Protein AF-0000000084493645 (afdb_homodimer)

Nearest PDB structures (foldseek):
  7zn5-assembly1_A  TM=9.615E-01  e=1.134E-59  Shouchella clausii
  4tv7-assembly1_A  TM=9.323E-01  e=7.188E-46  Bacillus subtilis subsp. subtilis str. 168
  1wst-assembly1_A-2  TM=8.363E-01  e=7.641E-30  Thermococcus profundus
  3av7-assembly1_C  TM=8.252E-01  e=3.800E-30  Pyrococcus horikoshii OT3
  2zc0-assembly1_A  TM=8.738E-01  e=5.673E-28  Thermococcus litoralis

InterPro domains:
  IPR000524 Transcription regulator HTH, GntR [PF00392] (16-79)
  IPR000524 Transcription regulator HTH, GntR [PS50949] (14-82)
  IPR000524 Transcription regulator HTH, GntR [SM00345] (20-79)
  IPR000524 Transcription regulator HTH, GntR [cd07377] (15-79)
  IPR004839 Aminotransferase, class I/classII, large domain [PF00155] (117-425)
  IPR015421 Pyridoxal phosphate-dependent transferase, major domain [G3DSA:3.40.640.10] (91-458)
  IPR015424 Pyridoxal phosphate-dependent transferase [SSF53383] (107-463)
  IPR036388 Winged helix-like DNA-binding domain superfamily [G3DSA:1.10.10.10] (4-80)
  IPR036390 Winged helix DNA-binding domain superfamily [SSF46785] (9-85)
  IPR051446 HTH-type transcriptional regulator with aminotransferase domain [PTHR46577] (4-464)

Sequence (932 aa):
MEMLSCHLNRSSDIPLYEQLYLYIKKEIIEGHLQYGAKLPSKRKLADFLKISQNTVEIAYQQLTAEGYVEAYPRKGYFVMMHEDLEYMQTSHPLKENTITTQTYIKYNFLPSTIDTENFPFSVWRKYAKNTINKENHSLLPLGDSQGEMELRQEIAFYLYHARGVRCSPNQIMVGAGIEILLQQLFLLFDKKMVYGVEDPGYHLILQILKGFPNEVYPLEVDEEGAKVDSIYQKNINVVYVTPSHHFPYGTALSVNRRTKLLKWAASEKERFIIEDDYDSEFRYSGKSIPSLQSMDLHEKVIYLGTFSKSLMPSIRISYMVLPNLLLQQFKEKLSFYHSCSVSRIDQHILAQFLKEGDFEKHLNKMRKIYRRKLEKIIDLLKPYQDKLSIIGAHSGLHIVLAVNNGMNEEELVQKAAEKALKVYPLSAYSLGRKPEKAPEIILGFAGIHECELEDAIQLLLECWMFMEMLSCHLNRSSDIPLYEQLYLYIKKEIIEGHLQYGAKLPSKRKLADFLKISQNTVEIAYQQLTAEGYVEAYPRKGYFVMMHEDLEYMQTSHPLKENTITTQTYIKYNFLPSTIDTENFPFSVWRKYAKNTINKENHSLLPLGDSQGEMELRQEIAFYLYHARGVRCSPNQIMVGAGIEILLQQLFLLFDKKMVYGVEDPGYHLILQILKGFPNEVYPLEVDEEGAKVDSIYQKNINVVYVTPSHHFPYGTALSVNRRTKLLKWAASEKERFIIEDDYDSEFRYSGKSIPSLQSMDLHEKVIYLGTFSKSLMPSIRISYMVLPNLLLQQFKEKLSFYHSCSVSRIDQHILAQFLKEGDFEKHLNKMRKIYRRKLEKIIDLLKPYQDKLSIIGAHSGLHIVLAVNNGMNEEELVQKAAEKALKVYPLSAYSLGRKPEKAPEIILGFAGIHECELEDAIQLLLECWMF

Secondary structure (DSSP, 8-state):
---------TTSSS-HHHHHHHHHHHHHHTTSS-TTPBPPPHHHHHHHHT--HHHHHHHHHHHHHTTSEEEETTTEEEE---S----------------------SEE--TT----TT--HHHHHHHHHHHSSGGGGGGSS---TT--HHHHHHHHHHHHHHH-----GGGEEEESSHHHHHHHHHHHS-TT--EEEEESS-THHHHHHTTSS--EEEEEEETTEE-GGGGGGTT--EEEE--SS-TTT-PPPPHHHHHHHHHHHHTSTT-EEEEE-SSTT-B-SSSPPPPSGGG-SSS-EEEEEESTTTT-GGG--EEEEPPHHHHHHHHHHTTTT---SS-HHHHHHHHHHHHTTHHHHHHHHHHHHHHHHHHHHHHHHGGGTTTEEEE-TTBSSEEEEEE-SS--HHHHHHHHHHTTEE-EEGGGG-SS---SSS-EEEEE-TTS-GGGHHHHHHHHHHHTT-/---------TTSSS-HHHHHHHHHHHHHHTTSS-TTPBPPPHHHHHHHHT--HHHHHHHHHHHHHTTSEEEETTTEEEE---S----------------------SEE--TT----TT--HHHHHHHHHHHSSGGGGGGSS---TT--HHHHHHHHHHHHHHH-----GGGEEEESSHHHHHHHHHHHS-TT--EEEEESS-THHHHHHTTSS--EEEEEEETTEE-GGGGGGTT--EEEE--SS-TTT-PPPPHHHHHHHHHHHHTSTT-EEEEE-SSTT-B-SSSPPPPSGGG-SSS-EEEEEESTTTT-GGG--EEEEPPHHHHHHHHHHTTTT---SS-HHHHHHHHHHHHTTHHHHHHHHHHHHHHHHHHHHHHHHGGGTTTEEEE-TTBSSEEEEEE-SS--HHHHHHHHHHTTEE-EEGGGG-SS---SSS-EEEEE-TTS-GGGHHHHHHHHHHHTT-

Foldseek 3Di:
DAADDFDADPPDPDDRLRSVLVSVVCCLQVCVAAFFRFDDALVNHCVVNVHDSVSPVSSLVVCVVVPQWDQDPPPHIGGHDHPPVPVDDPPPPPPDDPPPPPQFFPAEQDQLDFAPVLAPCVLLVVLLVVLPDPVNVVLVDFDALQADLLLLQLVQVCCCVQFVAHADSLQKRKALAVLVVVVLLCVLADLAAEEEEEFLADCSVVVSCVVGPHHYHYFYQDLQGTDCVCVVVDSHAEYEGAQQQTPPQGHHHDPVNLVVQLVVQQVDDRHAYEHEPEFQLQFQDDGGDHGSNSVRPRQRYKYKYDCCHLHNSVQRIIMIGHRPVSSVSCVVPPRVPGTHHGRNSSSSSVSVCSVVCVSVVSSVVRSVVQLVLLVVLCVLCVVVCVFWDWGNSRTGQKIKIFGRPPDAQVLLQVLCVVVSYHWAWSVVSGDDDDDPGGTMIIGGDNHPDSVCSSVNSVSSCVSSVD/DEADDFDADPPDPDDRLRSVLVSVVCCLQVCVAAFFRFDDALVRHCVVNVHDSVSPVVSLVVCVVVPQWDADPPPHIGGHDHHPVPVDDPPDPPPDDPPPPPQFFPAEQDQLDFADVQAPPVLLVVLLVVLPDPVNVVLVDFDALQADLLLLQLVQVCCCVQFVAHADSLQKRKALAVLVVVVLLCVLADLAAEEEEEFLADCSVVVSCVVGPHHYHYFYADLQGTDCVCVVVDSHAEYEGAQQQTPPQGHHHDPVNLVVQLVVQQVDDRHAYEHEPEFQLQFQDDGGDHGSNSVRPRQRYKYKYDCCHLHNSVQRIIMIGHRPVSSVSCVVPPRVPGTHHGRNSSSSSVSVCSVVCVSVVSSVVRSVVQLVLLVVLCVLCVVVCVFWDWGNSRTGQKIKIQGRPPDAQVLLQVLCVVVSYHWAWSVVSGDDDDDPGGTMIIGGCNHPDSVCSSVNSVSSCVSSPD

Organism: NCBI:txid1637975

Solvent-accessible surface area (backbone atoms only — not comparable to full-atom values): 49648 Å² total; per-residue (Å²): 96,85,73,86,91,68,92,71,56,85,85,46,94,54,53,64,30,55,50,50,31,51,49,51,49,48,34,40,73,71,47,77,43,39,56,66,37,42,50,54,50,47,65,60,43,12,63,72,66,70,46,53,47,64,36,40,45,50,20,53,48,40,35,34,64,43,25,43,26,46,78,42,90,99,76,42,37,26,28,51,43,71,74,83,64,76,68,52,79,63,76,71,75,79,75,73,77,71,71,69,74,72,73,72,64,78,46,62,21,49,55,86,42,50,61,46,82,79,58,63,35,69,63,54,30,50,41,45,49,68,56,45,36,72,92,43,31,82,50,34,49,71,70,49,47,41,35,56,66,66,31,30,43,44,47,33,54,47,35,34,75,70,31,46,36,80,64,55,43,86,34,35,36,39,21,26,27,63,69,52,47,48,54,55,51,55,70,72,44,65,82,79,48,21,34,31,32,47,34,56,20,78,54,61,61,55,59,58,40,68,78,40,91,44,54,75,41,78,23,49,58,54,87,49,16,60,47,64,76,60,49,76,77,41,90,53,26,35,37,44,44,29,49,63,52,23,48,70,54,41,30,30,36,23,41,51,53,50,49,50,50,52,52,57,24,65,73,40,90,78,24,34,35,39,38,47,51,61,52,68,82,36,49,71,62,72,68,67,61,61,43,70,53,48,71,48,50,74,60,34,42,32,41,36,40,50,40,33,69,75,65,33,44,16,63,22,49,15,38,36,38,45,25,67,69,58,44,55,48,39,61,72,73,42,50,88,78,41,67,36,28,46,31,46,63,59,43,52,34,50,22,49,38,48,71,73,45,51,48,59,53,49,44,56,54,47,43,53,52,52,44,52,52,50,53,49,51,53,61,70,46,52,88,41,52,90,38,38,43,83,36,23,88,58,39,59,44,39,33,27,35,34,41,56,78,84,56,50,50,68,53,53,42,51,39,28,42,76,71,20,27,45,63,38,53,48,66,82,31,38,91,70,72,76,73,95,54,63,29,39,36,36,41,13,51,36,46,48,52,74,91,46,41,64,59,53,51,50,51,50,38,48,49,68,71,95,97,84,76,86,93,66,91,72,56,87,86,46,94,54,54,64,30,54,49,49,32,52,50,53,48,47,34,40,74,73,48,76,44,40,57,66,37,43,50,56,50,47,66,60,43,12,63,71,66,70,47,53,48,65,35,39,46,50,18,53,49,41,35,34,63,43,26,43,26,45,80,42,89,98,75,43,39,26,28,52,42,71,76,83,63,78,68,54,79,62,76,69,74,79,74,73,77,72,71,70,74,72,74,72,63,78,46,64,22,48,57,83,42,51,60,47,83,78,57,64,36,71,63,54,33,50,40,44,49,67,56,45,34,72,90,43,32,82,50,34,48,72,71,48,48,40,36,55,66,67,32,29,44,43,48,34,53,46,34,34,74,69,31,48,36,82,64,57,43,86,34,36,36,40,20,27,27,61,68,53,46,50,52,55,50,55,69,72,44,66,82,80,48,20,34,32,34,47,36,57,19,78,56,63,61,56,60,59,39,68,78,41,92,44,53,75,42,78,24,48,59,54,87,49,17,59,48,63,76,62,50,75,78,41,89,54,26,34,36,44,43,30,48,62,52,24,47,68,56,41,32,30,36,23,41,51,54,49,50,51,50,52,52,56,22,66,73,39,90,78,25,33,35,38,38,47,51,62,52,67,82,35,50,72,62,71,68,68,61,61,43,70,52,48,70,48,51,75,59,35,41,32,40,34,39,49,38,34,68,75,64,33,42,16,63,22,49,15,36,34,37,45,25,69,70,57,42,54,47,38,61,72,73,42,49,86,79,41,65,34,28,45,30,45,64,60,41,51,34,49,24,49,38,48,71,74,44,51,47,59,54,49,44,56,53,48,41,55,52,51,44,52,51,50,51,50,51,54,60,69,46,52,89,41,51,90,37,36,45,81,36,24,88,58,42,60,43,39,32,28,36,33,39,57,78,83,55,51,50,68,52,52,42,50,40,28,43,76,70,20,28,45,63,38,52,50,68,80,32,38,90,71,73,77,72,95,54,65,29,40,36,36,41,12,50,35,46,47,52,75,91,45,40,64,59,54,52,51,51,48,38,46,50,69,72,96

Radius of gyration: 31.97 Å; Cα contacts (8 Å, |Δi|>4): 1701; chains: 2; bounding box: 64×93×79 Å

Structure (mmCIF, N/CA/C/O backbone):
data_AF-0000000084493645-model_v1
#
loop_
_entity.id
_entity.type
_entity.pdbx_description
1 polymer 'GntR family transcriptional regulator'
#
loop_
_atom_site.group_PDB
_atom_site.id
_atom_site.type_symbol
_atom_site.label_atom_id
_atom_site.label_alt_id
_atom_site.label_comp_id
_atom_site.label_asym_id
_atom_site.label_entity_id
_atom_site.label_seq_id
_atom_site.pdbx_PDB_ins_code
_atom_site.Cartn_x
_atom_site.Cartn_y
_atom_site.Cartn_z
_atom_site.occupancy
_atom_site.B_iso_or_equiv
_atom_site.auth_seq_id
_atom_site.auth_comp_id
_atom_site.auth_asym_id
_atom_site.auth_atom_id
_atom_site.pdbx_PDB_model_num
ATOM 1 N N . MET A 1 1 ? 16.828 -37.875 -36.312 1 41.94 1 MET A N 1
ATOM 2 C CA . MET A 1 1 ? 18.156 -37.438 -35.906 1 41.94 1 MET A CA 1
ATOM 3 C C . MET A 1 1 ? 18.844 -38.469 -35.031 1 41.94 1 MET A C 1
ATOM 5 O O . MET A 1 1 ? 18.25 -38.906 -34.031 1 41.94 1 MET A O 1
ATOM 9 N N . GLU A 1 2 ? 19.828 -39.219 -35.562 1 52.75 2 GLU A N 1
ATOM 10 C CA . GLU A 1 2 ? 20.328 -40.469 -35 1 52.75 2 GLU A CA 1
ATOM 11 C C . GLU A 1 2 ? 20.953 -40.219 -33.625 1 52.75 2 GLU A C 1
ATOM 13 O O . GLU A 1 2 ? 20.766 -41.031 -32.688 1 52.75 2 GLU A O 1
ATOM 18 N N . MET A 1 3 ? 22.062 -39.344 -33.438 1 57.59 3 MET A N 1
ATOM 19 C CA . MET A 1 3 ? 22.703 -39.219 -32.156 1 57.59 3 MET A CA 1
ATOM 20 C C . MET A 1 3 ? 23.031 -37.781 -31.844 1 57.59 3 MET A C 1
ATOM 22 O O . MET A 1 3 ? 23.281 -36.969 -32.75 1 57.59 3 MET A O 1
ATOM 26 N N . LEU A 1 4 ? 22.625 -37.219 -30.719 1 67.25 4 LEU A N 1
ATOM 27 C CA . LEU A 1 4 ? 23 -35.875 -30.234 1 67.25 4 LEU A CA 1
ATOM 28 C C . LEU A 1 4 ? 24.375 -35.938 -29.578 1 67.25 4 LEU A C 1
ATOM 30 O O . LEU A 1 4 ? 24.562 -36.562 -28.547 1 67.25 4 LEU A O 1
ATOM 34 N N . SER A 1 5 ? 25.422 -35.469 -30.328 1 63.5 5 SER A N 1
ATOM 35 C CA . SER A 1 5 ? 26.766 -35.375 -29.734 1 63.5 5 SER A CA 1
ATOM 36 C C . SER A 1 5 ? 26.875 -34.188 -28.797 1 63.5 5 SER A C 1
ATOM 38 O O . SER A 1 5 ? 26.875 -33.031 -29.234 1 63.5 5 SER A O 1
ATOM 40 N N . CYS A 1 6 ? 26.688 -34.344 -27.562 1 69.94 6 CYS A N 1
ATOM 41 C CA . CYS A 1 6 ? 26.766 -33.344 -26.531 1 69.94 6 CYS A CA 1
ATOM 42 C C . CYS A 1 6 ? 27.953 -33.625 -25.594 1 69.94 6 CYS A C 1
ATOM 44 O O . CYS A 1 6 ? 28.125 -34.75 -25.141 1 69.94 6 CYS A O 1
ATOM 46 N N . HIS A 1 7 ? 28.875 -32.656 -25.484 1 68.88 7 HIS A N 1
ATOM 47 C CA . HIS A 1 7 ? 29.953 -32.781 -24.516 1 68.88 7 HIS A CA 1
ATOM 48 C C . HIS A 1 7 ? 29.484 -32.375 -23.125 1 68.88 7 HIS A C 1
ATOM 50 O O . HIS A 1 7 ? 29.203 -31.219 -22.859 1 68.88 7 HIS A O 1
ATOM 56 N N . LEU A 1 8 ? 29.234 -33.375 -22.359 1 77.69 8 LEU A N 1
ATOM 57 C CA . LEU A 1 8 ? 28.828 -33.156 -20.969 1 77.69 8 LEU A CA 1
ATOM 58 C C . LEU A 1 8 ? 30.047 -33.125 -20.062 1 77.69 8 LEU A C 1
ATOM 60 O O . LEU A 1 8 ? 30.953 -33.938 -20.172 1 77.69 8 LEU A O 1
ATOM 64 N N . ASN A 1 9 ? 30.172 -32.031 -19.391 1 73.69 9 ASN A N 1
ATOM 65 C CA . ASN A 1 9 ? 31.281 -31.891 -18.453 1 73.69 9 ASN A CA 1
ATOM 66 C C . ASN A 1 9 ? 30.938 -32.438 -17.078 1 73.69 9 ASN A C 1
ATOM 68 O O . ASN A 1 9 ? 30.219 -31.812 -16.297 1 73.69 9 ASN A O 1
ATOM 72 N N . ARG A 1 10 ? 31.484 -33.562 -16.766 1 76.69 10 ARG A N 1
ATOM 73 C CA . ARG A 1 10 ? 31.188 -34.219 -15.5 1 76.69 10 ARG A CA 1
ATOM 74 C C . ARG A 1 10 ? 31.828 -33.5 -14.328 1 76.69 10 ARG A C 1
ATOM 76 O O . ARG A 1 10 ? 31.469 -33.719 -13.172 1 76.69 10 ARG A O 1
ATOM 83 N N . SER A 1 11 ? 32.781 -32.594 -14.648 1 72.62 11 SER A N 1
ATOM 84 C CA . SER A 1 11 ? 33.469 -31.859 -13.602 1 72.62 11 SER A CA 1
ATOM 85 C C . SER A 1 11 ? 32.812 -30.516 -13.32 1 72.62 11 SER A C 1
ATOM 87 O O . SER A 1 11 ? 33.219 -29.781 -12.414 1 72.62 11 SER A O 1
ATOM 89 N N . SER A 1 12 ? 31.828 -30.344 -14.156 1 73.5 12 SER A N 1
ATOM 90 C CA . SER A 1 12 ? 31.109 -29.078 -13.984 1 73.5 12 SER A CA 1
ATOM 91 C C . SER A 1 12 ? 30.156 -29.141 -12.797 1 73.5 12 SER A C 1
ATOM 93 O O . SER A 1 12 ? 29.703 -30.219 -12.414 1 73.5 12 SER A O 1
ATOM 95 N N . ASP A 1 13 ? 29.984 -28.031 -12.148 1 76.56 13 ASP A N 1
ATOM 96 C CA . ASP A 1 13 ? 29.047 -27.906 -11.047 1 76.56 13 ASP A CA 1
ATOM 97 C C . ASP A 1 13 ? 27.609 -27.969 -11.547 1 76.56 13 ASP A C 1
ATOM 99 O O . ASP A 1 13 ? 26.656 -28.047 -10.758 1 76.56 13 ASP A O 1
ATOM 103 N N . ILE A 1 14 ? 27.438 -28.141 -12.836 1 77.88 14 ILE A N 1
ATOM 104 C CA . ILE A 1 14 ? 26.109 -28.234 -13.43 1 77.88 14 ILE A CA 1
ATOM 105 C C . ILE A 1 14 ? 25.75 -29.703 -13.625 1 77.88 14 ILE A C 1
ATOM 107 O O . ILE A 1 14 ? 26.484 -30.469 -14.258 1 77.88 14 ILE A O 1
ATOM 111 N N . PRO A 1 15 ? 24.672 -30.125 -13.047 1 82.56 15 PRO A N 1
ATOM 112 C CA . PRO A 1 15 ? 24.266 -31.531 -13.203 1 82.56 15 PRO A CA 1
ATOM 113 C C . PRO A 1 15 ? 24.172 -31.953 -14.672 1 82.56 15 PRO A C 1
ATOM 115 O O . PRO A 1 15 ? 23.828 -31.125 -15.531 1 82.56 15 PRO A O 1
ATOM 118 N N . LEU A 1 16 ? 24.422 -33.188 -14.906 1 85.06 16 LEU A N 1
ATOM 119 C CA . LEU A 1 16 ? 24.484 -33.719 -16.266 1 85.06 16 LEU A CA 1
ATOM 120 C C . LEU A 1 16 ? 23.156 -33.531 -16.984 1 85.06 16 LEU A C 1
ATOM 122 O O . LEU A 1 16 ? 23.125 -33.25 -18.188 1 85.06 16 LEU A O 1
ATOM 126 N N . TYR A 1 17 ? 22.062 -33.719 -16.219 1 86.62 17 TYR A N 1
ATOM 127 C CA . TYR A 1 17 ? 20.781 -33.594 -16.891 1 86.62 17 TYR A CA 1
ATOM 128 C C . TYR A 1 17 ? 20.578 -32.156 -17.375 1 86.62 17 TYR A C 1
ATOM 130 O O . TYR A 1 17 ? 20 -31.922 -18.438 1 86.62 17 TYR A O 1
ATOM 138 N N . GLU A 1 18 ? 21.062 -31.234 -16.609 1 85.5 18 GLU A N 1
ATOM 139 C CA . GLU A 1 18 ? 20.938 -29.828 -16.969 1 85.5 18 GLU A CA 1
ATOM 140 C C . GLU A 1 18 ? 21.812 -29.484 -18.172 1 85.5 18 GLU A C 1
ATOM 142 O O . GLU A 1 18 ? 21.406 -28.719 -19.047 1 85.5 18 GLU A O 1
ATOM 147 N N . GLN A 1 19 ? 23 -29.953 -18.141 1 79.81 19 GLN A N 1
ATOM 148 C CA . GLN A 1 19 ? 23.875 -29.766 -19.297 1 79.81 19 GLN A CA 1
ATOM 149 C C . GLN A 1 19 ? 23.234 -30.297 -20.578 1 79.81 19 GLN A C 1
ATOM 151 O O . GLN A 1 19 ? 23.234 -29.625 -21.609 1 79.81 19 GLN A O 1
ATOM 156 N N . LEU A 1 20 ? 22.688 -31.484 -20.453 1 84.94 20 LEU A N 1
ATOM 157 C CA . LEU A 1 20 ? 22.047 -32.125 -21.594 1 84.94 20 LEU A CA 1
ATOM 158 C C . LEU A 1 20 ? 20.828 -31.297 -22.047 1 84.94 20 LEU A C 1
ATOM 160 O O . LEU A 1 20 ? 20.672 -31.031 -23.25 1 84.94 20 LEU A O 1
ATOM 164 N N . TYR A 1 21 ? 20 -30.984 -21.125 1 86.19 21 TYR A N 1
ATOM 165 C CA . TYR A 1 21 ? 18.828 -30.172 -21.391 1 86.19 21 TYR A CA 1
ATOM 166 C C . TYR A 1 21 ? 19.219 -28.875 -22.109 1 86.19 21 TYR A C 1
ATOM 168 O O . TYR A 1 21 ? 18.641 -28.531 -23.141 1 86.19 21 TYR A O 1
ATOM 176 N N . LEU A 1 22 ? 20.188 -28.172 -21.578 1 83.38 22 LEU A N 1
ATOM 177 C CA . LEU A 1 22 ? 20.609 -26.906 -22.141 1 83.38 22 LEU A CA 1
ATOM 178 C C . LEU A 1 22 ? 21.141 -27.094 -23.562 1 83.38 22 LEU A C 1
ATOM 180 O O . LEU A 1 22 ? 20.906 -26.25 -24.438 1 83.38 22 LEU A O 1
ATOM 184 N N . TYR A 1 23 ? 21.859 -28.078 -23.641 1 79.38 23 TYR A N 1
ATOM 185 C CA . TYR A 1 23 ? 22.422 -28.375 -24.969 1 79.38 23 TYR A CA 1
ATOM 186 C C . TYR A 1 23 ? 21.312 -28.609 -25.984 1 79.38 23 TYR A C 1
ATOM 188 O O . TYR A 1 23 ? 21.312 -28 -27.062 1 79.38 23 TYR A O 1
ATOM 196 N N . ILE A 1 24 ? 20.328 -29.438 -25.656 1 83.62 24 ILE A N 1
ATOM 197 C CA . ILE A 1 24 ? 19.25 -29.766 -26.594 1 83.62 24 ILE A CA 1
ATOM 198 C C . ILE A 1 24 ? 18.406 -28.531 -26.859 1 83.62 24 ILE A C 1
ATOM 200 O O . ILE A 1 24 ? 18.047 -28.25 -28.016 1 83.62 24 ILE A O 1
ATOM 204 N N . LYS A 1 25 ? 18.172 -27.875 -25.812 1 84.06 25 LYS A N 1
ATOM 205 C CA . LYS A 1 25 ? 17.438 -26.625 -25.953 1 84.06 25 LYS A CA 1
ATOM 206 C C . LYS A 1 25 ? 18.125 -25.672 -26.922 1 84.06 25 LYS A C 1
ATOM 208 O O . LYS A 1 25 ? 17.484 -25.109 -27.812 1 84.06 25 LYS A O 1
ATOM 213 N N . LYS A 1 26 ? 19.391 -25.484 -26.781 1 76.94 26 LYS A N 1
ATOM 214 C CA . LYS A 1 26 ? 20.188 -24.641 -27.672 1 76.94 26 LYS A CA 1
ATOM 215 C C . LYS A 1 26 ? 20.094 -25.125 -29.109 1 76.94 26 LYS A C 1
ATOM 217 O O . LYS A 1 26 ? 19.922 -24.328 -30.031 1 76.94 26 LYS A O 1
ATOM 222 N N . GLU A 1 27 ? 20.203 -26.422 -29.297 1 75.5 27 GLU A N 1
ATOM 223 C CA . GLU A 1 27 ? 20.141 -27 -30.625 1 75.5 27 GLU A CA 1
ATOM 224 C C . GLU A 1 27 ? 18.781 -26.766 -31.266 1 75.5 27 GLU A C 1
ATOM 226 O O . GLU A 1 27 ? 18.688 -26.547 -32.469 1 75.5 27 GLU A O 1
ATOM 231 N N . ILE A 1 28 ? 17.781 -26.719 -30.422 1 78.81 28 ILE A N 1
ATOM 232 C CA . ILE A 1 28 ? 16.422 -26.484 -30.922 1 78.81 28 ILE A CA 1
ATOM 233 C C . ILE A 1 28 ? 16.25 -25 -31.281 1 78.81 28 ILE A C 1
ATOM 235 O O . ILE A 1 28 ? 15.789 -24.672 -32.375 1 78.81 28 ILE A O 1
ATOM 239 N N . ILE A 1 29 ? 16.781 -24.203 -30.438 1 73.62 29 ILE A N 1
ATOM 240 C CA . ILE A 1 29 ? 16.625 -22.766 -30.594 1 73.62 29 ILE A CA 1
ATOM 241 C C . ILE A 1 29 ? 17.422 -22.281 -31.797 1 73.62 29 ILE A C 1
ATOM 243 O O . ILE A 1 29 ? 16.969 -21.422 -32.562 1 73.62 29 ILE A O 1
ATOM 247 N N . GLU A 1 30 ? 18.594 -22.891 -31.922 1 67.75 30 GLU A N 1
ATOM 248 C CA . GLU A 1 30 ? 19.469 -22.5 -33.031 1 67.75 30 GLU A CA 1
ATOM 249 C C . GLU A 1 30 ? 19.047 -23.141 -34.344 1 67.75 30 GLU A C 1
ATOM 251 O O . GLU A 1 30 ? 19.641 -22.875 -35.375 1 67.75 30 GLU A O 1
ATOM 256 N N . GLY A 1 31 ? 18.031 -23.953 -34.25 1 68.06 31 GLY A N 1
ATOM 257 C CA . GLY A 1 31 ? 17.453 -24.516 -35.438 1 68.06 31 GLY A CA 1
ATOM 258 C C . GLY A 1 31 ? 18.156 -25.781 -35.906 1 68.06 31 GLY A C 1
ATOM 259 O O . GLY A 1 31 ? 17.844 -26.297 -37 1 68.06 31 GLY A O 1
ATOM 260 N N . HIS A 1 32 ? 19.156 -26.266 -35.156 1 72.12 32 HIS A N 1
ATOM 261 C CA . HIS A 1 32 ? 19.859 -27.484 -35.531 1 72.12 32 HIS A CA 1
ATOM 262 C C . HIS A 1 32 ? 18.938 -28.703 -35.406 1 72.12 32 HIS A C 1
ATOM 264 O O . HIS A 1 32 ? 19.031 -29.641 -36.188 1 72.12 32 HIS A O 1
ATOM 270 N N . LEU A 1 33 ? 18.094 -28.609 -34.406 1 78.94 33 LEU A N 1
ATOM 271 C CA . LEU A 1 33 ? 17.016 -29.578 -34.281 1 78.94 33 LEU A CA 1
ATOM 272 C C . LEU A 1 33 ? 15.688 -28.969 -34.719 1 78.94 33 LEU A C 1
ATOM 274 O O . LEU A 1 33 ? 15.141 -28.094 -34.031 1 78.94 33 LEU A O 1
ATOM 278 N N . GLN A 1 34 ? 15.227 -29.328 -35.812 1 72.25 34 GLN A N 1
ATOM 279 C CA . GLN A 1 34 ? 14.086 -28.703 -36.469 1 72.25 34 GLN A CA 1
ATOM 280 C C . GLN A 1 34 ? 12.773 -29.266 -35.938 1 72.25 34 GLN A C 1
ATOM 282 O O . GLN A 1 34 ? 12.742 -30.359 -35.375 1 72.25 34 GLN A O 1
ATOM 287 N N . TYR A 1 35 ? 11.75 -28.5 -36.188 1 79.06 35 TYR A N 1
ATOM 288 C CA . TYR A 1 35 ? 10.406 -28.922 -35.844 1 79.06 35 TYR A CA 1
ATOM 289 C C . TYR A 1 35 ? 10.109 -30.312 -36.375 1 79.06 35 TYR A C 1
ATOM 291 O O . TYR A 1 35 ? 10.391 -30.609 -37.531 1 79.06 35 TYR A O 1
ATOM 299 N N . GLY A 1 36 ? 9.578 -31.094 -35.531 1 77.06 36 GLY A N 1
ATOM 300 C CA . GLY A 1 36 ? 9.18 -32.438 -35.938 1 77.06 36 GLY A CA 1
ATOM 301 C C . GLY A 1 36 ? 10.297 -33.438 -35.844 1 77.06 36 GLY A C 1
ATOM 302 O O . GLY A 1 36 ? 10.062 -34.656 -35.969 1 77.06 36 GLY A O 1
ATOM 303 N N . ALA A 1 37 ? 11.523 -33 -35.594 1 79.62 37 ALA A N 1
ATOM 304 C CA . ALA A 1 37 ? 12.656 -33.906 -35.469 1 79.62 37 ALA A CA 1
ATOM 305 C C . ALA A 1 37 ? 12.492 -34.812 -34.281 1 79.62 37 ALA A C 1
ATOM 307 O O . ALA A 1 37 ? 12.055 -34.375 -33.219 1 79.62 37 ALA A O 1
ATOM 308 N N . LYS A 1 38 ? 12.711 -36.062 -34.469 1 85.88 38 LYS A N 1
ATOM 309 C CA . LYS A 1 38 ? 12.656 -37.031 -33.375 1 85.88 38 LYS A CA 1
ATOM 310 C C . LYS A 1 38 ? 13.961 -37.031 -32.594 1 85.88 38 LYS A C 1
ATOM 312 O O . LYS A 1 38 ? 15.047 -37.125 -33.156 1 85.88 38 LYS A O 1
ATOM 317 N N . LEU A 1 39 ? 13.867 -36.875 -31.328 1 87.88 39 LEU A N 1
ATOM 318 C CA . LEU A 1 39 ? 15.047 -37 -30.484 1 87.88 39 LEU A CA 1
ATOM 319 C C . LEU A 1 39 ? 15.414 -38.469 -30.266 1 87.88 39 LEU A C 1
ATOM 321 O O . LEU A 1 39 ? 14.555 -39.344 -30.375 1 87.88 39 LEU A O 1
ATOM 325 N N . PRO A 1 40 ? 16.672 -38.719 -29.938 1 85 40 PRO A N 1
ATOM 326 C CA . PRO A 1 40 ? 17.062 -40.094 -29.641 1 85 40 PRO A CA 1
ATOM 327 C C . PRO A 1 40 ? 16.281 -40.688 -28.453 1 85 40 PRO A C 1
ATOM 329 O O . PRO A 1 40 ? 15.828 -39.938 -27.578 1 85 40 PRO A O 1
ATOM 332 N N . SER A 1 41 ? 16.016 -41.938 -28.531 1 86.19 41 SER A N 1
ATOM 333 C CA . SER A 1 41 ? 15.383 -42.594 -27.391 1 86.19 41 SER A CA 1
ATOM 334 C C . SER A 1 41 ? 16.219 -42.438 -26.125 1 86.19 41 SER A C 1
ATOM 336 O O . SER A 1 41 ? 17.438 -42.25 -26.203 1 86.19 41 SER A O 1
ATOM 338 N N . LYS A 1 42 ? 15.602 -42.438 -24.984 1 89.12 42 LYS A N 1
ATOM 339 C CA . LYS A 1 42 ? 16.281 -42.281 -23.703 1 89.12 42 LYS A CA 1
ATOM 340 C C . LYS A 1 42 ? 17.422 -43.281 -23.547 1 89.12 42 LYS A C 1
ATOM 342 O O . LYS A 1 42 ? 18.531 -42.875 -23.156 1 89.12 42 LYS A O 1
ATOM 347 N N . ARG A 1 43 ? 17.094 -44.562 -23.875 1 84.19 43 ARG A N 1
ATOM 348 C CA . ARG A 1 43 ? 18.094 -45.594 -23.719 1 84.19 43 ARG A CA 1
ATOM 349 C C . ARG A 1 43 ? 19.281 -45.375 -24.656 1 84.19 43 ARG A C 1
ATOM 351 O O . ARG A 1 43 ? 20.438 -45.438 -24.234 1 84.19 43 ARG A O 1
ATOM 358 N N . LYS A 1 44 ? 18.969 -45.094 -25.906 1 81.88 44 LYS A N 1
ATOM 359 C CA . LYS A 1 44 ? 20.016 -44.875 -26.922 1 81.88 44 LYS A CA 1
ATOM 360 C C . LYS A 1 44 ? 20.906 -43.688 -26.562 1 81.88 44 LYS A C 1
ATOM 362 O O . LYS A 1 44 ? 22.125 -43.75 -26.688 1 81.88 44 LYS A O 1
ATOM 367 N N . LEU A 1 45 ? 20.281 -42.594 -26.125 1 88.31 45 LEU A N 1
ATOM 368 C CA . LEU A 1 45 ? 21.047 -41.406 -25.797 1 88.31 45 LEU A CA 1
ATOM 369 C C . LEU A 1 45 ? 21.875 -41.625 -24.547 1 88.31 45 LEU A C 1
ATOM 371 O O . LEU A 1 45 ? 23.016 -41.156 -24.469 1 88.31 45 LEU A O 1
ATOM 375 N N . ALA A 1 46 ? 21.344 -42.156 -23.531 1 89.69 46 ALA A N 1
ATOM 376 C CA . ALA A 1 46 ? 22.062 -42.469 -22.312 1 89.69 46 ALA A CA 1
ATOM 377 C C . ALA A 1 46 ? 23.312 -43.312 -22.609 1 89.69 46 ALA A C 1
ATOM 379 O O . ALA A 1 46 ? 24.391 -43 -22.094 1 89.69 46 ALA A O 1
ATOM 380 N N . ASP A 1 47 ? 23.094 -44.344 -23.453 1 81.12 47 ASP A N 1
ATOM 381 C CA . ASP A 1 47 ? 24.219 -45.219 -23.828 1 81.12 47 ASP A CA 1
ATOM 382 C C . ASP A 1 47 ? 25.266 -44.438 -24.609 1 81.12 47 ASP A C 1
ATOM 384 O O . ASP A 1 47 ? 26.469 -44.594 -24.375 1 81.12 47 ASP A O 1
ATOM 388 N N . PHE A 1 48 ? 24.781 -43.625 -25.453 1 79.62 48 PHE A N 1
ATOM 389 C CA . PHE A 1 48 ? 25.672 -42.875 -26.312 1 79.62 48 PHE A CA 1
ATOM 390 C C . PHE A 1 48 ? 26.469 -41.844 -25.5 1 79.62 48 PHE A C 1
ATOM 392 O O . PHE A 1 48 ? 27.672 -41.688 -25.719 1 79.62 48 PHE A O 1
ATOM 399 N N . LEU A 1 49 ? 25.844 -41.188 -24.562 1 84 49 LEU A N 1
ATOM 400 C CA . LEU A 1 49 ? 26.484 -40.125 -23.781 1 84 49 LEU A CA 1
ATOM 401 C C . LEU A 1 49 ? 27.094 -40.688 -22.5 1 84 49 LEU A C 1
ATOM 403 O O . LEU A 1 49 ? 27.734 -39.969 -21.75 1 84 49 LEU A O 1
ATOM 407 N N . LYS A 1 50 ? 26.859 -41.906 -22.281 1 80.06 50 LYS A N 1
ATOM 408 C CA . LYS A 1 50 ? 27.344 -42.625 -21.094 1 80.06 50 LYS A CA 1
ATOM 409 C C . LYS A 1 50 ? 26.844 -41.938 -19.812 1 80.06 50 LYS A C 1
ATOM 411 O O . LYS A 1 50 ? 27.641 -41.656 -18.922 1 80.06 50 LYS A O 1
ATOM 416 N N . ILE A 1 51 ? 25.562 -41.656 -19.797 1 86.69 51 ILE A N 1
ATOM 417 C CA . ILE A 1 51 ? 24.891 -41.125 -18.609 1 86.69 51 ILE A CA 1
ATOM 418 C C . ILE A 1 51 ? 23.688 -42 -18.281 1 86.69 51 ILE A C 1
ATOM 420 O O . ILE A 1 51 ? 23.344 -42.938 -19.031 1 86.69 51 ILE A O 1
ATOM 424 N N . SER A 1 52 ? 23.234 -41.812 -17.125 1 87.81 52 SER A N 1
ATOM 425 C CA . SER A 1 52 ? 22.094 -42.625 -16.703 1 87.81 52 SER A CA 1
ATOM 426 C C . SER A 1 52 ? 20.844 -42.312 -17.516 1 87.81 52 SER A C 1
ATOM 428 O O . SER A 1 52 ? 20.688 -41.188 -18.016 1 87.81 52 SER A O 1
ATOM 430 N N . GLN A 1 53 ? 20.031 -43.312 -17.719 1 88.25 53 GLN A N 1
ATOM 431 C CA . GLN A 1 53 ? 18.75 -43.125 -18.375 1 88.25 53 GLN A CA 1
ATOM 432 C C . GLN A 1 53 ? 17.906 -42.094 -17.641 1 88.25 53 GLN A C 1
ATOM 434 O O . GLN A 1 53 ? 17.156 -41.344 -18.25 1 88.25 53 GLN A O 1
ATOM 439 N N . ASN A 1 54 ? 18.172 -42.188 -16.391 1 89.06 54 ASN A N 1
ATOM 440 C CA . ASN A 1 54 ? 17.438 -41.219 -15.562 1 89.06 54 ASN A CA 1
ATOM 441 C C . ASN A 1 54 ? 17.844 -39.781 -15.883 1 89.06 54 ASN A C 1
ATOM 443 O O . ASN A 1 54 ? 16.984 -38.906 -15.906 1 89.06 54 ASN A O 1
ATOM 447 N N . THR A 1 55 ? 19.031 -39.562 -16.141 1 88.44 55 THR A N 1
ATOM 448 C CA . THR A 1 55 ? 19.531 -38.25 -16.5 1 88.44 55 THR A CA 1
ATOM 449 C C . THR A 1 55 ? 18.906 -37.781 -17.797 1 88.44 55 THR A C 1
ATOM 451 O O . THR A 1 55 ? 18.469 -36.625 -17.891 1 88.44 55 THR A O 1
ATOM 454 N N . VAL A 1 56 ? 18.797 -38.625 -18.719 1 88.12 56 VAL A N 1
ATOM 455 C CA . VAL A 1 56 ? 18.188 -38.281 -20 1 88.12 56 VAL A CA 1
ATOM 456 C C . VAL A 1 56 ? 16.688 -38.031 -19.812 1 88.12 56 VAL A C 1
ATOM 458 O O . VAL A 1 56 ? 16.141 -37.094 -20.375 1 88.12 56 VAL A O 1
ATOM 461 N N . GLU A 1 57 ? 16.156 -38.875 -19 1 87.75 57 GLU A N 1
ATOM 462 C CA . GLU A 1 57 ? 14.727 -38.75 -18.766 1 87.75 57 GLU A CA 1
ATOM 463 C C . GLU A 1 57 ? 14.398 -37.406 -18.141 1 87.75 57 GLU A C 1
ATOM 465 O O . GLU A 1 57 ? 13.445 -36.75 -18.562 1 87.75 57 GLU A O 1
ATOM 470 N N . ILE A 1 58 ? 15.148 -37 -17.25 1 86.06 58 ILE A N 1
ATOM 471 C CA . ILE A 1 58 ? 14.938 -35.719 -16.578 1 86.06 58 ILE A CA 1
ATOM 472 C C . ILE A 1 58 ? 15.125 -34.594 -17.578 1 86.06 58 ILE A C 1
ATOM 474 O O . ILE A 1 58 ? 14.352 -33.625 -17.578 1 86.06 58 ILE A O 1
ATOM 478 N N . ALA A 1 59 ? 16.047 -34.625 -18.359 1 86.06 59 ALA A N 1
ATOM 479 C CA . ALA A 1 59 ? 16.312 -33.625 -19.375 1 86.06 59 ALA A CA 1
ATOM 480 C C . ALA A 1 59 ? 15.141 -33.531 -20.359 1 86.06 59 ALA A C 1
ATOM 482 O O . ALA A 1 59 ? 14.68 -32.438 -20.688 1 86.06 59 ALA A O 1
ATOM 483 N N . TYR A 1 60 ? 14.641 -34.719 -20.828 1 86.75 60 TYR A N 1
ATOM 484 C CA . TYR A 1 60 ? 13.539 -34.75 -21.781 1 86.75 60 TYR A CA 1
ATOM 485 C C . TYR A 1 60 ? 12.25 -34.25 -21.141 1 86.75 60 TYR A C 1
ATOM 487 O O . TYR A 1 60 ? 11.461 -33.562 -21.781 1 86.75 60 TYR A O 1
ATOM 495 N N . GLN A 1 61 ? 12.164 -34.562 -19.906 1 83.81 61 GLN A N 1
ATOM 496 C CA . GLN A 1 61 ? 10.992 -34.094 -19.172 1 83.81 61 GLN A CA 1
ATOM 497 C C . GLN A 1 61 ? 10.992 -32.562 -19.078 1 83.81 61 GLN A C 1
ATOM 499 O O . GLN A 1 61 ? 9.953 -31.922 -19.219 1 83.81 61 GLN A O 1
ATOM 504 N N . GLN A 1 62 ? 12.117 -32 -18.844 1 82.31 62 GLN A N 1
ATOM 505 C CA . GLN A 1 62 ? 12.258 -30.562 -18.781 1 82.31 62 GLN A CA 1
ATOM 506 C C . GLN A 1 62 ? 11.93 -29.922 -20.109 1 82.31 62 GLN A C 1
ATOM 508 O O . GLN A 1 62 ? 11.227 -28.906 -20.172 1 82.31 62 GLN A O 1
ATOM 513 N N . LEU A 1 63 ? 12.391 -30.453 -21.172 1 83.12 63 LEU A N 1
ATOM 514 C CA . LEU A 1 63 ? 12.125 -29.953 -22.516 1 83.12 63 LEU A CA 1
ATOM 515 C C . LEU A 1 63 ? 10.641 -30.031 -22.844 1 83.12 63 LEU A C 1
ATOM 517 O O . LEU A 1 63 ? 10.094 -29.125 -23.484 1 83.12 63 LEU A O 1
ATOM 521 N N . THR A 1 64 ? 10.055 -31.078 -22.312 1 80.12 64 THR A N 1
ATOM 522 C CA . THR A 1 64 ? 8.625 -31.25 -22.516 1 80.12 64 THR A CA 1
ATOM 523 C C . THR A 1 64 ? 7.828 -30.219 -21.719 1 80.12 64 THR A C 1
ATOM 525 O O . THR A 1 64 ? 6.879 -29.625 -22.234 1 80.12 64 THR A O 1
ATOM 528 N N . ALA A 1 65 ? 8.344 -30.078 -20.594 1 75.69 65 ALA A N 1
ATOM 529 C CA . ALA A 1 65 ? 7.668 -29.141 -19.703 1 75.69 65 ALA A CA 1
ATOM 530 C C . ALA A 1 65 ? 7.703 -27.719 -20.266 1 75.69 65 ALA A C 1
ATOM 532 O O . ALA A 1 65 ? 6.746 -26.953 -20.109 1 75.69 65 ALA A O 1
ATOM 533 N N . GLU A 1 66 ? 8.773 -27.422 -21 1 74.38 66 GLU A N 1
ATOM 534 C CA . GLU A 1 66 ? 8.938 -26.078 -21.562 1 74.38 66 GLU A CA 1
ATOM 535 C C . GLU A 1 66 ? 8.328 -25.984 -22.953 1 74.38 66 GLU A C 1
ATOM 537 O O . GLU A 1 66 ? 8.297 -24.906 -23.562 1 74.38 66 GLU A O 1
ATOM 542 N N . GLY A 1 67 ? 7.895 -27.094 -23.469 1 72.19 67 GLY A N 1
ATOM 543 C CA . GLY A 1 67 ? 7.199 -27.109 -24.734 1 72.19 67 GLY A CA 1
ATOM 544 C C . GLY A 1 67 ? 8.133 -27.219 -25.938 1 72.19 67 GLY A C 1
ATOM 545 O O . GLY A 1 67 ? 7.727 -27 -27.078 1 72.19 67 GLY A O 1
ATOM 546 N N . TYR A 1 68 ? 9.398 -27.5 -25.688 1 78.38 68 TYR A N 1
ATOM 547 C CA . TYR A 1 68 ? 10.336 -27.656 -26.797 1 78.38 68 TYR A CA 1
ATOM 548 C C . TYR A 1 68 ? 10.133 -28.969 -27.516 1 78.38 68 TYR A C 1
ATOM 550 O O . TYR A 1 68 ? 10.391 -29.078 -28.719 1 78.38 68 TYR A O 1
ATOM 558 N N . VAL A 1 69 ? 9.703 -30 -26.672 1 84.5 69 VAL A N 1
ATOM 559 C CA . VAL A 1 69 ? 9.531 -31.344 -27.203 1 84.5 69 VAL A CA 1
ATOM 560 C C . VAL A 1 69 ? 8.211 -31.938 -26.703 1 84.5 69 VAL A C 1
ATOM 562 O O . VAL A 1 69 ? 7.66 -31.469 -25.703 1 84.5 69 VAL A O 1
ATOM 565 N N . GLU A 1 70 ? 7.629 -32.688 -27.453 1 85 70 GLU A N 1
ATOM 566 C CA . GLU A 1 70 ? 6.449 -33.438 -27.047 1 85 70 GLU A CA 1
ATOM 567 C C . GLU A 1 70 ? 6.719 -34.938 -27.047 1 85 70 GLU A C 1
ATOM 569 O O . GLU A 1 70 ? 7.379 -35.438 -27.938 1 85 70 GLU A O 1
ATOM 574 N N . ALA A 1 71 ? 6.289 -35.594 -25.969 1 82.75 71 ALA A N 1
ATOM 575 C CA . ALA A 1 71 ? 6.461 -37.031 -25.859 1 82.75 71 ALA A CA 1
ATOM 576 C C . ALA A 1 71 ? 5.254 -37.75 -26.422 1 82.75 71 ALA A C 1
ATOM 578 O O . ALA A 1 71 ? 4.109 -37.438 -26.125 1 82.75 71 ALA A O 1
ATOM 579 N N . TYR A 1 72 ? 5.414 -38.594 -27.375 1 76.88 72 TYR A N 1
ATOM 580 C CA . TYR A 1 72 ? 4.379 -39.5 -27.891 1 76.88 72 TYR A CA 1
ATOM 581 C C . TYR A 1 72 ? 4.621 -40.938 -27.453 1 76.88 72 TYR A C 1
ATOM 583 O O . TYR A 1 72 ? 5.723 -41.469 -27.625 1 76.88 72 TYR A O 1
ATOM 591 N N . PRO A 1 73 ? 3.613 -41.5 -26.781 1 76.19 73 PRO A N 1
ATOM 592 C CA . PRO A 1 73 ? 3.779 -42.875 -26.312 1 76.19 73 PRO A CA 1
ATOM 593 C C . PRO A 1 73 ? 4.219 -43.844 -27.438 1 76.19 73 PRO A C 1
ATOM 595 O O . PRO A 1 73 ? 3.611 -43.844 -28.5 1 76.19 73 PRO A O 1
ATOM 598 N N . ARG A 1 74 ? 5.195 -44.656 -27.141 1 77.44 74 ARG A N 1
ATOM 599 C CA . ARG A 1 74 ? 5.742 -45.688 -27.984 1 77.44 74 ARG A CA 1
ATOM 600 C C . ARG A 1 74 ? 6.336 -45.125 -29.281 1 77.44 74 ARG A C 1
ATOM 602 O O . ARG A 1 74 ? 6.66 -45.875 -30.203 1 77.44 74 ARG A O 1
ATOM 609 N N . LYS A 1 75 ? 6.379 -43.844 -29.5 1 78.38 75 LYS A N 1
ATOM 610 C CA . LYS A 1 75 ? 6.977 -43.219 -30.688 1 78.38 75 LYS A CA 1
ATOM 611 C C . LYS A 1 75 ? 8.227 -42.438 -30.328 1 78.38 75 LYS A C 1
ATOM 613 O O . LYS A 1 75 ? 9.234 -42.5 -31.031 1 78.38 75 LYS A O 1
ATOM 618 N N . GLY A 1 76 ? 8.156 -41.781 -29.203 1 84.69 76 GLY A N 1
ATOM 619 C CA . GLY A 1 76 ? 9.344 -41.094 -28.766 1 84.69 76 GLY A CA 1
ATOM 620 C C . GLY A 1 76 ? 9.102 -39.594 -28.562 1 84.69 76 GLY A C 1
ATOM 621 O O . GLY A 1 76 ? 7.973 -39.188 -28.297 1 84.69 76 GLY A O 1
ATOM 622 N N . TYR A 1 77 ? 10.227 -38.75 -28.5 1 89.12 77 TYR A N 1
ATOM 623 C CA . TYR A 1 77 ? 10.203 -37.312 -28.25 1 89.12 77 TYR A CA 1
ATOM 624 C C . TYR A 1 77 ? 10.453 -36.531 -29.531 1 89.12 77 TYR A C 1
ATOM 626 O O . TYR A 1 77 ? 11.367 -36.844 -30.297 1 89.12 77 TYR A O 1
ATOM 634 N N . PHE A 1 78 ? 9.617 -35.5 -29.828 1 86.5 78 PHE A N 1
ATOM 635 C CA . PHE A 1 78 ? 9.719 -34.75 -31.062 1 86.5 78 PHE A CA 1
ATOM 636 C C . PHE A 1 78 ? 9.852 -33.25 -30.766 1 86.5 78 PHE A C 1
ATOM 638 O O . PHE A 1 78 ? 9.195 -32.719 -29.859 1 86.5 78 PHE A O 1
ATOM 645 N N . VAL A 1 79 ? 10.641 -32.531 -31.516 1 83.12 79 VAL A N 1
ATOM 646 C CA . VAL A 1 79 ? 10.852 -31.109 -31.375 1 83.12 79 VAL A CA 1
ATOM 647 C C . VAL A 1 79 ? 9.609 -30.359 -31.844 1 83.12 79 VAL A C 1
ATOM 649 O O . VAL A 1 79 ? 9.055 -30.656 -32.906 1 83.12 79 VAL A O 1
ATOM 652 N N . MET A 1 80 ? 9.18 -29.375 -31.094 1 75.38 80 MET A N 1
ATOM 653 C CA . MET A 1 80 ? 7.934 -28.656 -31.391 1 75.38 80 MET A CA 1
ATOM 654 C C . MET A 1 80 ? 8.211 -27.203 -31.734 1 75.38 80 MET A C 1
ATOM 656 O O . MET A 1 80 ? 7.316 -26.484 -32.188 1 75.38 80 MET A O 1
ATOM 660 N N . MET A 1 81 ? 9.367 -26.672 -31.656 1 69.5 81 MET A N 1
ATOM 661 C CA . MET A 1 81 ? 9.664 -25.266 -31.922 1 69.5 81 MET A CA 1
ATOM 662 C C . MET A 1 81 ? 9.773 -25 -33.406 1 69.5 81 MET A C 1
ATOM 664 O O . MET A 1 81 ? 10.469 -25.719 -34.125 1 69.5 81 MET A O 1
ATOM 668 N N . HIS A 1 82 ? 8.938 -23.906 -33.938 1 57.62 82 HIS A N 1
ATOM 669 C CA . HIS A 1 82 ? 9.047 -23.516 -35.312 1 57.62 82 HIS A CA 1
ATOM 670 C C . HIS A 1 82 ? 10.195 -22.531 -35.531 1 57.62 82 HIS A C 1
ATOM 672 O O . HIS A 1 82 ? 10.57 -21.797 -34.594 1 57.62 82 HIS A O 1
ATOM 678 N N . GLU A 1 83 ? 11 -22.5 -36.625 1 47.47 83 GLU A N 1
ATOM 679 C CA . GLU A 1 83 ? 12.211 -21.781 -37.031 1 47.47 83 GLU A CA 1
ATOM 680 C C . GLU A 1 83 ? 12.016 -20.266 -36.969 1 47.47 83 GLU A C 1
ATOM 682 O O . GLU A 1 83 ? 12.977 -19.516 -37.125 1 47.47 83 GLU A O 1
ATOM 687 N N . ASP A 1 84 ? 10.969 -19.578 -37.062 1 42.38 84 ASP A N 1
ATOM 688 C CA . ASP A 1 84 ? 11.055 -18.156 -37.375 1 42.38 84 ASP A CA 1
ATOM 689 C C . ASP A 1 84 ? 11.719 -17.391 -36.219 1 42.38 84 ASP A C 1
ATOM 691 O O . ASP A 1 84 ? 11.164 -16.406 -35.719 1 42.38 84 ASP A O 1
ATOM 695 N N . LEU A 1 85 ? 12.562 -17.906 -35.594 1 40 85 LEU A N 1
ATOM 696 C CA . LEU A 1 85 ? 13.078 -17.203 -34.438 1 40 85 LEU A CA 1
ATOM 697 C C . LEU A 1 85 ? 14.102 -16.141 -34.844 1 40 85 LEU A C 1
ATOM 699 O O . LEU A 1 85 ? 15.297 -16.328 -34.625 1 40 85 LEU A O 1
ATOM 703 N N . GLU A 1 86 ? 14.117 -15.539 -36.031 1 33.84 86 GLU A N 1
ATOM 704 C CA . GLU A 1 86 ? 15.008 -14.414 -36.25 1 33.84 86 GLU A CA 1
ATOM 705 C C . GLU A 1 86 ? 14.883 -13.367 -35.156 1 33.84 86 GLU A C 1
ATOM 707 O O . GLU A 1 86 ? 15.445 -12.273 -35.25 1 33.84 86 GLU A O 1
ATOM 712 N N . TYR A 1 87 ? 14.039 -13.477 -34.406 1 33.66 87 TYR A N 1
ATOM 713 C CA . TYR A 1 87 ? 13.773 -12.328 -33.562 1 33.66 87 TYR A CA 1
ATOM 714 C C . TYR A 1 87 ? 14.898 -12.117 -32.531 1 33.66 87 TYR A C 1
ATOM 716 O O . TYR A 1 87 ? 14.75 -11.375 -31.578 1 33.66 87 TYR A O 1
ATOM 724 N N . MET A 1 88 ? 15.984 -12.844 -32.562 1 32.12 88 MET A N 1
ATOM 725 C CA . MET A 1 88 ? 16.766 -12.945 -31.344 1 32.12 88 MET A CA 1
ATOM 726 C C . MET A 1 88 ? 17.484 -11.641 -31.047 1 32.12 88 MET A C 1
ATOM 728 O O . MET A 1 88 ? 17.438 -11.141 -29.922 1 32.12 88 MET A O 1
ATOM 732 N N . GLN A 1 89 ? 18.719 -11.352 -31.641 1 31.5 89 GLN A N 1
ATOM 733 C CA . GLN A 1 89 ? 19.891 -10.898 -30.922 1 31.5 89 GLN A CA 1
ATOM 734 C C . GLN A 1 89 ? 19.891 -9.383 -30.75 1 31.5 89 GLN A C 1
ATOM 736 O O . GLN A 1 89 ? 20.859 -8.703 -31.094 1 31.5 89 GLN A O 1
ATOM 741 N N . THR A 1 90 ? 18.953 -8.648 -30.859 1 30.34 90 THR A N 1
ATOM 742 C CA . THR A 1 90 ? 19.484 -7.305 -30.703 1 30.34 90 THR A CA 1
ATOM 743 C C . THR A 1 90 ? 19.719 -6.984 -29.219 1 30.34 90 THR A C 1
ATOM 745 O O . THR A 1 90 ? 18.766 -6.918 -28.438 1 30.34 90 THR A O 1
ATOM 748 N N . SER A 1 91 ? 20.859 -7.426 -28.703 1 32.91 91 SER A N 1
ATOM 749 C CA . SER A 1 91 ? 21.328 -7.105 -27.344 1 32.91 91 SER A CA 1
ATOM 750 C C . SER A 1 91 ? 21.391 -5.598 -27.125 1 32.91 91 SER A C 1
ATOM 752 O O . SER A 1 91 ? 22.172 -4.906 -27.797 1 32.91 91 SER A O 1
ATOM 754 N N . HIS A 1 92 ? 20.438 -4.887 -27.016 1 34.09 92 HIS A N 1
ATOM 755 C CA . HIS A 1 92 ? 20.734 -3.512 -26.625 1 34.09 92 HIS A CA 1
ATOM 756 C C . HIS A 1 92 ? 21.391 -3.455 -25.25 1 34.09 92 HIS A C 1
ATOM 758 O O . HIS A 1 92 ? 20.922 -4.086 -24.297 1 34.09 92 HIS A O 1
ATOM 764 N N . PRO A 1 93 ? 22.625 -3.076 -25.234 1 32.22 93 PRO A N 1
ATOM 765 C CA . PRO A 1 93 ? 23.359 -2.908 -23.984 1 32.22 93 PRO A CA 1
ATOM 766 C C . PRO A 1 93 ? 22.562 -2.166 -22.922 1 32.22 93 PRO A C 1
ATOM 768 O O . PRO A 1 93 ? 21.703 -1.334 -23.25 1 32.22 93 PRO A O 1
ATOM 771 N N . LEU A 1 94 ? 22.422 -2.729 -21.844 1 34.62 94 LEU A N 1
ATOM 772 C CA . LEU A 1 94 ? 21.938 -2.107 -20.609 1 34.62 94 LEU A CA 1
ATOM 773 C C . LEU A 1 94 ? 22.609 -0.753 -20.391 1 34.62 94 LEU A C 1
ATOM 775 O O . LEU A 1 94 ? 23.828 -0.671 -20.266 1 34.62 94 LEU A O 1
ATOM 779 N N . LYS A 1 95 ? 22.156 0.285 -20.984 1 36.88 95 LYS A N 1
ATOM 780 C CA . LYS A 1 95 ? 22.719 1.589 -20.641 1 36.88 95 LYS A CA 1
ATOM 781 C C . LYS A 1 95 ? 22.875 1.741 -19.141 1 36.88 95 LYS A C 1
ATOM 783 O O . LYS A 1 95 ? 21.984 1.341 -18.375 1 36.88 95 LYS A O 1
ATOM 788 N N . GLU A 1 96 ? 24.078 1.999 -18.812 1 34.62 96 GLU A N 1
ATOM 789 C CA . GLU A 1 96 ? 24.625 2.387 -17.516 1 34.62 96 GLU A CA 1
ATOM 790 C C . GLU A 1 96 ? 23.688 3.357 -16.797 1 34.62 96 GLU A C 1
ATOM 792 O O . GLU A 1 96 ? 22.938 4.09 -17.438 1 34.62 96 GLU A O 1
ATOM 797 N N . ASN A 1 97 ? 23.516 3.094 -15.477 1 37.84 97 ASN A N 1
ATOM 798 C CA . ASN A 1 97 ? 22.984 3.881 -14.367 1 37.84 97 ASN A CA 1
ATOM 799 C C . ASN A 1 97 ? 23.406 5.348 -14.477 1 37.84 97 ASN A C 1
ATOM 801 O O . ASN A 1 97 ? 24.578 5.672 -14.375 1 37.84 97 ASN A O 1
ATOM 805 N N . THR A 1 98 ? 22.906 5.969 -15.398 1 35.5 98 THR A N 1
ATOM 806 C CA . THR A 1 98 ? 23.203 7.371 -15.125 1 35.5 98 THR A CA 1
ATOM 807 C C . THR A 1 98 ? 23.062 7.676 -13.641 1 35.5 98 THR A C 1
ATOM 809 O O . THR A 1 98 ? 21.969 7.535 -13.07 1 35.5 98 THR A O 1
ATOM 812 N N . ILE A 1 99 ? 24.094 7.516 -12.914 1 37.56 99 ILE A N 1
ATOM 813 C CA . ILE A 1 99 ? 24.172 8.07 -11.57 1 37.56 99 ILE A CA 1
ATOM 814 C C . ILE A 1 99 ? 23.547 9.461 -11.539 1 37.56 99 ILE A C 1
ATOM 816 O O . ILE A 1 99 ? 24.047 10.383 -12.188 1 37.56 99 ILE A O 1
ATOM 820 N N . THR A 1 100 ? 22.359 9.539 -11.562 1 42.75 100 THR A N 1
ATOM 821 C CA . THR A 1 100 ? 21.859 10.883 -11.281 1 42.75 100 THR A CA 1
ATOM 822 C C . THR A 1 100 ? 22.641 11.523 -10.133 1 42.75 100 THR A C 1
ATOM 824 O O . THR A 1 100 ? 22.75 10.945 -9.047 1 42.75 100 THR A O 1
ATOM 827 N N . THR A 1 101 ? 23.594 12.242 -10.438 1 45.09 101 THR A N 1
ATOM 828 C CA . THR A 1 101 ? 24.359 13.07 -9.508 1 45.09 101 THR A CA 1
ATOM 829 C C . THR A 1 101 ? 23.438 13.664 -8.438 1 45.09 101 THR A C 1
ATOM 831 O O . THR A 1 101 ? 22.562 14.477 -8.75 1 45.09 101 THR A O 1
ATOM 834 N N . GLN A 1 102 ? 23.141 12.898 -7.535 1 55.09 102 GLN A N 1
ATOM 835 C CA . GLN A 1 102 ? 22.422 13.477 -6.402 1 55.09 102 GLN A CA 1
ATOM 836 C C . GLN A 1 102 ? 23.109 14.758 -5.922 1 55.09 102 GLN A C 1
ATOM 838 O O . GLN A 1 102 ? 24.281 14.734 -5.535 1 55.09 102 GLN A O 1
ATOM 843 N N . THR A 1 103 ? 22.703 15.906 -6.43 1 64.69 103 THR A N 1
ATOM 844 C CA . THR A 1 103 ? 23.172 17.188 -5.914 1 64.69 103 THR A CA 1
ATOM 845 C C . THR A 1 103 ? 23.188 17.172 -4.391 1 64.69 103 THR A C 1
ATOM 847 O O . THR A 1 103 ? 22.25 16.703 -3.754 1 64.69 103 THR A O 1
ATOM 850 N N . TYR A 1 104 ? 24.297 17.375 -3.9 1 81.19 104 TYR A N 1
ATOM 851 C CA . TYR A 1 104 ? 24.516 17.453 -2.461 1 81.19 104 TYR A CA 1
ATOM 852 C C . TYR A 1 104 ? 23.578 18.484 -1.827 1 81.19 104 TYR A C 1
ATOM 854 O O . TYR A 1 104 ? 23.484 19.625 -2.303 1 81.19 104 TYR A O 1
ATOM 862 N N . ILE A 1 105 ? 22.797 18.078 -0.871 1 90.12 105 ILE A N 1
ATOM 863 C CA . ILE A 1 105 ? 21.906 18.969 -0.11 1 90.12 105 ILE A CA 1
ATOM 864 C C . ILE A 1 105 ? 22.344 18.984 1.353 1 90.12 105 ILE A C 1
ATOM 866 O O . ILE A 1 105 ? 22.312 17.969 2.039 1 90.12 105 ILE A O 1
ATOM 870 N N . LYS A 1 106 ? 22.844 20.156 1.751 1 93.31 106 LYS A N 1
ATOM 871 C CA . LYS A 1 106 ? 23.281 20.312 3.139 1 93.31 106 LYS A CA 1
ATOM 872 C C . LYS A 1 106 ? 22.078 20.328 4.082 1 93.31 106 LYS A C 1
ATOM 874 O O . LYS A 1 106 ? 22.047 19.578 5.062 1 93.31 106 LYS A O 1
ATOM 879 N N . TYR A 1 107 ? 21.094 21.203 3.787 1 95.88 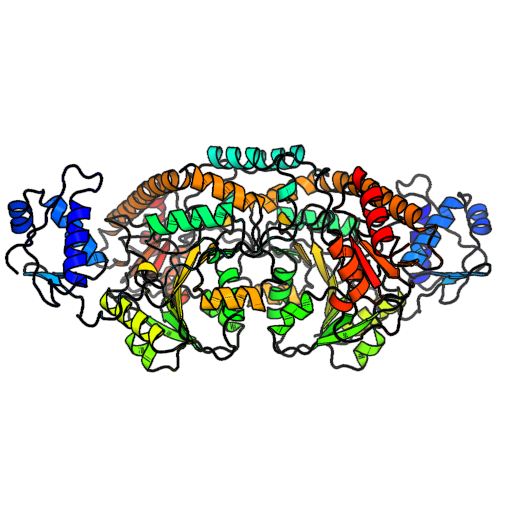107 TYR A N 1
ATOM 880 C CA . TYR A 1 107 ? 19.844 21.266 4.543 1 95.88 107 TYR A CA 1
ATOM 881 C C . TYR A 1 107 ? 18.641 21.203 3.613 1 95.88 107 TYR A C 1
ATOM 883 O O . TYR A 1 107 ? 18.578 21.953 2.631 1 95.88 107 TYR A O 1
ATOM 891 N N . ASN A 1 108 ? 17.766 20.266 3.9 1 94.5 108 ASN A N 1
ATOM 892 C CA . ASN A 1 108 ? 16.516 20.125 3.172 1 94.5 108 ASN A CA 1
ATOM 893 C C . ASN A 1 108 ? 15.328 20.594 4.004 1 94.5 108 ASN A C 1
ATOM 895 O O . ASN A 1 108 ? 14.953 19.953 4.984 1 94.5 108 ASN A O 1
ATOM 899 N N . PHE A 1 109 ? 14.719 21.688 3.553 1 96.56 109 PHE A N 1
ATOM 900 C CA . PHE A 1 109 ? 13.602 22.266 4.297 1 96.56 109 PHE A CA 1
ATOM 901 C C . PHE A 1 109 ? 12.281 21.703 3.801 1 96.56 109 PHE A C 1
ATOM 903 O O . PHE A 1 109 ? 11.312 22.438 3.617 1 96.56 109 PHE A O 1
ATOM 910 N N . LEU A 1 110 ? 12.227 20.391 3.561 1 91.56 110 LEU A N 1
ATOM 911 C CA . LEU A 1 110 ? 11.016 19.719 3.096 1 91.56 110 LEU A CA 1
ATOM 912 C C . LEU A 1 110 ? 9.969 19.656 4.203 1 91.56 110 LEU A C 1
ATOM 914 O O . LEU A 1 110 ? 10.242 19.141 5.293 1 91.56 110 LEU A O 1
ATOM 918 N N . PRO A 1 111 ? 8.773 20.125 3.912 1 90.94 111 PRO A N 1
ATOM 919 C CA . PRO A 1 111 ? 7.75 20.203 4.957 1 90.94 111 PRO A CA 1
ATOM 920 C C . PRO A 1 111 ? 7.281 18.828 5.43 1 90.94 111 PRO A C 1
ATOM 922 O O . PRO A 1 111 ? 6.73 18.703 6.527 1 90.94 111 PRO A O 1
ATOM 925 N N . SER A 1 112 ? 7.52 17.781 4.703 1 86.56 112 SER A N 1
ATOM 926 C CA . SER A 1 112 ? 6.992 16.469 5.035 1 86.56 112 SER A CA 1
ATOM 927 C C . SER A 1 112 ? 7.984 15.664 5.871 1 86.56 112 SER A C 1
ATOM 929 O O . SER A 1 112 ? 7.684 14.555 6.305 1 86.56 112 SER A O 1
ATOM 931 N N . THR A 1 113 ? 9.078 16.25 6.242 1 91.19 113 THR A N 1
ATOM 932 C CA . THR A 1 113 ? 10.086 15.516 6.988 1 91.19 113 THR A CA 1
ATOM 933 C C . THR A 1 113 ? 9.812 15.578 8.484 1 91.19 113 THR A C 1
ATOM 935 O O . THR A 1 113 ? 9.086 16.453 8.953 1 91.19 113 THR A O 1
ATOM 938 N N . ILE A 1 114 ? 10.414 14.633 9.18 1 95.12 114 ILE A N 1
ATOM 939 C CA . ILE A 1 114 ? 10.234 14.539 10.625 1 95.12 114 ILE A CA 1
ATOM 940 C C . ILE A 1 114 ? 11.602 14.445 11.305 1 95.12 114 ILE A C 1
ATOM 942 O O . ILE A 1 114 ? 12.625 14.266 10.641 1 95.12 114 ILE A O 1
ATOM 946 N N . ASP A 1 115 ? 11.531 14.633 12.578 1 95.38 115 ASP A N 1
ATOM 947 C CA . ASP A 1 115 ? 12.695 14.328 13.406 1 95.38 115 ASP A CA 1
ATOM 948 C C . ASP A 1 115 ? 12.93 12.82 13.484 1 95.38 115 ASP A C 1
ATOM 950 O O . ASP A 1 115 ? 12.023 12.062 13.828 1 95.38 115 ASP A O 1
ATOM 954 N N . THR A 1 116 ? 14.109 12.375 13.18 1 94.62 116 THR A N 1
ATOM 955 C CA . THR A 1 116 ? 14.367 10.938 13.172 1 94.62 116 THR A CA 1
ATOM 956 C C . THR A 1 116 ? 15.195 10.539 14.391 1 94.62 116 THR A C 1
ATOM 958 O O . THR A 1 116 ? 15.305 9.352 14.719 1 94.62 116 THR A O 1
ATOM 961 N N . GLU A 1 117 ? 15.719 11.445 15.062 1 93.81 117 GLU A N 1
ATOM 962 C CA . GLU A 1 117 ? 16.656 11.188 16.156 1 93.81 117 GLU A CA 1
ATOM 963 C C . GLU A 1 117 ? 15.922 10.734 17.406 1 93.81 117 GLU A C 1
ATOM 965 O O . GLU A 1 117 ? 16.453 9.945 18.203 1 93.81 117 GLU A O 1
ATOM 970 N N . ASN A 1 118 ? 14.75 11.219 17.547 1 94.94 118 ASN A N 1
ATOM 971 C CA . ASN A 1 118 ? 14.086 11.031 18.828 1 94.94 118 ASN A CA 1
ATOM 972 C C . ASN A 1 118 ? 13.016 9.938 18.75 1 94.94 118 ASN A C 1
ATOM 974 O O . ASN A 1 118 ? 12.234 9.773 19.688 1 94.94 118 ASN A O 1
ATOM 978 N N . PHE A 1 119 ? 13.016 9.203 17.719 1 97 119 PHE A N 1
ATOM 979 C CA . PHE A 1 119 ? 12.094 8.078 17.578 1 97 119 PHE A CA 1
ATOM 980 C C . PHE A 1 119 ? 12.375 7.02 18.641 1 97 119 PHE A C 1
ATOM 982 O O . PHE A 1 119 ? 13.531 6.723 18.938 1 97 119 PHE A O 1
ATOM 989 N N . PRO A 1 120 ? 11.359 6.418 19.219 1 97.31 120 PRO A N 1
ATOM 990 C CA . PRO A 1 120 ? 11.531 5.418 20.281 1 97.31 120 PRO A CA 1
ATOM 991 C C . PRO A 1 120 ? 11.844 4.031 19.734 1 97.31 120 PRO A C 1
ATOM 993 O O . PRO A 1 120 ? 11.078 3.09 19.938 1 97.31 120 PRO A O 1
ATOM 996 N N . PHE A 1 121 ? 13.016 3.812 19.281 1 97.88 121 PHE A N 1
ATOM 997 C CA . PHE A 1 121 ? 13.43 2.578 18.625 1 97.88 121 PHE A CA 1
ATOM 998 C C . PHE A 1 121 ? 13.359 1.402 19.594 1 97.88 121 PHE A C 1
ATOM 1000 O O . PHE A 1 121 ? 12.945 0.305 19.219 1 97.88 121 PHE A O 1
ATOM 1007 N N . SER A 1 122 ? 13.75 1.617 20.812 1 97.5 122 SER A N 1
ATOM 1008 C CA . SER A 1 122 ? 13.781 0.523 21.781 1 97.5 122 SER A CA 1
ATOM 1009 C C . SER A 1 122 ? 12.375 -0.035 22.031 1 97.5 122 SER A C 1
ATOM 1011 O O . SER A 1 122 ? 12.188 -1.253 22.047 1 97.5 122 SER A O 1
ATOM 1013 N N . VAL A 1 123 ? 11.422 0.843 22.172 1 97.81 123 VAL A N 1
ATOM 1014 C CA . VAL A 1 123 ? 10.047 0.44 22.422 1 97.81 123 VAL A CA 1
ATOM 1015 C C . VAL A 1 123 ? 9.477 -0.238 21.172 1 97.81 123 VAL A C 1
ATOM 1017 O O . VAL A 1 123 ? 8.852 -1.301 21.266 1 97.81 123 VAL A O 1
ATOM 1020 N N . TRP A 1 124 ? 9.711 0.322 20.016 1 98.25 124 TRP A N 1
ATOM 1021 C CA . TRP A 1 124 ? 9.219 -0.222 18.766 1 98.25 124 TRP A CA 1
ATOM 1022 C C . TRP A 1 124 ? 9.805 -1.606 18.5 1 98.25 124 TRP A C 1
ATOM 1024 O O . TRP A 1 124 ? 9.086 -2.52 18.078 1 98.25 124 TRP A O 1
ATOM 1034 N N . ARG A 1 125 ? 11.102 -1.736 18.734 1 98.12 125 ARG A N 1
ATOM 1035 C CA . ARG A 1 125 ? 11.805 -3.004 18.578 1 98.12 125 ARG A CA 1
ATOM 1036 C C . ARG A 1 125 ? 11.234 -4.074 19.5 1 98.12 125 ARG A C 1
ATOM 1038 O O . ARG A 1 125 ? 11.086 -5.23 19.094 1 98.12 125 ARG A O 1
ATOM 1045 N N . LYS A 1 126 ? 10.938 -3.721 20.688 1 97.75 126 LYS A N 1
ATOM 1046 C CA . LYS A 1 126 ? 10.328 -4.641 21.656 1 97.75 126 LYS A CA 1
ATOM 1047 C C . LYS A 1 126 ? 9 -5.18 21.125 1 97.75 126 LYS A C 1
ATOM 1049 O O . LYS A 1 126 ? 8.758 -6.387 21.156 1 97.75 126 LYS A O 1
ATOM 1054 N N . TYR A 1 127 ? 8.156 -4.316 20.625 1 97.88 127 TYR A N 1
ATOM 1055 C CA . TYR A 1 127 ? 6.855 -4.742 20.125 1 97.88 127 TYR A CA 1
ATOM 1056 C C . TYR A 1 127 ? 7.004 -5.582 18.859 1 97.88 127 TYR A C 1
ATOM 1058 O O . TYR A 1 127 ? 6.238 -6.523 18.641 1 97.88 127 TYR A O 1
ATOM 1066 N N . ALA A 1 128 ? 7.984 -5.258 18.016 1 98.25 128 ALA A N 1
ATOM 1067 C CA . ALA A 1 128 ? 8.258 -6.066 16.828 1 98.25 128 ALA A CA 1
ATOM 1068 C C . ALA A 1 128 ? 8.672 -7.484 17.219 1 98.25 128 ALA A C 1
ATOM 1070 O O . ALA A 1 128 ? 8.141 -8.461 16.688 1 98.25 128 ALA A O 1
ATOM 1071 N N . LYS A 1 129 ? 9.578 -7.535 18.172 1 97.25 129 LYS A N 1
ATOM 1072 C CA . LYS A 1 129 ? 10.055 -8.828 18.641 1 97.25 129 LYS A CA 1
ATOM 1073 C C . LYS A 1 129 ? 8.906 -9.664 19.203 1 97.25 129 LYS A C 1
ATOM 1075 O O . LYS A 1 129 ? 8.812 -10.859 18.938 1 97.25 129 LYS A O 1
ATOM 1080 N N . ASN A 1 130 ? 8.047 -9 19.938 1 96.56 130 ASN A N 1
ATOM 1081 C CA . ASN A 1 130 ? 6.926 -9.695 20.562 1 96.56 130 ASN A CA 1
ATOM 1082 C C . ASN A 1 130 ? 5.91 -10.172 19.531 1 96.56 130 ASN A C 1
ATOM 1084 O O . ASN A 1 130 ? 5.266 -11.203 19.719 1 96.56 130 ASN A O 1
ATOM 1088 N N . THR A 1 131 ? 5.754 -9.422 18.5 1 97.81 131 THR A N 1
ATOM 1089 C CA . THR A 1 131 ? 4.762 -9.727 17.469 1 97.81 131 THR A CA 1
ATOM 1090 C C . THR A 1 131 ? 5.266 -10.82 16.531 1 97.81 131 THR A C 1
ATOM 1092 O O . THR A 1 131 ? 4.508 -11.719 16.156 1 97.81 131 THR A O 1
ATOM 1095 N N . ILE A 1 132 ? 6.566 -10.773 16.203 1 98.19 132 ILE A N 1
ATOM 1096 C CA . ILE A 1 132 ? 7.156 -11.734 15.273 1 98.19 132 ILE A CA 1
ATOM 1097 C C . ILE A 1 132 ? 7.559 -13 16.016 1 98.19 132 ILE A C 1
ATOM 1099 O O . ILE A 1 132 ? 8.734 -13.195 16.328 1 98.19 132 ILE A O 1
ATOM 1103 N N . ASN A 1 133 ? 6.59 -13.789 16.203 1 96.19 133 ASN A N 1
ATOM 1104 C CA . ASN A 1 133 ? 6.785 -15.031 16.953 1 96.19 133 ASN A CA 1
ATOM 1105 C C . ASN A 1 133 ? 5.891 -16.141 16.422 1 96.19 133 ASN A C 1
ATOM 1107 O O . ASN A 1 133 ? 4.848 -15.875 15.82 1 96.19 133 ASN A O 1
ATOM 1111 N N . LYS A 1 134 ? 6.293 -17.375 16.703 1 95.5 134 LYS A N 1
ATOM 1112 C CA . LYS A 1 134 ? 5.602 -18.547 16.188 1 95.5 134 LYS A CA 1
ATOM 1113 C C . LYS A 1 134 ? 4.156 -18.594 16.672 1 95.5 134 LYS A C 1
ATOM 1115 O O . LYS A 1 134 ? 3.268 -19.047 15.953 1 95.5 134 LYS A O 1
ATOM 1120 N N . GLU A 1 135 ? 3.885 -18.141 17.797 1 94.44 135 GLU A N 1
ATOM 1121 C CA . GLU A 1 135 ? 2.539 -18.125 18.375 1 94.44 135 GLU A CA 1
ATOM 1122 C C . GLU A 1 135 ? 1.599 -17.266 17.531 1 94.44 135 GLU A C 1
ATOM 1124 O O . GLU A 1 135 ? 0.382 -17.453 17.562 1 94.44 135 GLU A O 1
ATOM 1129 N N . ASN A 1 136 ? 2.184 -16.375 16.781 1 95.62 136 ASN A N 1
ATOM 1130 C CA . ASN A 1 136 ? 1.397 -15.453 15.977 1 95.62 136 ASN A CA 1
ATOM 1131 C C . ASN A 1 136 ? 1.422 -15.828 14.5 1 95.62 136 ASN A C 1
ATOM 1133 O O . ASN A 1 136 ? 1.333 -14.961 13.625 1 95.62 136 ASN A O 1
ATOM 1137 N N . HIS A 1 137 ? 1.574 -17.109 14.18 1 94.69 137 HIS A N 1
ATOM 1138 C CA . HIS A 1 137 ? 1.654 -17.578 12.797 1 94.69 137 HIS A CA 1
ATOM 1139 C C . HIS A 1 137 ? 0.369 -17.266 12.039 1 94.69 137 HIS A C 1
ATOM 1141 O O . HIS A 1 137 ? 0.374 -17.172 10.805 1 94.69 137 HIS A O 1
ATOM 1147 N N . SER A 1 138 ? -0.737 -16.984 12.75 1 93.81 138 SER A N 1
ATOM 1148 C CA . SER A 1 138 ? -2.01 -16.625 12.133 1 93.81 138 SER A CA 1
ATOM 1149 C C . SER A 1 138 ? -1.943 -15.242 11.5 1 93.81 138 SER A C 1
ATOM 1151 O O . SER A 1 138 ? -2.85 -14.852 10.758 1 93.81 138 SER A O 1
ATOM 1153 N N . LEU A 1 139 ? -0.843 -14.508 11.688 1 96.25 139 LEU A N 1
ATOM 1154 C CA . LEU A 1 139 ? -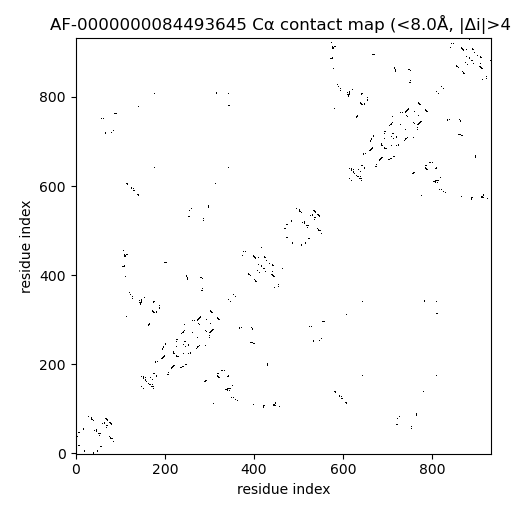0.663 -13.18 11.109 1 96.25 139 LEU A CA 1
ATOM 1155 C C . LEU A 1 139 ? -0.04 -13.273 9.719 1 96.25 139 LEU A C 1
ATOM 1157 O O . LEU A 1 139 ? 0.051 -12.266 9.008 1 96.25 139 LEU A O 1
ATOM 1161 N N . LEU A 1 140 ? 0.312 -14.422 9.305 1 97 140 LEU A N 1
ATOM 1162 C CA . LEU A 1 140 ? 1.054 -14.57 8.055 1 97 140 LEU A CA 1
ATOM 1163 C C . LEU A 1 140 ? 0.119 -14.5 6.852 1 97 140 LEU A C 1
ATOM 1165 O O . LEU A 1 140 ? 0.488 -13.961 5.809 1 97 140 LEU A O 1
ATOM 1169 N N . PRO A 1 141 ? -1.139 -14.992 6.926 1 95.12 141 PRO A N 1
ATOM 1170 C CA . PRO A 1 141 ? -2.074 -14.852 5.809 1 95.12 141 PRO A CA 1
ATOM 1171 C C . PRO A 1 141 ? -2.623 -13.438 5.668 1 95.12 141 PRO A C 1
ATOM 1173 O O . PRO A 1 141 ? -2.342 -12.578 6.508 1 95.12 141 PRO A O 1
ATOM 1176 N N . LEU A 1 142 ? -3.373 -13.211 4.613 1 92.56 142 LEU A N 1
ATOM 1177 C CA . LEU A 1 142 ? -4.035 -11.93 4.43 1 92.56 142 LEU A CA 1
ATOM 1178 C C . LEU A 1 142 ? -5.023 -11.656 5.562 1 92.56 142 LEU A C 1
ATOM 1180 O O . LEU A 1 142 ? -5.609 -12.594 6.117 1 92.56 142 LEU A O 1
ATOM 1184 N N . GLY A 1 143 ? -5.145 -10.422 5.906 1 91.88 143 GLY A N 1
ATOM 1185 C CA . GLY A 1 143 ? -6.059 -10.008 6.957 1 91.88 143 GLY A CA 1
ATOM 1186 C C . GLY A 1 143 ? -7.316 -9.344 6.426 1 91.88 143 GLY A C 1
ATOM 1187 O O . GLY A 1 143 ? -7.695 -9.555 5.273 1 91.88 143 GLY A O 1
ATOM 1188 N N . ASP A 1 144 ? -7.953 -8.672 7.32 1 92.56 144 ASP A N 1
ATOM 1189 C CA . ASP A 1 144 ? -9.172 -7.945 6.984 1 92.56 144 ASP A CA 1
ATOM 1190 C C . ASP A 1 144 ? -8.898 -6.879 5.926 1 92.56 144 ASP A C 1
ATOM 1192 O O . ASP A 1 144 ? -7.879 -6.191 5.977 1 92.56 144 ASP A O 1
ATOM 1196 N N . SER A 1 145 ? -9.805 -6.75 4.961 1 92.12 145 SER A N 1
ATOM 1197 C CA . SER A 1 145 ? -9.641 -5.809 3.855 1 92.12 145 SER A CA 1
ATOM 1198 C C . SER A 1 145 ? -9.578 -4.371 4.359 1 92.12 145 SER A C 1
ATOM 1200 O O . SER A 1 145 ? -9.016 -3.5 3.697 1 92.12 145 SER A O 1
ATOM 1202 N N . GLN A 1 146 ? -10.117 -4.094 5.551 1 95.38 146 GLN A N 1
ATOM 1203 C CA . GLN A 1 146 ? -10.125 -2.742 6.102 1 95.38 146 GLN A CA 1
ATOM 1204 C C . GLN A 1 146 ? -8.93 -2.516 7.023 1 95.38 146 GLN A C 1
ATOM 1206 O O . GLN A 1 146 ? -8.734 -1.409 7.531 1 95.38 146 GLN A O 1
ATOM 1211 N N . GLY A 1 147 ? -8.133 -3.547 7.258 1 96.75 147 GLY A N 1
ATOM 1212 C CA . GLY A 1 147 ? -7.062 -3.484 8.234 1 96.75 147 GLY A CA 1
ATOM 1213 C C . GLY A 1 147 ? -7.371 -4.25 9.508 1 96.75 147 GLY A C 1
ATOM 1214 O O . GLY A 1 147 ? -8.508 -4.672 9.727 1 96.75 147 GLY A O 1
ATOM 1215 N N . GLU A 1 148 ? -6.438 -4.449 10.352 1 97.62 148 GLU A N 1
ATOM 1216 C CA . GLU A 1 148 ? -6.562 -5.227 11.578 1 97.62 148 GLU A CA 1
ATOM 1217 C C . GLU A 1 148 ? -7.555 -4.582 12.539 1 97.62 148 GLU A C 1
ATOM 1219 O O . GLU A 1 148 ? -7.48 -3.377 12.797 1 97.62 148 GLU A O 1
ATOM 1224 N N . MET A 1 149 ? -8.438 -5.41 13.086 1 96.06 149 MET A N 1
ATOM 1225 C CA . MET A 1 149 ? -9.453 -4.922 14.016 1 96.06 149 MET A CA 1
ATOM 1226 C C . MET A 1 149 ? -8.812 -4.258 15.227 1 96.06 149 MET A C 1
ATOM 1228 O O . MET A 1 149 ? -9.266 -3.203 15.672 1 96.06 149 MET A O 1
ATOM 1232 N N . GLU A 1 150 ? -7.742 -4.844 15.703 1 95.44 150 GLU A N 1
ATOM 1233 C CA . GLU A 1 150 ? -7.051 -4.301 16.859 1 95.44 150 GLU A CA 1
ATOM 1234 C C . GLU A 1 150 ? -6.555 -2.883 16.594 1 95.44 150 GLU A C 1
ATOM 1236 O O . GLU A 1 150 ? -6.664 -2.01 17.469 1 95.44 150 GLU A O 1
ATOM 1241 N N . LEU A 1 151 ? -6.043 -2.658 15.43 1 98.62 151 LEU A N 1
ATOM 1242 C CA . LEU A 1 151 ? -5.555 -1.325 15.094 1 98.62 151 LEU A CA 1
ATOM 1243 C C . LEU A 1 151 ? -6.715 -0.348 14.922 1 98.62 151 LEU A C 1
ATOM 1245 O O . LEU A 1 151 ? -6.652 0.784 15.406 1 98.62 151 LEU A O 1
ATOM 1249 N N . ARG A 1 152 ? -7.754 -0.762 14.219 1 98.12 152 ARG A N 1
ATOM 1250 C CA . ARG A 1 152 ? -8.906 0.103 13.984 1 98.12 152 ARG A CA 1
ATOM 1251 C C . ARG A 1 152 ? -9.555 0.518 15.305 1 98.12 152 ARG A C 1
ATOM 1253 O O . ARG A 1 152 ? -10 1.657 15.453 1 98.12 152 ARG A O 1
ATOM 1260 N N . GLN A 1 153 ? -9.539 -0.398 16.266 1 95.81 153 GLN A N 1
ATOM 1261 C CA . GLN A 1 153 ? -10.07 -0.083 17.594 1 95.81 153 GLN A CA 1
ATOM 1262 C C . GLN A 1 153 ? -9.227 0.986 18.281 1 95.81 153 GLN A C 1
ATOM 1264 O O . GLN A 1 153 ? -9.766 1.938 18.844 1 95.81 153 GLN A O 1
ATOM 1269 N N . GLU A 1 154 ? -7.938 0.825 18.203 1 94.94 154 GLU A N 1
ATOM 1270 C CA . GLU A 1 154 ? -7.043 1.796 18.828 1 94.94 154 GLU A CA 1
ATOM 1271 C C . GLU A 1 154 ? -7.129 3.15 18.141 1 94.94 154 GLU A C 1
ATOM 1273 O O . GLU A 1 154 ? -7.059 4.195 18.781 1 94.94 154 GLU A O 1
ATOM 1278 N N . ILE A 1 155 ? -7.344 3.127 16.812 1 97.31 155 ILE A N 1
ATOM 1279 C CA . ILE A 1 155 ? -7.484 4.371 16.062 1 97.31 155 ILE A CA 1
ATOM 1280 C C . ILE A 1 155 ? -8.781 5.074 16.469 1 97.31 155 ILE A C 1
ATOM 1282 O O . ILE A 1 155 ? -8.789 6.281 16.719 1 97.31 155 ILE A O 1
ATOM 1286 N N . ALA A 1 156 ? -9.828 4.297 16.547 1 94.25 156 ALA A N 1
ATOM 1287 C CA . ALA A 1 156 ? -11.109 4.875 16.938 1 94.25 156 ALA A CA 1
ATOM 1288 C C . ALA A 1 156 ? -11.016 5.516 18.328 1 94.25 156 ALA A C 1
ATOM 1290 O O . ALA A 1 156 ? -11.5 6.633 18.531 1 94.25 156 ALA A O 1
ATOM 1291 N N . PHE A 1 157 ? -10.367 4.82 19.188 1 89.81 157 PHE A N 1
ATOM 1292 C CA . PHE A 1 157 ? -10.18 5.309 20.547 1 89.81 157 PHE A CA 1
ATOM 1293 C C . PHE A 1 157 ? -9.359 6.594 20.562 1 89.81 157 PHE A C 1
ATOM 1295 O O . PHE A 1 157 ? -9.75 7.582 21.188 1 89.81 157 PHE A O 1
ATOM 1302 N N . TYR A 1 158 ? -8.359 6.617 19.906 1 89.19 158 TYR A N 1
ATOM 1303 C CA . TYR A 1 158 ? -7.473 7.773 19.828 1 89.19 158 TYR A CA 1
ATOM 1304 C C . TYR A 1 158 ? -8.195 8.977 19.234 1 89.19 158 TYR A C 1
ATOM 1306 O O . TYR A 1 158 ? -8.109 10.086 19.766 1 89.19 158 TYR A O 1
ATOM 1314 N N . LEU A 1 159 ? -8.898 8.727 18.125 1 91.69 159 LEU A N 1
ATOM 1315 C CA . LEU A 1 159 ? -9.562 9.805 17.391 1 91.69 159 LEU A CA 1
ATOM 1316 C C . LEU A 1 159 ? -10.641 10.461 18.25 1 91.69 159 LEU A C 1
ATOM 1318 O O . LEU A 1 159 ? -10.82 11.68 18.203 1 91.69 159 LEU A O 1
ATOM 1322 N N . TYR A 1 160 ? -11.289 9.656 18.984 1 86 160 TYR A N 1
ATOM 1323 C CA . TYR A 1 160 ? -12.328 10.188 19.844 1 86 160 TYR A CA 1
ATOM 1324 C C . TYR A 1 160 ? -11.742 11.133 20.891 1 86 160 TYR A C 1
ATOM 1326 O O . TYR A 1 160 ? -12.242 12.25 21.078 1 86 160 TYR A O 1
ATOM 1334 N N . HIS A 1 161 ? -10.656 10.773 21.438 1 80.31 161 HIS A N 1
ATOM 1335 C CA . HIS A 1 161 ? -10.094 11.531 22.547 1 80.31 161 HIS A CA 1
ATOM 1336 C C . HIS A 1 161 ? -9.258 12.711 22.047 1 80.31 161 HIS A C 1
ATOM 1338 O O . HIS A 1 161 ? -9.281 13.789 22.641 1 80.31 161 HIS A O 1
ATOM 1344 N N . ALA A 1 162 ? -8.633 12.5 20.984 1 83.25 162 ALA A N 1
ATOM 1345 C CA . ALA A 1 162 ? -7.676 13.508 20.516 1 83.25 162 ALA A CA 1
ATOM 1346 C C . ALA A 1 162 ? -8.344 14.531 19.609 1 83.25 162 ALA A C 1
ATOM 1348 O O . ALA A 1 162 ? -7.949 15.695 19.578 1 83.25 162 ALA A O 1
ATOM 1349 N N . ARG A 1 163 ? -9.367 14.031 18.859 1 87.31 163 ARG A N 1
ATOM 1350 C CA . ARG A 1 163 ? -9.867 14.883 17.781 1 87.31 163 ARG A CA 1
ATOM 1351 C C . ARG A 1 163 ? -11.383 15.062 17.906 1 87.31 163 ARG A C 1
ATOM 1353 O O . ARG A 1 163 ? -11.969 15.867 17.172 1 87.31 163 ARG A O 1
ATOM 1360 N N . GLY A 1 164 ? -12.031 14.32 18.734 1 84.25 164 GLY A N 1
ATOM 1361 C CA . GLY A 1 164 ? -13.477 14.375 18.875 1 84.25 164 GLY A CA 1
ATOM 1362 C C . GLY A 1 164 ? -14.211 13.641 17.766 1 84.25 164 GLY A C 1
ATOM 1363 O O . GLY A 1 164 ? -15.43 13.758 17.641 1 84.25 164 GLY A O 1
ATOM 1364 N N . VAL A 1 165 ? -13.477 12.891 17.031 1 89.44 165 VAL A N 1
ATOM 1365 C CA . VAL A 1 165 ? -14.07 12.117 15.938 1 89.44 165 VAL A CA 1
ATOM 1366 C C . VAL A 1 165 ? -14.914 10.977 16.5 1 89.44 165 VAL A C 1
ATOM 1368 O O . VAL A 1 165 ? -14.469 10.242 17.391 1 89.44 165 VAL A O 1
ATOM 1371 N N . ARG A 1 166 ? -16.094 10.898 16.062 1 86.5 166 ARG A N 1
ATOM 1372 C CA . ARG A 1 166 ? -16.984 9.812 16.453 1 86.5 166 ARG A CA 1
ATOM 1373 C C . ARG A 1 166 ? -17.125 8.781 15.344 1 86.5 166 ARG A C 1
ATOM 1375 O O . ARG A 1 166 ? -17.688 9.062 14.281 1 86.5 166 ARG A O 1
ATOM 1382 N N . CYS A 1 167 ? -16.609 7.586 15.641 1 91.81 167 CYS A N 1
ATOM 1383 C CA . CYS A 1 167 ? -16.688 6.508 14.656 1 91.81 167 CYS A CA 1
ATOM 1384 C C . CYS A 1 167 ? -16.531 5.148 15.328 1 91.81 167 CYS A C 1
ATOM 1386 O O . CYS A 1 167 ? -15.984 5.055 16.438 1 91.81 167 CYS A O 1
ATOM 1388 N N . SER A 1 168 ? -17.141 4.164 14.734 1 92.62 168 SER A N 1
ATOM 1389 C CA . SER A 1 168 ? -16.859 2.783 15.109 1 92.62 168 SER A CA 1
ATOM 1390 C C . SER A 1 168 ? -15.648 2.246 14.359 1 92.62 168 SER A C 1
ATOM 1392 O O . SER A 1 168 ? -15.297 2.748 13.289 1 92.62 168 SER A O 1
ATOM 1394 N N . PRO A 1 169 ? -14.961 1.231 14.953 1 94.94 169 PRO A N 1
ATOM 1395 C CA . PRO A 1 169 ? -13.852 0.601 14.242 1 94.94 169 PRO A CA 1
ATOM 1396 C C . PRO A 1 169 ? -14.25 0.107 12.852 1 94.94 169 PRO A C 1
ATOM 1398 O O . PRO A 1 169 ? -13.422 0.082 11.938 1 94.94 169 PRO A O 1
ATOM 1401 N N . ASN A 1 170 ? -15.508 -0.218 12.617 1 93.56 170 ASN A N 1
ATOM 1402 C CA . ASN A 1 170 ? -15.984 -0.736 11.336 1 93.56 170 ASN A CA 1
ATOM 1403 C C . ASN A 1 170 ? -15.961 0.335 10.25 1 93.56 170 ASN A C 1
ATOM 1405 O O . ASN A 1 170 ? -15.977 0.019 9.062 1 93.56 170 ASN A O 1
ATOM 1409 N N . GLN A 1 171 ? -15.906 1.581 10.633 1 96.88 171 GLN A N 1
ATOM 1410 C CA . GLN A 1 171 ? -15.914 2.686 9.68 1 96.88 171 GLN A CA 1
ATOM 1411 C C . GLN A 1 171 ? -14.5 3.045 9.242 1 96.88 171 GLN A C 1
ATOM 1413 O O . GLN A 1 171 ? -14.312 3.865 8.336 1 96.88 171 GLN A O 1
ATOM 1418 N N . ILE A 1 172 ? -13.555 2.402 9.852 1 97.81 172 ILE A N 1
ATOM 1419 C CA . ILE A 1 172 ? -12.164 2.793 9.633 1 97.81 172 ILE A CA 1
ATOM 1420 C C . ILE A 1 172 ? -11.539 1.897 8.562 1 97.81 172 ILE A C 1
ATOM 1422 O O . ILE A 1 172 ? -11.695 0.675 8.602 1 97.81 172 ILE A O 1
ATOM 1426 N N . MET A 1 173 ? -10.898 2.52 7.594 1 97.06 173 MET A N 1
ATOM 1427 C CA . MET A 1 173 ? -10.086 1.855 6.574 1 97.06 173 MET A CA 1
ATOM 1428 C C . MET A 1 173 ? -8.609 2.209 6.738 1 97.06 173 MET A C 1
ATOM 1430 O O . MET A 1 173 ? -8.258 3.387 6.809 1 97.06 173 MET A O 1
ATOM 1434 N N . VAL A 1 174 ? -7.793 1.209 6.836 1 97.94 174 VAL A N 1
ATOM 1435 C CA . VAL A 1 174 ? -6.348 1.402 6.934 1 97.94 174 VAL A CA 1
ATOM 1436 C C . VAL A 1 174 ? -5.707 1.202 5.562 1 97.94 174 VAL A C 1
ATOM 1438 O O . VAL A 1 174 ? -6.098 0.303 4.812 1 97.94 174 VAL A O 1
ATOM 1441 N N . GLY A 1 175 ? -4.758 2.039 5.188 1 96.88 175 GLY A N 1
ATOM 1442 C CA . GLY A 1 175 ? -4.082 1.928 3.904 1 96.88 175 GLY A CA 1
ATOM 1443 C C . GLY A 1 175 ? -2.654 2.443 3.939 1 96.88 175 GLY A C 1
ATOM 1444 O O . GLY A 1 175 ? -2.283 3.199 4.84 1 96.88 175 GLY A O 1
ATOM 1445 N N . ALA A 1 176 ? -1.906 2.049 2.934 1 96.12 176 ALA A N 1
ATOM 1446 C CA . ALA A 1 176 ? -0.493 2.406 2.844 1 96.12 176 ALA A CA 1
ATOM 1447 C C . ALA A 1 176 ? -0.319 3.814 2.281 1 96.12 176 ALA A C 1
ATOM 1449 O O . ALA A 1 176 ? 0.261 3.994 1.208 1 96.12 176 ALA A O 1
ATOM 1450 N N . GLY A 1 177 ? -0.733 4.777 3.062 1 93.69 177 GLY A N 1
ATOM 1451 C CA . GLY A 1 177 ? -0.653 6.172 2.662 1 93.69 177 GLY A CA 1
ATOM 1452 C C . GLY A 1 177 ? -1.991 6.75 2.24 1 93.69 177 GLY A C 1
ATOM 1453 O O . GLY A 1 177 ? -2.902 6.008 1.864 1 93.69 177 GLY A O 1
ATOM 1454 N N . ILE A 1 178 ? -2.123 8.031 2.244 1 92.31 178 ILE A N 1
ATOM 1455 C CA . ILE A 1 178 ? -3.365 8.719 1.921 1 92.31 178 ILE A CA 1
ATOM 1456 C C . ILE A 1 178 ? -3.676 8.555 0.435 1 92.31 178 ILE A C 1
ATOM 1458 O O . ILE A 1 178 ? -4.844 8.531 0.037 1 92.31 178 ILE A O 1
ATOM 1462 N N . GLU A 1 179 ? -2.598 8.453 -0.374 1 89.06 179 GLU A N 1
ATOM 1463 C CA . GLU A 1 179 ? -2.779 8.273 -1.812 1 89.06 179 GLU A CA 1
ATOM 1464 C C . GLU A 1 179 ? -3.643 7.055 -2.113 1 89.06 179 GLU A C 1
ATOM 1466 O O . GLU A 1 179 ? -4.543 7.117 -2.951 1 89.06 179 GLU A O 1
ATOM 1471 N N . ILE A 1 180 ? -3.35 6.023 -1.429 1 90.25 180 ILE A N 1
ATOM 1472 C CA . ILE A 1 180 ? -4.059 4.77 -1.651 1 90.25 180 ILE A CA 1
ATOM 1473 C C . ILE A 1 180 ? -5.496 4.895 -1.158 1 90.25 180 ILE A C 1
ATOM 1475 O O . ILE A 1 180 ? -6.43 4.441 -1.827 1 90.25 180 ILE A O 1
ATOM 1479 N N . LEU A 1 181 ? -5.684 5.461 -0.073 1 93.62 181 LEU A N 1
ATOM 1480 C CA . LEU A 1 181 ? -7.02 5.637 0.489 1 93.62 181 LEU A CA 1
ATOM 1481 C C . LEU A 1 181 ? -7.875 6.52 -0.411 1 93.62 181 LEU A C 1
ATOM 1483 O O . LEU A 1 181 ? -9.047 6.223 -0.641 1 93.62 181 LEU A O 1
ATOM 1487 N N . LEU A 1 182 ? -7.285 7.574 -0.928 1 91.75 182 LEU A N 1
ATOM 1488 C CA . LEU A 1 182 ? -8.008 8.469 -1.825 1 91.75 182 LEU A CA 1
ATOM 1489 C C . LEU A 1 182 ? -8.398 7.754 -3.113 1 91.75 182 LEU A C 1
ATOM 1491 O O . LEU A 1 182 ? -9.5 7.938 -3.623 1 91.75 182 LEU A O 1
ATOM 1495 N N . GLN A 1 183 ? -7.516 7.008 -3.619 1 86 183 GLN A N 1
ATOM 1496 C CA . GLN A 1 183 ? -7.832 6.246 -4.824 1 86 183 GLN A CA 1
ATOM 1497 C C . GLN A 1 183 ? -9.023 5.324 -4.598 1 86 183 GLN A C 1
ATOM 1499 O O . GLN A 1 183 ? -9.891 5.191 -5.465 1 86 183 GLN A O 1
ATOM 1504 N N . GLN A 1 184 ? -9.023 4.637 -3.494 1 87.75 184 GLN A N 1
ATOM 1505 C CA . GLN A 1 184 ? -10.156 3.777 -3.154 1 87.75 184 GLN A CA 1
ATOM 1506 C C . GLN A 1 184 ? -11.445 4.582 -3.035 1 87.75 184 GLN A C 1
ATOM 1508 O O . GLN A 1 184 ? -12.508 4.133 -3.471 1 87.75 184 GLN A O 1
ATOM 1513 N N . LEU A 1 185 ? -11.289 5.699 -2.414 1 91.31 185 LEU A N 1
ATOM 1514 C CA . LEU A 1 185 ? -12.445 6.57 -2.238 1 91.31 185 LEU A CA 1
ATOM 1515 C C . LEU A 1 185 ? -13.008 7.008 -3.588 1 91.31 185 LEU A C 1
ATOM 1517 O O . LEU A 1 185 ? -14.227 7.039 -3.779 1 91.31 185 LEU A O 1
ATOM 1521 N N . PHE A 1 186 ? -12.133 7.32 -4.516 1 87.31 186 PHE A N 1
ATOM 1522 C CA . PHE A 1 186 ? -12.555 7.785 -5.828 1 87.31 186 PHE A CA 1
ATOM 1523 C C . PHE A 1 186 ? -13.273 6.676 -6.59 1 87.31 186 PHE A C 1
ATOM 1525 O O . PHE A 1 186 ? -14.18 6.945 -7.387 1 87.31 186 PHE A O 1
ATOM 1532 N N . LEU A 1 187 ? -12.906 5.48 -6.344 1 82.19 187 LEU A N 1
ATOM 1533 C CA . LEU A 1 187 ? -13.578 4.348 -6.965 1 82.19 187 LEU A CA 1
ATOM 1534 C C . LEU A 1 187 ? -14.992 4.191 -6.414 1 82.19 187 LEU A C 1
ATOM 1536 O O . LEU A 1 187 ? -15.867 3.621 -7.078 1 82.19 187 LEU A O 1
ATOM 1540 N N . LEU A 1 188 ? -15.211 4.629 -5.207 1 87.12 188 LEU A N 1
ATOM 1541 C CA . LEU A 1 188 ? -16.531 4.539 -4.586 1 87.12 188 LEU A CA 1
ATOM 1542 C C . LEU A 1 188 ? -17.469 5.605 -5.145 1 87.12 188 LEU A C 1
ATOM 1544 O O . LEU A 1 188 ? -18.672 5.398 -5.215 1 87.12 188 LEU A O 1
ATOM 1548 N N . PHE A 1 189 ? -16.844 6.754 -5.508 1 89.75 189 PHE A N 1
ATOM 1549 C CA . PHE A 1 189 ? -17.641 7.867 -6.012 1 89.75 189 PHE A CA 1
ATOM 1550 C C . PHE A 1 189 ? -18.078 7.617 -7.449 1 89.75 189 PHE A C 1
ATOM 1552 O O . PHE A 1 189 ? -17.438 6.844 -8.172 1 89.75 189 PHE A O 1
ATOM 1559 N N . ASP A 1 190 ? -19.109 8.25 -7.793 1 84.06 190 ASP A N 1
ATOM 1560 C CA . ASP A 1 190 ? -19.531 8.234 -9.188 1 84.06 190 ASP A CA 1
ATOM 1561 C C . ASP A 1 190 ? -18.484 8.898 -10.086 1 84.06 190 ASP A C 1
ATOM 1563 O O . ASP A 1 190 ? -17.797 9.828 -9.664 1 84.06 190 ASP A O 1
ATOM 1567 N N . LYS A 1 191 ? -18.422 8.539 -11.32 1 81.19 191 LYS A N 1
ATOM 1568 C CA . LYS A 1 191 ? -17.406 9 -12.273 1 81.19 191 LYS A CA 1
ATOM 1569 C C . LYS A 1 191 ? -17.656 10.453 -12.672 1 81.19 191 LYS A C 1
ATOM 1571 O O . LYS A 1 191 ? -16.75 11.109 -13.211 1 81.19 191 LYS A O 1
ATOM 1576 N N . LYS A 1 192 ? -18.703 11.016 -12.367 1 85.69 192 LYS A N 1
ATOM 1577 C CA . LYS A 1 192 ? -19.031 12.359 -12.82 1 85.69 192 LYS A CA 1
ATOM 1578 C C . LYS A 1 192 ? -18.891 13.375 -11.688 1 85.69 192 LYS A C 1
ATOM 1580 O O . LYS A 1 192 ? -19.234 14.547 -11.852 1 85.69 192 LYS A O 1
ATOM 1585 N N . MET A 1 193 ? -18.375 12.898 -10.625 1 91.06 193 MET A N 1
ATOM 1586 C CA . MET A 1 193 ? -18.266 13.805 -9.484 1 91.06 193 MET A CA 1
ATOM 1587 C C . MET A 1 193 ? -17.297 14.945 -9.789 1 91.06 193 MET A C 1
ATOM 1589 O O . MET A 1 193 ? -16.297 14.75 -10.469 1 91.06 193 MET A O 1
ATOM 1593 N N . VAL A 1 194 ? -17.656 16.141 -9.305 1 93.19 194 VAL A N 1
ATOM 1594 C CA . VAL A 1 194 ? -16.844 17.328 -9.438 1 93.19 194 VAL A CA 1
ATOM 1595 C C . VAL A 1 194 ? -16.203 17.672 -8.086 1 93.19 194 VAL A C 1
ATOM 1597 O O . VAL A 1 194 ? -16.859 17.594 -7.047 1 93.19 194 VAL A O 1
ATOM 1600 N N . TYR A 1 195 ? -14.914 18.109 -8.156 1 93.19 195 TYR A N 1
ATOM 1601 C CA . TYR A 1 195 ? -14.164 18.25 -6.914 1 93.19 195 TYR A CA 1
ATOM 1602 C C . TYR A 1 195 ? -13.758 19.703 -6.691 1 93.19 195 TYR A C 1
ATOM 1604 O O . TYR A 1 195 ? -13.516 20.438 -7.652 1 93.19 195 TYR A O 1
ATOM 1612 N N . GLY A 1 196 ? -13.789 20.172 -5.465 1 93.06 196 GLY A N 1
ATOM 1613 C CA . GLY A 1 196 ? -13.172 21.406 -5.004 1 93.06 196 GLY A CA 1
ATOM 1614 C C . GLY A 1 196 ? -12.016 21.172 -4.055 1 93.06 196 GLY A C 1
ATOM 1615 O O . GLY A 1 196 ? -12.117 20.375 -3.121 1 93.06 196 GLY A O 1
ATOM 1616 N N . VAL A 1 197 ? -10.898 21.875 -4.355 1 92.81 197 VAL A N 1
ATOM 1617 C CA . VAL A 1 197 ? -9.719 21.688 -3.518 1 92.81 197 VAL A CA 1
ATOM 1618 C C . VAL A 1 197 ? -9.148 23.047 -3.119 1 92.81 197 VAL A C 1
ATOM 1620 O O . VAL A 1 197 ? -9.219 24 -3.893 1 92.81 197 VAL A O 1
ATOM 1623 N N . GLU A 1 198 ? -8.594 23.109 -1.922 1 93.5 198 GLU A N 1
ATOM 1624 C CA . GLU A 1 198 ? -7.938 24.328 -1.465 1 93.5 198 GLU A CA 1
ATOM 1625 C C . GLU A 1 198 ? -6.773 24.703 -2.379 1 93.5 198 GLU A C 1
ATOM 1627 O O . GLU A 1 198 ? -6.043 23.828 -2.852 1 93.5 198 GLU A O 1
ATOM 1632 N N . ASP A 1 199 ? -6.602 26.078 -2.506 1 91.12 199 ASP A N 1
ATOM 1633 C CA . ASP A 1 199 ? -5.504 26.609 -3.312 1 91.12 199 ASP A CA 1
ATOM 1634 C C . ASP A 1 199 ? -4.98 27.922 -2.742 1 91.12 199 ASP A C 1
ATOM 1636 O O . ASP A 1 199 ? -5.691 28.922 -2.73 1 91.12 199 ASP A O 1
ATOM 1640 N N . PRO A 1 200 ? -3.66 28 -2.311 1 91.06 200 PRO A N 1
ATOM 1641 C CA . PRO A 1 200 ? -2.711 26.875 -2.318 1 91.06 200 PRO A CA 1
ATOM 1642 C C . PRO A 1 200 ? -3.139 25.734 -1.401 1 91.06 200 PRO A C 1
ATOM 1644 O O . PRO A 1 200 ? -4.004 25.922 -0.541 1 91.06 200 PRO A O 1
ATOM 1647 N N . GLY A 1 201 ? -2.568 24.578 -1.724 1 89.88 201 GLY A N 1
ATOM 1648 C CA . GLY A 1 201 ? -2.883 23.406 -0.928 1 89.88 201 GLY A CA 1
ATOM 1649 C C . GLY A 1 201 ? -2.029 22.188 -1.28 1 89.88 201 GLY A C 1
ATOM 1650 O O . GLY A 1 201 ? -1.098 22.297 -2.08 1 89.88 201 GLY A O 1
ATOM 1651 N N . TYR A 1 202 ? -2.287 21.109 -0.55 1 79.44 202 TYR A N 1
ATOM 1652 C CA . TYR A 1 202 ? -1.606 19.859 -0.817 1 79.44 202 TYR A CA 1
ATOM 1653 C C . TYR A 1 202 ? -2.166 19.188 -2.068 1 79.44 202 TYR A C 1
ATOM 1655 O O . TYR A 1 202 ? -3.277 18.656 -2.051 1 79.44 202 TYR A O 1
ATOM 1663 N N . HIS A 1 203 ? -1.433 19.297 -3.094 1 71.75 203 HIS A N 1
ATOM 1664 C CA . HIS A 1 203 ? -2.07 18.969 -4.363 1 71.75 203 HIS A CA 1
ATOM 1665 C C . HIS A 1 203 ? -1.803 17.516 -4.754 1 71.75 203 HIS A C 1
ATOM 1667 O O . HIS A 1 203 ? -1.673 17.203 -5.938 1 71.75 203 HIS A O 1
ATOM 1673 N N . LEU A 1 204 ? -1.615 16.656 -3.752 1 75.88 204 LEU A N 1
ATOM 1674 C CA . LEU A 1 204 ? -1.604 15.227 -4.047 1 75.88 204 LEU A CA 1
ATOM 1675 C C . LEU A 1 204 ? -2.908 14.797 -4.707 1 75.88 204 LEU A C 1
ATOM 1677 O O . LEU A 1 204 ? -2.898 14.039 -5.68 1 75.88 204 LEU A O 1
ATOM 1681 N N . ILE A 1 205 ? -3.975 15.328 -4.219 1 76.5 205 ILE A N 1
ATOM 1682 C CA . ILE A 1 205 ? -5.297 14.977 -4.727 1 76.5 205 ILE A CA 1
ATOM 1683 C C . ILE A 1 205 ? -5.41 15.383 -6.191 1 76.5 205 ILE A C 1
ATOM 1685 O O . ILE A 1 205 ? -6.016 14.664 -6.996 1 76.5 205 ILE A O 1
ATOM 1689 N N . LEU A 1 206 ? -4.879 16.531 -6.473 1 76.44 206 LEU A N 1
ATOM 1690 C CA . LEU A 1 206 ? -4.945 16.984 -7.855 1 76.44 206 LEU A CA 1
ATOM 1691 C C . LEU A 1 206 ? -4.152 16.047 -8.773 1 76.44 206 LEU A C 1
ATOM 1693 O O . LEU A 1 206 ? -4.586 15.75 -9.883 1 76.44 206 LEU A O 1
ATOM 1697 N N . GLN A 1 207 ? -3.08 15.703 -8.25 1 75.94 207 GLN A N 1
ATOM 1698 C CA . GLN A 1 207 ? -2.254 14.805 -9.047 1 75.94 207 GLN A CA 1
ATOM 1699 C C . GLN A 1 207 ? -2.963 13.469 -9.281 1 75.94 207 GLN A C 1
ATOM 1701 O O . GLN A 1 207 ? -2.891 12.906 -10.375 1 75.94 207 GLN A O 1
ATOM 1706 N N . ILE A 1 208 ? -3.635 12.977 -8.312 1 77.25 208 ILE A N 1
ATOM 1707 C CA . ILE A 1 208 ? -4.363 11.719 -8.422 1 77.25 208 ILE A CA 1
ATOM 1708 C C . ILE A 1 208 ? -5.523 11.875 -9.398 1 77.25 208 ILE A C 1
ATOM 1710 O O . ILE A 1 208 ? -5.75 11.016 -10.25 1 77.25 208 ILE A O 1
ATOM 1714 N N . LEU A 1 209 ? -6.172 13.016 -9.352 1 75.94 209 LEU A N 1
ATOM 1715 C CA . LEU A 1 209 ? -7.379 13.234 -10.141 1 75.94 209 LEU A CA 1
ATOM 1716 C C . LEU A 1 209 ? -7.031 13.5 -11.609 1 75.94 209 LEU A C 1
ATOM 1718 O O . LEU A 1 209 ? -7.898 13.414 -12.477 1 75.94 209 LEU A O 1
ATOM 1722 N N . LYS A 1 210 ? -5.75 13.898 -11.828 1 72.94 210 LYS A N 1
ATOM 1723 C CA . LYS A 1 210 ? -5.324 14.047 -13.211 1 72.94 210 LYS A CA 1
ATOM 1724 C C . LYS A 1 210 ? -5.52 12.75 -14 1 72.94 210 LYS A C 1
ATOM 1726 O O . LYS A 1 210 ? -5.703 12.781 -15.219 1 72.94 210 LYS A O 1
ATOM 1731 N N . GLY A 1 211 ? -5.469 11.68 -13.281 1 68.19 211 GLY A N 1
ATOM 1732 C CA . GLY A 1 211 ? -5.668 10.383 -13.906 1 68.19 211 GLY A CA 1
ATOM 1733 C C . GLY A 1 211 ? -7.129 10.031 -14.094 1 68.19 211 GLY A C 1
ATOM 1734 O O . GLY A 1 211 ? -7.453 9.008 -14.703 1 68.19 211 GLY A O 1
ATOM 1735 N N . PHE A 1 212 ? -7.949 10.906 -13.625 1 72.25 212 PHE A N 1
ATOM 1736 C CA . PHE A 1 212 ? -9.391 10.688 -13.703 1 72.25 212 PHE A CA 1
ATOM 1737 C C . PHE A 1 212 ? -10.055 11.75 -14.562 1 72.25 212 PHE A C 1
ATOM 1739 O O . PHE A 1 212 ? -9.492 12.828 -14.773 1 72.25 212 PHE A O 1
ATOM 1746 N N . PRO A 1 213 ? -11.125 11.484 -15.125 1 73.94 213 PRO A N 1
ATOM 1747 C CA . PRO A 1 213 ? -11.797 12.445 -16 1 73.94 213 PRO A CA 1
ATOM 1748 C C . PRO A 1 213 ? -12.516 13.547 -15.227 1 73.94 213 PRO A C 1
ATOM 1750 O O . PRO A 1 213 ? -13.125 14.438 -15.836 1 73.94 213 PRO A O 1
ATOM 1753 N N . ASN A 1 214 ? -12.344 13.625 -14 1 83.44 214 ASN A N 1
ATOM 1754 C CA . ASN A 1 214 ? -13.117 14.523 -13.148 1 83.44 214 ASN A CA 1
ATOM 1755 C C . ASN A 1 214 ? -12.602 15.953 -13.219 1 83.44 214 ASN A C 1
ATOM 1757 O O . ASN A 1 214 ? -11.406 16.172 -13.414 1 83.44 214 ASN A O 1
ATOM 1761 N N . GLU A 1 215 ? -13.578 16.875 -13.07 1 88 215 GLU A N 1
ATOM 1762 C CA . GLU A 1 215 ? -13.227 18.281 -12.969 1 88 215 GLU A CA 1
ATOM 1763 C C . GLU A 1 215 ? -12.852 18.656 -11.547 1 88 215 GLU A C 1
ATOM 1765 O O . GLU A 1 215 ? -13.453 18.172 -10.586 1 88 215 GLU A O 1
ATOM 1770 N N . VAL A 1 216 ? -11.852 19.516 -11.492 1 89.75 216 VAL A N 1
ATOM 1771 C CA . VAL A 1 216 ? -11.383 19.969 -10.195 1 89.75 216 VAL A CA 1
ATOM 1772 C C . VAL A 1 216 ? -11.32 21.5 -10.172 1 89.75 216 VAL A C 1
ATOM 1774 O O . VAL A 1 216 ? -10.727 22.109 -11.062 1 89.75 216 VAL A O 1
ATOM 1777 N N . TYR A 1 217 ? -11.938 22.125 -9.164 1 90.5 217 TYR A N 1
ATOM 1778 C CA . TYR A 1 217 ? -11.93 23.578 -9.023 1 90.5 217 TYR A CA 1
ATOM 1779 C C . TYR A 1 217 ? -11.148 24 -7.789 1 90.5 217 TYR A C 1
ATOM 1781 O O . TYR A 1 217 ? -11.258 23.391 -6.727 1 90.5 217 TYR A O 1
ATOM 1789 N N . PRO A 1 218 ? -10.352 25.062 -7.906 1 90.94 218 PRO A N 1
ATOM 1790 C CA . PRO A 1 218 ? -9.633 25.578 -6.742 1 90.94 218 PRO A CA 1
ATOM 1791 C C . PRO A 1 218 ? -10.531 26.422 -5.824 1 90.94 218 PRO A C 1
ATOM 1793 O O . PRO A 1 218 ? -11.398 27.141 -6.301 1 90.94 218 PRO A O 1
ATOM 1796 N N . LEU A 1 219 ? -10.336 26.219 -4.578 1 92.5 219 LEU A N 1
ATOM 1797 C CA . LEU A 1 219 ? -10.938 27.062 -3.557 1 92.5 219 LEU A CA 1
ATOM 1798 C C . LEU A 1 219 ? -9.898 28 -2.947 1 92.5 219 LEU A C 1
ATOM 1800 O O . LEU A 1 219 ? -8.93 27.547 -2.334 1 92.5 219 LEU A O 1
ATOM 1804 N N . GLU A 1 220 ? -10.141 29.25 -3.047 1 92.19 220 GLU A N 1
ATOM 1805 C CA . GLU A 1 220 ? -9.203 30.203 -2.479 1 92.19 220 GLU A CA 1
ATOM 1806 C C . GLU A 1 220 ? -9.172 30.109 -0.955 1 92.19 220 GLU A C 1
ATOM 1808 O O . GLU A 1 220 ? -10.164 29.719 -0.332 1 92.19 220 GLU A O 1
ATOM 1813 N N . VAL A 1 221 ? -8 30.5 -0.438 1 92.81 221 VAL A N 1
ATOM 1814 C CA . VAL A 1 221 ? -7.82 30.438 1.009 1 92.81 221 VAL A CA 1
ATOM 1815 C C . VAL A 1 221 ? -7.402 31.797 1.544 1 92.81 221 VAL A C 1
ATOM 1817 O O . VAL A 1 221 ? -6.598 32.5 0.923 1 92.81 221 VAL A O 1
ATOM 1820 N N . ASP A 1 222 ? -8.047 32.188 2.67 1 90.81 222 ASP A N 1
ATOM 1821 C CA . ASP A 1 222 ? -7.668 33.438 3.336 1 90.81 222 ASP A CA 1
ATOM 1822 C C . ASP A 1 222 ? -7.457 33.219 4.832 1 90.81 222 ASP A C 1
ATOM 1824 O O . ASP A 1 222 ? -7.148 32.094 5.262 1 90.81 222 ASP A O 1
ATOM 1828 N N . GLU A 1 223 ? -7.492 34.219 5.617 1 87.81 223 GLU A N 1
ATOM 1829 C CA . GLU A 1 223 ? -7.172 34.156 7.039 1 87.81 223 GLU A CA 1
ATOM 1830 C C . GLU A 1 223 ? -8.211 33.344 7.809 1 87.81 223 GLU A C 1
ATOM 1832 O O . GLU A 1 223 ? -7.984 32.969 8.961 1 87.81 223 GLU A O 1
ATOM 1837 N N . GLU A 1 224 ? -9.266 33.062 7.082 1 87.94 224 GLU A N 1
ATOM 1838 C CA . GLU A 1 224 ? -10.305 32.25 7.723 1 87.94 224 GLU A CA 1
ATOM 1839 C C . GLU A 1 224 ? -10.391 30.859 7.098 1 87.94 224 GLU A C 1
ATOM 1841 O O . GLU A 1 224 ? -11.367 30.141 7.305 1 87.94 224 GLU A O 1
ATOM 1846 N N . GLY A 1 225 ? -9.469 30.531 6.32 1 91.5 225 GLY A N 1
ATOM 1847 C CA . GLY A 1 225 ? -9.469 29.234 5.672 1 91.5 225 GLY A CA 1
ATOM 1848 C C . GLY A 1 225 ? -10.078 29.266 4.281 1 91.5 225 GLY A C 1
ATOM 1849 O O . GLY A 1 225 ? -10.094 30.312 3.623 1 91.5 225 GLY A O 1
ATOM 1850 N N . ALA A 1 226 ? -10.5 28.172 3.811 1 93.69 226 ALA A N 1
ATOM 1851 C CA . ALA A 1 226 ? -11.055 28.031 2.465 1 93.69 226 ALA A CA 1
ATOM 1852 C C . ALA A 1 226 ? -12.305 28.891 2.287 1 93.69 226 ALA A C 1
ATOM 1854 O O . ALA A 1 226 ? -13.164 28.922 3.166 1 93.69 226 ALA A O 1
ATOM 1855 N N . LYS A 1 227 ? -12.312 29.578 1.162 1 92.44 227 LYS A N 1
ATOM 1856 C CA . LYS A 1 227 ? -13.508 30.344 0.822 1 92.44 227 LYS A CA 1
ATOM 1857 C C . LYS A 1 227 ? -14.617 29.438 0.301 1 92.44 227 LYS A C 1
ATOM 1859 O O . LYS A 1 227 ? -14.664 29.125 -0.892 1 92.44 227 LYS A O 1
ATOM 1864 N N . VAL A 1 228 ? -15.594 29.172 1.077 1 89.88 228 VAL A N 1
ATOM 1865 C CA . VAL A 1 228 ? -16.578 28.141 0.82 1 89.88 228 VAL A CA 1
ATOM 1866 C C . VAL A 1 228 ? -17.719 28.703 -0.023 1 89.88 228 VAL A C 1
ATOM 1868 O O . VAL A 1 228 ? -18.484 27.938 -0.636 1 89.88 228 VAL A O 1
ATOM 1871 N N . ASP A 1 229 ? -17.844 30 -0.117 1 87.56 229 ASP A N 1
ATOM 1872 C CA . ASP A 1 229 ? -18.938 30.594 -0.875 1 87.56 229 ASP A CA 1
ATOM 1873 C C . ASP A 1 229 ? -18.844 30.234 -2.355 1 87.56 229 ASP A C 1
ATOM 1875 O O . ASP A 1 229 ? -19.875 30.125 -3.039 1 87.56 229 ASP A O 1
ATOM 1879 N N . SER A 1 230 ? -17.672 30 -2.797 1 85 230 SER A N 1
ATOM 1880 C CA . SER A 1 230 ? -17.453 29.719 -4.211 1 85 230 SER A CA 1
ATOM 1881 C C . SER A 1 230 ? -17.922 28.312 -4.566 1 85 230 SER A C 1
ATOM 1883 O O . SER A 1 230 ? -18.094 27.984 -5.746 1 85 230 SER A O 1
ATOM 1885 N N . ILE A 1 231 ? -18.219 27.516 -3.611 1 87.62 231 ILE A N 1
ATOM 1886 C CA . ILE A 1 231 ? -18.578 26.125 -3.844 1 87.62 231 ILE A CA 1
ATOM 1887 C C . ILE A 1 231 ? -19.984 26.062 -4.461 1 87.62 231 ILE A C 1
ATOM 1889 O O . ILE A 1 231 ? -20.297 25.109 -5.184 1 87.62 231 ILE A O 1
ATOM 1893 N N . TYR A 1 232 ? -20.75 27.062 -4.195 1 84.25 232 TYR A N 1
ATOM 1894 C CA . TYR A 1 232 ? -22.125 27.078 -4.664 1 84.25 232 TYR A CA 1
ATOM 1895 C C . TYR A 1 232 ? -22.203 27.438 -6.141 1 84.25 232 TYR A C 1
ATOM 1897 O O . TYR A 1 232 ? -23.219 27.188 -6.801 1 84.25 232 TYR A O 1
ATOM 1905 N N . GLN A 1 233 ? -21.156 27.969 -6.551 1 80.94 233 GLN A N 1
ATOM 1906 C CA . GLN A 1 233 ? -21.172 28.484 -7.918 1 80.94 233 GLN A CA 1
ATOM 1907 C C . GLN A 1 233 ? -20.781 27.391 -8.914 1 80.94 233 GLN A C 1
ATOM 1909 O O . GLN A 1 233 ? -21.031 27.531 -10.117 1 80.94 233 GLN A O 1
ATOM 1914 N N . LYS A 1 234 ? -20.25 26.375 -8.352 1 80.69 234 LYS A N 1
ATOM 1915 C CA . LYS A 1 234 ? -19.719 25.312 -9.211 1 80.69 234 LYS A CA 1
ATOM 1916 C C . LYS A 1 234 ? -20.359 23.969 -8.867 1 80.69 234 LYS A C 1
ATOM 1918 O O . LYS A 1 234 ? -20.906 23.797 -7.777 1 80.69 234 LYS A O 1
ATOM 1923 N N . ASN A 1 235 ? -21.016 23.312 -9.75 1 89 235 ASN A N 1
ATOM 1924 C CA . ASN A 1 235 ? -21.656 22.016 -9.547 1 89 235 ASN A CA 1
ATOM 1925 C C . ASN A 1 235 ? -20.719 21.031 -8.844 1 89 235 ASN A C 1
ATOM 1927 O O . ASN A 1 235 ? -20.547 19.906 -9.289 1 89 235 ASN A O 1
ATOM 1931 N N . ILE A 1 236 ? -20.047 21.5 -7.684 1 94.5 236 ILE A N 1
ATOM 1932 C CA . ILE A 1 236 ? -19.094 20.688 -6.934 1 94.5 236 ILE A CA 1
ATOM 1933 C C . ILE A 1 236 ? -19.844 19.672 -6.082 1 94.5 236 ILE A C 1
ATOM 1935 O O . ILE A 1 236 ? -20.875 19.984 -5.473 1 94.5 236 ILE A O 1
ATOM 1939 N N . ASN A 1 237 ? -19.297 18.438 -6.031 1 95.75 237 ASN A N 1
ATOM 1940 C CA . ASN A 1 237 ? -19.891 17.359 -5.246 1 95.75 237 ASN A CA 1
ATOM 1941 C C . ASN A 1 237 ? -19.047 17 -4.031 1 95.75 237 ASN A C 1
ATOM 1943 O O . ASN A 1 237 ? -19.578 16.594 -2.996 1 95.75 237 ASN A O 1
ATOM 1947 N N . VAL A 1 238 ? -17.75 17.094 -4.211 1 95.88 238 VAL A N 1
ATOM 1948 C CA . VAL A 1 238 ? -16.828 16.703 -3.15 1 95.88 238 VAL A CA 1
ATOM 1949 C C . VAL A 1 238 ? -15.805 17.812 -2.916 1 95.88 238 VAL A C 1
ATOM 1951 O O . VAL A 1 238 ? -15.219 18.328 -3.865 1 95.88 238 VAL A O 1
ATOM 1954 N N . VAL A 1 239 ? -15.602 18.188 -1.658 1 95.88 239 VAL A N 1
ATOM 1955 C CA . VAL A 1 239 ? -14.617 19.219 -1.31 1 95.88 239 VAL A CA 1
ATOM 1956 C C . VAL A 1 239 ? -13.523 18.594 -0.438 1 95.88 239 VAL A C 1
ATOM 1958 O O . VAL A 1 239 ? -13.812 17.828 0.48 1 95.88 239 VAL A O 1
ATOM 1961 N N . TYR A 1 240 ? -12.305 18.891 -0.797 1 95.69 240 TYR A N 1
ATOM 1962 C CA . TYR A 1 240 ? -11.141 18.484 -0.027 1 95.69 240 TYR A CA 1
ATOM 1963 C C . TYR A 1 240 ? -10.562 19.656 0.756 1 95.69 240 TYR A C 1
ATOM 1965 O O . TYR A 1 240 ? -10.094 20.625 0.168 1 95.69 240 TYR A O 1
ATOM 1973 N N . VAL A 1 241 ? -10.531 19.531 2.135 1 95.88 241 VAL A N 1
ATOM 1974 C CA . VAL A 1 241 ? -10.094 20.656 2.945 1 95.88 241 VAL A CA 1
ATOM 1975 C C . VAL A 1 241 ? -9.219 20.172 4.094 1 95.88 241 VAL A C 1
ATOM 1977 O O . VAL A 1 241 ? -9.289 19 4.477 1 95.88 241 VAL A O 1
ATOM 1980 N N . THR A 1 242 ? -8.43 21.047 4.598 1 95 242 THR A N 1
ATOM 1981 C CA . THR A 1 242 ? -7.629 20.875 5.801 1 95 242 THR A CA 1
ATOM 1982 C C . THR A 1 242 ? -8.062 21.844 6.887 1 95 242 THR A C 1
ATOM 1984 O O . THR A 1 242 ? -7.336 22.797 7.211 1 95 242 THR A O 1
ATOM 1987 N N . PRO A 1 243 ? -9.148 21.594 7.527 1 94.5 243 PRO A N 1
ATOM 1988 C CA . PRO A 1 243 ? -9.828 22.609 8.336 1 94.5 243 PRO A CA 1
ATOM 1989 C C . PRO A 1 243 ? -9.086 22.922 9.625 1 94.5 243 PRO A C 1
ATOM 1991 O O . PRO A 1 243 ? -9.195 24.047 10.141 1 94.5 243 PRO A O 1
ATOM 1994 N N . SER A 1 244 ? -8.391 22 10.164 1 90.69 244 SER A N 1
ATOM 1995 C CA . SER A 1 244 ? -7.734 22.234 11.445 1 90.69 244 SER A CA 1
ATOM 1996 C C . SER A 1 244 ? -6.418 22.984 11.273 1 90.69 244 SER A C 1
ATOM 1998 O O . SER A 1 244 ? -6.066 23.828 12.086 1 90.69 244 SER A O 1
ATOM 2000 N N . HIS A 1 245 ? -5.73 22.672 10.297 1 91.81 245 HIS A N 1
ATOM 2001 C CA . HIS A 1 245 ? -4.43 23.234 9.969 1 91.81 245 HIS A CA 1
ATOM 2002 C C . HIS A 1 245 ? -4.195 23.25 8.461 1 91.81 245 HIS A C 1
ATOM 2004 O O . HIS A 1 245 ? -3.602 22.312 7.914 1 91.81 245 HIS A O 1
ATOM 2010 N N . HIS A 1 246 ? -4.527 24.359 7.859 1 93.69 246 HIS A N 1
ATOM 2011 C CA . HIS A 1 246 ? -4.426 24.469 6.41 1 93.69 246 HIS A CA 1
ATOM 2012 C C . HIS A 1 246 ? -2.986 24.281 5.941 1 93.69 246 HIS A C 1
ATOM 2014 O O . HIS A 1 246 ? -2.057 24.812 6.566 1 93.69 246 HIS A O 1
ATOM 2020 N N . PHE A 1 247 ? -2.752 23.547 5.023 1 92.25 247 PHE A N 1
ATOM 2021 C CA . PHE A 1 247 ? -1.469 23.5 4.328 1 92.25 247 PHE A CA 1
ATOM 2022 C C . PHE A 1 247 ? -1.479 24.438 3.123 1 92.25 247 PHE A C 1
ATOM 2024 O O . PHE A 1 247 ? -2.334 24.312 2.242 1 92.25 247 PHE A O 1
ATOM 2031 N N . PRO A 1 248 ? -0.633 25.438 3.084 1 92.38 248 PRO A N 1
ATOM 2032 C CA . PRO A 1 248 ? 0.537 25.531 3.963 1 92.38 248 PRO A CA 1
ATOM 2033 C C . PRO A 1 248 ? 0.44 26.672 4.969 1 92.38 248 PRO A C 1
ATOM 2035 O O . PRO A 1 248 ? 1.345 26.859 5.785 1 92.38 248 PRO A O 1
ATOM 2038 N N . TYR A 1 249 ? -0.653 27.391 5 1 92.94 249 TYR A N 1
ATOM 2039 C CA . TYR A 1 249 ? -0.675 28.656 5.727 1 92.94 249 TYR A CA 1
ATOM 2040 C C . TYR A 1 249 ? -0.922 28.422 7.211 1 92.94 249 TYR A C 1
ATOM 2042 O O . TYR A 1 249 ? -0.706 29.328 8.031 1 92.94 249 TYR A O 1
ATOM 2050 N N . GLY A 1 250 ? -1.391 27.312 7.543 1 90.69 250 GLY A N 1
ATOM 2051 C CA . GLY A 1 250 ? -1.596 27 8.945 1 90.69 250 GLY A CA 1
ATOM 2052 C C . GLY A 1 250 ? -2.898 27.547 9.5 1 90.69 250 GLY A C 1
ATOM 2053 O O . GLY A 1 250 ? -3.215 27.359 10.672 1 90.69 250 GLY A O 1
ATOM 2054 N N . THR A 1 251 ? -3.709 28.109 8.68 1 88.31 251 THR A N 1
ATOM 2055 C CA . THR A 1 251 ? -4.953 28.734 9.109 1 88.31 251 THR A CA 1
ATOM 2056 C C . THR A 1 251 ? -6.02 27.688 9.398 1 88.31 251 THR A C 1
ATOM 2058 O O . THR A 1 251 ? -6.148 26.703 8.664 1 88.31 251 THR A O 1
ATOM 2061 N N . ALA A 1 252 ? -6.766 27.922 10.5 1 88.12 252 ALA A N 1
ATOM 2062 C CA . ALA A 1 252 ? -7.922 27.078 10.805 1 88.12 252 ALA A CA 1
ATOM 2063 C C . ALA A 1 252 ? -9.172 27.594 10.086 1 88.12 252 ALA A C 1
ATOM 2065 O O . ALA A 1 252 ? -9.375 28.797 9.969 1 88.12 252 ALA A O 1
ATOM 2066 N N . LEU A 1 253 ? -9.938 26.656 9.625 1 91.25 253 LEU A N 1
ATOM 2067 C CA . LEU A 1 253 ? -11.242 27.031 9.086 1 91.25 253 LEU A CA 1
ATOM 2068 C C . LEU A 1 253 ? -12.156 27.562 10.18 1 91.25 253 LEU A C 1
ATOM 2070 O O . LEU A 1 253 ? -12.328 26.922 11.219 1 91.25 253 LEU A O 1
ATOM 2074 N N . SER A 1 254 ? -12.719 28.734 9.953 1 85.62 254 SER A N 1
ATOM 2075 C CA . SER A 1 254 ? -13.539 29.375 10.984 1 85.62 254 SER A CA 1
ATOM 2076 C C . SER A 1 254 ? -14.82 28.578 11.234 1 85.62 254 SER A C 1
ATOM 2078 O O . SER A 1 254 ? -15.25 27.797 10.375 1 85.62 254 SER A O 1
ATOM 2080 N N . VAL A 1 255 ? -15.398 28.781 12.391 1 81.5 255 VAL A N 1
ATOM 2081 C CA . VAL A 1 255 ? -16.594 28.062 12.789 1 81.5 255 VAL A CA 1
ATOM 2082 C C . VAL A 1 255 ? -17.734 28.344 11.805 1 81.5 255 VAL A C 1
ATOM 2084 O O . VAL A 1 255 ? -18.5 27.453 11.453 1 81.5 255 VAL A O 1
ATOM 2087 N N . ASN A 1 256 ? -17.812 29.531 11.367 1 82.31 256 ASN A N 1
ATOM 2088 C CA . ASN A 1 256 ? -18.828 29.906 10.398 1 82.31 256 ASN A CA 1
ATOM 2089 C C . ASN A 1 256 ? -18.656 29.156 9.078 1 82.31 256 ASN A C 1
ATOM 2091 O O . ASN A 1 256 ? -19.625 28.641 8.516 1 82.31 256 ASN A O 1
ATOM 2095 N N . ARG A 1 257 ? -17.484 29.109 8.664 1 90.69 257 ARG A N 1
ATOM 2096 C CA . ARG A 1 257 ? -17.219 28.422 7.398 1 90.69 257 ARG A CA 1
ATOM 2097 C C . ARG A 1 257 ? -17.344 26.922 7.547 1 90.69 257 ARG A C 1
ATOM 2099 O O . ARG A 1 257 ? -17.75 26.219 6.613 1 90.69 257 ARG A O 1
ATOM 2106 N N . ARG A 1 258 ? -17.016 26.406 8.695 1 91.62 258 ARG A N 1
ATOM 2107 C CA . ARG A 1 258 ? -17.266 24.984 8.992 1 91.62 258 ARG A CA 1
ATOM 2108 C C . ARG A 1 258 ? -18.75 24.656 8.875 1 91.62 258 ARG A C 1
ATOM 2110 O O . ARG A 1 258 ? -19.125 23.688 8.219 1 91.62 258 ARG A O 1
ATOM 2117 N N . THR A 1 259 ? -19.516 25.5 9.453 1 87.56 259 THR A N 1
ATOM 2118 C CA . THR A 1 259 ? -20.953 25.297 9.445 1 87.56 259 THR A CA 1
ATOM 2119 C C . THR A 1 259 ? -21.5 25.406 8.031 1 87.56 259 THR A C 1
ATOM 2121 O O . THR A 1 259 ? -22.328 24.594 7.621 1 87.56 259 THR A O 1
ATOM 2124 N N . LYS A 1 260 ? -21.047 26.359 7.344 1 92.06 260 LYS A N 1
ATOM 2125 C CA . LYS A 1 260 ? -21.484 26.547 5.961 1 92.06 260 LYS A CA 1
ATOM 2126 C C . LYS A 1 260 ? -21.141 25.344 5.105 1 92.06 260 LYS A C 1
ATOM 2128 O O . LYS A 1 260 ? -21.969 24.891 4.297 1 92.06 260 LYS A O 1
ATOM 2133 N N . LEU A 1 261 ? -20 24.859 5.285 1 95.06 261 LEU A N 1
ATOM 2134 C CA . LEU A 1 261 ? -19.531 23.703 4.527 1 95.06 261 LEU A CA 1
ATOM 2135 C C . LEU A 1 261 ? -20.375 22.469 4.855 1 95.06 261 LEU A C 1
ATOM 2137 O O . LEU A 1 261 ? -20.75 21.703 3.959 1 95.06 261 LEU A O 1
ATOM 2141 N N . LEU A 1 262 ? -20.641 22.25 6.086 1 94.12 262 LEU A N 1
ATOM 2142 C CA . LEU A 1 262 ? -21.438 21.109 6.512 1 94.12 262 LEU A CA 1
ATOM 2143 C C . LEU A 1 262 ? -22.875 21.219 5.98 1 94.12 262 LEU A C 1
ATOM 2145 O O . LEU A 1 262 ? -23.453 20.234 5.547 1 94.12 262 LEU A O 1
ATOM 2149 N N . LYS A 1 263 ? -23.391 22.406 6.02 1 93.56 263 LYS A N 1
ATOM 2150 C CA . LYS A 1 263 ? -24.719 22.641 5.469 1 93.56 263 LYS A CA 1
ATOM 2151 C C . LYS A 1 263 ? -24.75 22.344 3.971 1 93.56 263 LYS A C 1
ATOM 2153 O O . LYS A 1 263 ? -25.703 21.734 3.469 1 93.56 263 LYS A O 1
ATOM 2158 N N . TRP A 1 264 ? -23.75 22.812 3.332 1 95.25 264 TRP A N 1
ATOM 2159 C CA . TRP A 1 264 ? -23.625 22.531 1.905 1 95.25 264 TRP A CA 1
ATOM 2160 C C . TRP A 1 264 ? -23.625 21.031 1.635 1 95.25 264 TRP A C 1
ATOM 2162 O O . TRP A 1 264 ? -24.375 20.562 0.78 1 95.25 264 TRP A O 1
ATOM 2172 N N . ALA A 1 265 ? -22.875 20.328 2.332 1 96.44 265 ALA A N 1
ATOM 2173 C CA . ALA A 1 265 ? -22.766 18.875 2.123 1 96.44 265 ALA A CA 1
ATOM 2174 C C . ALA A 1 265 ? -24.078 18.172 2.408 1 96.44 265 ALA A C 1
ATOM 2176 O O . ALA A 1 265 ? -24.469 17.234 1.697 1 96.44 265 ALA A O 1
ATOM 2177 N N . ALA A 1 266 ? -24.797 18.656 3.387 1 94.62 266 ALA A N 1
ATOM 2178 C CA . ALA A 1 266 ? -26.031 18.031 3.828 1 94.62 266 ALA A CA 1
ATOM 2179 C C . ALA A 1 266 ? -27.156 18.297 2.838 1 94.62 266 ALA A C 1
ATOM 2181 O O . ALA A 1 266 ? -28.172 17.578 2.83 1 94.62 266 ALA A O 1
ATOM 2182 N N . SER A 1 267 ? -27 19.266 2.029 1 94 267 SER A N 1
ATOM 2183 C CA . SER A 1 267 ? -28.078 19.703 1.166 1 94 267 SER A CA 1
ATOM 2184 C C . SER A 1 267 ? -28.328 18.734 0.026 1 94 267 SER A C 1
ATOM 2186 O O . SER A 1 267 ? -29.406 18.719 -0.575 1 94 267 SER A O 1
ATOM 2188 N N . GLU A 1 268 ? -27.328 17.938 -0.262 1 93.44 268 GLU A N 1
ATOM 2189 C CA . GLU A 1 268 ? -27.469 16.938 -1.316 1 93.44 268 GLU A CA 1
ATOM 2190 C C . GLU A 1 268 ? -26.891 15.602 -0.893 1 93.44 268 GLU A C 1
ATOM 2192 O O . GLU A 1 268 ? -25.875 15.555 -0.193 1 93.44 268 GLU A O 1
ATOM 2197 N N . LYS A 1 269 ? -27.453 14.609 -1.442 1 90.69 269 LYS A N 1
ATOM 2198 C CA . LYS A 1 269 ? -27.078 13.25 -1.066 1 90.69 269 LYS A CA 1
ATOM 2199 C C . LYS A 1 269 ? -25.672 12.914 -1.545 1 90.69 269 LYS A C 1
ATOM 2201 O O . LYS A 1 269 ? -24.922 12.219 -0.852 1 90.69 269 LYS A O 1
ATOM 2206 N N . GLU A 1 270 ? -25.25 13.43 -2.639 1 92 270 GLU A N 1
ATOM 2207 C CA . GLU A 1 270 ? -24 13.016 -3.27 1 92 270 GLU A CA 1
ATOM 2208 C C . GLU A 1 270 ? -22.859 13.961 -2.904 1 92 270 GLU A C 1
ATOM 2210 O O . GLU A 1 270 ? -21.797 13.93 -3.525 1 92 270 GLU A O 1
ATOM 2215 N N . ARG A 1 271 ? -23.125 14.812 -1.956 1 96 271 ARG A N 1
ATOM 2216 C CA . ARG A 1 271 ? -22.062 15.742 -1.553 1 96 271 ARG A CA 1
ATOM 2217 C C . ARG A 1 271 ? -21.328 15.234 -0.315 1 96 271 ARG A C 1
ATOM 2219 O O . ARG A 1 271 ? -21.953 14.703 0.605 1 96 271 ARG A O 1
ATOM 2226 N N . PHE A 1 272 ? -20.031 15.336 -0.396 1 97.75 272 PHE A N 1
ATOM 2227 C CA . PHE A 1 272 ? -19.188 14.922 0.719 1 97.75 272 PHE A CA 1
ATOM 2228 C C . PHE A 1 272 ? -18.062 15.914 0.945 1 97.75 272 PHE A C 1
ATOM 2230 O O . PHE A 1 272 ? -17.734 16.703 0.055 1 97.75 272 PHE A O 1
ATOM 2237 N N . ILE A 1 273 ? -17.578 15.914 2.154 1 97.94 273 ILE A N 1
ATOM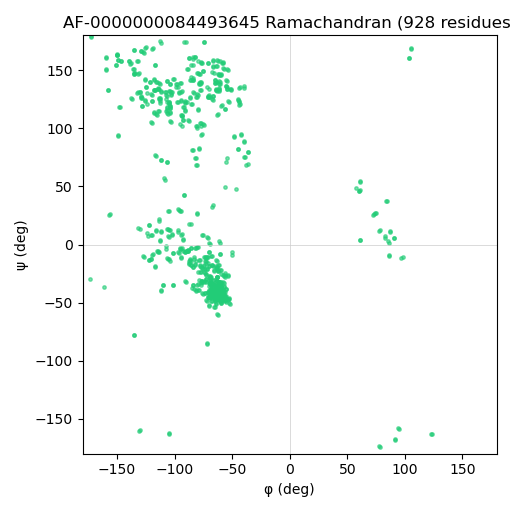 2238 C CA . ILE A 1 273 ? -16.375 16.656 2.516 1 97.94 273 ILE A CA 1
ATOM 2239 C C . ILE A 1 273 ? -15.266 15.688 2.893 1 97.94 273 ILE A C 1
ATOM 2241 O O . ILE A 1 273 ? -15.469 14.781 3.707 1 97.94 273 ILE A O 1
ATOM 2245 N N . ILE A 1 274 ? -14.156 15.812 2.264 1 97.44 274 ILE A N 1
ATOM 2246 C CA . ILE A 1 274 ? -12.961 15.109 2.697 1 97.44 274 ILE A CA 1
ATOM 2247 C C . ILE A 1 274 ? -12.133 16.016 3.619 1 97.44 274 ILE A C 1
ATOM 2249 O O . ILE A 1 274 ? -11.633 17.047 3.189 1 97.44 274 ILE A O 1
ATOM 2253 N N . GLU A 1 275 ? -12.062 15.68 4.887 1 97.88 275 GLU A N 1
ATOM 2254 C CA . GLU A 1 275 ? -11.25 16.375 5.883 1 97.88 275 GLU A CA 1
ATOM 2255 C C . GLU A 1 275 ? -9.883 15.711 6.027 1 97.88 275 GLU A C 1
ATOM 2257 O O . GLU A 1 275 ? -9.773 14.594 6.539 1 97.88 275 GLU A O 1
ATOM 2262 N N . ASP A 1 276 ? -8.875 16.391 5.59 1 96.38 276 ASP A N 1
ATOM 2263 C CA . ASP A 1 276 ? -7.5 15.922 5.75 1 96.38 276 ASP A CA 1
ATOM 2264 C C . ASP A 1 276 ? -6.875 16.484 7.023 1 96.38 276 ASP A C 1
ATOM 2266 O O . ASP A 1 276 ? -6.516 17.656 7.074 1 96.38 276 ASP A O 1
ATOM 2270 N N . ASP A 1 277 ? -6.723 15.633 8.008 1 95 277 ASP A N 1
ATOM 2271 C CA . ASP A 1 277 ? -6.172 16 9.305 1 95 277 ASP A CA 1
ATOM 2272 C C . ASP A 1 277 ? -4.758 15.461 9.477 1 95 277 ASP A C 1
ATOM 2274 O O . ASP A 1 277 ? -4.496 14.656 10.375 1 95 277 ASP A O 1
ATOM 2278 N N . TYR A 1 278 ? -3.795 16.031 8.758 1 92.12 278 TYR A N 1
ATOM 2279 C CA . TYR A 1 278 ? -2.51 15.391 8.492 1 92.12 278 TYR A CA 1
ATOM 2280 C C . TYR A 1 278 ? -1.526 15.656 9.625 1 92.12 278 TYR A C 1
ATOM 2282 O O . TYR A 1 278 ? -0.522 14.953 9.758 1 92.12 278 TYR A O 1
ATOM 2290 N N . ASP A 1 279 ? -1.717 16.672 10.531 1 90.56 279 ASP A N 1
ATOM 2291 C CA . ASP A 1 279 ? -0.718 16.922 11.562 1 90.56 279 ASP A CA 1
ATOM 2292 C C . ASP A 1 279 ? -1.34 17.641 12.758 1 90.56 279 ASP A C 1
ATOM 2294 O O . ASP A 1 279 ? -0.659 18.391 13.461 1 90.56 279 ASP A O 1
ATOM 2298 N N . SER A 1 280 ? -2.559 17.531 13.023 1 87.12 280 SER A N 1
ATOM 2299 C CA . SER A 1 280 ? -3.264 18.266 14.07 1 87.12 280 SER A CA 1
ATOM 2300 C C . SER A 1 280 ? -2.678 17.953 15.445 1 87.12 280 SER A C 1
ATOM 2302 O O . SER A 1 280 ? -2.947 18.672 16.406 1 87.12 280 SER A O 1
ATOM 2304 N N . GLU A 1 281 ? -1.841 17.047 15.547 1 87.75 281 GLU A N 1
ATOM 2305 C CA . GLU A 1 281 ? -1.192 16.672 16.797 1 87.75 281 GLU A CA 1
ATOM 2306 C C . GLU A 1 281 ? -0.184 17.734 17.234 1 87.75 281 GLU A C 1
ATOM 2308 O O . GLU A 1 281 ? 0.188 17.812 18.406 1 87.75 281 GLU A O 1
ATOM 2313 N N . PHE A 1 282 ? 0.243 18.5 16.344 1 90.62 282 PHE A N 1
ATOM 2314 C CA . PHE A 1 282 ? 1.355 19.406 16.625 1 90.62 282 PHE A CA 1
ATOM 2315 C C . PHE A 1 282 ? 0.881 20.844 16.703 1 90.62 282 PHE A C 1
ATOM 2317 O O . PHE A 1 282 ? 1.398 21.719 15.984 1 90.62 282 PHE A O 1
ATOM 2324 N N . ARG A 1 283 ? -0.001 21.062 17.5 1 84.44 283 ARG A N 1
ATOM 2325 C CA . ARG A 1 283 ? -0.367 22.406 17.922 1 84.44 283 ARG A CA 1
ATOM 2326 C C . ARG A 1 283 ? 0.371 22.797 19.203 1 84.44 283 ARG A C 1
ATOM 2328 O O . ARG A 1 283 ? 0.371 22.031 20.172 1 84.44 283 ARG A O 1
ATOM 2335 N N . TYR A 1 284 ? 0.961 23.953 19.25 1 80.69 284 TYR A N 1
ATOM 2336 C CA . TYR A 1 284 ? 1.923 24.25 20.297 1 80.69 284 TYR A CA 1
ATOM 2337 C C . TYR A 1 284 ? 1.312 25.156 21.359 1 80.69 284 TYR A C 1
ATOM 2339 O O . TYR A 1 284 ? 1.911 25.391 22.422 1 80.69 284 TYR A O 1
ATOM 2347 N N . SER A 1 285 ? 0.23 25.703 21.031 1 72.12 285 SER A N 1
ATOM 2348 C CA . SER A 1 285 ? -0.451 26.531 22.016 1 72.12 285 SER A CA 1
ATOM 2349 C C . SER A 1 285 ? -1.933 26.172 22.109 1 72.12 285 SER A C 1
ATOM 2351 O O . SER A 1 285 ? -2.59 25.969 21.078 1 72.12 285 SER A O 1
ATOM 2353 N N . GLY A 1 286 ? -2.328 26 23.281 1 66.12 286 GLY A N 1
ATOM 2354 C CA . GLY A 1 286 ? -3.74 25.719 23.484 1 66.12 286 GLY A CA 1
ATOM 2355 C C . GLY A 1 286 ? -4.109 24.281 23.156 1 66.12 286 GLY A C 1
ATOM 2356 O O . GLY A 1 286 ? -3.234 23.438 22.984 1 66.12 286 GLY A O 1
ATOM 2357 N N . LYS A 1 287 ? -5.41 24.031 23.203 1 68.38 287 LYS A N 1
ATOM 2358 C CA . LYS A 1 287 ? -5.926 22.703 22.875 1 68.38 287 LYS A CA 1
ATOM 2359 C C . LYS A 1 287 ? -6.062 22.531 21.375 1 68.38 287 LYS A C 1
ATOM 2361 O O . LYS A 1 287 ? -6.098 23.5 20.625 1 68.38 287 LYS A O 1
ATOM 2366 N N . SER A 1 288 ? -6.141 21.281 21.062 1 71.5 288 SER A N 1
ATOM 2367 C CA . SER A 1 288 ? -6.34 20.969 19.656 1 71.5 288 SER A CA 1
ATOM 2368 C C . SER A 1 288 ? -7.688 21.469 19.156 1 71.5 288 SER A C 1
ATOM 2370 O O . SER A 1 288 ? -8.656 21.516 19.906 1 71.5 288 SER A O 1
ATOM 2372 N N . ILE A 1 289 ? -7.711 22.031 17.938 1 75.69 289 ILE A N 1
ATOM 2373 C CA . ILE A 1 289 ? -8.953 22.375 17.25 1 75.69 289 ILE A CA 1
ATOM 2374 C C . ILE A 1 289 ? -9.719 21.109 16.891 1 75.69 289 ILE A C 1
ATOM 2376 O O . ILE A 1 289 ? -9.148 20.188 16.312 1 75.69 289 ILE A O 1
ATOM 2380 N N . PRO A 1 290 ? -10.953 21.016 17.328 1 77.56 290 PRO A N 1
ATOM 2381 C CA . PRO A 1 290 ? -11.703 19.812 16.984 1 77.56 290 PRO A CA 1
ATOM 2382 C C . PRO A 1 290 ? -11.836 19.594 15.484 1 77.56 290 PRO A C 1
ATOM 2384 O O . PRO A 1 290 ? -11.773 20.547 14.711 1 77.56 290 PRO A O 1
ATOM 2387 N N . SER A 1 291 ? -12.047 18.375 15.156 1 91.19 291 SER A N 1
ATOM 2388 C CA . SER A 1 291 ? -12.211 18.031 13.75 1 91.19 291 SER A CA 1
ATOM 2389 C C . SER A 1 291 ? -13.531 18.547 13.203 1 91.19 291 SER A C 1
ATOM 2391 O O . SER A 1 291 ? -14.461 18.812 13.961 1 91.19 291 SER A O 1
ATOM 2393 N N . LEU A 1 292 ? -13.578 18.734 11.898 1 94.06 292 LEU A N 1
ATOM 2394 C CA . LEU A 1 292 ? -14.844 19.016 11.219 1 94.06 292 LEU A CA 1
ATOM 2395 C C . LEU A 1 292 ? -15.82 17.859 11.383 1 94.06 292 LEU A C 1
ATOM 2397 O O . LEU A 1 292 ? -17.016 18.078 11.57 1 94.06 292 LEU A O 1
ATOM 2401 N N . GLN A 1 293 ? -15.336 16.672 11.305 1 94.44 293 GLN A N 1
ATOM 2402 C CA . GLN A 1 293 ? -16.141 15.461 11.43 1 94.44 293 GLN A CA 1
ATOM 2403 C C . GLN A 1 293 ? -16.891 15.438 12.758 1 94.44 293 GLN A C 1
ATOM 2405 O O . GLN A 1 293 ? -18.016 14.953 12.828 1 94.44 293 GLN A O 1
ATOM 2410 N N . SER A 1 294 ? -16.281 15.938 13.805 1 87.81 294 SER A N 1
ATOM 2411 C CA . SER A 1 294 ? -16.922 15.938 15.117 1 87.81 294 SER A CA 1
ATOM 2412 C C . SER A 1 294 ? -18.172 16.797 15.125 1 87.81 294 SER A C 1
ATOM 2414 O O . SER A 1 294 ? -19.031 16.641 15.992 1 87.81 294 SER A O 1
ATOM 2416 N N . MET A 1 295 ? -18.281 17.703 14.164 1 87.56 295 MET A N 1
ATOM 2417 C CA . MET A 1 295 ? -19.422 18.609 14.055 1 87.56 295 MET A CA 1
ATOM 2418 C C . MET A 1 295 ? -20.453 18.078 13.07 1 87.56 295 MET A C 1
ATOM 2420 O O . MET A 1 295 ? -21.531 18.656 12.914 1 87.56 295 MET A O 1
ATOM 2424 N N . ASP A 1 296 ? -20.078 17.016 12.414 1 91.81 296 ASP A N 1
ATOM 2425 C CA . ASP A 1 296 ? -20.891 16.484 11.328 1 91.81 296 ASP A CA 1
ATOM 2426 C C . ASP A 1 296 ? -22.062 15.664 11.875 1 91.81 296 ASP A C 1
ATOM 2428 O O . ASP A 1 296 ? -21.875 14.578 12.422 1 91.81 296 ASP A O 1
ATOM 2432 N N . LEU A 1 297 ? -23.219 16.109 11.633 1 85.88 297 LEU A N 1
ATOM 2433 C CA . LEU A 1 297 ? -24.406 15.422 12.148 1 85.88 297 LEU A CA 1
ATOM 2434 C C . LEU A 1 297 ? -25.062 14.586 11.055 1 85.88 297 LEU A C 1
ATOM 2436 O O . LEU A 1 297 ? -25.969 13.797 11.328 1 85.88 297 LEU A O 1
ATOM 2440 N N . HIS A 1 298 ? -24.641 14.68 9.852 1 91.94 298 HIS A N 1
ATOM 2441 C CA . HIS A 1 298 ? -25.359 14.07 8.734 1 91.94 298 HIS A CA 1
ATOM 2442 C C . HIS A 1 298 ? -24.484 13.047 8.016 1 91.94 298 HIS A C 1
ATOM 2444 O O . HIS A 1 298 ? -24.828 12.586 6.93 1 91.94 298 HIS A O 1
ATOM 2450 N N . GLU A 1 299 ? -23.328 12.734 8.562 1 93.94 299 GLU A N 1
ATOM 2451 C CA . GLU A 1 299 ? -22.422 11.734 8.008 1 93.94 299 GLU A CA 1
ATOM 2452 C C . GLU A 1 299 ? -21.969 12.117 6.602 1 93.94 299 GLU A C 1
ATOM 2454 O O . GLU A 1 299 ? -22.094 11.328 5.664 1 93.94 299 GLU A O 1
ATOM 2459 N N . LYS A 1 300 ? -21.453 13.32 6.551 1 97.44 300 LYS A N 1
ATOM 2460 C CA . LYS A 1 300 ? -21.031 13.852 5.254 1 97.44 300 LYS A CA 1
ATOM 2461 C C . LYS A 1 300 ? -19.516 14.039 5.191 1 97.44 300 LYS A C 1
ATOM 2463 O O . LYS A 1 300 ? -18.969 14.273 4.117 1 97.44 300 LYS A O 1
ATOM 2468 N N . VAL A 1 301 ? -18.859 13.82 6.328 1 98.31 301 VAL A N 1
ATOM 2469 C CA . VAL A 1 301 ? -17.422 14.102 6.383 1 98.31 301 VAL A CA 1
ATOM 2470 C C . VAL A 1 301 ? -16.641 12.789 6.344 1 98.31 301 VAL A C 1
ATOM 2472 O O . VAL A 1 301 ? -16.891 11.883 7.145 1 98.31 301 VAL A O 1
ATOM 2475 N N . ILE A 1 302 ? -15.797 12.664 5.395 1 98.44 302 ILE A N 1
ATOM 2476 C CA . ILE A 1 302 ? -14.781 11.617 5.344 1 98.44 302 ILE A CA 1
ATOM 2477 C C . ILE A 1 302 ? -13.492 12.117 6 1 98.44 302 ILE A C 1
ATOM 2479 O O . ILE A 1 302 ? -12.859 13.047 5.508 1 98.44 302 ILE A O 1
ATOM 2483 N N . TYR A 1 303 ? -13.133 11.484 7.082 1 98.19 303 TYR A N 1
ATOM 2484 C CA . TYR A 1 303 ? -11.984 11.922 7.863 1 98.19 303 TYR A CA 1
ATOM 2485 C C . TYR A 1 303 ? -10.727 11.164 7.453 1 98.19 303 TYR A C 1
ATOM 2487 O O . TYR A 1 303 ? -10.711 9.93 7.461 1 98.19 303 TYR A O 1
ATOM 2495 N N . LEU A 1 304 ? -9.695 11.898 7.059 1 97.69 304 LEU A N 1
ATOM 2496 C CA . LEU A 1 304 ? -8.406 11.312 6.723 1 97.69 304 LEU A CA 1
ATOM 2497 C C . LEU A 1 304 ? -7.371 11.625 7.801 1 97.69 304 LEU A C 1
ATOM 2499 O O . LEU A 1 304 ? -7.266 12.773 8.25 1 97.69 304 LEU A O 1
ATOM 2503 N N . GLY A 1 305 ? -6.676 10.602 8.219 1 97 305 GLY A N 1
ATOM 2504 C CA . GLY A 1 305 ? -5.555 10.734 9.133 1 97 305 GLY A CA 1
ATOM 2505 C C . GLY A 1 305 ? -4.348 9.906 8.727 1 97 305 GLY A C 1
ATOM 2506 O O . GLY A 1 305 ? -4.434 9.086 7.812 1 97 305 GLY A O 1
ATOM 2507 N N . THR A 1 306 ? -3.195 10.18 9.375 1 96.38 306 THR A N 1
ATOM 2508 C CA . THR A 1 306 ? -1.96 9.492 9.023 1 96.38 306 THR A CA 1
ATOM 2509 C C . THR A 1 306 ? -1.037 9.375 10.227 1 96.38 306 THR A C 1
ATOM 2511 O O . THR A 1 306 ? -1.108 10.195 11.148 1 96.38 306 THR A O 1
ATOM 2514 N N . PHE A 1 307 ? -0.196 8.391 10.211 1 97.38 307 PHE A N 1
ATOM 2515 C CA . PHE A 1 307 ? 0.843 8.258 11.227 1 97.38 307 PHE A CA 1
ATOM 2516 C C . PHE A 1 307 ? 2.195 8.703 10.68 1 97.38 307 PHE A C 1
ATOM 2518 O O . PHE A 1 307 ? 3.225 8.516 11.328 1 97.38 307 PHE A O 1
ATOM 2525 N N . SER A 1 308 ? 2.18 9.297 9.492 1 94.44 308 SER A N 1
ATOM 2526 C CA . SER A 1 308 ? 3.416 9.719 8.844 1 94.44 308 SER A CA 1
ATOM 2527 C C . SER A 1 308 ? 4.094 10.836 9.625 1 94.44 308 SER A C 1
ATOM 2529 O O . SER A 1 308 ? 5.234 10.688 10.07 1 94.44 308 SER A O 1
ATOM 2531 N N . LYS A 1 309 ? 3.391 11.922 9.914 1 93.69 309 LYS A N 1
ATOM 2532 C CA . LYS A 1 309 ? 3.967 13.078 10.586 1 93.69 309 LYS A CA 1
ATOM 2533 C C . LYS A 1 309 ? 4.129 12.828 12.086 1 93.69 309 LYS A C 1
ATOM 2535 O O . LYS A 1 309 ? 5.09 13.289 12.695 1 93.69 309 LYS A O 1
ATOM 2540 N N . SER A 1 310 ? 3.252 12.102 12.602 1 94.94 310 SER A N 1
ATOM 2541 C CA . SER A 1 310 ? 3.219 11.914 14.047 1 94.94 310 SER A CA 1
ATOM 2542 C C . SER A 1 310 ? 4.168 10.805 14.484 1 94.94 310 SER A C 1
ATOM 2544 O O . SER A 1 310 ? 4.559 10.742 15.656 1 94.94 310 SER A O 1
ATOM 2546 N N . LEU A 1 311 ? 4.539 9.945 13.539 1 96.31 311 LEU A N 1
ATOM 2547 C CA . LEU A 1 311 ? 5.387 8.812 13.914 1 96.31 311 LEU A CA 1
ATOM 2548 C C . LEU A 1 311 ? 6.523 8.641 12.906 1 96.31 311 LEU A C 1
ATOM 2550 O O . LEU A 1 311 ? 7.641 9.109 13.141 1 96.31 311 LEU A O 1
ATOM 2554 N N . MET A 1 312 ? 6.25 8.094 11.82 1 96.88 312 MET A N 1
ATOM 2555 C CA . MET A 1 312 ? 7.266 7.957 10.781 1 96.88 312 MET A CA 1
ATOM 2556 C C . MET A 1 312 ? 6.621 7.773 9.414 1 96.88 312 MET A C 1
ATOM 2558 O O . MET A 1 312 ? 5.738 6.93 9.242 1 96.88 312 MET A O 1
ATOM 2562 N N . PRO A 1 313 ? 7.078 8.516 8.398 1 96.19 313 PRO A N 1
ATOM 2563 C CA . PRO A 1 313 ? 6.527 8.398 7.043 1 96.19 313 PRO A CA 1
ATOM 2564 C C . PRO A 1 313 ? 6.75 7.02 6.43 1 96.19 313 PRO A C 1
ATOM 2566 O O . PRO A 1 313 ? 5.906 6.527 5.68 1 96.19 313 PRO A O 1
ATOM 2569 N N . SER A 1 314 ? 7.777 6.32 6.809 1 97.12 314 SER A N 1
ATOM 2570 C CA . SER A 1 314 ? 8.227 5.102 6.145 1 97.12 314 SER A CA 1
ATOM 2571 C C . SER A 1 314 ? 7.355 3.91 6.535 1 97.12 314 SER A C 1
ATOM 2573 O O . SER A 1 314 ? 7.418 2.855 5.902 1 97.12 314 SER A O 1
ATOM 2575 N N . ILE A 1 315 ? 6.531 4.012 7.555 1 97.44 315 ILE A N 1
ATOM 2576 C CA . ILE A 1 315 ? 5.691 2.896 7.973 1 97.44 315 ILE A CA 1
ATOM 2577 C C . ILE A 1 315 ? 4.5 2.762 7.027 1 97.44 315 ILE A C 1
ATOM 2579 O O . ILE A 1 315 ? 3.854 1.714 6.977 1 97.44 315 ILE A O 1
ATOM 2583 N N . ARG A 1 316 ? 4.141 3.816 6.371 1 97.12 316 ARG A N 1
ATOM 2584 C CA . ARG A 1 316 ? 3.1 3.865 5.348 1 97.12 316 ARG A CA 1
ATOM 2585 C C . ARG A 1 316 ? 1.751 3.439 5.918 1 97.12 316 ARG A C 1
ATOM 2587 O O . ARG A 1 316 ? 1.055 2.611 5.324 1 97.12 316 ARG A O 1
ATOM 2594 N N . ILE A 1 317 ? 1.393 3.947 7.055 1 98.44 317 ILE A N 1
ATOM 2595 C CA . ILE A 1 317 ? 0.081 3.646 7.617 1 98.44 317 ILE A CA 1
ATOM 2596 C C . ILE A 1 317 ? -0.729 4.934 7.75 1 98.44 317 ILE A C 1
ATOM 2598 O O . ILE A 1 317 ? -0.343 5.844 8.492 1 98.44 317 ILE A O 1
ATOM 2602 N N . SER A 1 318 ? -1.752 5.02 7.016 1 97.88 318 SER A N 1
ATOM 2603 C CA . SER A 1 318 ? -2.787 6.047 7.09 1 97.88 318 SER A CA 1
ATOM 2604 C C . SER A 1 318 ? -4.172 5.426 7.238 1 97.88 318 SER A C 1
ATOM 2606 O O . SER A 1 318 ? -4.316 4.199 7.207 1 97.88 318 SER A O 1
ATOM 2608 N N . TYR A 1 319 ? -5.145 6.242 7.527 1 98.38 319 TYR A N 1
ATOM 2609 C CA . TYR A 1 319 ? -6.492 5.711 7.711 1 98.38 319 TYR A CA 1
ATOM 2610 C C . TYR A 1 319 ? -7.543 6.734 7.289 1 98.38 319 TYR A C 1
ATOM 2612 O O . TYR A 1 319 ? -7.25 7.926 7.176 1 98.38 319 TYR A O 1
ATOM 2620 N N . MET A 1 320 ? -8.703 6.234 7.004 1 98.12 320 MET A N 1
ATOM 2621 C CA . MET A 1 320 ? -9.859 7.102 6.781 1 98.12 320 MET A CA 1
ATOM 2622 C C . MET A 1 320 ? -11.086 6.574 7.52 1 98.12 320 MET A C 1
ATOM 2624 O O . MET A 1 320 ? -11.172 5.379 7.805 1 98.12 320 MET A O 1
ATOM 2628 N N . VAL A 1 321 ? -11.883 7.457 7.941 1 97.94 321 VAL A N 1
ATOM 2629 C CA . VAL A 1 321 ? -13.18 7.148 8.539 1 97.94 321 VAL A CA 1
ATOM 2630 C C . VAL A 1 321 ? -14.289 7.434 7.535 1 97.94 321 VAL A C 1
ATOM 2632 O O . VAL A 1 321 ? -14.484 8.578 7.117 1 97.94 321 VAL A O 1
ATOM 2635 N N . LEU A 1 322 ? -14.992 6.414 7.184 1 97.44 322 LEU A N 1
ATOM 2636 C CA . LEU A 1 322 ? -16.047 6.547 6.176 1 97.44 322 LEU A CA 1
ATOM 2637 C C . LEU A 1 322 ? -17.391 6.766 6.836 1 97.44 322 LEU A C 1
ATOM 2639 O O . LEU A 1 322 ? -17.703 6.145 7.852 1 97.44 322 LEU A O 1
ATOM 2643 N N . PRO A 1 323 ? -18.188 7.684 6.23 1 96 323 PRO A N 1
ATOM 2644 C CA . PRO A 1 323 ? -19.609 7.66 6.57 1 96 323 PRO A CA 1
ATOM 2645 C C . PRO A 1 323 ? -20.266 6.312 6.273 1 96 323 PRO A C 1
ATOM 2647 O O . PRO A 1 323 ? -19.797 5.57 5.414 1 96 323 PRO A O 1
ATOM 2650 N N . ASN A 1 324 ? -21.344 6.035 6.934 1 91.75 324 ASN A N 1
ATOM 2651 C CA . ASN A 1 324 ? -21.984 4.727 6.84 1 91.75 324 ASN A CA 1
ATOM 2652 C C . ASN A 1 324 ? -22.422 4.418 5.41 1 91.75 324 ASN A C 1
ATOM 2654 O O . ASN A 1 324 ? -22.328 3.275 4.961 1 91.75 324 ASN A O 1
ATOM 2658 N N . LEU A 1 325 ? -22.875 5.402 4.758 1 92.56 325 LEU A N 1
ATOM 2659 C CA . LEU A 1 325 ? -23.312 5.199 3.381 1 92.56 325 LEU A CA 1
ATOM 2660 C C . LEU A 1 325 ? -22.156 4.707 2.512 1 92.56 325 LEU A C 1
ATOM 2662 O O . LEU A 1 325 ? -22.312 3.764 1.736 1 92.56 325 LEU A O 1
ATOM 2666 N N . LEU A 1 326 ? -21.062 5.359 2.596 1 94.38 326 LEU A N 1
ATOM 2667 C CA . LEU A 1 326 ? -19.891 4.984 1.805 1 94.38 326 LEU A CA 1
ATOM 2668 C C . LEU A 1 326 ? -19.328 3.645 2.27 1 94.38 326 LEU A C 1
ATOM 2670 O O . LEU A 1 326 ? -18.797 2.875 1.465 1 94.38 326 LEU A O 1
ATOM 2674 N N . LEU A 1 327 ? -19.438 3.381 3.58 1 93.75 327 LEU A N 1
ATOM 2675 C CA . LEU A 1 327 ? -19.016 2.094 4.121 1 93.75 327 LEU A CA 1
ATOM 2676 C C . LEU A 1 327 ? -19.797 0.951 3.469 1 93.75 327 LEU A C 1
ATOM 2678 O O . LEU A 1 327 ? -19.203 -0.066 3.096 1 93.75 327 LEU A O 1
ATOM 2682 N N . GLN A 1 328 ? -21.047 1.098 3.367 1 91.56 328 GLN A N 1
ATOM 2683 C CA . GLN A 1 328 ? -21.891 0.092 2.725 1 91.56 328 GLN A CA 1
ATOM 2684 C C . GLN A 1 328 ? -21.484 -0.112 1.268 1 91.56 328 GLN A C 1
ATOM 2686 O O . GLN A 1 328 ? -21.406 -1.247 0.794 1 91.56 328 GLN A O 1
ATOM 2691 N N . GLN A 1 329 ? -21.188 0.965 0.619 1 89.56 329 GLN A N 1
ATOM 2692 C CA . GLN A 1 329 ? -20.766 0.879 -0.772 1 89.56 329 GLN A CA 1
ATOM 2693 C C . GLN A 1 329 ? -19.406 0.17 -0.886 1 89.56 329 GLN A C 1
ATOM 2695 O O . GLN A 1 329 ? -19.188 -0.606 -1.817 1 89.56 329 GLN A O 1
ATOM 2700 N N . PHE A 1 330 ? -18.562 0.433 -0.002 1 90.56 330 PHE A N 1
ATOM 2701 C CA . PHE A 1 330 ? -17.266 -0.232 0.034 1 90.56 330 PHE A CA 1
ATOM 2702 C C . PHE A 1 330 ? -17.438 -1.74 0.174 1 90.56 330 PHE A C 1
ATOM 2704 O O . PHE A 1 330 ? -16.812 -2.512 -0.556 1 90.56 330 PHE A O 1
ATOM 2711 N N . LYS A 1 331 ? -18.188 -2.135 1.093 1 85.56 331 LYS A N 1
ATOM 2712 C CA . LYS A 1 331 ? -18.422 -3.555 1.342 1 85.56 331 LYS A CA 1
ATOM 2713 C C . LYS A 1 331 ? -19.031 -4.238 0.118 1 85.56 331 LYS A C 1
ATOM 2715 O O . LYS A 1 331 ? -18.688 -5.379 -0.197 1 85.56 331 LYS A O 1
ATOM 2720 N N . GLU A 1 332 ? -19.781 -3.5 -0.575 1 83.31 332 GLU A N 1
ATOM 2721 C CA . GLU A 1 332 ? -20.484 -4.066 -1.722 1 83.31 332 GLU A CA 1
ATOM 2722 C C . GLU A 1 332 ? -19.609 -4.074 -2.965 1 83.31 332 GLU A C 1
ATOM 2724 O O . GLU A 1 332 ? -19.625 -5.039 -3.736 1 83.31 332 GLU A O 1
ATOM 2729 N N . LYS A 1 333 ? -18.828 -3.039 -3.115 1 78.56 333 LYS A N 1
ATOM 2730 C CA . LYS A 1 333 ? -18.156 -2.836 -4.398 1 78.56 333 LYS A CA 1
ATOM 2731 C C . LYS A 1 333 ? -16.703 -3.27 -4.332 1 78.56 333 LYS A C 1
ATOM 2733 O O . LYS A 1 333 ? -16.125 -3.695 -5.336 1 78.56 333 LYS A O 1
ATOM 2738 N N . LEU A 1 334 ? -16.094 -3.076 -3.229 1 76.75 334 LEU A N 1
ATOM 2739 C CA . LEU A 1 334 ? -14.641 -3.172 -3.217 1 76.75 334 LEU A CA 1
ATOM 2740 C C . LEU A 1 334 ? -14.172 -4.309 -2.312 1 76.75 334 LEU A C 1
ATOM 2742 O O . LEU A 1 334 ? -13.055 -4.809 -2.459 1 76.75 334 LEU A O 1
ATOM 2746 N N . SER A 1 335 ? -14.875 -4.781 -1.47 1 66.88 335 SER A N 1
ATOM 2747 C CA . SER A 1 335 ? -14.414 -5.688 -0.424 1 66.88 335 SER A CA 1
ATOM 2748 C C . SER A 1 335 ? -13.938 -7.016 -1.013 1 66.88 335 SER A C 1
ATOM 2750 O O . SER A 1 335 ? -13.055 -7.668 -0.452 1 66.88 335 SER A O 1
ATOM 2752 N N . PHE A 1 336 ? -14.352 -7.363 -2.152 1 62.72 336 PHE A N 1
ATOM 2753 C CA . PHE A 1 336 ? -14.062 -8.695 -2.662 1 62.72 336 PHE A CA 1
ATOM 2754 C C . PHE A 1 336 ? -12.711 -8.727 -3.363 1 62.72 336 PHE A C 1
ATOM 2756 O O . PHE A 1 336 ? -12.102 -9.789 -3.516 1 62.72 336 PHE A O 1
ATOM 2763 N N . TYR A 1 337 ? -12.266 -7.516 -3.582 1 63.28 337 TYR A N 1
ATOM 2764 C CA . TYR A 1 337 ? -11.047 -7.641 -4.371 1 63.28 337 TYR A CA 1
ATOM 2765 C C . TYR A 1 337 ? -9.93 -6.789 -3.785 1 63.28 337 TYR A C 1
ATOM 2767 O O . TYR A 1 337 ? -8.82 -6.754 -4.324 1 63.28 337 TYR A O 1
ATOM 2775 N N . HIS A 1 338 ? -10.227 -6.426 -2.631 1 71.5 338 HIS A N 1
ATOM 2776 C CA . HIS A 1 338 ? -9.242 -5.516 -2.064 1 71.5 338 HIS A CA 1
ATOM 2777 C C . HIS A 1 338 ? -8.625 -6.09 -0.794 1 71.5 338 HIS A C 1
ATOM 2779 O O . HIS A 1 338 ? -9.344 -6.574 0.084 1 71.5 338 HIS A O 1
ATOM 2785 N N . SER A 1 339 ? -7.355 -6.18 -0.853 1 84.94 339 SER A N 1
ATOM 2786 C CA . SER A 1 339 ? -6.613 -6.48 0.365 1 84.94 339 SER A CA 1
ATOM 2787 C C . SER A 1 339 ? -5.992 -5.223 0.96 1 84.94 339 SER A C 1
ATOM 2789 O O . SER A 1 339 ? -5.629 -4.297 0.231 1 84.94 339 SER A O 1
ATOM 2791 N N . CYS A 1 340 ? -6.027 -5.234 2.275 1 93.62 340 CYS A N 1
ATOM 2792 C CA . CYS A 1 340 ? -5.344 -4.121 2.926 1 93.62 340 CYS A CA 1
ATOM 2793 C C . CYS A 1 340 ? -3.895 -4.027 2.469 1 93.62 340 CYS A C 1
ATOM 2795 O O . CYS A 1 340 ? -3.199 -5.043 2.379 1 93.62 340 CYS A O 1
ATOM 2797 N N . SER A 1 341 ? -3.473 -2.857 2.209 1 95.88 341 SER A N 1
ATOM 2798 C CA . SER A 1 341 ? -2.16 -2.641 1.61 1 95.88 341 SER A CA 1
ATOM 2799 C C . SER A 1 341 ? -1.07 -2.574 2.676 1 95.88 341 SER A C 1
ATOM 2801 O O . SER A 1 341 ? 0.115 -2.475 2.354 1 95.88 341 SER A O 1
ATOM 2803 N N . VAL A 1 342 ? -1.419 -2.65 3.924 1 97.94 342 VAL A N 1
ATOM 2804 C CA . VAL A 1 342 ? -0.459 -2.498 5.012 1 97.94 342 VAL A CA 1
ATOM 2805 C C . VAL A 1 342 ? -0.135 -3.865 5.609 1 97.94 342 VAL A C 1
ATOM 2807 O O . VAL A 1 342 ? -1.026 -4.699 5.789 1 97.94 342 VAL A O 1
ATOM 2810 N N . SER A 1 343 ? 1.152 -4.059 5.887 1 97.88 343 SER A N 1
ATOM 2811 C CA . SER A 1 343 ? 1.579 -5.293 6.539 1 97.88 343 SER A CA 1
ATOM 2812 C C . SER A 1 343 ? 0.81 -5.531 7.836 1 97.88 343 SER A C 1
ATOM 2814 O O . SER A 1 343 ? 0.589 -4.598 8.609 1 97.88 343 SER A O 1
ATOM 2816 N N . ARG A 1 344 ? 0.323 -6.797 8.039 1 97.94 344 ARG A N 1
ATOM 2817 C CA . ARG A 1 344 ? -0.41 -7.109 9.258 1 97.94 344 ARG A CA 1
ATOM 2818 C C . ARG A 1 344 ? 0.48 -6.945 10.492 1 97.94 344 ARG A C 1
ATOM 2820 O O . ARG A 1 344 ? 0.039 -6.434 11.516 1 97.94 344 ARG A O 1
ATOM 2827 N N . ILE A 1 345 ? 1.702 -7.359 10.383 1 98.5 345 ILE A N 1
ATOM 2828 C CA . ILE A 1 345 ? 2.635 -7.285 11.5 1 98.5 345 ILE A CA 1
ATOM 2829 C C . ILE A 1 345 ? 2.834 -5.824 11.906 1 98.5 345 ILE A C 1
ATOM 2831 O O . ILE A 1 345 ? 2.771 -5.492 13.094 1 98.5 345 ILE A O 1
ATOM 2835 N N . ASP A 1 346 ? 3.037 -4.926 10.961 1 98.56 346 ASP A N 1
ATOM 2836 C CA . ASP A 1 346 ? 3.199 -3.506 11.266 1 98.56 346 ASP A CA 1
ATOM 2837 C C . ASP A 1 346 ? 1.957 -2.945 11.953 1 98.56 346 ASP A C 1
ATOM 2839 O O . ASP A 1 346 ? 2.062 -2.107 12.852 1 98.56 346 ASP A O 1
ATOM 2843 N N . GLN A 1 347 ? 0.819 -3.367 11.5 1 98.69 347 GLN A N 1
ATOM 2844 C CA . GLN A 1 347 ? -0.425 -2.904 12.109 1 98.69 347 GLN A CA 1
ATOM 2845 C C . GLN A 1 347 ? -0.511 -3.322 13.578 1 98.69 347 GLN A C 1
ATOM 2847 O O . GLN A 1 347 ? -0.93 -2.535 14.43 1 98.69 347 GLN A O 1
ATOM 2852 N N . HIS A 1 348 ? -0.124 -4.57 13.836 1 98.5 348 HIS A N 1
ATOM 2853 C CA . HIS A 1 348 ? -0.183 -5.062 15.211 1 98.5 348 HIS A CA 1
ATOM 2854 C C . HIS A 1 348 ? 0.848 -4.359 16.094 1 98.5 348 HIS A C 1
ATOM 2856 O O . HIS A 1 348 ? 0.583 -4.082 17.266 1 98.5 348 HIS A O 1
ATOM 2862 N N . ILE A 1 349 ? 2.033 -4.082 15.578 1 98.56 349 ILE A N 1
ATOM 2863 C CA . ILE A 1 349 ? 3.045 -3.33 16.312 1 98.56 349 ILE A CA 1
ATOM 2864 C C . ILE A 1 349 ? 2.5 -1.95 16.672 1 98.56 349 ILE A C 1
ATOM 2866 O O . ILE A 1 349 ? 2.584 -1.526 17.828 1 98.56 349 ILE A O 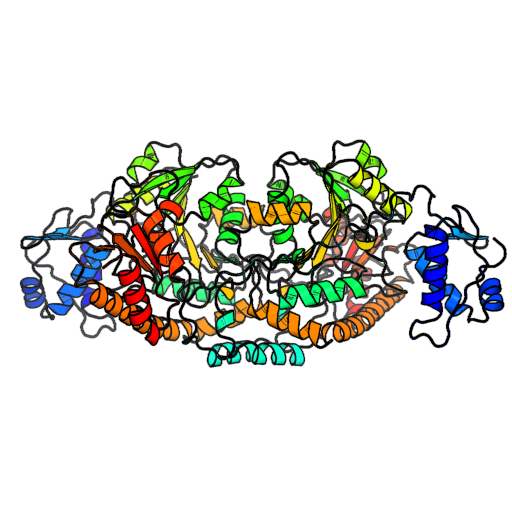1
ATOM 2870 N N . LEU A 1 350 ? 1.904 -1.286 15.695 1 98.75 350 LEU A N 1
ATOM 2871 C CA . LEU A 1 350 ? 1.35 0.044 15.922 1 98.75 350 LEU A CA 1
ATOM 2872 C C . LEU A 1 350 ? 0.197 -0.011 16.922 1 98.75 350 LEU A C 1
ATOM 2874 O O . LEU A 1 350 ? 0.075 0.862 17.781 1 98.75 350 LEU A O 1
ATOM 2878 N N . ALA A 1 351 ? -0.649 -1.037 16.766 1 98.25 351 ALA A N 1
ATOM 2879 C CA . ALA A 1 351 ? -1.767 -1.191 17.688 1 98.25 351 ALA A CA 1
ATOM 2880 C C . ALA A 1 351 ? -1.273 -1.299 19.141 1 98.25 351 ALA A C 1
ATOM 2882 O O . ALA A 1 351 ? -1.825 -0.663 20.031 1 98.25 351 ALA A O 1
ATOM 2883 N N . GLN A 1 352 ? -0.259 -2.086 19.312 1 97.31 352 GLN A N 1
ATOM 2884 C CA . GLN A 1 352 ? 0.312 -2.232 20.656 1 97.31 352 GLN A CA 1
ATOM 2885 C C . GLN A 1 352 ? 0.938 -0.924 21.125 1 97.31 352 GLN A C 1
ATOM 2887 O O . GLN A 1 352 ? 0.795 -0.552 22.297 1 97.31 352 GLN A O 1
ATOM 2892 N N . PHE A 1 353 ? 1.605 -0.245 20.266 1 98.12 353 PHE A N 1
ATOM 2893 C CA . PHE A 1 353 ? 2.23 1.04 20.547 1 98.12 353 PHE A CA 1
ATOM 2894 C C . PHE A 1 353 ? 1.191 2.057 21.016 1 98.12 353 PHE A C 1
ATOM 2896 O O . PHE A 1 353 ? 1.452 2.852 21.922 1 98.12 353 PHE A O 1
ATOM 2903 N N . LEU A 1 354 ? 0.049 2.002 20.391 1 95.56 354 LEU A N 1
ATOM 2904 C CA . LEU A 1 354 ? -1.067 2.859 20.766 1 95.56 354 LEU A CA 1
ATOM 2905 C C . LEU A 1 354 ? -1.672 2.41 22.094 1 95.56 354 LEU A C 1
ATOM 2907 O O . LEU A 1 354 ? -1.857 3.221 23 1 95.56 354 LEU A O 1
ATOM 2911 N N . LYS A 1 355 ? -1.923 1.165 22.203 1 94 355 LYS A N 1
ATOM 2912 C CA . LYS A 1 355 ? -2.619 0.569 23.344 1 94 355 LYS A CA 1
ATOM 2913 C C . LYS A 1 355 ? -1.864 0.822 24.641 1 94 355 LYS A C 1
ATOM 2915 O O . LYS A 1 355 ? -2.477 1.09 25.688 1 94 355 LYS A O 1
ATOM 2920 N N . GLU A 1 356 ? -0.569 0.799 24.578 1 93.81 356 GLU A N 1
ATOM 2921 C CA . GLU A 1 356 ? 0.264 0.913 25.766 1 93.81 356 GLU A CA 1
ATOM 2922 C C . GLU A 1 356 ? 0.562 2.373 26.094 1 93.81 356 GLU A C 1
ATOM 2924 O O . GLU A 1 356 ? 1.269 2.666 27.062 1 93.81 356 GLU A O 1
ATOM 2929 N N . GLY A 1 357 ? 0.165 3.312 25.266 1 92 357 GLY A N 1
ATOM 2930 C CA . GLY A 1 357 ? 0.312 4.73 25.547 1 92 357 GLY A CA 1
ATOM 2931 C C . GLY A 1 357 ? 1.624 5.309 25.047 1 92 357 GLY A C 1
ATOM 2932 O O . GLY A 1 357 ? 1.933 6.473 25.312 1 92 357 GLY A O 1
ATOM 2933 N N . ASP A 1 358 ? 2.381 4.543 24.359 1 94.75 358 ASP A N 1
ATOM 2934 C CA . ASP A 1 358 ? 3.693 4.98 23.891 1 94.75 358 ASP A CA 1
ATOM 2935 C C . ASP A 1 358 ? 3.562 6.055 22.812 1 94.75 358 ASP A C 1
ATOM 2937 O O . ASP A 1 358 ? 4.422 6.93 22.703 1 94.75 358 ASP A O 1
ATOM 2941 N N . PHE A 1 359 ? 2.49 5.992 22.109 1 95.56 359 PHE A N 1
ATOM 2942 C CA . PHE A 1 359 ? 2.252 6.988 21.078 1 95.56 359 PHE A CA 1
ATOM 2943 C C . PHE A 1 359 ? 2.068 8.375 21.688 1 95.56 359 PHE A C 1
ATOM 2945 O O . PHE A 1 359 ? 2.691 9.344 21.25 1 95.56 359 PHE A O 1
ATOM 2952 N N . GLU A 1 360 ? 1.263 8.414 22.641 1 91.38 360 GLU A N 1
ATOM 2953 C CA . GLU A 1 360 ? 1.018 9.68 23.328 1 91.38 360 GLU A CA 1
ATOM 2954 C C . GLU A 1 360 ? 2.293 10.219 23.969 1 91.38 360 GLU A C 1
ATOM 2956 O O . GLU A 1 360 ? 2.562 11.422 23.906 1 91.38 360 GLU A O 1
ATOM 2961 N N . LYS A 1 361 ? 3.008 9.344 24.547 1 92.62 361 LYS A N 1
ATOM 2962 C CA . LYS A 1 361 ? 4.285 9.742 25.141 1 92.62 361 LYS A CA 1
ATOM 2963 C C . LYS A 1 361 ? 5.223 10.32 24.078 1 92.62 361 LYS A C 1
ATOM 2965 O O . LYS A 1 361 ? 5.863 11.344 24.312 1 92.62 361 LYS A O 1
ATOM 2970 N N . HIS A 1 362 ? 5.238 9.68 22.984 1 95.12 362 HIS A N 1
ATOM 2971 C CA . HIS A 1 362 ? 6.078 10.148 21.891 1 95.12 362 HIS A CA 1
ATOM 2972 C C . HIS A 1 362 ? 5.605 11.5 21.375 1 95.12 362 HIS A C 1
ATOM 2974 O O . HIS A 1 362 ? 6.418 12.398 21.156 1 95.12 362 HIS A O 1
ATOM 2980 N N . LEU A 1 363 ? 4.32 11.656 21.188 1 93.12 363 LEU A N 1
ATOM 2981 C CA . LEU A 1 363 ? 3.758 12.914 20.703 1 93.12 363 LEU A CA 1
ATOM 2982 C C . LEU A 1 363 ? 4.109 14.07 21.641 1 93.12 363 LEU A C 1
ATOM 2984 O O . LEU A 1 363 ? 4.48 15.148 21.172 1 93.12 363 LEU A O 1
ATOM 2988 N N . ASN A 1 364 ? 3.979 13.805 22.891 1 90.62 364 ASN A N 1
ATOM 2989 C CA . ASN A 1 364 ? 4.281 14.836 23.875 1 90.62 364 ASN A CA 1
ATOM 2990 C C . ASN A 1 364 ? 5.746 15.266 23.812 1 90.62 364 ASN A C 1
ATOM 2992 O O . ASN A 1 364 ? 6.055 16.453 23.875 1 90.62 364 ASN A O 1
ATOM 2996 N N . LYS A 1 365 ? 6.555 14.312 23.672 1 94.19 365 LYS A N 1
ATOM 2997 C CA . LYS A 1 365 ? 7.98 14.602 23.547 1 94.19 365 LYS A CA 1
ATOM 2998 C C . LYS A 1 365 ? 8.258 15.406 22.281 1 94.19 365 LYS A C 1
ATOM 3000 O O . LYS A 1 365 ? 8.977 16.406 22.328 1 94.19 365 LYS A O 1
ATOM 3005 N N . MET A 1 366 ? 7.684 15.016 21.203 1 94.75 366 MET A N 1
ATOM 3006 C CA . MET A 1 366 ? 7.938 15.664 19.922 1 94.75 366 MET A CA 1
ATOM 3007 C C . MET A 1 366 ? 7.336 17.062 19.875 1 94.75 366 MET A C 1
ATOM 3009 O O . MET A 1 366 ? 7.898 17.969 19.266 1 94.75 366 MET A O 1
ATOM 3013 N N . ARG A 1 367 ? 6.211 17.266 20.531 1 92.94 367 ARG A N 1
ATOM 3014 C CA . ARG A 1 367 ? 5.617 18.594 20.625 1 92.94 367 ARG A CA 1
ATOM 3015 C C . ARG A 1 367 ? 6.586 19.578 21.266 1 92.94 367 ARG A C 1
ATOM 3017 O O . ARG A 1 367 ? 6.715 20.719 20.812 1 92.94 367 ARG A O 1
ATOM 3024 N N . LYS A 1 368 ? 7.23 19.141 22.266 1 92.88 368 LYS A N 1
ATOM 3025 C CA . LYS A 1 368 ? 8.188 20 22.953 1 92.88 368 LYS A CA 1
ATOM 3026 C C . LYS A 1 368 ? 9.383 20.328 22.047 1 92.88 368 LYS A C 1
ATOM 3028 O O . LYS A 1 368 ? 9.805 21.484 21.969 1 92.88 368 LYS A O 1
ATOM 3033 N N . ILE A 1 369 ? 9.82 19.359 21.375 1 94.88 369 ILE A N 1
ATOM 3034 C CA . ILE A 1 369 ? 10.992 19.531 20.531 1 94.88 369 ILE A CA 1
ATOM 3035 C C . ILE A 1 369 ? 10.648 20.453 19.359 1 94.88 369 ILE A C 1
ATOM 3037 O O . ILE A 1 369 ? 11.383 21.391 19.062 1 94.88 369 ILE A O 1
ATOM 3041 N N . TYR A 1 370 ? 9.562 20.203 18.688 1 95.56 370 TYR A N 1
ATOM 3042 C CA . TYR A 1 370 ? 9.172 21 17.531 1 95.56 370 TYR A CA 1
ATOM 3043 C C . TYR A 1 370 ? 8.82 22.422 17.938 1 95.56 370 TYR A C 1
ATOM 3045 O O . TYR A 1 370 ? 9.094 23.375 17.188 1 95.56 370 TYR A O 1
ATOM 3053 N N . ARG A 1 371 ? 8.25 22.547 19.109 1 93.56 371 ARG A N 1
ATOM 3054 C CA . ARG A 1 371 ? 7.977 23.891 19.625 1 93.56 371 ARG A CA 1
ATOM 3055 C C . ARG A 1 371 ? 9.266 24.688 19.812 1 93.56 371 ARG A C 1
ATOM 3057 O O . ARG A 1 371 ? 9.352 25.844 19.422 1 93.56 371 ARG A O 1
ATOM 3064 N N . ARG A 1 372 ? 10.211 24.094 20.406 1 94.44 372 ARG A N 1
ATOM 3065 C CA . ARG A 1 372 ? 11.492 24.75 20.625 1 94.44 372 ARG A CA 1
ATOM 3066 C C . ARG A 1 372 ? 12.141 25.125 19.297 1 94.44 372 ARG A C 1
ATOM 3068 O O . ARG A 1 372 ? 12.719 26.219 19.172 1 94.44 372 ARG A O 1
ATOM 3075 N N . LYS A 1 373 ? 12.062 24.25 18.359 1 96.06 373 LYS A N 1
ATOM 3076 C CA . LYS A 1 373 ? 12.609 24.547 17.047 1 96.06 373 LYS A CA 1
ATOM 3077 C C . LYS A 1 373 ? 11.922 25.766 16.422 1 96.06 373 LYS A C 1
ATOM 3079 O O . LYS A 1 373 ? 12.586 26.641 15.875 1 96.06 373 LYS A O 1
ATOM 3084 N N . LEU A 1 374 ? 10.664 25.75 16.516 1 95.44 374 LEU A N 1
ATOM 3085 C CA . LEU A 1 374 ? 9.891 26.844 15.945 1 95.44 374 LEU A CA 1
ATOM 3086 C C . LEU A 1 374 ? 10.227 28.172 16.625 1 95.44 374 LEU A C 1
ATOM 3088 O O . LEU A 1 374 ? 10.445 29.188 15.969 1 95.44 374 LEU A O 1
ATOM 3092 N N . GLU A 1 375 ? 10.289 28.156 17.938 1 94.44 375 GLU A N 1
ATOM 3093 C CA . GLU A 1 375 ? 10.625 29.344 18.703 1 94.44 375 GLU A CA 1
ATOM 3094 C C . GLU A 1 375 ? 12 29.875 18.328 1 94.44 375 GLU A C 1
ATOM 3096 O O . GLU A 1 375 ? 12.195 31.094 18.203 1 94.44 375 GLU A O 1
ATOM 3101 N N . LYS A 1 376 ? 12.844 28.984 18.172 1 96 376 LYS A N 1
ATOM 3102 C CA . LYS A 1 376 ? 14.195 29.375 17.766 1 96 376 LYS A CA 1
ATOM 3103 C C . LYS A 1 376 ? 14.188 30.047 16.406 1 96 376 LYS A C 1
ATOM 3105 O O . LYS A 1 376 ? 14.875 31.047 16.203 1 96 376 LYS A O 1
ATOM 3110 N N . ILE A 1 377 ? 13.477 29.531 15.508 1 96.5 377 ILE A N 1
ATOM 3111 C CA . ILE A 1 377 ? 13.391 30.094 14.164 1 96.5 377 ILE A CA 1
ATOM 3112 C C . ILE A 1 377 ? 12.789 31.5 14.227 1 96.5 377 ILE A C 1
ATOM 3114 O O . ILE A 1 377 ? 13.297 32.438 13.609 1 96.5 377 ILE A O 1
ATOM 3118 N N . ILE A 1 378 ? 11.727 31.641 14.961 1 95.19 378 ILE A N 1
ATOM 3119 C CA . ILE A 1 378 ? 11.047 32.938 15.102 1 95.19 378 ILE A CA 1
ATOM 3120 C C . ILE A 1 378 ? 12.016 33.969 15.672 1 95.19 378 ILE A C 1
ATOM 3122 O O . ILE A 1 378 ? 12.086 35.094 15.18 1 95.19 378 ILE A O 1
ATOM 3126 N N . ASP A 1 379 ? 12.75 33.531 16.609 1 96.06 379 ASP A N 1
ATOM 3127 C CA . ASP A 1 379 ? 13.719 34.438 17.25 1 96.06 379 ASP A CA 1
ATOM 3128 C C . ASP A 1 379 ? 14.812 34.844 16.266 1 96.06 379 ASP A C 1
ATOM 3130 O O . ASP A 1 379 ? 15.227 36 16.234 1 96.06 379 ASP A O 1
ATOM 3134 N N . LEU A 1 380 ? 15.227 33.938 15.477 1 95.94 380 LEU A N 1
ATOM 3135 C CA . LEU A 1 380 ? 16.297 34.156 14.523 1 95.94 380 LEU A CA 1
ATOM 3136 C C . LEU A 1 380 ? 15.828 35.094 13.406 1 95.94 380 LEU A C 1
ATOM 3138 O O . LEU A 1 380 ? 16.625 35.844 12.844 1 95.94 380 LEU A O 1
ATOM 3142 N N . LEU A 1 381 ? 14.57 35.125 13.117 1 96.44 381 LEU A N 1
ATOM 3143 C CA . LEU A 1 381 ? 14.039 35.906 12 1 96.44 381 LEU A CA 1
ATOM 3144 C C . LEU A 1 381 ? 13.562 37.281 12.461 1 96.44 381 LEU A C 1
ATOM 3146 O O . LEU A 1 381 ? 13.328 38.156 11.641 1 96.44 381 LEU A O 1
ATOM 3150 N N . LYS A 1 382 ? 13.484 37.5 13.703 1 95.81 382 LYS A N 1
ATOM 3151 C CA . LYS A 1 382 ? 12.906 38.688 14.305 1 95.81 382 LYS A CA 1
ATOM 3152 C C . LYS A 1 382 ? 13.617 39.938 13.812 1 95.81 382 LYS A C 1
ATOM 3154 O O . LYS A 1 382 ? 12.977 40.938 13.492 1 95.81 382 LYS A O 1
ATOM 3159 N N . PRO A 1 383 ? 14.93 39.938 13.703 1 96.25 383 PRO A N 1
ATOM 3160 C CA . PRO A 1 383 ? 15.633 41.125 13.258 1 96.25 383 PRO A CA 1
ATOM 3161 C C . PRO A 1 383 ? 15.273 41.531 11.828 1 96.25 383 PRO A C 1
ATOM 3163 O O . PRO A 1 383 ? 15.531 42.656 11.414 1 96.25 383 PRO A O 1
ATOM 3166 N N . TYR A 1 384 ? 14.672 40.688 11.141 1 96 384 TYR A N 1
ATOM 3167 C CA . TYR A 1 384 ? 14.422 40.938 9.727 1 96 384 TYR A CA 1
ATOM 3168 C C . TYR A 1 384 ? 12.93 41.094 9.461 1 96 384 TYR A C 1
ATOM 3170 O O . TYR A 1 384 ? 12.477 40.938 8.328 1 96 384 TYR A O 1
ATOM 3178 N N . GLN A 1 385 ? 12.172 41.406 10.375 1 93.88 385 GLN A N 1
ATOM 3179 C CA . GLN A 1 385 ? 10.719 41.406 10.32 1 93.88 385 GLN A CA 1
ATOM 3180 C C . GLN A 1 385 ? 10.219 42.469 9.344 1 93.88 385 GLN A C 1
ATOM 3182 O O . GLN A 1 385 ? 9.07 42.438 8.906 1 93.88 385 GLN A O 1
ATOM 3187 N N . ASP A 1 386 ? 11.062 43.438 9 1 93.88 386 ASP A N 1
ATOM 3188 C CA . ASP A 1 386 ? 10.688 44.469 8.062 1 93.88 386 ASP A CA 1
ATOM 3189 C C . ASP A 1 386 ? 10.633 43.938 6.629 1 93.88 386 ASP A C 1
ATOM 3191 O O . ASP A 1 386 ? 9.914 44.5 5.785 1 93.88 386 ASP A O 1
ATOM 3195 N N . LYS A 1 387 ? 11.344 42.906 6.383 1 95 387 LYS A N 1
ATOM 3196 C CA . LYS A 1 387 ? 11.453 42.375 5.027 1 95 387 LYS A CA 1
ATOM 3197 C C . LYS A 1 387 ? 10.984 40.906 4.965 1 95 387 LYS A C 1
ATOM 3199 O O . LYS A 1 387 ? 10.836 40.344 3.877 1 95 387 LYS A O 1
ATOM 3204 N N . LEU A 1 388 ? 10.859 40.344 6.133 1 94.38 388 LEU A N 1
ATOM 3205 C CA . LEU A 1 388 ? 10.461 38.938 6.219 1 94.38 388 LEU A CA 1
ATOM 3206 C C . LEU A 1 388 ? 9.242 38.781 7.121 1 94.38 388 LEU A C 1
ATOM 3208 O O . LEU A 1 388 ? 9.242 39.219 8.266 1 94.38 388 LEU A O 1
ATOM 3212 N N . SER A 1 389 ? 8.234 38.188 6.555 1 94.12 389 SER A N 1
ATOM 3213 C CA . SER A 1 389 ? 7.055 37.906 7.359 1 94.12 389 SER A CA 1
ATOM 3214 C C . SER A 1 389 ? 6.824 36.406 7.48 1 94.12 389 SER A C 1
ATOM 3216 O O . SER A 1 389 ? 6.996 35.656 6.508 1 94.12 389 SER A O 1
ATOM 3218 N N . ILE A 1 390 ? 6.445 36 8.641 1 94.56 390 ILE A N 1
ATOM 3219 C CA . ILE A 1 390 ? 6.207 34.594 8.922 1 94.56 390 ILE A CA 1
ATOM 3220 C C . ILE A 1 390 ? 4.707 34.312 8.945 1 94.56 390 ILE A C 1
ATOM 3222 O O . ILE A 1 390 ? 3.951 35 9.625 1 94.56 390 ILE A O 1
ATOM 3226 N N . ILE A 1 391 ? 4.348 33.344 8.219 1 90.69 391 ILE A N 1
ATOM 3227 C CA . ILE A 1 391 ? 2.969 32.844 8.195 1 90.69 391 ILE A CA 1
ATOM 3228 C C . ILE A 1 391 ? 2.902 31.438 8.758 1 90.69 391 ILE A C 1
ATOM 3230 O O . ILE A 1 391 ? 3.727 30.594 8.414 1 90.69 391 ILE A O 1
ATOM 3234 N N . GLY A 1 392 ? 1.912 31.141 9.672 1 80.62 392 GLY A N 1
ATOM 3235 C CA . GLY A 1 392 ? 1.675 29.797 10.156 1 80.62 392 GLY A CA 1
ATOM 3236 C C . GLY A 1 392 ? 2.574 29.422 11.32 1 80.62 392 GLY A C 1
ATOM 3237 O O . GLY A 1 392 ? 3.025 28.266 11.406 1 80.62 392 GLY A O 1
ATOM 3238 N N . ALA A 1 393 ? 2.883 30.281 12.219 1 76.56 393 ALA A N 1
ATOM 3239 C CA . ALA A 1 393 ? 3.891 30.047 13.242 1 76.56 393 ALA A CA 1
ATOM 3240 C C . ALA A 1 393 ? 3.248 29.562 14.547 1 76.56 393 ALA A C 1
ATOM 3242 O O . ALA A 1 393 ? 3.801 29.766 15.633 1 76.56 393 ALA A O 1
ATOM 3243 N N . HIS A 1 394 ? 2.143 28.891 14.367 1 79 394 HIS A N 1
ATOM 3244 C CA . HIS A 1 394 ? 1.511 28.484 15.617 1 79 394 HIS A CA 1
ATOM 3245 C C . HIS A 1 394 ? 1.375 26.969 15.688 1 79 394 HIS A C 1
ATOM 3247 O O . HIS A 1 394 ? 1.09 26.422 16.75 1 79 394 HIS A O 1
ATOM 3253 N N . SER A 1 395 ? 1.591 26.344 14.594 1 82.44 395 SER A N 1
ATOM 3254 C CA . SER A 1 395 ? 1.4 24.891 14.562 1 82.44 395 SER A CA 1
ATOM 3255 C C . SER A 1 395 ? 2.148 24.266 13.391 1 82.44 395 SER A C 1
ATOM 3257 O O . SER A 1 395 ? 2.656 24.969 12.523 1 82.44 395 SER A O 1
ATOM 3259 N N . GLY A 1 396 ? 2.338 22.969 13.562 1 90.06 396 GLY A N 1
ATOM 3260 C CA . GLY A 1 396 ? 2.82 22.188 12.43 1 90.06 396 GLY A CA 1
ATOM 3261 C C . GLY A 1 396 ? 4.332 22.078 12.383 1 90.06 396 GLY A C 1
ATOM 3262 O O . GLY A 1 396 ? 5.012 22.344 13.375 1 90.06 396 GLY A O 1
ATOM 3263 N N . LEU A 1 397 ? 4.785 21.609 11.258 1 94.62 397 LEU A N 1
ATOM 3264 C CA . LEU A 1 397 ? 6.191 21.266 11.086 1 94.62 397 LEU A CA 1
ATOM 3265 C C . LEU A 1 397 ? 6.844 22.141 10.031 1 94.62 397 LEU A C 1
ATOM 3267 O O . LEU A 1 397 ? 7.93 21.828 9.539 1 94.62 397 LEU A O 1
ATOM 3271 N N . HIS A 1 398 ? 6.137 23.203 9.656 1 95.62 398 HIS A N 1
ATOM 3272 C CA . HIS A 1 398 ? 6.652 24.125 8.648 1 95.62 398 HIS A CA 1
ATOM 3273 C C . HIS A 1 398 ? 6.137 25.531 8.883 1 95.62 398 HIS A C 1
ATOM 3275 O O . HIS A 1 398 ? 5.207 25.75 9.664 1 95.62 398 HIS A O 1
ATOM 3281 N N . ILE A 1 399 ? 6.801 26.484 8.258 1 95.62 399 ILE A N 1
ATOM 3282 C CA . ILE A 1 399 ? 6.336 27.875 8.195 1 95.62 399 ILE A CA 1
ATOM 3283 C C . ILE A 1 399 ? 6.41 28.375 6.762 1 95.62 399 ILE A C 1
ATOM 3285 O O . ILE A 1 399 ? 7.09 27.781 5.922 1 95.62 399 ILE A O 1
ATOM 3289 N N . VAL A 1 400 ? 5.625 29.375 6.523 1 95.81 400 VAL A N 1
ATOM 3290 C CA . VAL A 1 400 ? 5.703 30.078 5.242 1 95.81 400 VAL A CA 1
ATOM 3291 C C . VAL A 1 400 ? 6.359 31.438 5.441 1 95.81 400 VAL A C 1
ATOM 3293 O O . VAL A 1 400 ? 5.965 32.188 6.324 1 95.81 400 VAL A O 1
ATOM 3296 N N . LEU A 1 401 ? 7.391 31.703 4.625 1 96.25 401 LEU A N 1
ATOM 3297 C CA . LEU A 1 401 ? 8.086 33 4.672 1 96.25 401 LEU A CA 1
ATOM 3298 C C . LEU A 1 401 ? 7.727 33.844 3.467 1 96.25 401 LEU A C 1
ATOM 3300 O O . LEU A 1 401 ? 7.938 33.438 2.322 1 96.25 401 LEU A O 1
ATOM 3304 N N . ALA A 1 402 ? 7.145 34.938 3.734 1 95.81 402 ALA A N 1
ATOM 3305 C CA . ALA A 1 402 ? 7.031 35.969 2.711 1 95.81 402 ALA A CA 1
ATOM 3306 C C . ALA A 1 402 ? 8.281 36.844 2.68 1 95.81 402 ALA A C 1
ATOM 3308 O O . ALA A 1 402 ? 8.602 37.5 3.67 1 95.81 402 ALA A O 1
ATOM 3309 N N . VAL A 1 403 ? 8.945 36.906 1.574 1 96.25 403 VAL A N 1
ATOM 3310 C CA . VAL A 1 403 ? 10.266 37.531 1.495 1 96.25 403 VAL A CA 1
ATOM 3311 C C . VAL A 1 403 ? 10.188 38.781 0.624 1 96.25 403 VAL A C 1
ATOM 3313 O O . VAL A 1 403 ? 9.93 38.688 -0.579 1 96.25 403 VAL A O 1
ATOM 3316 N N . ASN A 1 404 ? 10.414 39.906 1.263 1 94.56 404 ASN A N 1
ATOM 3317 C CA . ASN A 1 404 ? 10.398 41.188 0.555 1 94.56 404 ASN A CA 1
ATOM 3318 C C . ASN A 1 404 ? 11.797 41.812 0.481 1 94.56 404 ASN A C 1
ATOM 3320 O O . ASN A 1 404 ? 12.047 42.844 1.076 1 94.56 404 ASN A O 1
ATOM 3324 N N . ASN A 1 405 ? 12.648 41.281 -0.316 1 94.19 405 ASN A N 1
ATOM 3325 C CA . ASN A 1 405 ? 14.016 41.75 -0.446 1 94.19 405 ASN A CA 1
ATOM 3326 C C . ASN A 1 405 ? 14.352 42.125 -1.892 1 94.19 405 ASN A C 1
ATOM 3328 O O . ASN A 1 405 ? 15.523 42.281 -2.238 1 94.19 405 ASN A O 1
ATOM 3332 N N . GLY A 1 406 ? 13.32 42.094 -2.709 1 93.56 406 GLY A N 1
ATOM 3333 C CA . GLY A 1 406 ? 13.523 42.469 -4.102 1 93.56 406 GLY A CA 1
ATOM 3334 C C . GLY A 1 406 ? 13.688 41.25 -5.016 1 93.56 406 GLY A C 1
ATOM 3335 O O . GLY A 1 406 ? 13.586 41.375 -6.238 1 93.56 406 GLY A O 1
ATOM 3336 N N . MET A 1 407 ? 13.852 40.094 -4.469 1 95.19 407 MET A N 1
ATOM 3337 C CA . MET A 1 407 ? 13.992 38.875 -5.266 1 95.19 407 MET A CA 1
ATOM 3338 C C . MET A 1 407 ? 12.633 38.25 -5.539 1 95.19 407 MET A C 1
ATOM 3340 O O . MET A 1 407 ? 11.695 38.438 -4.758 1 95.19 407 MET A O 1
ATOM 3344 N N . ASN A 1 408 ? 12.531 37.562 -6.648 1 94.12 408 ASN A N 1
ATOM 3345 C CA . ASN A 1 408 ? 11.344 36.75 -6.898 1 94.12 408 ASN A CA 1
ATOM 3346 C C . ASN A 1 408 ? 11.5 35.344 -6.379 1 94.12 408 ASN A C 1
ATOM 3348 O O . ASN A 1 408 ? 12.555 34.969 -5.848 1 94.12 408 ASN A O 1
ATOM 3352 N N . GLU A 1 409 ? 10.469 34.562 -6.445 1 95.06 409 GLU A N 1
ATOM 3353 C CA . GLU A 1 409 ? 10.438 33.219 -5.867 1 95.06 409 GLU A CA 1
ATOM 3354 C C . GLU A 1 409 ? 11.523 32.312 -6.473 1 95.06 409 GLU A C 1
ATOM 3356 O O . GLU A 1 409 ? 12.219 31.609 -5.754 1 95.06 409 GLU A O 1
ATOM 3361 N N . GLU A 1 410 ? 11.68 32.375 -7.785 1 94.56 410 GLU A N 1
ATOM 3362 C CA . GLU A 1 410 ? 12.664 31.562 -8.492 1 94.56 410 GLU A CA 1
ATOM 3363 C C . GLU A 1 410 ? 14.086 31.906 -8.047 1 94.56 410 GLU A C 1
ATOM 3365 O O . GLU A 1 410 ? 14.922 31.031 -7.871 1 94.56 410 GLU A O 1
ATOM 3370 N N . GLU A 1 411 ? 14.289 33.125 -7.93 1 95.94 411 GLU A N 1
ATOM 3371 C CA . GLU A 1 411 ? 15.602 33.594 -7.488 1 95.94 411 GLU A CA 1
ATOM 3372 C C . GLU A 1 411 ? 15.914 33.094 -6.078 1 95.94 411 GLU A C 1
ATOM 3374 O O . GLU A 1 411 ? 17.047 32.688 -5.805 1 95.94 411 GLU A O 1
ATOM 3379 N N . LEU A 1 412 ? 14.945 33.219 -5.254 1 97.44 412 LEU A N 1
ATOM 3380 C CA . LEU A 1 412 ? 15.133 32.75 -3.881 1 97.44 412 LEU A CA 1
ATOM 3381 C C . LEU A 1 412 ? 15.516 31.281 -3.842 1 97.44 412 LEU A C 1
ATOM 3383 O O . LEU A 1 412 ? 16.422 30.891 -3.107 1 97.44 412 LEU A O 1
ATOM 3387 N N . VAL A 1 413 ? 14.828 30.453 -4.617 1 96.94 413 VAL A N 1
ATOM 3388 C CA . VAL A 1 413 ? 15.07 29.016 -4.664 1 96.94 413 VAL A CA 1
ATOM 3389 C C . VAL A 1 413 ? 16.453 28.75 -5.234 1 96.94 413 VAL A C 1
ATOM 3391 O O . VAL A 1 413 ? 17.203 27.922 -4.703 1 96.94 413 VAL A O 1
ATOM 3394 N N . GLN A 1 414 ? 16.797 29.438 -6.254 1 96.62 414 GLN A N 1
ATOM 3395 C CA . GLN A 1 414 ? 18.094 29.25 -6.91 1 96.62 414 GLN A CA 1
ATOM 3396 C C . GLN A 1 414 ? 19.234 29.641 -5.992 1 96.62 414 GLN A C 1
ATOM 3398 O O . GLN A 1 414 ? 20.25 28.938 -5.914 1 96.62 414 GLN A O 1
ATOM 3403 N N . LYS A 1 415 ? 19.109 30.75 -5.355 1 97.38 415 LYS A N 1
ATOM 3404 C CA . LYS A 1 415 ? 20.141 31.219 -4.449 1 97.38 415 LYS A CA 1
ATOM 3405 C C . LYS A 1 415 ? 20.359 30.25 -3.297 1 97.38 415 LYS A C 1
ATOM 3407 O O . LYS A 1 415 ? 21.5 30.031 -2.873 1 97.38 415 LYS A O 1
ATOM 3412 N N . ALA A 1 416 ? 19.297 29.766 -2.77 1 97.5 416 ALA A N 1
ATOM 3413 C CA . ALA A 1 416 ? 19.406 28.75 -1.728 1 97.5 416 ALA A CA 1
ATOM 3414 C C . ALA A 1 416 ? 20.141 27.516 -2.252 1 97.5 416 ALA A C 1
ATOM 3416 O O . ALA A 1 416 ? 21.016 26.984 -1.584 1 97.5 416 ALA A O 1
ATOM 3417 N N . ALA A 1 417 ? 19.781 27.094 -3.439 1 95.94 417 ALA A N 1
ATOM 3418 C CA . ALA A 1 417 ? 20.359 25.906 -4.051 1 95.94 417 ALA A CA 1
ATOM 3419 C C . ALA A 1 417 ? 21.875 26.062 -4.242 1 95.94 417 ALA A C 1
ATOM 3421 O O . ALA A 1 417 ? 22.625 25.078 -4.129 1 95.94 417 ALA A O 1
ATOM 3422 N N . GLU A 1 418 ? 22.266 27.172 -4.562 1 95.25 418 GLU A N 1
ATOM 3423 C CA . GLU A 1 418 ? 23.688 27.469 -4.762 1 95.25 418 GLU A CA 1
ATOM 3424 C C . GLU A 1 418 ? 24.5 27.172 -3.498 1 95.25 418 GLU A C 1
ATOM 3426 O O . GLU A 1 418 ? 25.703 26.938 -3.566 1 95.25 418 GLU A O 1
ATOM 3431 N N . LYS A 1 419 ? 23.844 27.234 -2.391 1 95.38 419 LYS A N 1
ATOM 3432 C CA . LYS A 1 419 ? 24.516 26.953 -1.123 1 95.38 419 LYS A CA 1
ATOM 3433 C C . LYS A 1 419 ? 24.094 25.594 -0.576 1 95.38 419 LYS A C 1
ATOM 3435 O O . LYS A 1 419 ? 24.156 25.359 0.632 1 95.38 419 LYS A O 1
ATOM 3440 N N . ALA A 1 420 ? 23.484 24.797 -1.339 1 95.19 420 ALA A N 1
ATOM 3441 C CA . ALA A 1 420 ? 23.094 23.422 -1.031 1 95.19 420 ALA A CA 1
ATOM 3442 C C . ALA A 1 420 ? 21.906 23.391 -0.064 1 95.19 420 ALA A C 1
ATOM 3444 O O . ALA A 1 420 ? 21.812 22.484 0.776 1 95.19 420 ALA A O 1
ATOM 3445 N N . LEU A 1 421 ? 21.156 24.453 -0.156 1 96.69 421 LEU A N 1
ATOM 3446 C CA . LEU A 1 421 ? 19.891 24.484 0.59 1 96.69 421 LEU A CA 1
ATOM 3447 C C . LEU A 1 421 ? 18.703 24.219 -0.333 1 96.69 421 LEU A C 1
ATOM 3449 O O . LEU A 1 421 ? 18.641 24.781 -1.427 1 96.69 421 LEU A O 1
ATOM 3453 N N . LYS A 1 422 ? 17.844 23.328 0.087 1 95.94 422 LYS A N 1
ATOM 3454 C CA . LYS A 1 422 ? 16.625 23.078 -0.684 1 95.94 422 LYS A CA 1
ATOM 3455 C C . LYS A 1 422 ? 15.406 23.656 0.02 1 95.94 422 LYS A C 1
ATOM 3457 O O . LYS A 1 422 ? 15.117 23.312 1.164 1 95.94 422 LYS A O 1
ATOM 3462 N N . VAL A 1 423 ? 14.797 24.656 -0.647 1 96.5 423 VAL A N 1
ATOM 3463 C CA . VAL A 1 423 ? 13.578 25.281 -0.15 1 96.5 423 VAL A CA 1
ATOM 3464 C C . VAL A 1 423 ? 12.445 25.094 -1.161 1 96.5 423 VAL A C 1
ATOM 3466 O O . VAL A 1 423 ? 12.68 24.641 -2.285 1 96.5 423 VAL A O 1
ATOM 3469 N N . TYR A 1 424 ? 11.25 25.391 -0.754 1 93.5 424 TYR A N 1
ATOM 3470 C CA . TYR A 1 424 ? 10.102 25.047 -1.582 1 93.5 424 TYR A CA 1
ATOM 3471 C C . TYR A 1 424 ? 9.203 26.266 -1.81 1 93.5 424 TYR A C 1
ATOM 3473 O O . TYR A 1 424 ? 8.664 26.828 -0.857 1 93.5 424 TYR A O 1
ATOM 3481 N N . PRO A 1 425 ? 9.086 26.578 -3.076 1 93.5 425 PRO A N 1
ATOM 3482 C CA . PRO A 1 425 ? 8.25 27.75 -3.383 1 93.5 425 PRO A CA 1
ATOM 3483 C C . PRO A 1 425 ? 6.758 27.453 -3.244 1 93.5 425 PRO A C 1
ATOM 3485 O O . PRO A 1 425 ? 6.316 26.344 -3.514 1 93.5 425 PRO A O 1
ATOM 3488 N N . LEU A 1 426 ? 6.012 28.375 -2.896 1 91.5 426 LEU A N 1
ATOM 3489 C CA . LEU A 1 426 ? 4.566 28.234 -2.758 1 91.5 426 LEU A CA 1
ATOM 3490 C C . LEU A 1 426 ? 3.93 27.859 -4.09 1 91.5 426 LEU A C 1
ATOM 3492 O O . LEU A 1 426 ? 2.93 27.141 -4.121 1 91.5 426 LEU A O 1
ATOM 3496 N N . SER A 1 427 ? 4.492 28.328 -5.184 1 88.88 427 SER A N 1
ATOM 3497 C CA . SER A 1 427 ? 3.947 28.094 -6.516 1 88.88 427 SER A CA 1
ATOM 3498 C C . SER A 1 427 ? 3.879 26.609 -6.832 1 88.88 427 SER A C 1
ATOM 3500 O O . SER A 1 427 ? 3.057 26.172 -7.641 1 88.88 427 SER A O 1
ATOM 3502 N N . ALA A 1 428 ? 4.684 25.859 -6.121 1 84.88 428 ALA A N 1
ATOM 3503 C CA . ALA A 1 428 ? 4.676 24.422 -6.32 1 84.88 428 ALA A CA 1
ATOM 3504 C C . ALA A 1 428 ? 3.406 23.797 -5.746 1 84.88 428 ALA A C 1
ATOM 3506 O O . ALA A 1 428 ? 3.07 22.641 -6.066 1 84.88 428 ALA A O 1
ATOM 3507 N N . TYR A 1 429 ? 2.689 24.531 -5.035 1 87.44 429 TYR A N 1
ATOM 3508 C CA . TYR A 1 429 ? 1.492 24.031 -4.375 1 87.44 429 TYR A CA 1
ATOM 3509 C C . TYR A 1 429 ? 0.26 24.812 -4.797 1 87.44 429 TYR A C 1
ATOM 3511 O O . TYR A 1 429 ? -0.753 24.812 -4.094 1 87.44 429 TYR A O 1
ATOM 3519 N N . SER A 1 430 ? 0.43 25.516 -5.891 1 86.94 430 SER A N 1
ATOM 3520 C CA . SER A 1 430 ? -0.672 26.328 -6.398 1 86.94 430 SER A CA 1
ATOM 3521 C C . SER A 1 430 ? -1.049 25.922 -7.82 1 86.94 430 SER A C 1
ATOM 3523 O O . SER A 1 430 ? -0.183 25.547 -8.617 1 86.94 430 SER A O 1
ATOM 3525 N N . LEU A 1 431 ? -2.275 25.844 -8.281 1 78.81 431 LEU A N 1
ATOM 3526 C CA . LEU A 1 431 ? -2.768 25.453 -9.602 1 78.81 431 LEU A CA 1
ATOM 3527 C C . LEU A 1 431 ? -2.67 26.625 -10.578 1 78.81 431 LEU A C 1
ATOM 3529 O O . LEU A 1 431 ? -2.609 26.422 -11.789 1 78.81 431 LEU A O 1
ATOM 3533 N N . GLY A 1 432 ? -2.5 27.703 -10.312 1 65.75 432 GLY A N 1
ATOM 3534 C CA . GLY A 1 432 ? -2.447 28.688 -11.383 1 65.75 432 GLY A CA 1
ATOM 3535 C C . GLY A 1 432 ? -2.057 30.078 -10.898 1 65.75 432 GLY A C 1
ATOM 3536 O O . GLY A 1 432 ? -1.664 30.922 -11.695 1 65.75 432 GLY A O 1
ATOM 3537 N N . ARG A 1 433 ? -2.307 30.484 -9.805 1 59.88 433 ARG A N 1
ATOM 3538 C CA . ARG A 1 433 ? -2.256 31.938 -9.586 1 59.88 433 ARG A CA 1
ATOM 3539 C C . ARG A 1 433 ? -0.886 32.375 -9.07 1 59.88 433 ARG A C 1
ATOM 3541 O O . ARG A 1 433 ? -0.363 31.781 -8.117 1 59.88 433 ARG A O 1
ATOM 3548 N N . LYS A 1 434 ? -0.079 32.938 -10.031 1 61.09 434 LYS A N 1
ATOM 3549 C CA . LYS A 1 434 ? 1.144 33.594 -9.602 1 61.09 434 LYS A CA 1
ATOM 3550 C C . LYS A 1 434 ? 0.84 34.688 -8.578 1 61.09 434 LYS A C 1
ATOM 3552 O O . LYS A 1 434 ? -0.051 35.531 -8.797 1 61.09 434 LYS A O 1
ATOM 3557 N N . PRO A 1 435 ? 1.384 34.469 -7.355 1 57.78 435 PRO A N 1
ATOM 3558 C CA . PRO A 1 435 ? 1.06 35.469 -6.336 1 57.78 435 PRO A CA 1
ATOM 3559 C C . PRO A 1 435 ? 1.522 36.875 -6.715 1 57.78 435 PRO A C 1
ATOM 3561 O O . PRO A 1 435 ? 2.611 37.031 -7.27 1 57.78 435 PRO A O 1
ATOM 3564 N N . GLU A 1 436 ? 0.539 37.906 -6.848 1 59.22 436 GLU A N 1
ATOM 3565 C CA . GLU A 1 436 ? 0.864 39.344 -7.004 1 59.22 436 GLU A CA 1
ATOM 3566 C C . GLU A 1 436 ? 1.641 39.844 -5.797 1 59.22 436 GLU A C 1
ATOM 3568 O O . GLU A 1 436 ? 2.143 40.969 -5.816 1 59.22 436 GLU A O 1
ATOM 3573 N N . LYS A 1 437 ? 1.904 39 -4.898 1 75.94 437 LYS A N 1
ATOM 3574 C CA . LYS A 1 437 ? 2.465 39.438 -3.617 1 75.94 437 LYS A CA 1
ATOM 3575 C C . LYS A 1 437 ? 3.902 38.938 -3.459 1 75.94 437 LYS A C 1
ATOM 3577 O O . LYS A 1 437 ? 4.504 38.438 -4.414 1 75.94 437 LYS A O 1
ATOM 3582 N N . ALA A 1 438 ? 4.504 39.344 -2.424 1 87.12 438 ALA A N 1
ATOM 3583 C CA . ALA A 1 438 ? 5.84 38.875 -2.064 1 87.12 438 ALA A CA 1
ATOM 3584 C C . ALA A 1 438 ? 5.965 37.375 -2.232 1 87.12 438 ALA A C 1
ATOM 3586 O O . ALA A 1 438 ? 5.02 36.625 -1.948 1 87.12 438 ALA A O 1
ATOM 3587 N N . PRO A 1 439 ? 7.09 37.031 -2.852 1 94.69 439 PRO A N 1
ATOM 3588 C CA . PRO A 1 439 ? 7.301 35.594 -2.973 1 94.69 439 PRO A CA 1
ATOM 3589 C C . PRO A 1 439 ? 7.242 34.844 -1.628 1 94.69 439 PRO A C 1
ATOM 3591 O O . PRO A 1 439 ? 7.703 35.406 -0.617 1 94.69 439 PRO A O 1
ATOM 3594 N N . GLU A 1 440 ? 6.676 33.719 -1.635 1 95.19 440 GLU A N 1
ATOM 3595 C CA . GLU A 1 440 ? 6.527 32.938 -0.422 1 95.19 440 GLU A CA 1
ATOM 3596 C C . GLU A 1 440 ? 7.277 31.594 -0.537 1 95.19 440 GLU A C 1
ATOM 3598 O O . GLU A 1 440 ? 7.223 30.938 -1.575 1 95.19 440 GLU A O 1
ATOM 3603 N N . ILE A 1 441 ? 8.023 31.281 0.508 1 96.44 441 ILE A N 1
ATOM 3604 C CA . ILE A 1 441 ? 8.797 30.047 0.581 1 96.44 441 ILE A CA 1
ATOM 3605 C C . ILE A 1 441 ? 8.336 29.219 1.773 1 96.44 441 ILE A C 1
ATOM 3607 O O . ILE A 1 441 ? 8.172 29.734 2.879 1 96.44 441 ILE A O 1
ATOM 3611 N N . ILE A 1 442 ? 8.031 27.938 1.503 1 95.12 442 ILE A N 1
ATOM 3612 C CA . ILE A 1 442 ? 7.664 27 2.57 1 95.12 442 ILE A CA 1
ATOM 3613 C C . ILE A 1 442 ? 8.93 26.375 3.164 1 95.12 442 ILE A C 1
ATOM 3615 O O . ILE A 1 442 ? 9.75 25.812 2.438 1 95.12 442 ILE A O 1
ATOM 3619 N N . LEU A 1 443 ? 9.062 26.484 4.461 1 96.44 443 LEU A N 1
ATOM 3620 C CA . LEU A 1 443 ? 10.234 25.969 5.156 1 96.44 443 LEU A CA 1
ATOM 3621 C C . LEU A 1 443 ? 9.836 24.922 6.184 1 96.44 443 LEU A C 1
ATOM 3623 O O . LEU A 1 443 ? 9.367 25.25 7.273 1 96.44 443 LEU A O 1
ATOM 3627 N N . GLY A 1 444 ? 10.109 23.641 5.824 1 96.06 444 GLY A N 1
ATOM 3628 C CA . GLY A 1 444 ? 10.016 22.594 6.84 1 96.06 444 GLY A CA 1
ATOM 3629 C C . GLY A 1 444 ? 11.211 22.562 7.773 1 96.06 444 GLY A C 1
ATOM 3630 O O . GLY A 1 444 ? 12.352 22.688 7.332 1 96.06 444 GLY A O 1
ATOM 3631 N N . PHE A 1 445 ? 10.969 22.484 9.055 1 96.25 445 PHE A N 1
ATOM 3632 C CA . PHE A 1 445 ? 12.086 22.562 9.984 1 96.25 445 PHE A CA 1
ATOM 3633 C C . PHE A 1 445 ? 12.203 21.281 10.805 1 96.25 445 PHE A C 1
ATOM 3635 O O . PHE A 1 445 ? 13.195 21.062 11.5 1 96.25 445 PHE A O 1
ATOM 3642 N N . ALA A 1 446 ? 11.227 20.406 10.688 1 95.12 446 ALA A N 1
ATOM 3643 C CA . ALA A 1 446 ? 11.164 19.219 11.539 1 95.12 446 ALA A CA 1
ATOM 3644 C C . ALA A 1 446 ? 12.344 18.297 11.281 1 95.12 446 ALA A C 1
ATOM 3646 O O . ALA A 1 446 ? 12.859 17.672 12.211 1 95.12 446 ALA A O 1
ATOM 3647 N N . GLY A 1 447 ? 12.773 18.219 10.07 1 94.5 447 GLY A N 1
ATOM 3648 C CA . GLY A 1 447 ? 13.82 17.281 9.695 1 94.5 447 GLY A CA 1
ATOM 3649 C C . GLY A 1 447 ? 15.219 17.797 9.969 1 94.5 447 GLY A C 1
ATOM 3650 O O . GLY A 1 447 ? 16.188 17.047 9.891 1 94.5 447 GLY A O 1
ATOM 3651 N N . ILE A 1 448 ? 15.367 19.094 10.273 1 95.88 448 ILE A N 1
ATOM 3652 C CA . ILE A 1 448 ? 16.656 19.672 10.594 1 95.88 448 ILE A CA 1
ATOM 3653 C C . ILE A 1 448 ? 16.984 19.438 12.07 1 95.88 448 ILE A C 1
ATOM 3655 O O . ILE A 1 448 ? 16.172 19.719 12.945 1 95.88 448 ILE A O 1
ATOM 3659 N N . HIS A 1 449 ? 18.125 18.969 12.289 1 93.5 449 HIS A N 1
ATOM 3660 C CA . HIS A 1 449 ? 18.547 18.719 13.664 1 93.5 449 HIS A CA 1
ATOM 3661 C C . HIS A 1 449 ? 18.547 20.016 14.469 1 93.5 449 HIS A C 1
ATOM 3663 O O . HIS A 1 449 ? 18.953 21.062 13.969 1 93.5 449 HIS A O 1
ATOM 3669 N N . GLU A 1 450 ? 18.094 19.859 15.656 1 92.31 450 GLU A N 1
ATOM 3670 C CA . GLU A 1 450 ? 17.953 21.047 16.516 1 92.31 450 GLU A CA 1
ATOM 3671 C C . GLU A 1 450 ? 19.266 21.797 16.641 1 92.31 450 GLU A C 1
ATOM 3673 O O . GLU A 1 450 ? 19.281 23.031 16.609 1 92.31 450 GLU A O 1
ATOM 3678 N N . CYS A 1 451 ? 20.344 21.094 16.719 1 94.19 451 CYS A N 1
ATOM 3679 C CA . CYS A 1 451 ? 21.656 21.703 16.906 1 94.19 451 CYS A CA 1
ATOM 3680 C C . CYS A 1 451 ? 22.125 22.391 15.633 1 94.19 451 CYS A C 1
ATOM 3682 O O . CYS A 1 451 ? 23.016 23.25 15.68 1 94.19 451 CYS A O 1
ATOM 3684 N N . GLU A 1 452 ? 21.516 22.094 14.539 1 96.5 452 GLU A N 1
ATOM 3685 C CA . GLU A 1 452 ? 21.938 22.656 13.25 1 96.5 452 GLU A CA 1
ATOM 3686 C C . GLU A 1 452 ? 20.953 23.703 12.758 1 96.5 452 GLU A C 1
ATOM 3688 O O . GLU A 1 452 ? 21.188 24.359 11.734 1 96.5 452 GLU A O 1
ATOM 3693 N N . LEU A 1 453 ? 19.938 23.906 13.484 1 96.75 453 LEU A N 1
ATOM 3694 C CA . LEU A 1 453 ? 18.844 24.75 13.016 1 96.75 453 LEU A CA 1
ATOM 3695 C C . LEU A 1 453 ? 19.312 26.188 12.844 1 96.75 453 LEU A C 1
ATOM 3697 O O . LEU A 1 453 ? 18.969 26.844 11.852 1 96.75 453 LEU A O 1
ATOM 3701 N N . GLU A 1 454 ? 20.047 26.656 13.797 1 97.5 454 GLU A N 1
ATOM 3702 C CA . GLU A 1 454 ? 20.531 28.031 13.727 1 97.5 454 GLU A CA 1
ATOM 3703 C C . GLU A 1 454 ? 21.422 28.234 12.5 1 97.5 454 GLU A C 1
ATOM 3705 O O . GLU A 1 454 ? 21.266 29.203 11.766 1 97.5 454 GLU A O 1
ATOM 3710 N N . ASP A 1 455 ? 22.328 27.281 12.289 1 97.62 455 ASP A N 1
ATOM 3711 C CA . ASP A 1 455 ? 23.219 27.344 11.133 1 97.62 455 ASP A CA 1
ATOM 3712 C C . ASP A 1 455 ? 22.438 27.281 9.828 1 97.62 455 ASP A C 1
ATOM 3714 O O . ASP A 1 455 ? 22.75 28.016 8.883 1 97.62 455 ASP A O 1
ATOM 3718 N N . ALA A 1 456 ? 21.484 26.484 9.805 1 97.88 456 ALA A N 1
ATOM 3719 C CA . ALA A 1 456 ? 20.672 26.312 8.602 1 97.88 456 ALA A CA 1
ATOM 3720 C C . ALA A 1 456 ? 19.922 27.609 8.266 1 97.88 456 ALA A C 1
ATOM 3722 O O . ALA A 1 456 ? 19.922 28.047 7.109 1 97.88 456 ALA A O 1
ATOM 3723 N N . ILE A 1 457 ? 19.375 28.25 9.242 1 97.75 457 ILE A N 1
ATOM 3724 C CA . ILE A 1 457 ? 18.578 29.453 9.031 1 97.75 457 ILE A CA 1
ATOM 3725 C C . ILE A 1 457 ? 19.516 30.609 8.68 1 97.75 457 ILE A C 1
ATOM 3727 O O . ILE A 1 457 ? 19.203 31.406 7.785 1 97.75 457 ILE A O 1
ATOM 3731 N N . GLN A 1 458 ? 20.609 30.703 9.344 1 97.31 458 GLN A N 1
ATOM 3732 C CA . GLN A 1 458 ? 21.578 31.781 9.055 1 97.31 458 GLN A CA 1
ATOM 3733 C C . GLN A 1 458 ? 22.094 31.672 7.629 1 97.31 458 GLN A C 1
ATOM 3735 O O . GLN A 1 458 ? 22.234 32.688 6.941 1 97.31 458 GLN A O 1
ATOM 3740 N N . LEU A 1 459 ? 22.359 30.484 7.285 1 97.44 459 LEU A N 1
ATOM 3741 C CA . LEU A 1 459 ? 22.844 30.266 5.922 1 97.44 459 LEU A CA 1
ATOM 3742 C C . LEU A 1 459 ? 21.781 30.672 4.902 1 97.44 459 LEU A C 1
ATOM 3744 O O . LEU A 1 459 ? 22.109 31.25 3.865 1 97.44 459 LEU A O 1
ATOM 3748 N N . LEU A 1 460 ? 20.578 30.391 5.176 1 97.56 460 LEU A N 1
ATOM 3749 C CA . LEU A 1 460 ? 19.469 30.766 4.301 1 97.56 460 LEU A CA 1
ATOM 3750 C C . LEU A 1 460 ? 19.359 32.281 4.191 1 97.56 460 LEU A C 1
ATOM 3752 O O . LEU A 1 460 ? 19.188 32.812 3.096 1 97.56 460 LEU A O 1
ATOM 3756 N N . LEU A 1 461 ? 19.469 32.938 5.316 1 97.06 461 LEU A N 1
ATOM 3757 C CA . LEU A 1 461 ? 19.391 34.406 5.352 1 97.06 461 LEU A CA 1
ATOM 3758 C C . LEU A 1 461 ? 20.547 35.031 4.555 1 97.06 461 LEU A C 1
ATOM 3760 O O . LEU A 1 461 ? 20.328 35.969 3.801 1 97.06 461 LEU A O 1
ATOM 3764 N N . GLU A 1 462 ? 21.656 34.438 4.688 1 96.38 462 GLU A N 1
ATOM 3765 C CA . GLU A 1 462 ? 22.828 34.906 3.945 1 96.38 462 GLU A CA 1
ATOM 3766 C C . GLU A 1 462 ? 22.625 34.75 2.439 1 96.38 462 GLU A C 1
ATOM 3768 O O . GLU A 1 462 ? 22.969 35.656 1.667 1 96.38 462 GLU A O 1
ATOM 3773 N N . CYS A 1 463 ? 22.078 33.656 2.07 1 95.75 463 CYS A N 1
ATOM 3774 C CA . CYS A 1 463 ? 21.812 33.375 0.661 1 95.75 463 CYS A CA 1
ATOM 3775 C C . CYS A 1 463 ? 20.859 34.438 0.082 1 95.75 463 CYS A C 1
ATOM 3777 O O . CYS A 1 463 ? 20.938 34.75 -1.103 1 95.75 463 CYS A O 1
ATOM 3779 N N . TRP A 1 464 ? 20 34.875 0.895 1 96.44 464 TRP A N 1
ATOM 3780 C CA . TRP A 1 464 ? 18.984 35.812 0.445 1 96.44 464 TRP A CA 1
ATOM 3781 C C . TRP A 1 464 ? 19.438 37.25 0.692 1 96.44 464 TRP A C 1
ATOM 3783 O O . TRP A 1 464 ? 18.625 38.188 0.63 1 96.44 464 TRP A O 1
ATOM 3793 N N . MET A 1 465 ? 20.672 37.406 1.071 1 93.25 465 MET A N 1
ATOM 3794 C CA . MET A 1 465 ? 21.344 38.719 1.173 1 93.25 465 MET A CA 1
ATOM 3795 C C . MET A 1 465 ? 20.828 39.5 2.369 1 93.25 465 MET A C 1
ATOM 3797 O O . MET A 1 465 ? 20.656 40.719 2.277 1 93.25 465 MET A O 1
ATOM 3801 N N . PHE A 1 466 ? 20.375 38.781 3.285 1 92.19 466 PHE A N 1
ATOM 3802 C CA . PHE A 1 466 ? 20.078 39.438 4.555 1 92.19 466 PHE A CA 1
ATOM 3803 C C . PHE A 1 466 ? 21.328 39.531 5.43 1 92.19 466 PHE A C 1
ATOM 3805 O O . PHE A 1 466 ? 22.219 38.688 5.336 1 92.19 466 PHE A O 1
ATOM 3812 N N . MET B 1 1 ? -22.812 41.469 27.188 1 42.03 1 MET B N 1
ATOM 3813 C CA . MET B 1 1 ? -23.156 40.438 28.156 1 42.03 1 MET B CA 1
ATOM 3814 C C . MET B 1 1 ? -22.25 40.531 29.375 1 42.03 1 MET B C 1
ATOM 3816 O O . MET B 1 1 ? -21.016 40.594 29.25 1 42.03 1 MET B O 1
ATOM 3820 N N . GLU B 1 2 ? -22.766 41.031 30.516 1 52.66 2 GLU B N 1
ATOM 3821 C CA . GLU B 1 2 ? -22 41.5 31.656 1 52.66 2 GLU B CA 1
ATOM 3822 C C . GLU B 1 2 ? -21.156 40.375 32.281 1 52.66 2 GLU B C 1
ATOM 3824 O O . GLU B 1 2 ? -20 40.594 32.625 1 52.66 2 GLU B O 1
ATOM 3829 N N . MET B 1 3 ? -21.781 39.219 32.812 1 57.56 3 MET B N 1
ATOM 3830 C CA . MET B 1 3 ? -20.969 38.219 33.5 1 57.56 3 MET B CA 1
ATOM 3831 C C . MET B 1 3 ? -21.375 36.812 33.094 1 57.56 3 MET B C 1
ATOM 3833 O O . MET B 1 3 ? -22.531 36.562 32.75 1 57.56 3 MET B O 1
ATOM 3837 N N . LEU B 1 4 ? -20.484 35.969 32.625 1 68.25 4 LEU B N 1
ATOM 3838 C CA . LEU B 1 4 ? -20.703 34.562 32.375 1 68.25 4 LEU B CA 1
ATOM 3839 C C . LEU B 1 4 ? -20.688 33.75 33.656 1 68.25 4 LEU B C 1
ATOM 3841 O O . LEU B 1 4 ? -19.641 33.625 34.312 1 68.25 4 LEU B O 1
ATOM 3845 N N . SER B 1 5 ? -21.875 33.375 34.156 1 63.69 5 SER B N 1
ATOM 3846 C CA . SER B 1 5 ? -21.938 32.531 35.344 1 63.69 5 SER B CA 1
ATOM 3847 C C . SER B 1 5 ? -21.625 31.078 35 1 63.69 5 SER B C 1
ATOM 3849 O O . SER B 1 5 ? -22.422 30.406 34.344 1 63.69 5 SER B O 1
ATOM 3851 N N . CYS B 1 6 ? -20.438 30.656 35.125 1 70.38 6 CYS B N 1
ATOM 3852 C CA . CYS B 1 6 ? -19.969 29.297 34.844 1 70.38 6 CYS B CA 1
ATOM 3853 C C . CYS B 1 6 ? -19.531 28.609 36.156 1 70.38 6 CYS B C 1
ATOM 3855 O O . CYS B 1 6 ? -18.781 29.188 36.938 1 70.38 6 CYS B O 1
ATOM 3857 N N . HIS B 1 7 ? -20.141 27.453 36.438 1 69.5 7 HIS B N 1
ATOM 3858 C CA . HIS B 1 7 ? -19.688 26.656 37.562 1 69.5 7 HIS B CA 1
ATOM 3859 C C . HIS B 1 7 ? -18.469 25.828 37.219 1 69.5 7 HIS B C 1
ATOM 3861 O O . HIS B 1 7 ? -18.562 24.891 36.406 1 69.5 7 HIS B O 1
ATOM 3867 N N . LEU B 1 8 ? -17.359 26.312 37.625 1 78.56 8 LEU B N 1
ATOM 3868 C CA . LEU B 1 8 ? -16.109 25.578 37.406 1 78.56 8 LEU B CA 1
ATOM 3869 C C . LEU B 1 8 ? -15.82 24.625 38.562 1 78.56 8 LEU B C 1
ATOM 3871 O O . LEU B 1 8 ? -15.961 25 39.719 1 78.56 8 LEU B O 1
ATOM 3875 N N . ASN B 1 9 ? -15.695 23.406 38.219 1 74.44 9 ASN B N 1
ATOM 3876 C CA . ASN B 1 9 ? -15.375 22.406 39.25 1 74.44 9 ASN B CA 1
ATOM 3877 C C . ASN B 1 9 ? -13.867 22.266 39.438 1 74.44 9 ASN B C 1
ATOM 3879 O O . ASN B 1 9 ? -13.18 21.641 38.625 1 74.44 9 ASN B O 1
ATOM 3883 N N . ARG B 1 10 ? -13.398 22.766 40.5 1 77.12 10 ARG B N 1
ATOM 3884 C CA . ARG B 1 10 ? -11.969 22.766 40.812 1 77.12 10 ARG B CA 1
ATOM 3885 C C . ARG B 1 10 ? -11.492 21.359 41.156 1 77.12 10 ARG B C 1
ATOM 3887 O O . ARG B 1 10 ? -10.289 21.078 41.125 1 77.12 10 ARG B O 1
ATOM 3894 N N . SER B 1 11 ? -12.445 20.469 41.438 1 73.31 11 SER B N 1
ATOM 3895 C CA . SER B 1 11 ? -12.102 19.109 41.844 1 73.31 11 SER B CA 1
ATOM 3896 C C . SER B 1 11 ? -12.117 18.156 40.656 1 73.31 11 SER B C 1
ATOM 3898 O O . SER B 1 11 ? -11.773 16.984 40.781 1 73.31 11 SER B O 1
ATOM 3900 N N . SER B 1 12 ? -12.508 18.812 39.594 1 74.38 12 SER B N 1
ATOM 3901 C CA . SER B 1 12 ? -12.57 18 38.375 1 74.38 12 SER B CA 1
ATOM 3902 C C . SER B 1 12 ? -11.188 17.797 37.781 1 74.38 12 SER B C 1
ATOM 3904 O O . SER B 1 12 ? -10.281 18.594 38 1 74.38 12 SER B O 1
ATOM 3906 N N . ASP B 1 13 ? -10.984 16.656 37.188 1 77.12 13 ASP B N 1
ATOM 3907 C CA . ASP B 1 13 ? -9.742 16.344 36.5 1 77.12 13 ASP B CA 1
ATOM 3908 C C . ASP B 1 13 ? -9.594 17.188 35.219 1 77.12 13 ASP B C 1
ATOM 3910 O O . ASP B 1 13 ? -8.531 17.188 34.594 1 77.12 13 ASP B O 1
ATOM 3914 N N . ILE B 1 14 ? -10.555 18.016 34.969 1 78.38 14 ILE B N 1
ATOM 3915 C CA . ILE B 1 14 ? -10.508 18.891 33.781 1 78.38 14 ILE B CA 1
ATOM 3916 C C . ILE B 1 14 ? -9.992 20.266 34.188 1 78.38 14 ILE B C 1
ATOM 3918 O O . ILE B 1 14 ? -10.531 20.906 35.094 1 78.38 14 ILE B O 1
ATOM 3922 N N . PRO B 1 15 ? -8.953 20.703 33.594 1 83.12 15 PRO B N 1
ATOM 3923 C CA . PRO B 1 15 ? -8.414 22.016 33.938 1 83.12 15 PRO B CA 1
ATOM 3924 C C . PRO B 1 15 ? -9.461 23.125 33.812 1 83.12 15 PRO B C 1
ATOM 3926 O O . PRO B 1 15 ? -10.359 23.047 33 1 83.12 15 PRO B O 1
ATOM 3929 N N . LEU B 1 16 ? -9.297 24.109 34.594 1 85.38 16 LEU B N 1
ATOM 3930 C CA . LEU B 1 16 ? -10.266 25.203 34.719 1 85.38 16 LEU B CA 1
ATOM 3931 C C . LEU B 1 16 ? -10.438 25.922 33.406 1 85.38 16 LEU B C 1
ATOM 3933 O O . LEU B 1 16 ? -11.555 26.312 33.031 1 85.38 16 LEU B O 1
ATOM 3937 N N . TYR B 1 17 ? -9.312 26.078 32.688 1 86.56 17 TYR B N 1
ATOM 3938 C CA . TYR B 1 17 ? -9.445 26.781 31.422 1 86.56 17 TYR B CA 1
ATOM 3939 C C . TYR B 1 17 ? -10.305 25.984 30.438 1 86.56 17 TYR B C 1
ATOM 3941 O O . TYR B 1 17 ? -11.078 26.562 29.672 1 86.56 17 TYR B O 1
ATOM 3949 N N . GLU B 1 18 ? -10.188 24.703 30.516 1 85.88 18 GLU B N 1
ATOM 3950 C CA . GLU B 1 18 ? -10.969 23.828 29.641 1 85.88 18 GLU B CA 1
ATOM 3951 C C . GLU B 1 18 ? -12.453 23.859 30.016 1 85.88 18 GLU B C 1
ATOM 3953 O O . GLU B 1 18 ? -13.312 23.859 29.141 1 85.88 18 GLU B O 1
ATOM 3958 N N . GLN B 1 19 ? -12.703 23.781 31.281 1 80 19 GLN B N 1
ATOM 3959 C CA . GLN B 1 19 ? -14.078 23.891 31.734 1 80 19 GLN B CA 1
ATOM 3960 C C . GLN B 1 19 ? -14.711 25.203 31.25 1 80 19 GLN B C 1
ATOM 3962 O O . GLN B 1 19 ? -15.836 25.203 30.75 1 80 19 GLN B O 1
ATOM 3967 N N . LEU B 1 20 ? -13.961 26.25 31.406 1 85.25 20 LEU B N 1
ATOM 3968 C CA . LEU B 1 20 ? -14.453 27.562 31 1 85.25 20 LEU B CA 1
ATOM 3969 C C . LEU B 1 20 ? -14.68 27.609 29.484 1 85.25 20 LEU B C 1
ATOM 3971 O O . LEU B 1 20 ? -15.734 28.062 29.031 1 85.25 20 LEU B O 1
ATOM 3975 N N . TYR B 1 21 ? -13.695 27.203 28.781 1 86.31 21 TYR B N 1
ATOM 3976 C CA . TYR B 1 21 ? -13.781 27.125 27.312 1 86.31 21 TYR B CA 1
ATOM 3977 C C . TYR B 1 21 ? -15.016 26.344 26.875 1 86.31 21 TYR B C 1
ATOM 3979 O O . TYR B 1 21 ? -15.789 26.812 26.047 1 86.31 21 TYR B O 1
ATOM 3987 N N . LEU B 1 22 ? -15.188 25.172 27.422 1 83.88 22 LEU B N 1
ATOM 3988 C CA . LEU B 1 22 ? -16.297 24.312 27.047 1 83.88 22 LEU B CA 1
ATOM 3989 C C . LEU B 1 22 ? -17.641 24.984 27.359 1 83.88 22 LEU B C 1
ATOM 3991 O O . LEU B 1 22 ? -18.594 24.859 26.594 1 83.88 22 LEU B O 1
ATOM 3995 N N . TYR B 1 23 ? -17.625 25.531 28.469 1 79.94 23 TYR B N 1
ATOM 3996 C CA . TYR B 1 23 ? -18.844 26.234 28.875 1 79.94 23 TYR B CA 1
ATOM 3997 C C . TYR B 1 23 ? -19.188 27.344 27.891 1 79.94 23 TYR B C 1
ATOM 3999 O O . TYR B 1 23 ? -20.328 27.422 27.422 1 79.94 23 TYR B O 1
ATOM 4007 N N . ILE B 1 24 ? -18.25 28.203 27.531 1 84.06 24 ILE B N 1
ATOM 4008 C CA . ILE B 1 24 ? -18.484 29.312 26.641 1 84.06 24 ILE B CA 1
ATOM 4009 C C . ILE B 1 24 ? -18.859 28.797 25.25 1 84.06 24 ILE B C 1
ATOM 4011 O O . ILE B 1 24 ? -19.797 29.312 24.625 1 84.06 24 ILE B O 1
ATOM 4015 N N . LYS B 1 25 ? -18.125 27.844 24.906 1 84.56 25 LYS B N 1
ATOM 4016 C CA . LYS B 1 25 ? -18.422 27.203 23.625 1 84.56 25 LYS B CA 1
ATOM 4017 C C . LYS B 1 25 ? -19.875 26.719 23.562 1 84.56 25 LYS B C 1
ATOM 4019 O O . LYS B 1 25 ? -20.578 26.969 22.594 1 84.56 25 LYS B O 1
ATOM 4024 N N . LYS B 1 26 ? -20.297 26.016 24.562 1 77.56 26 LYS B N 1
ATOM 4025 C CA . LYS B 1 26 ? -21.672 25.531 24.656 1 77.56 26 LYS B CA 1
ATOM 4026 C C . LYS B 1 26 ? -22.672 26.672 24.594 1 77.56 26 LYS B C 1
ATOM 4028 O O . LYS B 1 26 ? -23.688 26.578 23.906 1 77.56 26 LYS B O 1
ATOM 4033 N N . GLU B 1 27 ? -22.391 27.734 25.328 1 76.06 27 GLU B N 1
ATOM 4034 C CA . GLU B 1 27 ? -23.266 28.891 25.344 1 76.06 27 GLU B CA 1
ATOM 4035 C C . GLU B 1 27 ? -23.391 29.531 23.969 1 76.06 27 GLU B C 1
ATOM 4037 O O . GLU B 1 27 ? -24.453 30.016 23.578 1 76.06 27 GLU B O 1
ATOM 4042 N N . ILE B 1 28 ? -22.312 29.438 23.234 1 79.06 28 ILE B N 1
ATOM 4043 C CA . ILE B 1 28 ? -22.297 30 21.875 1 79.06 28 ILE B CA 1
ATOM 4044 C C . ILE B 1 28 ? -23.078 29.109 20.938 1 79.06 28 ILE B C 1
ATOM 4046 O O . ILE B 1 28 ? -23.953 29.578 20.203 1 79.06 28 ILE B O 1
ATOM 4050 N N . ILE B 1 29 ? -22.859 27.859 21.109 1 74.38 29 ILE B N 1
ATOM 4051 C CA . ILE B 1 29 ? -23.469 26.875 20.219 1 74.38 29 ILE B CA 1
ATOM 4052 C C . ILE B 1 29 ? -24.984 26.828 20.469 1 74.38 29 ILE B C 1
ATOM 4054 O O . ILE B 1 29 ? -25.766 26.703 19.516 1 74.38 29 ILE B O 1
ATOM 4058 N N . GLU B 1 30 ? -25.312 26.938 21.75 1 68.56 30 GLU B N 1
ATOM 4059 C CA . GLU B 1 30 ? -26.719 26.859 22.109 1 68.56 30 GLU B CA 1
ATOM 4060 C C . GLU B 1 30 ? -27.422 28.188 21.875 1 68.56 30 GLU B C 1
ATOM 4062 O O . GLU B 1 30 ? -28.641 28.297 22.062 1 68.56 30 GLU B O 1
ATOM 4067 N N . GLY B 1 31 ? -26.641 29.156 21.438 1 68.38 31 GLY B N 1
ATOM 4068 C CA . GLY B 1 31 ? -27.25 30.422 21.047 1 68.38 31 GLY B CA 1
ATOM 4069 C C . GLY B 1 31 ? -27.438 31.375 22.203 1 68.38 31 GLY B C 1
ATOM 4070 O O . GLY B 1 31 ? -28.047 32.438 22.031 1 68.38 31 GLY B O 1
ATOM 4071 N N . HIS B 1 32 ? -27.016 31 23.422 1 72.75 32 HIS B N 1
ATOM 4072 C CA . HIS B 1 32 ? -27.156 31.891 24.562 1 72.75 32 HIS B CA 1
ATOM 4073 C C . HIS B 1 32 ? -26.234 33.094 24.422 1 72.75 32 HIS B C 1
ATOM 4075 O O . HIS B 1 32 ? -26.578 34.188 24.859 1 72.75 32 HIS B O 1
ATOM 4081 N N . LEU B 1 33 ? -25.094 32.812 23.828 1 79.56 33 LEU B N 1
ATOM 4082 C CA . LEU B 1 33 ? -24.203 33.906 23.422 1 79.56 33 LEU B CA 1
ATOM 4083 C C . LEU B 1 33 ? -24.297 34.156 21.922 1 79.56 33 LEU B C 1
ATOM 4085 O O . LEU B 1 33 ? -23.844 33.312 21.125 1 79.56 33 LEU B O 1
ATOM 4089 N N . GLN B 1 34 ? -24.906 35.156 21.531 1 72.69 34 GLN B N 1
ATOM 4090 C CA . GLN B 1 34 ? -25.25 35.438 20.141 1 72.69 34 GLN B CA 1
ATOM 4091 C C . GLN B 1 34 ? -24.094 36.094 19.391 1 72.69 34 GLN B C 1
ATOM 4093 O O . GLN B 1 34 ? -23.188 36.656 20.016 1 72.69 34 GLN B O 1
ATOM 4098 N N . TYR B 1 35 ? -24.219 35.969 18.094 1 79.38 35 TYR B N 1
ATOM 4099 C CA . TYR B 1 35 ? -23.234 36.625 17.234 1 79.38 35 TYR B CA 1
ATOM 4100 C C . TYR B 1 35 ? -23.062 38.094 17.594 1 79.38 35 TYR B C 1
ATOM 4102 O O . TYR B 1 35 ? -24.047 38.812 17.797 1 79.38 35 TYR B O 1
ATOM 4110 N N . GLY B 1 36 ? -21.859 38.469 17.672 1 77.5 36 GLY B N 1
ATOM 4111 C CA . GLY B 1 36 ? -21.547 39.875 17.953 1 77.5 36 GLY B CA 1
ATOM 4112 C C . GLY B 1 36 ? -21.516 40.188 19.422 1 77.5 36 GLY B C 1
ATOM 4113 O O . GLY B 1 36 ? -21.094 41.281 19.812 1 77.5 36 GLY B O 1
ATOM 4114 N N . ALA B 1 37 ? -21.953 39.281 20.281 1 79.81 37 ALA B N 1
ATOM 4115 C CA . ALA B 1 37 ? -21.938 39.5 21.719 1 79.81 37 ALA B CA 1
ATOM 4116 C C . ALA B 1 37 ? -20.516 39.656 22.234 1 79.81 37 ALA B C 1
ATOM 4118 O O . ALA B 1 37 ? -19.609 38.938 21.812 1 79.81 37 ALA B O 1
ATOM 4119 N N . LYS B 1 38 ? -20.312 40.656 23.016 1 86.19 38 LYS B N 1
ATOM 4120 C CA . LYS B 1 38 ? -19 40.875 23.625 1 86.19 38 LYS B CA 1
ATOM 4121 C C . LYS B 1 38 ? -18.828 39.969 24.859 1 86.19 38 LYS B C 1
ATOM 4123 O O . LYS B 1 38 ? -19.688 39.938 25.75 1 86.19 38 LYS B O 1
ATOM 4128 N N . LEU B 1 39 ? -17.781 39.281 24.938 1 88.31 39 LEU B N 1
ATOM 4129 C CA . LEU B 1 39 ? -17.469 38.5 26.125 1 88.31 39 LEU B CA 1
ATOM 4130 C C . LEU B 1 39 ? -16.875 39.406 27.219 1 88.31 39 LEU B C 1
ATOM 4132 O O . LEU B 1 39 ? -16.312 40.438 26.906 1 88.31 39 LEU B O 1
ATOM 4136 N N . PRO B 1 40 ? -16.984 38.938 28.453 1 85.19 40 PRO B N 1
ATOM 4137 C CA . PRO B 1 40 ? -16.359 39.719 29.531 1 85.19 40 PRO B CA 1
ATOM 4138 C C . PRO B 1 40 ? -14.852 39.875 29.344 1 85.19 40 PRO B C 1
ATOM 4140 O O . PRO B 1 40 ? -14.219 39 28.734 1 85.19 40 PRO B O 1
ATOM 4143 N N . SER B 1 41 ? -14.352 40.969 29.75 1 86.44 41 SER B N 1
ATOM 4144 C CA . SER B 1 41 ? -12.898 41.125 29.734 1 86.44 41 SER B CA 1
ATOM 4145 C C . SER B 1 41 ? -12.203 40.062 30.562 1 86.44 41 SER B C 1
ATOM 4147 O O . SER B 1 41 ? -12.805 39.531 31.5 1 86.44 41 SER B O 1
ATOM 4149 N N . LYS B 1 42 ? -11.008 39.719 30.234 1 89.44 42 LYS B N 1
ATOM 4150 C CA . LYS B 1 42 ? -10.25 38.688 30.922 1 89.44 42 LYS B CA 1
ATOM 4151 C C . LYS B 1 42 ? -10.188 38.969 32.438 1 89.44 42 LYS B C 1
ATOM 4153 O O . LYS B 1 42 ? -10.422 38.062 33.219 1 89.44 42 LYS B O 1
ATOM 4158 N N . ARG B 1 43 ? -9.852 40.25 32.75 1 84.69 43 ARG B N 1
ATOM 4159 C CA . ARG B 1 43 ? -9.719 40.625 34.156 1 84.69 43 ARG B CA 1
ATOM 4160 C C . ARG B 1 43 ? -11.047 40.5 34.875 1 84.69 43 ARG B C 1
ATOM 4162 O O . ARG B 1 43 ? -11.102 39.906 35.969 1 84.69 43 ARG B O 1
ATOM 4169 N N . LYS B 1 44 ? -12.094 41 34.281 1 82.5 44 LYS B N 1
ATOM 4170 C CA . LYS B 1 44 ? -13.422 40.969 34.906 1 82.5 44 LYS B CA 1
ATOM 4171 C C . LYS B 1 44 ? -13.898 39.531 35.094 1 82.5 44 LYS B C 1
ATOM 4173 O O . LYS B 1 44 ? -14.453 39.219 36.156 1 82.5 44 LYS B O 1
ATOM 4178 N N . LEU B 1 45 ? -13.703 38.719 34.094 1 88.69 45 LEU B N 1
ATOM 4179 C CA . LEU B 1 45 ? -14.164 37.344 34.188 1 88.69 45 LEU B CA 1
ATOM 4180 C C . LEU B 1 45 ? -13.336 36.531 35.219 1 88.69 45 LEU B C 1
ATOM 4182 O O . LEU B 1 45 ? -13.883 35.719 35.969 1 88.69 45 LEU B O 1
ATOM 4186 N N . ALA B 1 46 ? -12.078 36.656 35.188 1 90 46 ALA B N 1
ATOM 4187 C CA . ALA B 1 46 ? -11.203 36 36.156 1 90 46 ALA B CA 1
ATOM 4188 C C . ALA B 1 46 ? -11.625 36.344 37.594 1 90 46 ALA B C 1
ATOM 4190 O O . ALA B 1 46 ? -11.703 35.469 38.438 1 90 46 ALA B O 1
ATOM 4191 N N . ASP B 1 47 ? -11.867 37.656 37.812 1 81.69 47 ASP B N 1
ATOM 4192 C CA . ASP B 1 47 ? -12.297 38.125 39.125 1 81.69 47 ASP B CA 1
ATOM 4193 C C . ASP B 1 47 ? -13.641 37.531 39.5 1 81.69 47 ASP B C 1
ATOM 4195 O O . ASP B 1 47 ? -13.844 37.094 40.656 1 81.69 47 ASP B O 1
ATOM 4199 N N . PHE B 1 48 ? -14.453 37.5 38.531 1 80.19 48 PHE B N 1
ATOM 4200 C CA . PHE B 1 48 ? -15.812 37.031 38.781 1 80.19 48 PHE B CA 1
ATOM 4201 C C . PHE B 1 48 ? -15.797 35.531 39.062 1 80.19 48 PHE B C 1
ATOM 4203 O O . PHE B 1 48 ? -16.531 35.062 39.969 1 80.19 48 PHE B O 1
ATOM 4210 N N . LEU B 1 49 ? -15.031 34.75 38.344 1 84.88 49 LEU B N 1
ATOM 4211 C CA . LEU B 1 49 ? -15.008 33.312 38.5 1 84.88 49 LEU B CA 1
ATOM 4212 C C . LEU B 1 49 ? -13.953 32.875 39.5 1 84.88 49 LEU B C 1
ATOM 4214 O O . LEU B 1 49 ? -13.828 31.672 39.812 1 84.88 49 LEU B O 1
ATOM 4218 N N . LYS B 1 50 ? -13.211 33.781 39.938 1 80.69 50 LYS B N 1
ATOM 4219 C CA . LYS B 1 50 ? -12.141 33.531 40.906 1 80.69 50 LYS B CA 1
ATOM 4220 C C . LYS B 1 50 ? -11.117 32.562 40.344 1 80.69 50 LYS B C 1
ATOM 4222 O O . LYS B 1 50 ? -10.766 31.578 41.031 1 80.69 50 LYS B O 1
ATOM 4227 N N . ILE B 1 51 ? -10.711 32.812 39.125 1 87.31 51 ILE B N 1
ATOM 4228 C CA . ILE B 1 51 ? -9.648 32.031 38.469 1 87.31 51 ILE B CA 1
ATOM 4229 C C . ILE B 1 51 ? -8.578 33 37.938 1 87.31 51 ILE B C 1
ATOM 4231 O O . ILE B 1 51 ? -8.742 34.219 38 1 87.31 51 ILE B O 1
ATOM 4235 N N . SER B 1 52 ? -7.512 32.406 37.625 1 88.06 52 SER B N 1
ATOM 4236 C CA . SER B 1 52 ? -6.414 33.25 37.156 1 88.06 52 SER B CA 1
ATOM 4237 C C . SER B 1 52 ? -6.742 33.875 35.812 1 88.06 52 SER B C 1
ATOM 4239 O O . SER B 1 52 ? -7.516 33.312 35.031 1 88.06 52 SER B O 1
ATOM 4241 N N . GLN B 1 53 ? -6.215 35.062 35.594 1 88.25 53 GLN B N 1
ATOM 4242 C CA . GLN B 1 53 ? -6.359 35.719 34.312 1 88.25 53 GLN B CA 1
ATOM 4243 C C . GLN B 1 53 ? -5.785 34.844 33.188 1 88.25 53 GLN B C 1
ATOM 4245 O O . GLN B 1 53 ? -6.301 34.844 32.062 1 88.25 53 GLN B O 1
ATOM 4250 N N . ASN B 1 54 ? -4.809 34.188 33.656 1 89.25 54 ASN B N 1
ATOM 4251 C CA . ASN B 1 54 ? -4.188 33.281 32.688 1 89.25 54 ASN B CA 1
ATOM 4252 C C . ASN B 1 54 ? -5.145 32.188 32.219 1 89.25 54 ASN B C 1
ATOM 4254 O O . ASN B 1 54 ? -5.176 31.812 31.062 1 89.25 54 ASN B O 1
ATOM 4258 N N . THR B 1 55 ? -5.891 31.688 33.094 1 88.5 55 THR B N 1
ATOM 4259 C CA . THR B 1 55 ? -6.887 30.672 32.812 1 88.5 55 THR B CA 1
ATOM 4260 C C . THR B 1 55 ? -7.926 31.188 31.812 1 88.5 55 THR B C 1
ATOM 4262 O O . THR B 1 55 ? -8.266 30.5 30.844 1 88.5 55 THR B O 1
ATOM 4265 N N . VAL B 1 56 ? -8.344 32.344 32 1 88.38 56 VAL B N 1
ATOM 4266 C CA . VAL B 1 56 ? -9.32 32.969 31.109 1 88.38 56 VAL B CA 1
ATOM 4267 C C . VAL B 1 56 ? -8.688 33.219 29.75 1 88.38 56 VAL B C 1
ATOM 4269 O O . VAL B 1 56 ? -9.312 32.969 28.719 1 88.38 56 VAL B O 1
ATOM 4272 N N . GLU B 1 57 ? -7.492 33.688 29.844 1 87.94 57 GLU B N 1
ATOM 4273 C CA . GLU B 1 57 ? -6.785 33.969 28.609 1 87.94 57 GLU B CA 1
ATOM 4274 C C . GLU B 1 57 ? -6.648 32.719 27.734 1 87.94 57 GLU B C 1
ATOM 4276 O O . GLU B 1 57 ? -6.883 32.781 26.531 1 87.94 57 GLU B O 1
ATOM 4281 N N . ILE B 1 58 ? -6.324 31.688 28.328 1 86.31 58 ILE B N 1
ATOM 4282 C CA . ILE B 1 58 ? -6.152 30.438 27.594 1 86.31 58 ILE B CA 1
ATOM 4283 C C . ILE B 1 58 ? -7.492 29.984 27.031 1 86.31 58 ILE B C 1
ATOM 4285 O O . ILE B 1 58 ? -7.562 29.531 25.875 1 86.31 58 ILE B O 1
ATOM 4289 N N . ALA B 1 59 ? -8.484 30.078 27.688 1 86.12 59 ALA B N 1
ATOM 4290 C CA . ALA B 1 59 ? -9.828 29.719 27.234 1 86.12 59 ALA B CA 1
ATOM 4291 C C . ALA B 1 59 ? -10.242 30.578 26.047 1 86.12 59 ALA B C 1
ATOM 4293 O O . ALA B 1 59 ? -10.742 30.047 25.047 1 86.12 59 ALA B O 1
ATOM 4294 N N . TYR B 1 60 ? -10.008 31.906 26.156 1 86.94 60 TYR B N 1
ATOM 4295 C CA . TYR B 1 60 ? -10.375 32.844 25.094 1 86.94 60 TYR B CA 1
ATOM 4296 C C . TYR B 1 60 ? -9.531 32.594 23.844 1 86.94 60 TYR B C 1
ATOM 4298 O O . TYR B 1 60 ? -10.031 32.656 22.719 1 86.94 60 TYR B O 1
ATOM 4306 N N . GLN B 1 61 ? -8.32 32.25 24.125 1 84.12 61 GLN B N 1
ATOM 4307 C CA . GLN B 1 61 ? -7.441 31.922 23 1 84.12 61 GLN B CA 1
ATOM 4308 C C . GLN B 1 61 ? -7.922 30.688 22.25 1 84.12 61 GLN B C 1
ATOM 4310 O O . GLN B 1 61 ? -7.887 30.641 21.016 1 84.12 61 GLN B O 1
ATOM 4315 N N . GLN B 1 62 ? -8.359 29.719 22.953 1 82.5 62 GLN B N 1
ATOM 4316 C CA . GLN B 1 62 ? -8.898 28.516 22.359 1 82.5 62 GLN B CA 1
ATOM 4317 C C . GLN B 1 62 ? -10.148 28.812 21.531 1 82.5 62 GLN B C 1
ATOM 4319 O O . GLN B 1 62 ? -10.305 28.312 20.422 1 82.5 62 GLN B O 1
ATOM 4324 N N . LEU B 1 63 ? -11.016 29.594 22.031 1 83.5 63 LEU B N 1
ATOM 4325 C CA . LEU B 1 63 ? -12.242 29.984 21.328 1 83.5 63 LEU B CA 1
ATOM 4326 C C . LEU B 1 63 ? -11.922 30.766 20.062 1 83.5 63 LEU B C 1
ATOM 4328 O O . LEU B 1 63 ? -12.594 30.594 19.031 1 83.5 63 LEU B O 1
ATOM 4332 N N . THR B 1 64 ? -10.867 31.531 20.188 1 80.25 64 THR B N 1
ATOM 4333 C CA . THR B 1 64 ? -10.43 32.312 19.031 1 80.25 64 THR B CA 1
ATOM 4334 C C . THR B 1 64 ? -9.828 31.391 17.969 1 80.25 64 THR B C 1
ATOM 4336 O O . THR B 1 64 ? -10.117 31.547 16.766 1 80.25 64 THR B O 1
ATOM 4339 N N . ALA B 1 65 ? -9.125 30.516 18.5 1 76.06 65 ALA B N 1
ATOM 4340 C CA . ALA B 1 65 ? -8.461 29.578 17.594 1 76.06 65 ALA B CA 1
ATOM 4341 C C . ALA B 1 65 ? -9.477 28.75 16.828 1 76.06 65 ALA B C 1
ATOM 4343 O O . ALA B 1 65 ? -9.266 28.422 15.648 1 76.06 65 ALA B O 1
ATOM 4344 N N . GLU B 1 66 ? -10.625 28.484 17.438 1 74.94 66 GLU B N 1
ATOM 4345 C CA . GLU B 1 66 ? -11.656 27.672 16.812 1 74.94 66 GLU B CA 1
ATOM 4346 C C . GLU B 1 66 ? -12.641 28.531 16.031 1 74.94 66 GLU B C 1
ATOM 4348 O O . GLU B 1 66 ? -13.531 28.016 15.359 1 74.94 66 GLU B O 1
ATOM 4353 N N . GLY B 1 67 ? -12.5 29.812 16.141 1 72.75 67 GLY B N 1
ATOM 4354 C CA . GLY B 1 67 ? -13.312 30.734 15.359 1 72.75 67 GLY B CA 1
ATOM 4355 C C . GLY B 1 67 ? -14.633 31.078 16.016 1 72.75 67 GLY B C 1
ATOM 4356 O O . GLY B 1 67 ? -15.523 31.641 15.383 1 72.75 67 GLY B O 1
ATOM 4357 N N . TYR B 1 68 ? -14.797 30.719 17.281 1 78.81 68 TYR B N 1
ATOM 4358 C CA . TYR B 1 68 ? -16.047 31.047 17.969 1 78.81 68 TYR B CA 1
ATOM 4359 C C . TYR B 1 68 ? -16.078 32.531 18.344 1 78.81 68 TYR B C 1
ATOM 4361 O O . TYR B 1 68 ? -17.156 33.125 18.422 1 78.81 68 TYR B O 1
ATOM 4369 N N . VAL B 1 69 ? -14.805 33.062 18.641 1 85 69 VAL B N 1
ATOM 4370 C CA . VAL B 1 69 ? -14.688 34.438 19.094 1 85 69 VAL B CA 1
ATOM 4371 C C . VAL B 1 69 ? -13.547 35.125 18.359 1 85 69 VAL B C 1
ATOM 4373 O O . VAL B 1 69 ? -12.664 34.469 17.797 1 85 69 VAL B O 1
ATOM 4376 N N . GLU B 1 70 ? -13.68 36.312 18.125 1 85.44 70 GLU B N 1
ATOM 4377 C CA . GLU B 1 70 ? -12.594 37.125 17.578 1 85.44 70 GLU B CA 1
ATOM 4378 C C . GLU B 1 70 ? -12.133 38.188 18.562 1 85.44 70 GLU B C 1
ATOM 4380 O O . GLU B 1 70 ? -12.961 38.781 19.25 1 85.44 70 GLU B O 1
ATOM 4385 N N . ALA B 1 71 ? -10.828 38.281 18.688 1 83.12 71 ALA B N 1
ATOM 4386 C CA . ALA B 1 71 ? -10.266 39.312 19.594 1 83.12 71 ALA B CA 1
ATOM 4387 C C . ALA B 1 71 ? -10.008 40.594 18.844 1 83.12 71 ALA B C 1
ATOM 4389 O O . ALA B 1 71 ? -9.438 40.594 17.75 1 83.12 71 ALA B O 1
ATOM 4390 N N . TYR B 1 72 ? -10.555 41.688 19.266 1 77 72 TYR B N 1
ATOM 4391 C CA . TYR B 1 72 ? -10.258 43.031 18.75 1 77 72 TYR B CA 1
ATOM 4392 C C . TYR B 1 72 ? -9.445 43.812 19.766 1 77 72 TYR B C 1
ATOM 4394 O O . TYR B 1 72 ? -9.812 43.906 20.938 1 77 72 TYR B O 1
ATOM 4402 N N . PRO B 1 73 ? -8.289 44.312 19.312 1 76.06 73 PRO B N 1
ATOM 4403 C CA . PRO B 1 73 ? -7.438 45.062 20.234 1 76.06 73 PRO B CA 1
ATOM 4404 C C . PRO B 1 73 ? -8.188 46.219 20.906 1 76.06 73 PRO B C 1
ATOM 4406 O O . PRO B 1 73 ? -8.859 47 20.234 1 76.06 73 PRO B O 1
ATOM 4409 N N . ARG B 1 74 ? -8 46.344 22.172 1 77.44 74 ARG B N 1
ATOM 4410 C CA . ARG B 1 74 ? -8.523 47.406 23.047 1 77.44 74 ARG B CA 1
ATOM 4411 C C . ARG B 1 74 ? -10.047 47.406 23.047 1 77.44 74 ARG B C 1
ATOM 4413 O O . ARG B 1 74 ? -10.68 48.344 23.547 1 77.44 74 ARG B O 1
ATOM 4420 N N . LYS B 1 75 ? -10.766 46.5 22.406 1 79.31 75 LYS B N 1
ATOM 4421 C CA . LYS B 1 75 ? -12.219 46.406 22.406 1 79.31 75 LYS B CA 1
ATOM 4422 C C . LYS B 1 75 ? -12.688 45.156 23.141 1 79.31 75 LYS B C 1
ATOM 4424 O O . LYS B 1 75 ? -13.648 45.188 23.906 1 79.31 75 LYS B O 1
ATOM 4429 N N . GLY B 1 76 ? -11.945 44.094 22.906 1 85.06 76 GLY B N 1
ATOM 4430 C CA . GLY B 1 76 ? -12.305 42.875 23.625 1 85.06 76 GLY B CA 1
ATOM 4431 C C . GLY B 1 76 ? -12.586 41.719 22.703 1 85.06 76 GLY B C 1
ATOM 4432 O O . GLY B 1 76 ? -12.078 41.656 21.578 1 85.06 76 GLY B O 1
ATOM 4433 N N . TYR B 1 77 ? -13.289 40.594 23.234 1 89.44 77 TYR B N 1
ATOM 4434 C CA . TYR B 1 77 ? -13.617 39.344 22.516 1 89.44 77 TYR B CA 1
ATOM 4435 C C . TYR B 1 77 ? -15.094 39.312 22.125 1 89.44 77 TYR B C 1
ATOM 4437 O O . TYR B 1 77 ? -15.961 39.625 22.953 1 89.44 77 TYR B O 1
ATOM 4445 N N . PHE B 1 78 ? -15.398 38.969 20.859 1 87 78 PHE B N 1
ATOM 4446 C CA . PHE B 1 78 ? -16.766 38.969 20.359 1 87 78 PHE B CA 1
ATOM 4447 C C . PHE B 1 78 ? -17.125 37.625 19.766 1 87 78 PHE B C 1
ATOM 4449 O O . PHE B 1 78 ? -16.297 37 19.094 1 87 78 PHE B O 1
ATOM 4456 N N . VAL B 1 79 ? -18.328 37.156 19.969 1 83.5 79 VAL B N 1
ATOM 4457 C CA . VAL B 1 79 ? -18.828 35.906 19.438 1 83.5 79 VAL B CA 1
ATOM 4458 C C . VAL B 1 79 ? -19.016 36 17.922 1 83.5 79 VAL B C 1
ATOM 4460 O O . VAL B 1 79 ? -19.594 37 17.438 1 83.5 79 VAL B O 1
ATOM 4463 N N . MET B 1 80 ? -18.578 35.031 17.188 1 75.75 80 MET B N 1
ATOM 4464 C CA . MET B 1 80 ? -18.609 35.062 15.727 1 75.75 80 MET B CA 1
ATOM 4465 C C . MET B 1 80 ? -19.547 34 15.164 1 75.75 80 MET B C 1
ATOM 4467 O O . MET B 1 80 ? -19.859 34.031 13.969 1 75.75 80 MET B O 1
ATOM 4471 N N . MET B 1 81 ? -20.109 33.125 15.883 1 70.56 81 MET B N 1
ATOM 4472 C CA . MET B 1 81 ? -20.969 32.062 15.375 1 70.56 81 MET B CA 1
ATOM 4473 C C . MET B 1 81 ? -22.359 32.594 15.086 1 70.56 81 MET B C 1
ATOM 4475 O O . MET B 1 81 ? -22.969 33.25 15.922 1 70.56 81 MET B O 1
ATOM 4479 N N . HIS B 1 82 ? -22.859 32.281 13.742 1 58.53 82 HIS B N 1
ATOM 4480 C CA . HIS B 1 82 ? -24.234 32.656 13.398 1 58.53 82 HIS B CA 1
ATOM 4481 C C . HIS B 1 82 ? -25.219 31.562 13.828 1 58.53 82 HIS B C 1
ATOM 4483 O O . HIS B 1 82 ? -24.844 30.391 13.938 1 58.53 82 HIS B O 1
ATOM 4489 N N . GLU B 1 83 ? -26.469 31.812 14.312 1 48.34 83 GLU B N 1
ATOM 4490 C CA . GLU B 1 83 ? -27.547 31.031 14.906 1 48.34 83 GLU B CA 1
ATOM 4491 C C . GLU B 1 83 ? -27.969 29.891 13.984 1 48.34 83 GLU B C 1
ATOM 4493 O O . GLU B 1 83 ? -28.734 29 14.383 1 48.34 83 GLU B O 1
ATOM 4498 N N . ASP B 1 84 ? -27.859 29.781 12.734 1 43.06 84 ASP B N 1
ATOM 4499 C CA . ASP B 1 84 ? -28.672 28.797 12.023 1 43.06 84 ASP B CA 1
ATOM 4500 C C . ASP B 1 84 ? -28.25 27.375 12.391 1 43.06 84 ASP B C 1
ATOM 4502 O O . ASP B 1 84 ? -28.031 26.531 11.508 1 43.06 84 ASP B O 1
ATOM 4506 N N . LEU B 1 85 ? -27.844 27.156 13.461 1 41.03 85 LEU B N 1
ATOM 4507 C CA . LEU B 1 85 ? -27.328 25.812 13.734 1 41.03 85 LEU B CA 1
ATOM 4508 C C . LEU B 1 85 ? -28.453 24.844 14.008 1 41.03 85 LEU B C 1
ATOM 4510 O O . LEU B 1 85 ? -28.688 24.453 15.156 1 41.03 85 LEU B O 1
ATOM 4514 N N . GLU B 1 86 ? -29.688 24.969 13.523 1 34.34 86 GLU B N 1
ATOM 4515 C CA . GLU B 1 86 ? -30.641 23.875 13.688 1 34.34 86 GLU B CA 1
ATOM 4516 C C . GLU B 1 86 ? -30.047 22.547 13.234 1 34.34 86 GLU B C 1
ATOM 4518 O O . GLU B 1 86 ? -30.75 21.547 13.133 1 34.34 86 GLU B O 1
ATOM 4523 N N . TYR B 1 87 ? -29.031 22.547 12.742 1 34.47 87 TYR B N 1
ATOM 4524 C CA . TYR B 1 87 ? -28.625 21.312 12.078 1 34.47 87 TYR B CA 1
ATOM 4525 C C . TYR B 1 87 ? -28.312 20.234 13.102 1 34.47 87 TYR B C 1
ATOM 4527 O O . TYR B 1 87 ? -27.719 19.203 12.758 1 34.47 87 TYR B O 1
ATOM 4535 N N . MET B 1 88 ? -28.516 20.391 14.375 1 32.97 88 MET B N 1
ATOM 4536 C CA . MET B 1 88 ? -27.766 19.562 15.312 1 32.97 88 MET B CA 1
ATOM 4537 C C . MET B 1 88 ? -28.266 18.125 15.273 1 32.97 88 MET B C 1
ATOM 4539 O O . MET B 1 88 ? -27.469 17.188 15.172 1 32.97 88 MET B O 1
ATOM 4543 N N . GLN B 1 89 ? -29.359 17.734 16.062 1 32.19 89 GLN B N 1
ATOM 4544 C CA . GLN B 1 89 ? -29.359 16.578 16.953 1 32.19 89 GLN B CA 1
ATOM 4545 C C . GLN B 1 89 ? -29.766 15.312 16.203 1 32.19 89 GLN B C 1
ATOM 4547 O O . GLN B 1 89 ? -30.719 14.633 16.578 1 32.19 89 GLN B O 1
ATOM 4552 N N . THR B 1 90 ? -29.766 15.148 15.023 1 30.89 90 THR B N 1
ATOM 4553 C CA . THR B 1 90 ? -30.328 13.82 14.812 1 30.89 90 THR B CA 1
ATOM 4554 C C . THR B 1 90 ? -29.281 12.742 15.078 1 30.89 90 THR B C 1
ATOM 4556 O O . THR B 1 90 ? -28.266 12.664 14.375 1 30.89 90 THR B O 1
ATOM 4559 N N . SER B 1 91 ? -29.094 12.391 16.359 1 33.62 91 SER B N 1
ATOM 4560 C CA . SER B 1 91 ? -28.25 11.289 16.781 1 33.62 91 SER B CA 1
ATOM 4561 C C . SER B 1 91 ? -28.641 9.984 16.109 1 33.62 91 SER B C 1
ATOM 4563 O O . SER B 1 91 ? -29.766 9.5 16.297 1 33.62 91 SER B O 1
ATOM 4565 N N . HIS B 1 92 ? -28.422 9.703 14.984 1 34.94 92 HIS B N 1
ATOM 4566 C CA . HIS B 1 92 ? -28.703 8.328 14.594 1 34.94 92 HIS B CA 1
ATOM 4567 C C . HIS B 1 92 ? -27.828 7.344 15.352 1 34.94 92 HIS B C 1
ATOM 4569 O O . HIS B 1 92 ? -26.609 7.543 15.461 1 34.94 92 HIS B O 1
ATOM 4575 N N . PRO B 1 93 ? -28.438 6.594 16.188 1 33.06 93 PRO B N 1
ATOM 4576 C CA . PRO B 1 93 ? -27.734 5.547 16.938 1 33.06 93 PRO B CA 1
ATOM 4577 C C . PRO B 1 93 ? -26.797 4.727 16.062 1 33.06 93 PRO B C 1
ATOM 4579 O O . PRO B 1 93 ? -27.047 4.559 14.867 1 33.06 93 PRO B O 1
ATOM 4582 N N . LEU B 1 94 ? -25.609 4.656 16.422 1 35.56 94 LEU B N 1
ATOM 4583 C CA . LEU B 1 94 ? -24.625 3.719 15.906 1 35.56 94 LEU B CA 1
ATOM 4584 C C . LEU B 1 94 ? -25.203 2.309 15.812 1 35.56 94 LEU B C 1
ATOM 4586 O O . LEU B 1 94 ? -25.609 1.735 16.828 1 35.56 94 LEU B O 1
ATOM 4590 N N . LYS B 1 95 ? -25.922 1.979 14.805 1 37.25 95 LYS B N 1
ATOM 4591 C CA . LYS B 1 95 ? -26.344 0.588 14.672 1 37.25 95 LYS B CA 1
ATOM 4592 C C . LYS B 1 95 ? -25.188 -0.366 14.969 1 37.25 95 LYS B C 1
ATOM 4594 O O . LYS B 1 95 ? -24.047 -0.113 14.57 1 37.25 95 LYS B O 1
ATOM 4599 N N . GLU B 1 96 ? -25.484 -1.189 15.914 1 35.38 96 GLU B N 1
ATOM 4600 C CA . GLU B 1 96 ? -24.75 -2.361 16.375 1 35.38 96 GLU B CA 1
ATOM 4601 C C . GLU B 1 96 ? -24.156 -3.137 15.211 1 35.38 96 GLU B C 1
ATOM 4603 O O . GLU B 1 96 ? -24.672 -3.092 14.094 1 35.38 96 GLU B O 1
ATOM 4608 N N . ASN B 1 97 ? -22.859 -3.52 15.383 1 38.81 97 ASN B N 1
ATOM 4609 C CA . ASN B 1 97 ? -22.016 -4.496 14.711 1 38.81 97 ASN B CA 1
ATOM 4610 C C . ASN B 1 97 ? -22.797 -5.742 14.312 1 38.81 97 ASN B C 1
ATOM 4612 O O . ASN B 1 97 ? -23.281 -6.484 15.172 1 38.81 97 ASN B O 1
ATOM 4616 N N . THR B 1 98 ? -23.625 -5.605 13.414 1 36.16 98 THR B N 1
ATOM 4617 C CA . THR B 1 98 ? -24.031 -6.941 13.008 1 36.16 98 THR B CA 1
ATOM 4618 C C . THR B 1 98 ? -22.828 -7.891 12.984 1 36.16 98 THR B C 1
ATOM 4620 O O . THR B 1 98 ? -21.875 -7.688 12.219 1 36.16 98 THR B O 1
ATOM 4623 N N . ILE B 1 99 ? -22.547 -8.492 14.062 1 38.22 99 ILE B N 1
ATOM 4624 C CA . ILE B 1 99 ? -21.656 -9.641 14.086 1 38.22 99 ILE B CA 1
ATOM 4625 C C . ILE B 1 99 ? -21.906 -10.516 12.867 1 38.22 99 ILE B C 1
ATOM 4627 O O . ILE B 1 99 ? -23 -11.094 12.727 1 38.22 99 ILE B O 1
ATOM 4631 N N . THR B 1 100 ? -21.484 -10.148 11.797 1 43.06 100 THR B N 1
ATOM 4632 C CA . THR B 1 100 ? -21.562 -11.164 10.75 1 43.06 100 THR B CA 1
ATOM 4633 C C . THR B 1 100 ? -21.141 -12.523 11.281 1 43.06 100 THR B C 1
ATOM 4635 O O . THR B 1 100 ? -20.047 -12.664 11.828 1 43.06 100 THR B O 1
ATOM 4638 N N . THR B 1 101 ? -22.031 -13.281 11.68 1 45.38 101 THR B N 1
ATOM 4639 C CA . THR B 1 101 ? -21.828 -14.68 12.055 1 45.38 101 THR B CA 1
ATOM 4640 C C . THR B 1 101 ? -20.797 -15.344 11.148 1 45.38 101 THR B C 1
ATOM 4642 O O . THR B 1 101 ? -21.031 -15.484 9.945 1 45.38 101 THR B O 1
ATOM 4645 N N . GLN B 1 102 ? -19.641 -15.086 11.43 1 55.5 102 GLN B N 1
ATOM 4646 C CA . GLN B 1 102 ? -18.625 -15.852 10.711 1 55.5 102 GLN B CA 1
ATOM 4647 C C . GLN B 1 102 ? -18.938 -17.344 10.727 1 55.5 102 GLN B C 1
ATOM 4649 O O . GLN B 1 102 ? -19.047 -17.953 11.789 1 55.5 102 GLN B O 1
ATOM 4654 N N . THR B 1 103 ? -19.625 -17.828 9.703 1 65.19 103 THR B N 1
ATOM 4655 C CA . THR B 1 103 ? -19.828 -19.266 9.539 1 65.19 103 THR B CA 1
ATOM 4656 C C . THR B 1 103 ? -18.531 -20.031 9.812 1 65.19 103 THR B C 1
ATOM 4658 O O . THR B 1 103 ? -17.469 -19.625 9.359 1 65.19 103 THR B O 1
ATOM 4661 N N . TYR B 1 104 ? -18.609 -20.844 10.734 1 81.44 104 TYR B N 1
ATOM 4662 C CA . TYR B 1 104 ? -17.516 -21.719 11.117 1 81.44 104 TYR B CA 1
ATOM 4663 C C . TYR B 1 104 ? -17 -22.5 9.914 1 81.44 104 TYR B C 1
ATOM 4665 O O . TYR B 1 104 ? -17.781 -23.109 9.188 1 81.44 104 TYR B O 1
ATOM 4673 N N . ILE B 1 105 ? -15.727 -22.375 9.602 1 90.31 105 ILE B N 1
ATOM 4674 C CA . ILE B 1 105 ? -15.07 -23.109 8.531 1 90.31 105 ILE B CA 1
ATOM 4675 C C . ILE B 1 105 ? -14.008 -24.031 9.125 1 90.31 105 ILE B C 1
ATOM 4677 O O . ILE B 1 105 ? -13.039 -23.562 9.727 1 90.31 105 ILE B O 1
ATOM 4681 N N . LYS B 1 106 ? -14.289 -25.328 9.023 1 93.44 106 LYS B N 1
ATOM 4682 C CA . LYS B 1 106 ? -13.336 -26.312 9.531 1 93.44 106 LYS B CA 1
ATOM 4683 C C . LYS B 1 106 ? -12.078 -26.359 8.664 1 93.44 106 LYS B C 1
ATOM 4685 O O . LYS B 1 106 ? -10.961 -26.266 9.18 1 93.44 106 LYS B O 1
ATOM 4690 N N . TYR B 1 107 ? -12.273 -26.531 7.344 1 95.94 107 TYR B N 1
ATOM 4691 C CA . TYR B 1 107 ? -11.172 -26.5 6.383 1 95.94 107 TYR B CA 1
ATOM 4692 C C . TYR B 1 107 ? -11.477 -25.547 5.234 1 95.94 107 TYR B C 1
ATOM 4694 O O . TYR B 1 107 ? -12.562 -25.609 4.645 1 95.94 107 TYR B O 1
ATOM 4702 N N . ASN B 1 108 ? -10.555 -24.625 5.027 1 94.5 108 ASN B N 1
ATOM 4703 C CA . ASN B 1 108 ? -10.641 -23.688 3.922 1 94.5 108 ASN B CA 1
ATOM 4704 C C . ASN B 1 108 ? -9.656 -24.031 2.807 1 94.5 108 ASN B C 1
ATOM 4706 O O . ASN B 1 108 ? -8.445 -23.891 2.971 1 94.5 108 ASN B O 1
ATOM 4710 N N . PHE B 1 109 ? -10.219 -24.438 1.665 1 96.56 109 PHE B N 1
ATOM 4711 C CA . PHE B 1 109 ? -9.375 -24.844 0.549 1 96.56 109 PHE B CA 1
ATOM 4712 C C . PHE B 1 109 ? -9.078 -23.672 -0.372 1 96.56 109 PHE B C 1
ATOM 4714 O O . PHE B 1 109 ? -9.141 -23.797 -1.596 1 96.56 109 PHE B O 1
ATOM 4721 N N . LEU B 1 110 ? -8.773 -22.5 0.207 1 91.69 110 LEU B N 1
ATOM 4722 C CA . LEU B 1 110 ? -8.461 -21.297 -0.557 1 91.69 110 LEU B CA 1
ATOM 4723 C C . LEU B 1 110 ? -7.102 -21.422 -1.235 1 91.69 110 LEU B C 1
ATOM 4725 O O . LEU B 1 110 ? -6.09 -21.672 -0.572 1 91.69 110 LEU B O 1
ATOM 4729 N N . PRO B 1 111 ? -7.066 -21.203 -2.533 1 90.88 111 PRO B N 1
ATOM 4730 C CA . PRO B 1 111 ? -5.82 -21.422 -3.271 1 90.88 111 PRO B CA 1
ATOM 4731 C C . PRO B 1 111 ? -4.734 -20.422 -2.898 1 90.88 111 PRO B C 1
ATOM 4733 O O . PRO B 1 111 ? -3.547 -20.672 -3.117 1 90.88 111 PRO B O 1
ATOM 4736 N N . SER B 1 112 ? -5.059 -19.328 -2.289 1 86.56 112 SER B N 1
ATOM 4737 C CA . SER B 1 112 ? -4.086 -18.266 -2.016 1 86.56 112 SER B CA 1
ATOM 4738 C C . SER B 1 112 ? -3.463 -18.438 -0.635 1 86.56 112 SER B C 1
ATOM 4740 O O . SER B 1 112 ? -2.568 -17.672 -0.256 1 86.56 112 SER B O 1
ATOM 4742 N N . THR B 1 113 ? -3.787 -19.484 0.057 1 91.25 113 THR B N 1
ATOM 4743 C CA . THR B 1 113 ? -3.268 -19.656 1.409 1 91.25 113 THR B CA 1
ATOM 4744 C C . THR B 1 113 ? -1.918 -20.359 1.385 1 91.25 113 THR B C 1
ATOM 4746 O O . THR B 1 113 ? -1.576 -21.016 0.401 1 91.25 113 THR B O 1
ATOM 4749 N N . ILE B 1 114 ? -1.21 -20.188 2.473 1 95.12 114 ILE B N 1
ATOM 4750 C CA . ILE B 1 114 ? 0.116 -20.781 2.602 1 95.12 114 ILE B CA 1
ATOM 4751 C C . ILE B 1 114 ? 0.209 -21.562 3.918 1 95.12 114 ILE B C 1
ATOM 4753 O O . ILE B 1 114 ? -0.675 -21.453 4.77 1 95.12 114 ILE B O 1
ATOM 4757 N N . ASP B 1 115 ? 1.244 -22.328 3.98 1 95.44 115 ASP B N 1
ATOM 4758 C CA . ASP B 1 115 ? 1.618 -22.922 5.254 1 95.44 115 ASP B CA 1
ATOM 4759 C C . ASP B 1 115 ? 2.145 -21.875 6.23 1 95.44 115 ASP B C 1
ATOM 4761 O O . ASP B 1 115 ? 3.047 -21.109 5.895 1 95.44 115 ASP B O 1
ATOM 4765 N N . THR B 1 116 ? 1.598 -21.828 7.402 1 94.69 116 THR B N 1
ATOM 4766 C CA . THR B 1 116 ? 2.023 -20.797 8.352 1 94.69 116 THR B CA 1
ATOM 4767 C C . THR B 1 116 ? 2.883 -21.406 9.453 1 94.69 116 THR B C 1
ATOM 4769 O O . THR B 1 116 ? 3.547 -20.688 10.203 1 94.69 116 THR B O 1
ATOM 4772 N N . GLU B 1 117 ? 2.934 -22.641 9.539 1 93.75 117 GLU B N 1
ATOM 4773 C CA . GLU B 1 117 ? 3.59 -23.344 10.641 1 93.75 117 GLU B CA 1
ATOM 4774 C C . GLU B 1 117 ? 5.105 -23.359 10.453 1 93.75 117 GLU B C 1
ATOM 4776 O O . GLU B 1 117 ? 5.855 -23.344 11.43 1 93.75 117 GLU B O 1
ATOM 4781 N N . ASN B 1 118 ? 5.488 -23.359 9.242 1 95 118 ASN B N 1
ATOM 4782 C CA . ASN B 1 118 ? 6.902 -23.625 8.984 1 95 118 ASN B CA 1
ATOM 4783 C C . ASN B 1 118 ? 7.648 -22.344 8.617 1 95 118 ASN B C 1
ATOM 4785 O O . ASN B 1 118 ? 8.805 -22.391 8.188 1 95 118 ASN B O 1
ATOM 4789 N N . PHE B 1 119 ? 7.047 -21.234 8.812 1 96.94 119 PHE B N 1
ATOM 4790 C CA . PHE B 1 119 ? 7.707 -19.953 8.586 1 96.94 119 PHE B CA 1
ATOM 4791 C C . PHE B 1 119 ? 8.883 -19.781 9.531 1 96.94 119 PHE B C 1
ATOM 4793 O O . PHE B 1 119 ? 8.797 -20.109 10.711 1 96.94 119 PHE B O 1
ATOM 4800 N N . PRO B 1 120 ? 9.992 -19.234 9.062 1 97.31 120 PRO B N 1
ATOM 4801 C CA . PRO B 1 120 ? 11.18 -19.047 9.891 1 97.31 120 PRO B CA 1
ATOM 4802 C C . PRO B 1 120 ? 11.109 -17.812 10.773 1 97.31 120 PRO B C 1
ATOM 4804 O O . PRO B 1 120 ? 11.93 -16.891 10.625 1 97.31 120 PRO B O 1
ATOM 4807 N N . PHE B 1 121 ? 10.359 -17.844 11.805 1 97.88 121 PHE B N 1
ATOM 4808 C CA . PHE B 1 121 ? 10.094 -16.703 12.664 1 97.88 121 PHE B CA 1
ATOM 4809 C C . PHE B 1 121 ? 11.375 -16.234 13.359 1 97.88 121 PHE B C 1
ATOM 4811 O O . PHE B 1 121 ? 11.617 -15.039 13.5 1 97.88 121 PHE B O 1
ATOM 4818 N N . SER B 1 122 ? 12.18 -17.172 13.789 1 97.5 122 SER B N 1
ATOM 4819 C CA . SER B 1 122 ? 13.391 -16.812 14.523 1 97.5 122 SER B CA 1
ATOM 4820 C C . SER B 1 122 ? 14.336 -15.977 13.656 1 97.5 122 SER B C 1
ATOM 4822 O O . SER B 1 122 ? 14.875 -14.969 14.117 1 97.5 122 SER B O 1
ATOM 4824 N N . VAL B 1 123 ? 14.508 -16.391 12.43 1 97.81 123 VAL B N 1
ATOM 4825 C CA . VAL B 1 123 ? 15.391 -15.688 11.508 1 97.81 123 VAL B CA 1
ATOM 4826 C C . VAL B 1 123 ? 14.805 -14.32 11.164 1 97.81 123 VAL B C 1
ATOM 4828 O O . VAL B 1 123 ? 15.516 -13.312 11.195 1 97.81 123 VAL B O 1
ATOM 4831 N N . TRP B 1 124 ? 13.531 -14.266 10.891 1 98.25 124 TRP B N 1
ATOM 4832 C CA . TRP B 1 124 ? 12.852 -13.023 10.539 1 98.25 124 TRP B CA 1
ATOM 4833 C C . TRP B 1 124 ? 12.914 -12.031 11.695 1 98.25 124 TRP B C 1
ATOM 4835 O O . TRP B 1 124 ? 13.164 -10.844 11.484 1 98.25 124 TRP B O 1
ATOM 4845 N N . ARG B 1 125 ? 12.672 -12.531 12.906 1 98.06 125 ARG B N 1
ATOM 4846 C CA . ARG B 1 125 ? 12.727 -11.727 14.125 1 98.06 125 ARG B CA 1
ATOM 4847 C C . ARG B 1 125 ? 14.125 -11.141 14.328 1 98.06 125 ARG B C 1
ATOM 4849 O O . ARG B 1 125 ? 14.266 -9.984 14.727 1 98.06 125 ARG B O 1
ATOM 4856 N N . LYS B 1 126 ? 15.117 -11.898 14.078 1 97.75 126 LYS B N 1
ATOM 4857 C CA . LYS B 1 126 ? 16.5 -11.445 14.188 1 97.75 126 LYS B CA 1
ATOM 4858 C C . LYS B 1 126 ? 16.766 -10.273 13.25 1 97.75 126 LYS B C 1
ATOM 4860 O O . LYS B 1 126 ? 17.328 -9.258 13.664 1 97.75 126 LYS B O 1
ATOM 4865 N N . TYR B 1 127 ? 16.344 -10.375 12.023 1 97.88 127 TYR B N 1
ATOM 4866 C CA . TYR B 1 127 ? 16.578 -9.312 11.055 1 97.88 127 TYR B CA 1
ATOM 4867 C C . TYR B 1 127 ? 15.766 -8.07 11.398 1 97.88 127 TYR B C 1
ATOM 4869 O O . TYR B 1 127 ? 16.219 -6.945 11.195 1 97.88 127 TYR B O 1
ATOM 4877 N N . ALA B 1 128 ? 14.547 -8.266 11.922 1 98.25 128 ALA B N 1
ATOM 4878 C CA . ALA B 1 128 ? 13.742 -7.137 12.375 1 98.25 128 ALA B CA 1
ATOM 4879 C C . ALA B 1 128 ? 14.438 -6.375 13.5 1 98.25 128 ALA B C 1
ATOM 4881 O O . ALA B 1 128 ? 14.539 -5.148 13.461 1 98.25 128 ALA B O 1
ATOM 4882 N N . LYS B 1 129 ? 14.906 -7.145 14.445 1 97.31 129 LYS B N 1
ATOM 4883 C CA . LYS B 1 129 ? 15.609 -6.555 15.586 1 97.31 129 LYS B CA 1
ATOM 4884 C C . LYS B 1 129 ? 16.828 -5.77 15.125 1 97.31 129 LYS B C 1
ATOM 4886 O O . LYS B 1 129 ? 17.078 -4.66 15.609 1 97.31 129 LYS B O 1
ATOM 4891 N N . ASN B 1 130 ? 17.531 -6.332 14.18 1 96.62 130 ASN B N 1
ATOM 4892 C CA . ASN B 1 130 ? 18.75 -5.695 13.68 1 96.62 130 ASN B CA 1
ATOM 4893 C C . ASN B 1 130 ? 18.438 -4.43 12.891 1 96.62 130 ASN B C 1
ATOM 4895 O O . ASN B 1 130 ? 19.219 -3.48 12.891 1 96.62 130 ASN B O 1
ATOM 4899 N N . THR B 1 131 ? 17.344 -4.426 12.219 1 97.81 131 THR B N 1
ATOM 4900 C CA . THR B 1 131 ? 16.969 -3.307 11.359 1 97.81 131 THR B CA 1
ATOM 4901 C C . THR B 1 131 ? 16.391 -2.164 12.188 1 97.81 131 THR B C 1
ATOM 4903 O O . THR B 1 131 ? 16.672 -0.995 11.938 1 97.81 131 THR B O 1
ATOM 4906 N N . ILE B 1 132 ? 15.586 -2.512 13.219 1 98.19 132 ILE B N 1
ATOM 4907 C CA . ILE B 1 132 ? 14.93 -1.511 14.055 1 98.19 132 ILE B CA 1
ATOM 4908 C C . ILE B 1 132 ? 15.875 -1.047 15.156 1 98.19 132 ILE B C 1
ATOM 4910 O O . ILE B 1 132 ? 15.766 -1.48 16.297 1 98.19 132 ILE B O 1
ATOM 4914 N N . ASN B 1 133 ? 16.703 -0.177 14.766 1 96.25 133 ASN B N 1
ATOM 4915 C CA . ASN B 1 133 ? 17.719 0.342 15.68 1 96.25 133 ASN B CA 1
ATOM 4916 C C . ASN B 1 133 ? 18.031 1.811 15.398 1 96.25 133 ASN B C 1
ATOM 4918 O O . ASN B 1 133 ? 17.812 2.293 14.281 1 96.25 133 ASN B O 1
ATOM 4922 N N . LYS B 1 134 ? 18.562 2.471 16.406 1 95.5 134 LYS B N 1
ATOM 4923 C CA . LYS B 1 134 ? 18.828 3.906 16.328 1 95.5 134 LYS B CA 1
AT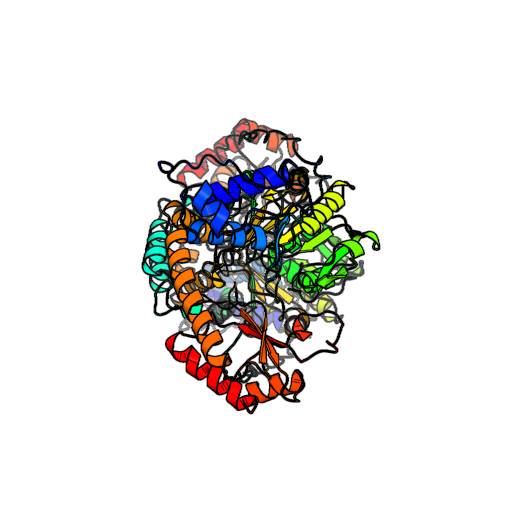OM 4924 C C . LYS B 1 134 ? 19.797 4.23 15.211 1 95.5 134 LYS B C 1
ATOM 4926 O O . LYS B 1 134 ? 19.703 5.285 14.57 1 95.5 134 LYS B O 1
ATOM 4931 N N . GLU B 1 135 ? 20.703 3.402 14.93 1 94.38 135 GLU B N 1
ATOM 4932 C CA . GLU B 1 135 ? 21.688 3.609 13.875 1 94.38 135 GLU B CA 1
ATOM 4933 C C . GLU B 1 135 ? 21.016 3.699 12.508 1 94.38 135 GLU B C 1
ATOM 4935 O O . GLU B 1 135 ? 21.578 4.289 11.578 1 94.38 135 GLU B O 1
ATOM 4940 N N . ASN B 1 136 ? 19.828 3.184 12.438 1 95.75 136 ASN B N 1
ATOM 4941 C CA . ASN B 1 136 ? 19.109 3.154 11.172 1 95.75 136 ASN B CA 1
ATOM 4942 C C . ASN B 1 136 ? 17.984 4.184 11.141 1 95.75 136 ASN B C 1
ATOM 4944 O O . ASN B 1 136 ? 16.953 3.977 10.492 1 95.75 136 ASN B O 1
ATOM 4948 N N . HIS B 1 137 ? 18.125 5.293 11.875 1 94.75 137 HIS B N 1
ATOM 4949 C CA . HIS B 1 137 ? 17.094 6.32 11.945 1 94.75 137 HIS B CA 1
ATOM 4950 C C . HIS B 1 137 ? 16.828 6.934 10.578 1 94.75 137 HIS B C 1
ATOM 4952 O O . HIS B 1 137 ? 15.75 7.488 10.336 1 94.75 137 HIS B O 1
ATOM 4958 N N . SER B 1 138 ? 17.75 6.758 9.609 1 93.94 138 SER B N 1
ATOM 4959 C CA . SER B 1 138 ? 17.578 7.258 8.25 1 93.94 138 SER B CA 1
ATOM 4960 C C . SER B 1 138 ? 16.5 6.477 7.508 1 93.94 138 SER B C 1
ATOM 4962 O O . SER B 1 138 ? 16.078 6.875 6.418 1 93.94 138 SER B O 1
ATOM 4964 N N . LEU B 1 139 ? 15.969 5.41 8.094 1 96.38 139 LEU B N 1
ATOM 4965 C CA . LEU B 1 139 ? 14.922 4.598 7.488 1 96.38 139 LEU B CA 1
ATOM 4966 C C . LEU B 1 139 ? 13.539 5.145 7.836 1 96.38 139 LEU B C 1
ATOM 4968 O O . LEU B 1 139 ? 12.531 4.688 7.293 1 96.38 139 LEU B O 1
ATOM 4972 N N . LEU B 1 140 ? 13.477 6.129 8.648 1 97.12 140 LEU B N 1
ATOM 4973 C CA . LEU B 1 140 ? 12.195 6.605 9.148 1 97.12 140 LEU B CA 1
ATOM 4974 C C . LEU B 1 140 ? 11.508 7.5 8.125 1 97.12 140 LEU B C 1
ATOM 4976 O O . LEU B 1 140 ? 10.281 7.473 7.992 1 97.12 140 LEU B O 1
ATOM 4980 N N . PRO B 1 141 ? 12.227 8.312 7.324 1 95.25 141 PRO B N 1
ATOM 4981 C CA . PRO B 1 141 ? 11.586 9.117 6.277 1 95.25 141 PRO B CA 1
ATOM 4982 C C . PRO B 1 141 ? 11.156 8.281 5.074 1 95.25 141 PRO B C 1
ATOM 4984 O O . PRO B 1 141 ? 11.445 7.082 5.016 1 95.25 141 PRO B O 1
ATOM 4987 N N . LEU B 1 142 ? 10.469 8.914 4.148 1 92.62 142 LEU B N 1
ATOM 4988 C CA . LEU B 1 142 ? 10.094 8.242 2.908 1 92.62 142 LEU B CA 1
ATOM 4989 C C . LEU B 1 142 ? 11.328 7.828 2.119 1 92.62 142 LEU B C 1
ATOM 4991 O O . LEU B 1 142 ? 12.359 8.492 2.184 1 92.62 142 LEU B O 1
ATOM 4995 N N . GLY B 1 143 ? 11.203 6.738 1.45 1 92 143 GLY B N 1
ATOM 4996 C CA . GLY B 1 143 ? 12.289 6.223 0.636 1 92 143 GLY B CA 1
ATOM 4997 C C . GLY B 1 143 ? 12.078 6.438 -0.851 1 92 143 GLY B C 1
ATOM 4998 O O . GLY B 1 143 ? 11.32 7.324 -1.252 1 92 143 GLY B O 1
ATOM 4999 N N . ASP B 1 144 ? 12.828 5.688 -1.582 1 92.56 144 ASP B N 1
ATOM 5000 C CA . ASP B 1 144 ? 12.742 5.746 -3.039 1 92.56 144 ASP B CA 1
ATOM 5001 C C . ASP B 1 144 ? 11.352 5.348 -3.521 1 92.56 144 ASP B C 1
ATOM 5003 O O . ASP B 1 144 ? 10.75 4.406 -2.996 1 92.56 144 ASP B O 1
ATOM 5007 N N . SER B 1 145 ? 10.836 6.07 -4.508 1 92.12 145 SER B N 1
ATOM 5008 C CA . SER B 1 145 ? 9.492 5.832 -5.023 1 92.12 145 SER B CA 1
ATOM 5009 C C . SER B 1 145 ? 9.367 4.434 -5.617 1 92.12 145 SER B C 1
ATOM 5011 O O . SER B 1 145 ? 8.266 3.877 -5.684 1 92.12 145 SER B O 1
ATOM 5013 N N . GLN B 1 146 ? 10.484 3.811 -6.012 1 95.38 146 GLN B N 1
ATOM 5014 C CA . GLN B 1 146 ? 10.453 2.482 -6.617 1 95.38 146 GLN B CA 1
ATOM 5015 C C . GLN B 1 146 ? 10.695 1.396 -5.57 1 95.38 146 GLN B C 1
ATOM 5017 O O . GLN B 1 146 ? 10.648 0.205 -5.883 1 95.38 146 GLN B O 1
ATOM 5022 N N . GLY B 1 147 ? 10.961 1.787 -4.344 1 96.75 147 GLY B N 1
ATOM 5023 C CA . GLY B 1 147 ? 11.359 0.847 -3.307 1 96.75 147 GLY B CA 1
ATOM 5024 C C . GLY B 1 147 ? 12.844 0.916 -2.975 1 96.75 147 GLY B C 1
ATOM 5025 O O . GLY B 1 147 ? 13.617 1.552 -3.693 1 96.75 147 GLY B O 1
ATOM 5026 N N . GLU B 1 148 ? 13.266 0.304 -1.939 1 97.69 148 GLU B N 1
ATOM 5027 C CA . GLU B 1 148 ? 14.641 0.337 -1.452 1 97.69 148 GLU B CA 1
ATOM 5028 C C . GLU B 1 148 ? 15.594 -0.292 -2.461 1 97.69 148 GLU B C 1
ATOM 5030 O O . GLU B 1 148 ? 15.344 -1.385 -2.969 1 97.69 148 GLU B O 1
ATOM 5035 N N . MET B 1 149 ? 16.703 0.411 -2.711 1 96 149 MET B N 1
ATOM 5036 C CA . MET B 1 149 ? 17.703 -0.067 -3.666 1 96 149 MET B CA 1
ATOM 5037 C C . MET B 1 149 ? 18.234 -1.436 -3.258 1 96 149 MET B C 1
ATOM 5039 O O . MET B 1 149 ? 18.391 -2.32 -4.102 1 96 149 MET B O 1
ATOM 5043 N N . GLU B 1 150 ? 18.438 -1.612 -1.979 1 95.44 150 GLU B N 1
ATOM 5044 C CA . GLU B 1 150 ? 18.969 -2.881 -1.479 1 95.44 150 GLU B CA 1
ATOM 5045 C C . GLU B 1 150 ? 18.031 -4.035 -1.82 1 95.44 150 GLU B C 1
ATOM 5047 O O . GLU B 1 150 ? 18.484 -5.113 -2.213 1 95.44 150 GLU B O 1
ATOM 5052 N N . LEU B 1 151 ? 16.75 -3.811 -1.692 1 98.62 151 LEU B N 1
ATOM 5053 C CA . LEU B 1 151 ? 15.789 -4.859 -2.006 1 98.62 151 LEU B CA 1
ATOM 5054 C C . LEU B 1 151 ? 15.727 -5.105 -3.51 1 98.62 151 LEU B C 1
ATOM 5056 O O . LEU B 1 151 ? 15.695 -6.254 -3.953 1 98.62 151 LEU B O 1
ATOM 5060 N N . ARG B 1 152 ? 15.68 -4.043 -4.289 1 98.12 152 ARG B N 1
ATOM 5061 C CA . ARG B 1 152 ? 15.602 -4.176 -5.742 1 98.12 152 ARG B CA 1
ATOM 5062 C C . ARG B 1 152 ? 16.812 -4.93 -6.285 1 98.12 152 ARG B C 1
ATOM 5064 O O . ARG B 1 152 ? 16.688 -5.727 -7.215 1 98.12 152 ARG B O 1
ATOM 5071 N N . GLN B 1 153 ? 17.969 -4.703 -5.656 1 95.88 153 GLN B N 1
ATOM 5072 C CA . GLN B 1 153 ? 19.188 -5.422 -6.051 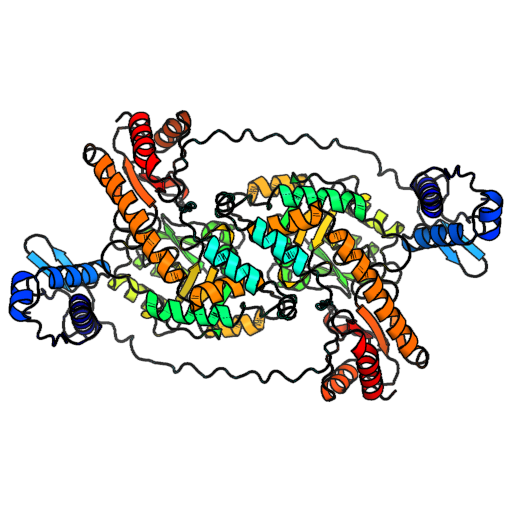1 95.88 153 GLN B CA 1
ATOM 5073 C C . GLN B 1 153 ? 19.047 -6.914 -5.766 1 95.88 153 GLN B C 1
ATOM 5075 O O . GLN B 1 153 ? 19.391 -7.746 -6.609 1 95.88 153 GLN B O 1
ATOM 5080 N N . GLU B 1 154 ? 18.547 -7.23 -4.605 1 94.94 154 GLU B N 1
ATOM 5081 C CA . GLU B 1 154 ? 18.375 -8.633 -4.234 1 94.94 154 GLU B CA 1
ATOM 5082 C C . GLU B 1 154 ? 17.312 -9.305 -5.105 1 94.94 154 GLU B C 1
ATOM 5084 O O . GLU B 1 154 ? 17.453 -10.477 -5.469 1 94.94 154 GLU B O 1
ATOM 5089 N N . ILE B 1 155 ? 16.281 -8.539 -5.492 1 97.31 155 ILE B N 1
ATOM 5090 C CA . ILE B 1 155 ? 15.25 -9.078 -6.363 1 97.31 155 ILE B CA 1
ATOM 5091 C C . ILE B 1 155 ? 15.828 -9.352 -7.75 1 97.31 155 ILE B C 1
ATOM 5093 O O . ILE B 1 155 ? 15.594 -10.422 -8.32 1 97.31 155 ILE B O 1
ATOM 5097 N N . ALA B 1 156 ? 16.578 -8.398 -8.234 1 94.25 156 ALA B N 1
ATOM 5098 C CA . ALA B 1 156 ? 17.203 -8.578 -9.547 1 94.25 156 ALA B CA 1
ATOM 5099 C C . ALA B 1 156 ? 18.094 -9.812 -9.57 1 94.25 156 ALA B C 1
ATOM 5101 O O . ALA B 1 156 ? 18.047 -10.609 -10.508 1 94.25 156 ALA B O 1
ATOM 5102 N N . PHE B 1 157 ? 18.828 -9.945 -8.523 1 89.88 157 PHE B N 1
ATOM 5103 C CA . PHE B 1 157 ? 19.734 -11.086 -8.391 1 89.88 157 PHE B CA 1
ATOM 5104 C C . PHE B 1 157 ? 18.953 -12.398 -8.344 1 89.88 157 PHE B C 1
ATOM 5106 O O . PHE B 1 157 ? 19.266 -13.336 -9.078 1 89.88 157 PHE B O 1
ATOM 5113 N N . TYR B 1 158 ? 18 -12.453 -7.613 1 89.25 158 TYR B N 1
ATOM 5114 C CA . TYR B 1 158 ? 17.172 -13.648 -7.461 1 89.25 158 TYR B CA 1
ATOM 5115 C C . TYR B 1 158 ? 16.5 -14.016 -8.773 1 89.25 158 TYR B C 1
ATOM 5117 O O . TYR B 1 158 ? 16.5 -15.18 -9.18 1 89.25 158 TYR B O 1
ATOM 5125 N N . LEU B 1 159 ? 15.922 -12.992 -9.438 1 91.62 159 LEU B N 1
ATOM 5126 C CA . LEU B 1 159 ? 15.156 -13.219 -10.664 1 91.62 159 LEU B CA 1
ATOM 5127 C C . LEU B 1 159 ? 16.062 -13.766 -11.766 1 91.62 159 LEU B C 1
ATOM 5129 O O . LEU B 1 159 ? 15.641 -14.625 -12.539 1 91.62 159 LEU B O 1
ATOM 5133 N N . TYR B 1 160 ? 17.219 -13.273 -11.789 1 86 160 TYR B N 1
ATOM 5134 C CA . TYR B 1 160 ? 18.172 -13.742 -12.797 1 86 160 TYR B CA 1
ATOM 5135 C C . TYR B 1 160 ? 18.469 -15.219 -12.609 1 86 160 TYR B C 1
ATOM 5137 O O . TYR B 1 160 ? 18.406 -16 -13.562 1 86 160 TYR B O 1
ATOM 5145 N N . HIS B 1 161 ? 18.656 -15.625 -11.414 1 80.31 161 HIS B N 1
ATOM 5146 C CA . HIS B 1 161 ? 19.109 -16.984 -11.133 1 80.31 161 HIS B CA 1
ATOM 5147 C C . HIS B 1 161 ? 17.922 -17.953 -11.109 1 80.31 161 HIS B C 1
ATOM 5149 O O . HIS B 1 161 ? 18.047 -19.094 -11.578 1 80.31 161 HIS B O 1
ATOM 5155 N N . ALA B 1 162 ? 16.859 -17.484 -10.648 1 82.94 162 ALA B N 1
ATOM 5156 C CA . ALA B 1 162 ? 15.734 -18.391 -10.422 1 82.94 162 ALA B CA 1
ATOM 5157 C C . ALA B 1 162 ? 14.844 -18.469 -11.656 1 82.94 162 ALA B C 1
ATOM 5159 O O . ALA B 1 162 ? 14.234 -19.516 -11.922 1 82.94 162 ALA B O 1
ATOM 5160 N N . ARG B 1 163 ? 14.789 -17.328 -12.398 1 87.19 163 ARG B N 1
ATOM 5161 C CA . ARG B 1 163 ? 13.758 -17.266 -13.43 1 87.19 163 ARG B CA 1
ATOM 5162 C C . ARG B 1 163 ? 14.359 -16.906 -14.781 1 87.19 163 ARG B C 1
ATOM 5164 O O . ARG B 1 163 ? 13.672 -16.953 -15.805 1 87.19 163 ARG B O 1
ATOM 5171 N N . GLY B 1 164 ? 15.594 -16.516 -14.82 1 84.12 164 GLY B N 1
ATOM 5172 C CA . GLY B 1 164 ? 16.234 -16.094 -16.047 1 84.12 164 GLY B CA 1
ATOM 5173 C C . GLY B 1 164 ? 15.852 -14.68 -16.469 1 84.12 164 GLY B C 1
ATOM 5174 O O . GLY B 1 164 ? 16.156 -14.258 -17.594 1 84.12 164 GLY B O 1
ATOM 5175 N N . VAL B 1 165 ? 15.219 -13.992 -15.594 1 89.5 165 VAL B N 1
ATOM 5176 C CA . VAL B 1 165 ? 14.805 -12.625 -15.875 1 89.5 165 VAL B CA 1
ATOM 5177 C C . VAL B 1 165 ? 16.031 -11.711 -15.93 1 89.5 165 VAL B C 1
ATOM 5179 O O . VAL B 1 165 ? 16.875 -11.742 -15.031 1 89.5 165 VAL B O 1
ATOM 5182 N N . ARG B 1 166 ? 16.125 -10.984 -16.969 1 86.5 166 ARG B N 1
ATOM 5183 C CA . ARG B 1 166 ? 17.203 -10.008 -17.109 1 86.5 166 ARG B CA 1
ATOM 5184 C C . ARG B 1 166 ? 16.703 -8.586 -16.875 1 86.5 166 ARG B C 1
ATOM 5186 O O . ARG B 1 166 ? 15.906 -8.07 -17.672 1 86.5 166 ARG B O 1
ATOM 5193 N N . CYS B 1 167 ? 17.188 -8 -15.789 1 91.81 167 CYS B N 1
ATOM 5194 C CA . CYS B 1 167 ? 16.797 -6.637 -15.469 1 91.81 167 CYS B CA 1
ATOM 5195 C C . CYS B 1 167 ? 17.797 -5.98 -14.531 1 91.81 167 CYS B C 1
ATOM 5197 O O . CYS B 1 167 ? 18.547 -6.668 -13.836 1 91.81 167 CYS B O 1
ATOM 5199 N N . SER B 1 168 ? 17.906 -4.68 -14.656 1 92.62 168 SER B N 1
ATOM 5200 C CA . SER B 1 168 ? 18.625 -3.896 -13.656 1 92.62 168 SER B CA 1
ATOM 5201 C C . SER B 1 168 ? 17.719 -3.549 -12.477 1 92.62 168 SER B C 1
ATOM 5203 O O . SER B 1 168 ? 16.484 -3.531 -12.602 1 92.62 168 SER B O 1
ATOM 5205 N N . PRO B 1 169 ? 18.328 -3.311 -11.281 1 95 169 PRO B N 1
ATOM 5206 C CA . PRO B 1 169 ? 17.531 -2.865 -10.141 1 95 169 PRO B CA 1
ATOM 5207 C C . PRO B 1 169 ? 16.688 -1.63 -10.453 1 95 169 PRO B C 1
ATOM 5209 O O . PRO B 1 169 ? 15.609 -1.452 -9.891 1 95 169 PRO B O 1
ATOM 5212 N N . ASN B 1 170 ? 17.094 -0.795 -11.398 1 93.62 170 ASN B N 1
ATOM 5213 C CA . ASN B 1 170 ? 16.375 0.431 -11.75 1 93.62 170 ASN B CA 1
ATOM 5214 C C . ASN B 1 170 ? 15.055 0.134 -12.445 1 93.62 170 ASN B C 1
ATOM 5216 O O . ASN B 1 170 ? 14.172 0.989 -12.5 1 93.62 170 ASN B O 1
ATOM 5220 N N . GLN B 1 171 ? 14.891 -1.048 -12.969 1 96.88 171 GLN B N 1
ATOM 5221 C CA . GLN B 1 171 ? 13.68 -1.424 -13.695 1 96.88 171 GLN B CA 1
ATOM 5222 C C . GLN B 1 171 ? 12.633 -2.006 -12.75 1 96.88 171 GLN B C 1
ATOM 5224 O O . GLN B 1 171 ? 11.5 -2.262 -13.148 1 96.88 171 GLN B O 1
ATOM 5229 N N . ILE B 1 172 ? 13.031 -2.168 -11.516 1 97.81 172 ILE B N 1
ATOM 5230 C CA . ILE B 1 172 ? 12.172 -2.873 -10.578 1 97.81 172 ILE B CA 1
ATOM 5231 C C . ILE B 1 172 ? 11.359 -1.865 -9.766 1 97.81 172 ILE B C 1
ATOM 5233 O O . ILE B 1 172 ? 11.898 -0.872 -9.273 1 97.81 172 ILE B O 1
ATOM 5237 N N . MET B 1 173 ? 10.062 -2.094 -9.688 1 97.06 173 MET B N 1
ATOM 5238 C CA . MET B 1 173 ? 9.133 -1.36 -8.836 1 97.06 173 MET B CA 1
ATOM 5239 C C . MET B 1 173 ? 8.578 -2.262 -7.738 1 97.06 173 MET B C 1
ATOM 5241 O O . MET B 1 173 ? 8.062 -3.348 -8.023 1 97.06 173 MET B O 1
ATOM 5245 N N . VAL B 1 174 ? 8.719 -1.839 -6.523 1 97.94 174 VAL B N 1
ATOM 5246 C CA . VAL B 1 174 ? 8.18 -2.57 -5.383 1 97.94 174 VAL B CA 1
ATOM 5247 C C . VAL B 1 174 ? 6.844 -1.956 -4.961 1 97.94 174 VAL B C 1
ATOM 5249 O O . VAL B 1 174 ? 6.691 -0.732 -4.953 1 97.94 174 VAL B O 1
ATOM 5252 N N . GLY B 1 175 ? 5.852 -2.766 -4.641 1 96.88 175 GLY B N 1
ATOM 5253 C CA . GLY B 1 175 ? 4.547 -2.281 -4.219 1 96.88 175 GLY B CA 1
ATOM 5254 C C . GLY B 1 175 ? 3.838 -3.227 -3.266 1 96.88 175 GLY B C 1
ATOM 5255 O O . GLY B 1 175 ? 4.184 -4.406 -3.182 1 96.88 175 GLY B O 1
ATOM 5256 N N . ALA B 1 176 ? 2.846 -2.684 -2.592 1 96.06 176 ALA B N 1
ATOM 5257 C CA . ALA B 1 176 ? 2.094 -3.438 -1.593 1 96.06 176 ALA B CA 1
ATOM 5258 C C . ALA B 1 176 ? 1.035 -4.316 -2.252 1 96.06 176 ALA B C 1
ATOM 5260 O O . ALA B 1 176 ? -0.163 -4.133 -2.027 1 96.06 176 ALA B O 1
ATOM 5261 N N . GLY B 1 177 ? 1.502 -5.312 -2.965 1 93.69 177 GLY B N 1
ATOM 5262 C CA . GLY B 1 177 ? 0.621 -6.227 -3.672 1 93.69 177 GLY B CA 1
ATOM 5263 C C . GLY B 1 177 ? 0.568 -5.969 -5.168 1 93.69 177 GLY B C 1
ATOM 5264 O O . GLY B 1 177 ? 0.876 -4.867 -5.621 1 93.69 177 GLY B O 1
ATOM 5265 N N . ILE B 1 178 ? 0.145 -6.918 -5.922 1 92.31 178 ILE B N 1
ATOM 5266 C CA . ILE B 1 178 ? 0.093 -6.836 -7.379 1 92.31 178 ILE B CA 1
ATOM 5267 C C . ILE B 1 178 ? -0.984 -5.836 -7.797 1 92.31 178 ILE B C 1
ATOM 5269 O O . ILE B 1 178 ? -0.862 -5.184 -8.836 1 92.31 178 ILE B O 1
ATOM 5273 N N . GLU B 1 179 ? -2.033 -5.738 -6.961 1 89.12 179 GLU B N 1
ATOM 5274 C CA . GLU B 1 179 ? -3.117 -4.809 -7.258 1 89.12 179 GLU B CA 1
ATOM 5275 C C . GLU B 1 179 ? -2.592 -3.385 -7.422 1 89.12 179 GLU B C 1
ATOM 5277 O O . GLU B 1 179 ? -2.977 -2.68 -8.359 1 89.12 179 GLU B O 1
ATOM 5282 N N . ILE B 1 180 ? -1.752 -3.039 -6.531 1 90.25 180 ILE B N 1
ATOM 5283 C CA . ILE B 1 180 ? -1.205 -1.688 -6.531 1 90.25 180 ILE B CA 1
ATOM 5284 C C . ILE B 1 180 ? -0.283 -1.504 -7.734 1 90.25 180 ILE B C 1
ATOM 5286 O O . ILE B 1 180 ? -0.323 -0.467 -8.406 1 90.25 180 ILE B O 1
ATOM 5290 N N . LEU B 1 181 ? 0.492 -2.426 -8.008 1 93.62 181 LEU B N 1
ATOM 5291 C CA . LEU B 1 181 ? 1.415 -2.354 -9.141 1 93.62 181 LEU B CA 1
ATOM 5292 C C . LEU B 1 181 ? 0.656 -2.27 -10.461 1 93.62 181 LEU B C 1
ATOM 5294 O O . LEU B 1 181 ? 1.02 -1.488 -11.336 1 93.62 181 LEU B O 1
ATOM 5298 N N . LEU B 1 182 ? -0.4 -3.047 -10.578 1 91.81 182 LEU B N 1
ATOM 5299 C CA . LEU B 1 182 ? -1.215 -3.023 -11.789 1 91.81 182 LEU B CA 1
ATOM 5300 C C . LEU B 1 182 ? -1.895 -1.669 -11.961 1 91.81 182 LEU B C 1
ATOM 5302 O O . LEU B 1 182 ? -1.973 -1.146 -13.07 1 91.81 182 LEU B O 1
ATOM 5306 N N . GLN B 1 183 ? -2.381 -1.153 -10.922 1 86.12 183 GLN B N 1
ATOM 5307 C CA . GLN B 1 183 ? -3 0.165 -11 1 86.12 183 GLN B CA 1
ATOM 5308 C C . GLN B 1 183 ? -2.01 1.21 -11.508 1 86.12 183 GLN B C 1
ATOM 5310 O O . GLN B 1 183 ? -2.367 2.068 -12.312 1 86.12 183 GLN B O 1
ATOM 5315 N N . GLN B 1 184 ? -0.826 1.18 -10.984 1 87.75 184 GLN B N 1
ATOM 5316 C CA . GLN B 1 184 ? 0.211 2.094 -11.445 1 87.75 184 GLN B CA 1
ATOM 5317 C C . GLN B 1 184 ? 0.508 1.882 -12.93 1 87.75 184 GLN B C 1
ATOM 5319 O O . GLN B 1 184 ? 0.712 2.844 -13.672 1 87.75 184 GLN B O 1
ATOM 5324 N N . LEU B 1 185 ? 0.557 0.649 -13.266 1 91.44 185 LEU B N 1
ATOM 5325 C CA . LEU B 1 185 ? 0.829 0.309 -14.656 1 91.44 185 LEU B CA 1
ATOM 5326 C C . LEU B 1 185 ? -0.26 0.856 -15.57 1 91.44 185 LEU B C 1
ATOM 5328 O O . LEU B 1 185 ? 0.035 1.38 -16.656 1 91.44 185 LEU B O 1
ATOM 5332 N N . PHE B 1 186 ? -1.495 0.752 -15.141 1 87.44 186 PHE B N 1
ATOM 5333 C CA . PHE B 1 186 ? -2.619 1.212 -15.953 1 87.44 186 PHE B CA 1
ATOM 5334 C C . PHE B 1 186 ? -2.582 2.727 -16.125 1 87.44 186 PHE B C 1
ATOM 5336 O O . PHE B 1 186 ? -3.012 3.252 -17.141 1 87.44 186 PHE B O 1
ATOM 5343 N N . LEU B 1 187 ? -2.07 3.395 -15.156 1 82.12 187 LEU B N 1
ATOM 5344 C CA . LEU B 1 187 ? -1.921 4.844 -15.25 1 82.12 187 LEU B CA 1
ATOM 5345 C C . LEU B 1 187 ? -0.857 5.207 -16.281 1 82.12 187 LEU B C 1
ATOM 5347 O O . LEU B 1 187 ? -0.88 6.309 -16.844 1 82.12 187 LEU B O 1
ATOM 5351 N N . LEU B 1 188 ? 0.09 4.34 -16.484 1 87.12 188 LEU B N 1
ATOM 5352 C CA . LEU B 1 188 ? 1.151 4.582 -17.453 1 87.12 188 LEU B CA 1
ATOM 5353 C C . LEU B 1 188 ? 0.644 4.379 -18.875 1 87.12 188 LEU B C 1
ATOM 5355 O O . LEU B 1 188 ? 1.126 5.023 -19.812 1 87.12 188 LEU B O 1
ATOM 5359 N N . PHE B 1 189 ? -0.326 3.445 -19 1 89.75 189 PHE B N 1
ATOM 5360 C CA . PHE B 1 189 ? -0.854 3.121 -20.328 1 89.75 189 PHE B CA 1
ATOM 5361 C C . PHE B 1 189 ? -1.817 4.203 -20.797 1 89.75 189 PHE B C 1
ATOM 5363 O O . PHE B 1 189 ? -2.387 4.938 -19.984 1 89.75 189 PHE B O 1
ATOM 5370 N N . ASP B 1 190 ? -1.942 4.262 -22.047 1 83.81 190 ASP B N 1
ATOM 5371 C CA . ASP B 1 190 ? -2.959 5.137 -22.625 1 83.81 190 ASP B CA 1
ATOM 5372 C C . ASP B 1 190 ? -4.363 4.688 -22.219 1 83.81 190 ASP B C 1
ATOM 5374 O O . ASP B 1 190 ? -4.613 3.49 -22.062 1 83.81 190 ASP B O 1
ATOM 5378 N N . LYS B 1 191 ? -5.301 5.559 -22.188 1 81 191 LYS B N 1
ATOM 5379 C CA . LYS B 1 191 ? -6.664 5.309 -21.719 1 81 191 LYS B CA 1
ATOM 5380 C C . LYS B 1 191 ? -7.441 4.469 -22.734 1 81 191 LYS B C 1
ATOM 5382 O O . LYS B 1 191 ? -8.477 3.891 -22.406 1 81 191 LYS B O 1
ATOM 5387 N N . LYS B 1 192 ? -6.98 4.273 -23.859 1 85.56 192 LYS B N 1
ATOM 5388 C CA . LYS B 1 192 ? -7.727 3.572 -24.906 1 85.56 192 LYS B CA 1
ATOM 5389 C C . LYS B 1 192 ? -7.199 2.154 -25.094 1 85.56 192 LYS B C 1
ATOM 5391 O O . LYS B 1 192 ? -7.637 1.442 -26.016 1 85.56 192 LYS B O 1
ATOM 5396 N N . MET B 1 193 ? -6.324 1.805 -24.25 1 91.12 193 MET B N 1
ATOM 5397 C CA . MET B 1 193 ? -5.73 0.479 -24.422 1 91.12 193 MET B CA 1
ATOM 5398 C C . MET B 1 193 ? -6.781 -0.611 -24.234 1 91.12 193 MET B C 1
ATOM 5400 O O . MET B 1 193 ? -7.676 -0.481 -23.391 1 91.12 193 MET B O 1
ATOM 5404 N N . VAL B 1 194 ? -6.664 -1.654 -25.062 1 93.25 194 VAL B N 1
ATOM 5405 C CA . VAL B 1 194 ? -7.535 -2.822 -24.984 1 93.25 194 VAL B CA 1
ATOM 5406 C C . VAL B 1 194 ? -6.766 -4.004 -24.406 1 93.25 194 VAL B C 1
ATOM 5408 O O . VAL B 1 194 ? -5.605 -4.23 -24.75 1 93.25 194 VAL B O 1
ATOM 5411 N N . TYR B 1 195 ? -7.48 -4.785 -23.547 1 93.31 195 TYR B N 1
ATOM 5412 C CA . TYR B 1 195 ? -6.77 -5.805 -22.781 1 93.31 195 TYR B CA 1
ATOM 5413 C C . TYR B 1 195 ? -7.273 -7.199 -23.125 1 93.31 195 TYR B C 1
ATOM 5415 O O . TYR B 1 195 ? -8.453 -7.379 -23.453 1 93.31 195 TYR B O 1
ATOM 5423 N N . GLY B 1 196 ? -6.391 -8.172 -23.188 1 93.12 196 GLY B N 1
ATOM 5424 C CA . GLY B 1 196 ? -6.691 -9.594 -23.219 1 93.12 196 GLY B CA 1
ATOM 5425 C C . GLY B 1 196 ? -6.25 -10.32 -21.969 1 93.12 196 GLY B C 1
ATOM 5426 O O . GLY B 1 196 ? -5.125 -10.141 -21.5 1 93.12 196 GLY B O 1
ATOM 5427 N N . VAL B 1 197 ? -7.191 -11.125 -21.422 1 92.94 197 VAL B N 1
ATOM 5428 C CA . VAL B 1 197 ? -6.867 -11.844 -20.203 1 92.94 197 VAL B CA 1
ATOM 5429 C C . VAL B 1 197 ? -7.246 -13.312 -20.344 1 92.94 197 VAL B C 1
ATOM 5431 O O . VAL B 1 197 ? -8.227 -13.641 -21.016 1 92.94 197 VAL B O 1
ATOM 5434 N N . GLU B 1 198 ? -6.465 -14.172 -19.688 1 93.5 198 GLU B N 1
ATOM 5435 C CA . GLU B 1 198 ? -6.777 -15.594 -19.688 1 93.5 198 GLU B CA 1
ATOM 5436 C C . GLU B 1 198 ? -8.141 -15.859 -19.047 1 93.5 198 GLU B C 1
ATOM 5438 O O . GLU B 1 198 ? -8.5 -15.211 -18.062 1 93.5 198 GLU B O 1
ATOM 5443 N N . ASP B 1 199 ? -8.828 -16.938 -19.609 1 91.12 199 ASP B N 1
ATOM 5444 C CA . ASP B 1 199 ? -10.125 -17.344 -19.078 1 91.12 199 ASP B CA 1
ATOM 5445 C C . ASP B 1 199 ? -10.328 -18.844 -19.219 1 91.12 199 ASP B C 1
ATOM 5447 O O . ASP B 1 199 ? -10.43 -19.375 -20.328 1 91.12 199 ASP B O 1
ATOM 5451 N N . PRO B 1 200 ? -10.5 -19.609 -18.062 1 91.12 200 PRO B N 1
ATOM 5452 C CA . PRO B 1 200 ? -10.453 -19.094 -16.688 1 91.12 200 PRO B CA 1
ATOM 5453 C C . PRO B 1 200 ? -9.094 -18.5 -16.328 1 91.12 200 PRO B C 1
ATOM 5455 O O . PRO B 1 200 ? -8.102 -18.766 -17.016 1 91.12 200 PRO B O 1
ATOM 5458 N N . GLY B 1 201 ? -9.141 -17.641 -15.312 1 89.94 201 GLY B N 1
ATOM 5459 C CA . GLY B 1 201 ? -7.914 -17.016 -14.852 1 89.94 201 GLY B CA 1
ATOM 5460 C C . GLY B 1 201 ? -8.094 -16.203 -13.586 1 89.94 201 GLY B C 1
ATOM 5461 O O . GLY B 1 201 ? -9.172 -16.219 -12.984 1 89.94 201 GLY B O 1
ATOM 5462 N N . TYR B 1 202 ? -6.984 -15.648 -13.133 1 79.62 202 TYR B N 1
ATOM 5463 C CA . TYR B 1 202 ? -7.004 -14.773 -11.969 1 79.62 202 TYR B CA 1
ATOM 5464 C C . TYR B 1 202 ? -7.602 -13.414 -12.32 1 79.62 202 TYR B C 1
ATOM 5466 O O . TYR B 1 202 ? -6.957 -12.594 -12.977 1 79.62 202 TYR B O 1
ATOM 5474 N N . HIS B 1 203 ? -8.797 -13.242 -11.93 1 72.25 203 HIS B N 1
ATOM 5475 C CA . HIS B 1 203 ? -9.5 -12.102 -12.508 1 72.25 203 HIS B CA 1
ATOM 5476 C C . HIS B 1 203 ? -9.406 -10.875 -11.609 1 72.25 203 HIS B C 1
ATOM 5478 O O . HIS B 1 203 ? -10.344 -10.086 -11.531 1 72.25 203 HIS B O 1
ATOM 5484 N N . LEU B 1 204 ? -8.32 -10.781 -10.844 1 76.25 204 LEU B N 1
ATOM 5485 C CA . LEU B 1 204 ? -8.055 -9.523 -10.156 1 76.25 204 LEU B CA 1
ATOM 5486 C C . LEU B 1 204 ? -7.957 -8.367 -11.148 1 76.25 204 LEU B C 1
ATOM 5488 O O . LEU B 1 204 ? -8.508 -7.289 -10.906 1 76.25 204 LEU B O 1
ATOM 5492 N N . ILE B 1 205 ? -7.324 -8.633 -12.242 1 76.81 205 ILE B N 1
ATOM 5493 C CA . ILE B 1 205 ? -7.117 -7.602 -13.258 1 76.81 205 ILE B CA 1
ATOM 5494 C C . ILE B 1 205 ? -8.469 -7.129 -13.797 1 76.81 205 ILE B C 1
ATOM 5496 O O . ILE B 1 205 ? -8.648 -5.941 -14.07 1 76.81 205 ILE B O 1
ATOM 5500 N N . LEU B 1 206 ? -9.328 -8.078 -13.977 1 76.75 206 LEU B N 1
ATOM 5501 C CA . LEU B 1 206 ? -10.641 -7.703 -14.484 1 76.75 206 LEU B CA 1
ATOM 5502 C C . LEU B 1 206 ? -11.375 -6.812 -13.492 1 76.75 206 LEU B C 1
ATOM 5504 O O . LEU B 1 206 ? -12.039 -5.852 -13.883 1 76.75 206 LEU B O 1
ATOM 5508 N N . GLN B 1 207 ? -11.219 -7.203 -12.32 1 76.31 207 GLN B N 1
ATOM 5509 C CA . GLN B 1 207 ? -11.875 -6.402 -11.289 1 76.31 207 GLN B CA 1
ATOM 5510 C C . GLN B 1 207 ? -11.312 -4.984 -11.25 1 76.31 207 GLN B C 1
ATOM 5512 O O . GLN B 1 207 ? -12.055 -4.02 -11.078 1 76.31 207 GLN B O 1
ATOM 5517 N N . ILE B 1 208 ? -10.055 -4.844 -11.422 1 77.62 208 ILE B N 1
ATOM 5518 C CA . ILE B 1 208 ? -9.406 -3.537 -11.414 1 77.62 208 ILE B CA 1
ATOM 5519 C C . ILE B 1 208 ? -9.852 -2.736 -12.633 1 77.62 208 ILE B C 1
ATOM 5521 O O . ILE B 1 208 ? -10.164 -1.549 -12.523 1 77.62 208 ILE B O 1
ATOM 5525 N N . LEU B 1 209 ? -9.977 -3.402 -13.742 1 76.5 209 LEU B N 1
ATOM 5526 C CA . LEU B 1 209 ? -10.266 -2.729 -15.008 1 76.5 209 LEU B CA 1
ATOM 5527 C C . LEU B 1 209 ? -11.727 -2.314 -15.086 1 76.5 209 LEU B C 1
ATOM 5529 O O . LEU B 1 209 ? -12.102 -1.487 -15.914 1 76.5 209 LEU B O 1
ATOM 5533 N N . LYS B 1 210 ? -12.555 -2.969 -14.242 1 73.44 210 LYS B N 1
ATOM 5534 C CA . LYS B 1 210 ? -13.945 -2.539 -14.18 1 73.44 210 LYS B CA 1
ATOM 5535 C C . LYS B 1 210 ? -14.055 -1.06 -13.828 1 73.44 210 LYS B C 1
ATOM 5537 O O . LYS B 1 210 ? -15.023 -0.393 -14.188 1 73.44 210 LYS B O 1
ATOM 5542 N N . GLY B 1 211 ? -13.062 -0.609 -13.117 1 68.62 211 GLY B N 1
ATOM 5543 C CA . GLY B 1 211 ? -13.031 0.793 -12.734 1 68.62 211 GLY B CA 1
ATOM 5544 C C . GLY B 1 211 ? -12.508 1.699 -13.836 1 68.62 211 GLY B C 1
ATOM 5545 O O . GLY B 1 211 ? -12.508 2.924 -13.688 1 68.62 211 GLY B O 1
ATOM 5546 N N . PHE B 1 212 ? -12.117 1.065 -14.898 1 72.5 212 PHE B N 1
ATOM 5547 C CA . PHE B 1 212 ? -11.555 1.803 -16.016 1 72.5 212 PHE B CA 1
ATOM 5548 C C . PHE B 1 212 ? -12.422 1.647 -17.266 1 72.5 212 PHE B C 1
ATOM 5550 O O . PHE B 1 212 ? -13.219 0.712 -17.359 1 72.5 212 PHE B O 1
ATOM 5557 N N . PRO B 1 213 ? -12.391 2.533 -18.125 1 74.06 213 PRO B N 1
ATOM 5558 C CA . PRO B 1 213 ? -13.227 2.479 -19.328 1 74.06 213 PRO B CA 1
ATOM 5559 C C . PRO B 1 213 ? -12.711 1.487 -20.359 1 74.06 213 PRO B C 1
ATOM 5561 O O . PRO B 1 213 ? -13.32 1.321 -21.422 1 74.06 213 PRO B O 1
ATOM 5564 N N . ASN B 1 214 ? -11.773 0.729 -20.062 1 83.62 214 ASN B N 1
ATOM 5565 C CA . ASN B 1 214 ? -11.086 -0.114 -21.031 1 83.62 214 ASN B CA 1
ATOM 5566 C C . ASN B 1 214 ? -11.867 -1.388 -21.328 1 83.62 214 ASN B C 1
ATOM 5568 O O . ASN B 1 214 ? -12.586 -1.896 -20.453 1 83.62 214 ASN B O 1
ATOM 5572 N N . GLU B 1 215 ? -11.711 -1.825 -22.578 1 88.12 215 GLU B N 1
ATOM 5573 C CA . GLU B 1 215 ? -12.281 -3.107 -22.984 1 88.12 215 GLU B CA 1
ATOM 5574 C C . GLU B 1 215 ? -11.359 -4.262 -22.625 1 88.12 215 GLU B C 1
ATOM 5576 O O . GLU B 1 215 ? -10.133 -4.145 -22.734 1 88.12 215 GLU B O 1
ATOM 5581 N N . VAL B 1 216 ? -12.008 -5.32 -22.203 1 89.94 216 VAL B N 1
ATOM 5582 C CA . VAL B 1 216 ? -11.258 -6.512 -21.812 1 89.94 216 VAL B CA 1
ATOM 5583 C C . VAL B 1 216 ? -11.828 -7.734 -22.531 1 89.94 216 VAL B C 1
ATOM 5585 O O . VAL B 1 216 ? -13.031 -7.984 -22.484 1 89.94 216 VAL B O 1
ATOM 5588 N N . TYR B 1 217 ? -10.969 -8.508 -23.219 1 90.56 217 TYR B N 1
ATOM 5589 C CA . TYR B 1 217 ? -11.375 -9.719 -23.922 1 90.56 217 TYR B CA 1
ATOM 5590 C C . TYR B 1 217 ? -10.789 -10.961 -23.266 1 90.56 217 TYR B C 1
ATOM 5592 O O . TYR B 1 217 ? -9.625 -10.977 -22.875 1 90.56 217 TYR B O 1
ATOM 5600 N N . PRO B 1 218 ? -11.594 -12.023 -23.141 1 91 218 PRO B N 1
ATOM 5601 C CA . PRO B 1 218 ? -11.078 -13.289 -22.609 1 91 218 PRO B CA 1
ATOM 5602 C C . PRO B 1 218 ? -10.266 -14.07 -23.641 1 91 218 PRO B C 1
ATOM 5604 O O . PRO B 1 218 ? -10.602 -14.07 -24.828 1 91 218 PRO B O 1
ATOM 5607 N N . LEU B 1 219 ? -9.195 -14.609 -23.188 1 92.5 219 LEU B N 1
ATOM 5608 C CA . LEU B 1 219 ? -8.414 -15.57 -23.969 1 92.5 219 LEU B CA 1
ATOM 5609 C C . LEU B 1 219 ? -8.641 -16.984 -23.453 1 92.5 219 LEU B C 1
ATOM 5611 O O . LEU B 1 219 ? -8.32 -17.297 -22.312 1 92.5 219 LEU B O 1
ATOM 5615 N N . GLU B 1 220 ? -9.094 -17.812 -24.297 1 92.19 220 GLU B N 1
ATOM 5616 C CA . GLU B 1 220 ? -9.328 -19.188 -23.906 1 92.19 220 GLU B CA 1
ATOM 5617 C C . GLU B 1 220 ? -8.016 -19.906 -23.578 1 92.19 220 GLU B C 1
ATOM 5619 O O . GLU B 1 220 ? -6.965 -19.547 -24.125 1 92.19 220 GLU B O 1
ATOM 5624 N N . VAL B 1 221 ? -8.172 -20.906 -22.703 1 92.81 221 VAL B N 1
ATOM 5625 C CA . VAL B 1 221 ? -6.988 -21.656 -22.281 1 92.81 221 VAL B CA 1
ATOM 5626 C C . VAL B 1 221 ? -7.199 -23.141 -22.531 1 92.81 221 VAL B C 1
ATOM 5628 O O . VAL B 1 221 ? -8.289 -23.672 -22.297 1 92.81 221 VAL B O 1
ATOM 5631 N N . ASP B 1 222 ? -6.152 -23.781 -23.094 1 90.81 222 ASP B N 1
ATOM 5632 C CA . ASP B 1 222 ? -6.191 -25.234 -23.281 1 90.81 222 ASP B CA 1
ATOM 5633 C C . ASP B 1 222 ? -4.926 -25.891 -22.75 1 90.81 222 ASP B C 1
ATOM 5635 O O . ASP B 1 222 ? -4.27 -25.359 -21.859 1 90.81 222 ASP B O 1
ATOM 5639 N N . GLU B 1 223 ? -4.609 -27.047 -23.172 1 87.81 223 GLU B N 1
ATOM 5640 C CA . GLU B 1 223 ? -3.504 -27.844 -22.641 1 87.81 223 GLU B CA 1
ATOM 5641 C C . GLU B 1 223 ? -2.156 -27.219 -22.984 1 87.81 223 GLU B C 1
ATOM 5643 O O . GLU B 1 223 ? -1.129 -27.594 -22.406 1 87.81 223 GLU B O 1
ATOM 5648 N N . GLU B 1 224 ? -2.252 -26.234 -23.844 1 88 224 GLU B N 1
ATOM 5649 C CA . GLU B 1 224 ? -1.018 -25.547 -24.203 1 88 224 GLU B CA 1
ATOM 5650 C C . GLU B 1 224 ? -1.004 -24.109 -23.672 1 88 224 GLU B C 1
ATOM 5652 O O . GLU B 1 224 ? -0.193 -23.297 -24.109 1 88 224 GLU B O 1
ATOM 5657 N N . GLY B 1 225 ? -1.896 -23.828 -22.859 1 91.5 225 GLY B N 1
ATOM 5658 C CA . GLY B 1 225 ? -1.971 -22.484 -22.297 1 91.5 225 GLY B CA 1
ATOM 5659 C C . GLY B 1 225 ? -2.918 -21.578 -23.062 1 91.5 225 GLY B C 1
ATOM 5660 O O . GLY B 1 225 ? -3.855 -22.047 -23.703 1 91.5 225 GLY B O 1
ATOM 5661 N N . ALA B 1 226 ? -2.76 -20.312 -22.953 1 93.75 226 ALA B N 1
ATOM 5662 C CA . ALA B 1 226 ? -3.635 -19.328 -23.562 1 93.75 226 ALA B CA 1
ATOM 5663 C C . ALA B 1 226 ? -3.621 -19.453 -25.078 1 93.75 226 ALA B C 1
ATOM 5665 O O . ALA B 1 226 ? -2.561 -19.594 -25.688 1 93.75 226 ALA B O 1
ATOM 5666 N N . LYS B 1 227 ? -4.816 -19.406 -25.625 1 92.5 227 LYS B N 1
ATOM 5667 C CA . LYS B 1 227 ? -4.934 -19.406 -27.078 1 92.5 227 LYS B CA 1
ATOM 5668 C C . LYS B 1 227 ? -4.613 -18.016 -27.656 1 92.5 227 LYS B C 1
ATOM 5670 O O . LYS B 1 227 ? -5.488 -17.156 -27.719 1 92.5 227 LYS B O 1
ATOM 5675 N N . VAL B 1 228 ? -3.492 -17.844 -28.219 1 90.06 228 VAL B N 1
ATOM 5676 C CA . VAL B 1 228 ? -2.947 -16.547 -28.562 1 90.06 228 VAL B CA 1
ATOM 5677 C C . VAL B 1 228 ? -3.436 -16.125 -29.953 1 90.06 228 VAL B C 1
ATOM 5679 O O . VAL B 1 228 ? -3.389 -14.953 -30.312 1 90.06 228 VAL B O 1
ATOM 5682 N N . ASP B 1 229 ? -3.943 -17.047 -30.734 1 87.62 229 ASP B N 1
ATOM 5683 C CA . ASP B 1 229 ? -4.387 -16.719 -32.094 1 87.62 229 ASP B CA 1
ATOM 5684 C C . ASP B 1 229 ? -5.543 -15.727 -32.062 1 87.62 229 ASP B C 1
ATOM 5686 O O . ASP B 1 229 ? -5.691 -14.922 -33 1 87.62 229 ASP B O 1
ATOM 5690 N N . SER B 1 230 ? -6.285 -15.758 -31.031 1 85.06 230 SER B N 1
ATOM 5691 C CA . SER B 1 230 ? -7.457 -14.891 -30.922 1 85.06 230 SER B CA 1
ATOM 5692 C C . SER B 1 230 ? -7.059 -13.445 -30.672 1 85.06 230 SER B C 1
ATOM 5694 O O . SER B 1 230 ? -7.871 -12.531 -30.844 1 85.06 230 SER B O 1
ATOM 5696 N N . ILE B 1 231 ? -5.84 -13.211 -30.375 1 87.62 231 ILE B N 1
ATOM 5697 C CA . ILE B 1 231 ? -5.379 -11.867 -30.016 1 87.62 231 ILE B CA 1
ATOM 5698 C C . ILE B 1 231 ? -5.344 -10.992 -31.266 1 87.62 231 ILE B C 1
ATOM 5700 O O . ILE B 1 231 ? -5.48 -9.766 -31.172 1 87.62 231 ILE B O 1
ATOM 5704 N N . TYR B 1 232 ? -5.191 -11.633 -32.375 1 84.31 232 TYR B N 1
ATOM 5705 C CA . TYR B 1 232 ? -5.066 -10.906 -33.625 1 84.31 232 TYR B CA 1
ATOM 5706 C C . TYR B 1 232 ? -6.422 -10.414 -34.125 1 84.31 232 TYR B C 1
ATOM 5708 O O . TYR B 1 232 ? -6.5 -9.516 -34.969 1 84.31 232 TYR B O 1
ATOM 5716 N N . GLN B 1 233 ? -7.363 -11.016 -33.594 1 81 233 GLN B N 1
ATOM 5717 C CA . GLN B 1 233 ? -8.703 -10.711 -34.094 1 81 233 GLN B CA 1
ATOM 5718 C C . GLN B 1 233 ? -9.305 -9.508 -33.375 1 81 233 GLN B C 1
ATOM 5720 O O . GLN B 1 233 ? -10.266 -8.914 -33.844 1 81 233 GLN B O 1
ATOM 5725 N N . LYS B 1 234 ? -8.641 -9.188 -32.344 1 81.38 234 LYS B N 1
ATOM 5726 C CA . LYS B 1 234 ? -9.164 -8.109 -31.516 1 81.38 234 LYS B CA 1
ATOM 5727 C C . LYS B 1 234 ? -8.125 -7 -31.344 1 81.38 234 LYS B C 1
ATOM 5729 O O . LYS B 1 234 ? -6.941 -7.203 -31.609 1 81.38 234 LYS B O 1
ATOM 5734 N N . ASN B 1 235 ? -8.445 -5.77 -31.562 1 89 235 ASN B N 1
ATOM 5735 C CA . ASN B 1 235 ? -7.547 -4.633 -31.422 1 89 235 ASN B CA 1
ATOM 5736 C C . ASN B 1 235 ? -6.949 -4.57 -30.016 1 89 235 ASN B C 1
ATOM 5738 O O . ASN B 1 235 ? -6.98 -3.52 -29.359 1 89 235 ASN B O 1
ATOM 5742 N N . ILE B 1 236 ? -6.379 -5.77 -29.516 1 94.5 236 ILE B N 1
ATOM 5743 C CA . ILE B 1 236 ? -5.809 -5.871 -28.172 1 94.5 236 ILE B CA 1
ATOM 5744 C C . ILE B 1 236 ? -4.422 -5.23 -28.156 1 94.5 236 ILE B C 1
ATOM 5746 O O . ILE B 1 236 ? -3.631 -5.414 -29.078 1 94.5 236 ILE B O 1
ATOM 5750 N N . ASN B 1 237 ? -4.129 -4.5 -27.062 1 95.75 237 ASN B N 1
ATOM 5751 C CA . ASN B 1 237 ? -2.838 -3.84 -26.906 1 95.75 237 ASN B CA 1
ATOM 5752 C C . ASN B 1 237 ? -2.004 -4.5 -25.812 1 95.75 237 ASN B C 1
ATOM 5754 O O . ASN B 1 237 ? -0.773 -4.508 -25.875 1 95.75 237 ASN B O 1
ATOM 5758 N N . VAL B 1 238 ? -2.686 -4.957 -24.797 1 95.94 238 VAL B N 1
ATOM 5759 C CA . VAL B 1 238 ? -1.993 -5.527 -23.641 1 95.94 238 VAL B CA 1
ATOM 5760 C C . VAL B 1 238 ? -2.594 -6.887 -23.297 1 95.94 238 VAL B C 1
ATOM 5762 O O . VAL B 1 238 ? -3.816 -7.031 -23.219 1 95.94 238 VAL B O 1
ATOM 5765 N N . VAL B 1 239 ? -1.75 -7.887 -23.109 1 95.94 239 VAL B N 1
ATOM 5766 C CA . VAL B 1 239 ? -2.209 -9.219 -22.734 1 95.94 239 VAL B CA 1
ATOM 5767 C C . VAL B 1 239 ? -1.664 -9.586 -21.359 1 95.94 239 VAL B C 1
ATOM 5769 O O . VAL B 1 239 ? -0.491 -9.344 -21.062 1 95.94 239 VAL B O 1
ATOM 5772 N N . TYR B 1 240 ? -2.545 -10.086 -20.531 1 95.81 240 TYR B N 1
ATOM 5773 C CA . TYR B 1 240 ? -2.188 -10.586 -19.203 1 95.81 240 TYR B CA 1
ATOM 5774 C C . TYR B 1 240 ? -2.176 -12.109 -19.188 1 95.81 240 TYR B C 1
ATOM 5776 O O . TYR B 1 240 ? -3.217 -12.75 -19.375 1 95.81 240 TYR B O 1
ATOM 5784 N N . VAL B 1 241 ? -0.97 -12.711 -18.875 1 95.88 241 VAL B N 1
ATOM 5785 C CA . VAL B 1 241 ? -0.865 -14.164 -18.953 1 95.88 241 VAL B CA 1
ATOM 5786 C C . VAL B 1 241 ? -0.045 -14.688 -17.766 1 95.88 241 VAL B C 1
ATOM 5788 O O . VAL B 1 241 ? 0.737 -13.945 -17.172 1 95.88 241 VAL B O 1
ATOM 5791 N N . THR B 1 242 ? -0.25 -15.922 -17.469 1 95 242 THR B N 1
ATOM 5792 C CA . THR B 1 242 ? 0.526 -16.688 -16.5 1 95 242 THR B CA 1
ATOM 5793 C C . THR B 1 242 ? 1.249 -17.844 -17.188 1 95 242 THR B C 1
ATOM 5795 O O . THR B 1 242 ? 0.898 -19.016 -17 1 95 242 THR B O 1
ATOM 5798 N N . PRO B 1 243 ? 2.311 -17.562 -17.875 1 94.44 243 PRO B N 1
ATOM 5799 C CA . PRO B 1 243 ? 2.877 -18.516 -18.828 1 94.44 243 PRO B CA 1
ATOM 5800 C C . PRO B 1 243 ? 3.57 -19.688 -18.156 1 94.44 243 PRO B C 1
ATOM 5802 O O . PRO B 1 243 ? 3.631 -20.781 -18.719 1 94.44 243 PRO B O 1
ATOM 5805 N N . SER B 1 244 ? 4.098 -19.516 -17.016 1 90.56 244 SER B N 1
ATOM 5806 C CA . SER B 1 244 ? 4.852 -20.578 -16.359 1 90.56 244 SER B CA 1
ATOM 5807 C C . SER B 1 244 ? 3.92 -21.562 -15.656 1 90.56 244 SER B C 1
ATOM 5809 O O . SER B 1 244 ? 4.16 -22.766 -15.664 1 90.56 244 SER B O 1
ATOM 5811 N N . HIS B 1 245 ? 2.943 -21.078 -15.07 1 91.75 245 HIS B N 1
ATOM 5812 C CA . HIS B 1 245 ? 1.957 -21.828 -14.312 1 91.75 245 HIS B CA 1
ATOM 5813 C C . HIS B 1 245 ? 0.589 -21.156 -14.359 1 91.75 245 HIS B C 1
ATOM 5815 O O . HIS B 1 245 ? 0.248 -20.375 -13.477 1 91.75 245 HIS B O 1
ATOM 5821 N N . HIS B 1 246 ? -0.205 -21.609 -15.305 1 93.62 246 HIS B N 1
ATOM 5822 C CA . HIS B 1 246 ? -1.514 -21 -15.508 1 93.62 246 HIS B CA 1
ATOM 5823 C C . HIS B 1 246 ? -2.393 -21.141 -14.273 1 93.62 246 HIS B C 1
ATOM 5825 O O . HIS B 1 246 ? -2.41 -22.203 -13.641 1 93.62 246 HIS B O 1
ATOM 5831 N N . PHE B 1 247 ? -2.992 -20.188 -13.844 1 92.12 247 PHE B N 1
ATOM 5832 C CA . PHE B 1 247 ? -4.055 -20.281 -12.852 1 92.12 247 PHE B CA 1
ATOM 5833 C C . PHE B 1 247 ? -5.418 -20.406 -13.523 1 92.12 247 PHE B C 1
ATOM 5835 O O . PHE B 1 247 ? -5.793 -19.547 -14.32 1 92.12 247 PHE B O 1
ATOM 5842 N N . PRO B 1 248 ? -6.145 -21.469 -13.328 1 92.38 248 PRO B N 1
ATOM 5843 C CA . PRO B 1 248 ? -5.871 -22.406 -12.234 1 92.38 248 PRO B CA 1
ATOM 5844 C C . PRO B 1 248 ? -5.402 -23.781 -12.734 1 92.38 248 PRO B C 1
ATOM 5846 O O . PRO B 1 248 ? -5.117 -24.672 -11.93 1 92.38 248 PRO B O 1
ATOM 5849 N N . TYR B 1 249 ? -5.234 -23.938 -14.016 1 92.88 249 TYR B N 1
ATOM 5850 C CA . TYR B 1 249 ? -5.078 -25.297 -14.555 1 92.88 249 TYR B CA 1
ATOM 5851 C C . TYR B 1 249 ? -3.639 -25.766 -14.406 1 92.88 249 TYR B C 1
ATOM 5853 O O . TYR B 1 249 ? -3.359 -26.969 -14.547 1 92.88 249 TYR B O 1
ATOM 5861 N N . GLY B 1 250 ? -2.762 -24.906 -14.188 1 90.62 250 GLY B N 1
ATOM 5862 C CA . GLY B 1 250 ? -1.378 -25.297 -13.977 1 90.62 250 GLY B CA 1
ATOM 5863 C C . GLY B 1 250 ? -0.616 -25.531 -15.266 1 90.62 250 GLY B C 1
ATOM 5864 O O . GLY B 1 250 ? 0.569 -25.859 -15.242 1 90.62 250 GLY B O 1
ATOM 5865 N N . THR B 1 251 ? -1.202 -25.234 -16.375 1 88.31 251 THR B N 1
ATOM 5866 C CA . THR B 1 251 ? -0.595 -25.484 -17.672 1 88.31 251 THR B CA 1
ATOM 5867 C C . THR B 1 251 ? 0.446 -24.422 -18 1 88.31 251 THR B C 1
ATOM 5869 O O . THR B 1 251 ? 0.233 -23.234 -17.734 1 88.31 251 THR B O 1
ATOM 5872 N N . ALA B 1 252 ? 1.572 -24.891 -18.562 1 88.12 252 ALA B N 1
ATOM 5873 C CA . ALA B 1 252 ? 2.578 -23.969 -19.078 1 88.12 252 ALA B CA 1
ATOM 5874 C C . ALA B 1 252 ? 2.266 -23.547 -20.5 1 88.12 252 ALA B C 1
ATOM 5876 O O . ALA B 1 252 ? 1.798 -24.359 -21.312 1 88.12 252 ALA B O 1
ATOM 5877 N N . LEU B 1 253 ? 2.512 -22.297 -20.781 1 91.25 253 LEU B N 1
ATOM 5878 C CA . LEU B 1 253 ? 2.416 -21.828 -22.156 1 91.25 253 LEU B CA 1
ATOM 5879 C C . LEU B 1 253 ? 3.498 -22.469 -23.016 1 91.25 253 LEU B C 1
ATOM 5881 O O . LEU B 1 253 ? 4.68 -22.422 -22.672 1 91.25 253 LEU B O 1
ATOM 5885 N N . SER B 1 254 ? 3.096 -23.062 -24.125 1 85.75 254 SER B N 1
ATOM 5886 C CA . SER B 1 254 ? 4.047 -23.766 -24.969 1 85.75 254 SER B CA 1
ATOM 5887 C C . SER B 1 254 ? 5.039 -22.812 -25.609 1 85.75 254 SER B C 1
ATOM 5889 O O . SER B 1 254 ? 4.77 -21.609 -25.734 1 85.75 254 SER B O 1
ATOM 5891 N N . VAL B 1 255 ? 6.164 -23.344 -26.016 1 81.5 255 VAL B N 1
ATOM 5892 C CA . VAL B 1 255 ? 7.23 -22.547 -26.609 1 81.5 255 VAL B CA 1
ATOM 5893 C C . VAL B 1 255 ? 6.719 -21.844 -27.859 1 81.5 255 VAL B C 1
ATOM 5895 O O . VAL B 1 255 ? 7.051 -20.688 -28.125 1 81.5 255 VAL B O 1
ATOM 5898 N N . ASN B 1 256 ? 5.941 -22.531 -28.609 1 82.25 256 ASN B N 1
ATOM 5899 C CA . ASN B 1 256 ? 5.371 -21.953 -29.812 1 82.25 256 ASN B CA 1
ATOM 5900 C C . ASN B 1 256 ? 4.469 -20.766 -29.5 1 82.25 256 ASN B C 1
ATOM 5902 O O . ASN B 1 256 ? 4.559 -19.719 -30.156 1 82.25 256 ASN B O 1
ATOM 5906 N N . ARG B 1 257 ? 3.682 -20.938 -28.547 1 90.81 257 ARG B N 1
ATOM 5907 C CA . ARG B 1 257 ? 2.756 -19.859 -28.188 1 90.81 257 ARG B CA 1
ATOM 5908 C C . ARG B 1 257 ? 3.488 -18.719 -27.5 1 90.81 257 ARG B C 1
ATOM 5910 O O . ARG B 1 257 ? 3.107 -17.547 -27.656 1 90.81 257 ARG B O 1
ATOM 5917 N N . ARG B 1 258 ? 4.535 -19.016 -26.781 1 91.75 258 ARG B N 1
ATOM 5918 C CA . ARG B 1 258 ? 5.398 -17.984 -26.234 1 91.75 258 ARG B CA 1
ATOM 5919 C C . ARG B 1 258 ? 5.988 -17.125 -27.344 1 91.75 258 ARG B C 1
ATOM 5921 O O . ARG B 1 258 ? 5.938 -15.891 -27.281 1 91.75 258 ARG B O 1
ATOM 5928 N N . THR B 1 259 ? 6.465 -17.781 -28.312 1 87.75 259 THR B N 1
ATOM 5929 C CA . THR B 1 259 ? 7.082 -17.094 -29.438 1 87.75 259 THR B CA 1
ATOM 5930 C C . THR B 1 259 ? 6.055 -16.25 -30.188 1 87.75 259 THR B C 1
ATOM 5932 O O . THR B 1 259 ? 6.328 -15.102 -30.547 1 87.75 259 THR B O 1
ATOM 5935 N N . LYS B 1 260 ? 4.941 -16.828 -30.406 1 92.12 260 LYS B N 1
ATOM 5936 C CA . LYS B 1 260 ? 3.869 -16.109 -31.094 1 92.12 260 LYS B CA 1
ATOM 5937 C C . LYS B 1 260 ? 3.463 -14.859 -30.328 1 92.12 260 LYS B C 1
ATOM 5939 O O . LYS B 1 260 ? 3.256 -13.797 -30.922 1 92.12 260 LYS B O 1
ATOM 5944 N N . LEU B 1 261 ? 3.354 -15 -29.078 1 95.12 261 LEU B N 1
ATOM 5945 C CA . LEU B 1 261 ? 2.963 -13.883 -28.219 1 95.12 261 LEU B CA 1
ATOM 5946 C C . LEU B 1 261 ? 4.016 -12.781 -28.25 1 95.12 261 LEU B C 1
ATOM 5948 O O . LEU B 1 261 ? 3.676 -11.594 -28.328 1 95.12 261 LEU B O 1
ATOM 5952 N N . LEU B 1 262 ? 5.238 -13.133 -28.172 1 94.25 262 LEU B N 1
ATOM 5953 C CA . LEU B 1 262 ? 6.324 -12.164 -28.219 1 94.25 262 LEU B CA 1
ATOM 5954 C C . LEU B 1 262 ? 6.379 -11.453 -29.562 1 94.25 262 LEU B C 1
ATOM 5956 O O . LEU B 1 262 ? 6.598 -10.242 -29.625 1 94.25 262 LEU B O 1
ATOM 5960 N N . LYS B 1 263 ? 6.176 -12.211 -30.609 1 93.69 263 LYS B N 1
ATOM 5961 C CA . LYS B 1 263 ? 6.137 -11.609 -31.938 1 93.69 263 LYS B CA 1
ATOM 5962 C C . LYS B 1 263 ? 4.984 -10.617 -32.062 1 93.69 263 LYS B C 1
ATOM 5964 O O . LYS B 1 263 ? 5.148 -9.539 -32.625 1 93.69 263 LYS B O 1
ATOM 5969 N N . TRP B 1 264 ? 3.891 -11.023 -31.547 1 95.38 264 TRP B N 1
ATOM 5970 C CA . TRP B 1 264 ? 2.73 -10.141 -31.516 1 95.38 264 TRP B CA 1
ATOM 5971 C C . TRP B 1 264 ? 3.057 -8.828 -30.812 1 95.38 264 TRP B C 1
ATOM 5973 O O . TRP B 1 264 ? 2.795 -7.746 -31.344 1 95.38 264 TRP B O 1
ATOM 5983 N N . ALA B 1 265 ? 3.629 -8.891 -29.703 1 96.44 265 ALA B N 1
ATOM 5984 C CA . ALA B 1 265 ? 3.938 -7.707 -28.906 1 96.44 265 ALA B CA 1
ATOM 5985 C C . ALA B 1 265 ? 4.949 -6.812 -29.625 1 96.44 265 ALA B C 1
ATOM 5987 O O . ALA B 1 265 ? 4.836 -5.586 -29.594 1 96.44 265 ALA B O 1
ATOM 5988 N N . ALA B 1 266 ? 5.871 -7.426 -30.312 1 94.69 266 ALA B N 1
ATOM 5989 C CA . ALA B 1 266 ? 6.949 -6.699 -30.969 1 94.69 266 ALA B CA 1
ATOM 5990 C C . ALA B 1 266 ? 6.449 -5.992 -32.219 1 94.69 266 ALA B C 1
ATOM 5992 O O . ALA B 1 266 ? 7.09 -5.062 -32.719 1 94.69 266 ALA B O 1
ATOM 5993 N N . SER B 1 267 ? 5.34 -6.395 -32.688 1 94 267 SER B N 1
ATOM 5994 C CA . SER B 1 267 ? 4.863 -5.91 -34 1 94 267 SER B CA 1
ATOM 5995 C C . SER B 1 267 ? 4.352 -4.477 -33.875 1 94 267 SER B C 1
ATOM 5997 O O . SER B 1 267 ? 4.258 -3.771 -34.906 1 94 267 SER B O 1
ATOM 5999 N N . GLU B 1 268 ? 4.012 -4.086 -32.688 1 93.44 268 GLU B N 1
ATOM 6000 C CA . GLU B 1 268 ? 3.539 -2.719 -32.469 1 93.44 268 GLU B CA 1
ATOM 6001 C C . GLU B 1 268 ? 4.168 -2.1 -31.234 1 93.44 268 GLU B C 1
ATOM 6003 O O . GLU B 1 268 ? 4.395 -2.789 -30.234 1 93.44 268 GLU B O 1
ATOM 6008 N N . LYS B 1 269 ? 4.273 -0.845 -31.312 1 90.62 269 LYS B N 1
ATOM 6009 C CA . LYS B 1 269 ? 4.949 -0.108 -30.234 1 90.62 269 LYS B CA 1
ATOM 6010 C C . LYS B 1 269 ? 4.133 -0.124 -28.953 1 90.62 269 LYS B C 1
ATOM 6012 O O . LYS B 1 269 ? 4.688 -0.205 -27.859 1 90.62 269 LYS B O 1
ATOM 6017 N N . GLU B 1 270 ? 2.861 -0.122 -29.047 1 91.94 270 GLU B N 1
ATOM 6018 C CA . GLU B 1 270 ? 2 0.055 -27.875 1 91.94 270 GLU B CA 1
ATOM 6019 C C . GLU B 1 270 ? 1.52 -1.289 -27.344 1 91.94 270 GLU B C 1
ATOM 6021 O O . GLU B 1 270 ? 0.582 -1.344 -26.547 1 91.94 270 GLU B O 1
ATOM 6026 N N . ARG B 1 271 ? 2.115 -2.332 -27.812 1 95.94 271 ARG B N 1
ATOM 6027 C CA . ARG B 1 271 ? 1.712 -3.648 -27.328 1 95.94 271 ARG B CA 1
ATOM 6028 C C . ARG B 1 271 ? 2.666 -4.152 -26.25 1 95.94 271 ARG B C 1
ATOM 6030 O O . ARG B 1 271 ? 3.881 -3.971 -26.359 1 95.94 271 ARG B O 1
ATOM 6037 N N . PHE B 1 272 ? 2.064 -4.676 -25.219 1 97.75 272 PHE B N 1
ATOM 6038 C CA . PHE B 1 272 ? 2.84 -5.223 -24.109 1 97.75 272 PHE B CA 1
ATOM 6039 C C . PHE B 1 272 ? 2.23 -6.531 -23.609 1 97.75 272 PHE B C 1
ATOM 6041 O O . PHE B 1 272 ? 1.062 -6.82 -23.891 1 97.75 272 PHE B O 1
ATOM 6048 N N . ILE B 1 273 ? 3.076 -7.316 -23.016 1 98 273 ILE B N 1
ATOM 6049 C CA . ILE B 1 273 ? 2.646 -8.523 -22.312 1 98 273 ILE B CA 1
ATOM 6050 C C . ILE B 1 273 ? 2.898 -8.367 -20.812 1 98 273 ILE B C 1
ATOM 6052 O O . ILE B 1 273 ? 3.998 -8 -20.406 1 98 273 ILE B O 1
ATOM 6056 N N . ILE B 1 274 ? 1.895 -8.562 -20.047 1 97.44 274 ILE B N 1
ATOM 6057 C CA . ILE B 1 274 ? 2.061 -8.672 -18.609 1 97.44 274 ILE B CA 1
ATOM 6058 C C . ILE B 1 274 ? 2.193 -10.141 -18.219 1 97.44 274 ILE B C 1
ATOM 6060 O O . ILE B 1 274 ? 1.254 -10.922 -18.375 1 97.44 274 ILE B O 1
ATOM 6064 N N . GLU B 1 275 ? 3.367 -10.547 -17.781 1 97.94 275 GLU B N 1
ATOM 6065 C CA . GLU B 1 275 ? 3.643 -11.891 -17.281 1 97.94 275 GLU B CA 1
ATOM 6066 C C . GLU B 1 275 ? 3.482 -11.953 -15.766 1 97.94 275 GLU B C 1
ATOM 6068 O O . GLU B 1 275 ? 4.285 -11.383 -15.023 1 97.94 275 GLU B O 1
ATOM 6073 N N . ASP B 1 276 ? 2.471 -12.633 -15.32 1 96.38 276 ASP B N 1
ATOM 6074 C CA . ASP B 1 276 ? 2.258 -12.859 -13.891 1 96.38 276 ASP B CA 1
ATOM 6075 C C . ASP B 1 276 ? 2.887 -14.172 -13.445 1 96.38 276 ASP B C 1
ATOM 6077 O O . ASP B 1 276 ? 2.355 -15.25 -13.727 1 96.38 276 ASP B O 1
ATOM 6081 N N . ASP B 1 277 ? 3.979 -14.062 -12.727 1 95 277 ASP B N 1
ATOM 6082 C CA . ASP B 1 277 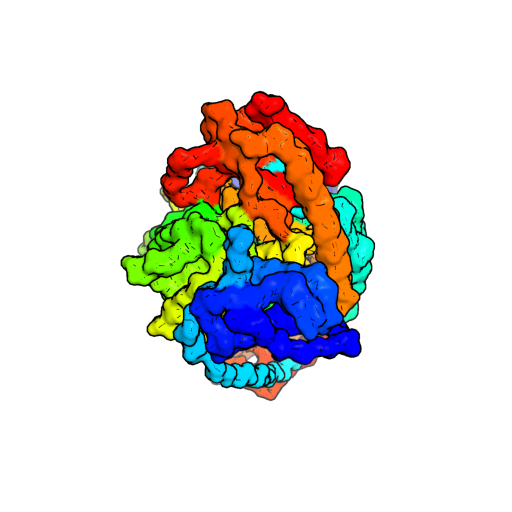? 4.734 -15.211 -12.234 1 95 277 ASP B CA 1
ATOM 6083 C C . ASP B 1 277 ? 4.539 -15.398 -10.734 1 95 277 ASP B C 1
ATOM 6085 O O . ASP B 1 277 ? 5.496 -15.32 -9.961 1 95 277 ASP B O 1
ATOM 6089 N N . TYR B 1 278 ? 3.346 -15.828 -10.32 1 92 278 TYR B N 1
ATOM 6090 C CA . TYR B 1 278 ? 2.867 -15.664 -8.953 1 92 278 TYR B CA 1
ATOM 6091 C C . TYR B 1 278 ? 3.355 -16.812 -8.07 1 92 278 TYR B C 1
ATOM 6093 O O . TYR B 1 278 ? 3.355 -16.688 -6.844 1 92 278 TYR B O 1
ATOM 6101 N N . ASP B 1 279 ? 3.82 -17.984 -8.594 1 90.31 279 ASP B N 1
ATOM 6102 C CA . ASP B 1 279 ? 4.219 -19.078 -7.715 1 90.31 279 ASP B CA 1
ATOM 6103 C C . ASP B 1 279 ? 5.203 -20.016 -8.414 1 90.31 279 ASP B C 1
ATOM 6105 O O . ASP B 1 279 ? 5.266 -21.203 -8.102 1 90.31 279 ASP B O 1
ATOM 6109 N N . SER B 1 280 ? 5.926 -19.609 -9.352 1 86.94 280 SER B N 1
ATOM 6110 C CA . SER B 1 280 ? 6.816 -20.453 -10.148 1 86.94 280 SER B CA 1
ATOM 6111 C C . SER B 1 280 ? 7.871 -21.109 -9.273 1 86.94 280 SER B C 1
ATOM 6113 O O . SER B 1 280 ? 8.531 -22.062 -9.711 1 86.94 280 SER B O 1
ATOM 6115 N N . GLU B 1 281 ? 7.98 -20.766 -8.086 1 87.56 281 GLU B N 1
ATOM 6116 C CA . GLU B 1 281 ? 8.93 -21.344 -7.148 1 87.56 281 GLU B CA 1
ATOM 6117 C C . GLU B 1 281 ? 8.523 -22.766 -6.762 1 87.56 281 GLU B C 1
ATOM 6119 O O . GLU B 1 281 ? 9.352 -23.547 -6.293 1 87.56 281 GLU B O 1
ATOM 6124 N N . PHE B 1 282 ? 7.32 -23.078 -6.93 1 90.56 282 PHE B N 1
ATOM 6125 C CA . PHE B 1 282 ? 6.812 -24.344 -6.395 1 90.56 282 PHE B CA 1
ATOM 6126 C C . PHE B 1 282 ? 6.516 -25.328 -7.52 1 90.56 282 PHE B C 1
ATOM 6128 O O . PHE B 1 282 ? 5.391 -25.812 -7.648 1 90.56 282 PHE B O 1
ATOM 6135 N N . ARG B 1 283 ? 7.453 -25.578 -8.242 1 84.25 283 ARG B N 1
ATOM 6136 C CA . ARG B 1 283 ? 7.457 -26.703 -9.164 1 84.25 283 ARG B CA 1
ATOM 6137 C C . ARG B 1 283 ? 8.109 -27.922 -8.539 1 84.25 283 ARG B C 1
ATOM 6139 O O . ARG B 1 283 ? 9.219 -27.844 -8.008 1 84.25 283 ARG B O 1
ATOM 6146 N N . TYR B 1 284 ? 7.484 -29.078 -8.617 1 80.38 284 TYR B N 1
ATOM 6147 C CA . TYR B 1 284 ? 7.906 -30.188 -7.781 1 80.38 284 TYR B CA 1
ATOM 6148 C C . TYR B 1 284 ? 8.688 -31.219 -8.594 1 80.38 284 TYR B C 1
ATOM 6150 O O . TYR B 1 284 ? 9.266 -32.156 -8.031 1 80.38 284 TYR B O 1
ATOM 6158 N N . SER B 1 285 ? 8.617 -31.062 -9.82 1 72 285 SER B N 1
ATOM 6159 C CA . SER B 1 285 ? 9.406 -31.969 -10.656 1 72 285 SER B CA 1
ATOM 6160 C C . SER B 1 285 ? 10.18 -31.188 -11.719 1 72 285 SER B C 1
ATOM 6162 O O . SER B 1 285 ? 9.641 -30.266 -12.336 1 72 285 SER B O 1
ATOM 6164 N N . GLY B 1 286 ? 11.391 -31.5 -11.773 1 65.69 286 GLY B N 1
ATOM 6165 C CA . GLY B 1 286 ? 12.203 -30.859 -12.805 1 65.69 286 GLY B CA 1
ATOM 6166 C C . GLY B 1 286 ? 12.609 -29.453 -12.445 1 65.69 286 GLY B C 1
ATOM 6167 O O . GLY B 1 286 ? 12.43 -29.016 -11.305 1 65.69 286 GLY B O 1
ATOM 6168 N N . LYS B 1 287 ? 13.25 -28.797 -13.422 1 67.81 287 LYS B N 1
ATOM 6169 C CA . LYS B 1 287 ? 13.664 -27.406 -13.242 1 67.81 287 LYS B CA 1
ATOM 6170 C C . LYS B 1 287 ? 12.508 -26.453 -13.508 1 67.81 287 LYS B C 1
ATOM 6172 O O . LYS B 1 287 ? 11.531 -26.812 -14.156 1 67.81 287 LYS B O 1
ATOM 6177 N N . SER B 1 288 ? 12.734 -25.297 -12.992 1 71.12 288 SER B N 1
ATOM 6178 C CA . SER B 1 288 ? 11.734 -24.266 -13.227 1 71.12 288 SER B CA 1
ATOM 6179 C C . SER B 1 288 ? 11.641 -23.906 -14.703 1 71.12 288 SER B C 1
ATOM 6181 O O . SER B 1 288 ? 12.641 -23.969 -15.422 1 71.12 288 SER B O 1
ATOM 6183 N N . ILE B 1 289 ? 10.414 -23.719 -15.203 1 75.25 289 ILE B N 1
ATOM 6184 C CA . ILE B 1 289 ? 10.188 -23.188 -16.547 1 75.25 289 ILE B CA 1
ATOM 6185 C C . ILE B 1 289 ? 10.641 -21.734 -16.609 1 75.25 289 ILE B C 1
ATOM 6187 O O . ILE B 1 289 ? 10.266 -20.922 -15.742 1 75.25 289 ILE B O 1
ATOM 6191 N N . PRO B 1 290 ? 11.508 -21.422 -17.547 1 77.31 290 PRO B N 1
ATOM 6192 C CA . PRO B 1 290 ? 11.953 -20.031 -17.609 1 77.31 290 PRO B CA 1
ATOM 6193 C C . PRO B 1 290 ? 10.812 -19.047 -17.859 1 77.31 290 PRO B C 1
ATOM 6195 O O . PRO B 1 290 ? 9.773 -19.438 -18.406 1 77.31 290 PRO B O 1
ATOM 6198 N N . SER B 1 291 ? 11.062 -17.859 -17.484 1 91.12 291 SER B N 1
ATOM 6199 C CA . SER B 1 291 ? 10.055 -16.812 -17.672 1 91.12 291 SER B CA 1
ATOM 6200 C C . SER B 1 291 ? 9.906 -16.453 -19.141 1 91.12 291 SER B C 1
ATOM 6202 O O . SER B 1 291 ? 10.805 -16.703 -19.938 1 91.12 291 SER B O 1
ATOM 6204 N N . LEU B 1 292 ? 8.758 -15.914 -19.484 1 94 292 LEU B N 1
ATOM 6205 C CA . LEU B 1 292 ? 8.562 -15.336 -20.797 1 94 292 LEU B CA 1
ATOM 6206 C C . LEU B 1 292 ? 9.5 -14.148 -21.016 1 94 292 LEU B C 1
ATOM 6208 O O . LEU B 1 292 ? 10.039 -13.977 -22.125 1 94 292 LEU B O 1
ATOM 6212 N N . GLN B 1 293 ? 9.68 -13.367 -20.016 1 94.44 293 GLN B N 1
ATOM 6213 C CA . GLN B 1 293 ? 10.547 -12.188 -20.062 1 94.44 293 GLN B CA 1
ATOM 6214 C C . GLN B 1 293 ? 11.969 -12.562 -20.469 1 94.44 293 GLN B C 1
ATOM 6216 O O . GLN B 1 293 ? 12.641 -11.805 -21.172 1 94.44 293 GLN B O 1
ATOM 6221 N N . SER B 1 294 ? 12.445 -13.695 -20.031 1 87.75 294 SER B N 1
ATOM 6222 C CA . SER B 1 294 ? 13.805 -14.125 -20.359 1 87.75 294 SER B CA 1
ATOM 6223 C C . SER B 1 294 ? 13.969 -14.344 -21.859 1 87.75 294 SER B C 1
ATOM 6225 O O . SER B 1 294 ? 15.086 -14.336 -22.375 1 87.75 294 SER B O 1
ATOM 6227 N N . MET B 1 295 ? 12.867 -14.523 -22.578 1 87.5 295 MET B N 1
ATOM 6228 C CA . MET B 1 295 ? 12.867 -14.758 -24.016 1 87.5 295 MET B CA 1
ATOM 6229 C C . MET B 1 295 ? 12.625 -13.461 -24.781 1 87.5 295 MET B C 1
ATOM 6231 O O . MET B 1 295 ? 12.688 -13.438 -26.016 1 87.5 295 MET B O 1
ATOM 6235 N N . ASP B 1 296 ? 12.312 -12.445 -24.016 1 91.88 296 ASP B N 1
ATOM 6236 C CA . ASP B 1 296 ? 11.906 -11.18 -24.625 1 91.88 296 ASP B CA 1
ATOM 6237 C C . ASP B 1 296 ? 13.117 -10.383 -25.109 1 91.88 296 ASP B C 1
ATOM 6239 O O . ASP B 1 296 ? 13.906 -9.891 -24.312 1 91.88 296 ASP B O 1
ATOM 6243 N N . LEU B 1 297 ? 13.188 -10.18 -26.359 1 86 297 LEU B N 1
ATOM 6244 C CA . LEU B 1 297 ? 14.328 -9.469 -26.938 1 86 297 LEU B CA 1
ATOM 6245 C C . LEU B 1 297 ? 13.961 -8.023 -27.25 1 86 297 LEU B C 1
ATOM 6247 O O . LEU B 1 297 ? 14.836 -7.211 -27.562 1 86 297 LEU B O 1
ATOM 6251 N N . HIS B 1 298 ? 12.742 -7.645 -27.125 1 91.94 298 HIS B N 1
ATOM 6252 C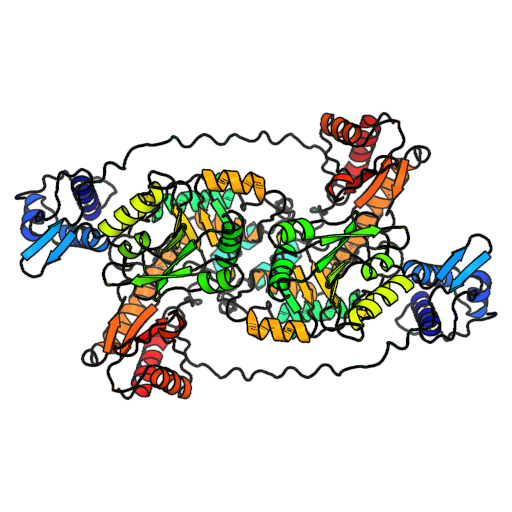 CA . HIS B 1 298 ? 12.297 -6.34 -27.609 1 91.94 298 HIS B CA 1
ATOM 6253 C C . HIS B 1 298 ? 11.734 -5.5 -26.469 1 91.94 298 HIS B C 1
ATOM 6255 O O . HIS B 1 298 ? 11.117 -4.457 -26.703 1 91.94 298 HIS B O 1
ATOM 6261 N N . GLU B 1 299 ? 11.867 -5.961 -25.234 1 93.94 299 GLU B N 1
ATOM 6262 C CA . GLU B 1 299 ? 11.422 -5.234 -24.047 1 93.94 299 GLU B CA 1
ATOM 6263 C C . GLU B 1 299 ? 9.914 -4.988 -24.094 1 93.94 299 GLU B C 1
ATOM 6265 O O . GLU B 1 299 ? 9.461 -3.848 -23.953 1 93.94 299 GLU B O 1
ATOM 6270 N N . LYS B 1 300 ? 9.234 -6.094 -24.266 1 97.44 300 LYS B N 1
ATOM 6271 C CA . LYS B 1 300 ? 7.781 -6 -24.391 1 97.44 300 LYS B CA 1
ATOM 6272 C C . LYS B 1 300 ? 7.082 -6.672 -23.219 1 97.44 300 LYS B C 1
ATOM 6274 O O . LYS B 1 300 ? 5.871 -6.523 -23.031 1 97.44 300 LYS B O 1
ATOM 6279 N N . VAL B 1 301 ? 7.871 -7.324 -22.359 1 98.31 301 VAL B N 1
ATOM 6280 C CA . VAL B 1 301 ? 7.27 -8.094 -21.281 1 98.31 301 VAL B CA 1
ATOM 6281 C C . VAL B 1 301 ? 7.422 -7.344 -19.953 1 98.31 301 VAL B C 1
ATOM 6283 O O . VAL B 1 301 ? 8.531 -6.949 -19.594 1 98.31 301 VAL B O 1
ATOM 6286 N N . ILE B 1 302 ? 6.34 -7.078 -19.328 1 98.44 302 ILE B N 1
ATOM 6287 C CA . ILE B 1 302 ? 6.289 -6.613 -17.953 1 98.44 302 ILE B CA 1
ATOM 6288 C C . ILE B 1 302 ? 6.172 -7.805 -17 1 98.44 302 ILE B C 1
ATOM 6290 O O . ILE B 1 302 ? 5.164 -8.516 -17.016 1 98.44 302 ILE B O 1
ATOM 6294 N N . TYR B 1 303 ? 7.184 -7.984 -16.203 1 98.19 303 TYR B N 1
ATOM 6295 C CA . TYR B 1 303 ? 7.242 -9.148 -15.328 1 98.19 303 TYR B CA 1
ATOM 6296 C C . TYR B 1 303 ? 6.695 -8.812 -13.945 1 98.19 303 TYR B C 1
ATOM 6298 O O . TYR B 1 303 ? 7.148 -7.863 -13.305 1 98.19 303 TYR B O 1
ATOM 6306 N N . LEU B 1 304 ? 5.699 -9.578 -13.508 1 97.69 304 LEU B N 1
ATOM 6307 C CA . LEU B 1 304 ? 5.137 -9.43 -12.164 1 97.69 304 LEU B CA 1
ATOM 6308 C C . LEU B 1 304 ? 5.531 -10.602 -11.273 1 97.69 304 LEU B C 1
ATOM 6310 O O . LEU B 1 304 ? 5.445 -11.758 -11.688 1 97.69 304 LEU B O 1
ATOM 6314 N N . GLY B 1 305 ? 6 -10.266 -10.102 1 97 305 GLY B N 1
ATOM 6315 C CA . GLY B 1 305 ? 6.297 -11.242 -9.07 1 97 305 GLY B CA 1
ATOM 6316 C C . GLY B 1 305 ? 5.793 -10.844 -7.699 1 97 305 GLY B C 1
ATOM 6317 O O . GLY B 1 305 ? 5.363 -9.703 -7.5 1 97 305 GLY B O 1
ATOM 6318 N N . THR B 1 306 ? 5.801 -11.812 -6.758 1 96.31 306 THR B N 1
ATOM 6319 C CA . THR B 1 306 ? 5.281 -11.547 -5.418 1 96.31 306 THR B CA 1
ATOM 6320 C C . THR B 1 306 ? 6 -12.414 -4.387 1 96.31 306 THR B C 1
ATOM 6322 O O . THR B 1 306 ? 6.5 -13.492 -4.707 1 96.31 306 THR B O 1
ATOM 6325 N N . PHE B 1 307 ? 6.031 -11.945 -3.178 1 97.38 307 PHE B N 1
ATOM 6326 C CA . PHE B 1 307 ? 6.543 -12.727 -2.062 1 97.38 307 PHE B CA 1
ATOM 6327 C C . PHE B 1 307 ? 5.398 -13.297 -1.229 1 97.38 307 PHE B C 1
ATOM 6329 O O . PHE B 1 307 ? 5.629 -13.867 -0.16 1 97.38 307 PHE B O 1
ATOM 6336 N N . SER B 1 308 ? 4.168 -13.141 -1.728 1 94.44 308 SER B N 1
ATOM 6337 C CA . SER B 1 308 ? 2.99 -13.602 -1.001 1 94.44 308 SER B CA 1
ATOM 6338 C C . SER B 1 308 ? 2.984 -15.125 -0.867 1 94.44 308 SER B C 1
ATOM 6340 O O . SER B 1 308 ? 2.959 -15.648 0.246 1 94.44 308 SER B O 1
ATOM 6342 N N . LYS B 1 309 ? 3.107 -15.844 -1.963 1 93.69 309 LYS B N 1
ATOM 6343 C CA . LYS B 1 309 ? 3.029 -17.312 -1.958 1 93.69 309 LYS B CA 1
ATOM 6344 C C . LYS B 1 309 ? 4.328 -17.922 -1.449 1 93.69 309 LYS B C 1
ATOM 6346 O O . LYS B 1 309 ? 4.305 -18.953 -0.766 1 93.69 309 LYS B O 1
ATOM 6351 N N . SER B 1 310 ? 5.371 -17.297 -1.756 1 94.88 310 SER B N 1
ATOM 6352 C CA . SER B 1 310 ? 6.676 -17.875 -1.455 1 94.88 310 SER B CA 1
ATOM 6353 C C . SER B 1 310 ? 7.094 -17.578 -0.019 1 94.88 310 SER B C 1
ATOM 6355 O O . SER B 1 310 ? 7.961 -18.266 0.534 1 94.88 310 SER B O 1
ATOM 6357 N N . LEU B 1 311 ? 6.473 -16.578 0.588 1 96.25 311 LEU B N 1
ATOM 6358 C CA . LEU B 1 311 ? 6.875 -16.203 1.938 1 96.25 311 LEU B CA 1
ATOM 6359 C C . LEU B 1 311 ? 5.656 -15.969 2.826 1 96.25 311 LEU B C 1
ATOM 6361 O O . LEU B 1 311 ? 5.246 -16.859 3.564 1 96.25 311 LEU B O 1
ATOM 6365 N N . MET B 1 312 ? 5.043 -14.883 2.693 1 96.81 312 MET B N 1
ATOM 6366 C CA . MET B 1 312 ? 3.826 -14.625 3.455 1 96.81 312 MET B CA 1
ATOM 6367 C C . MET B 1 312 ? 2.979 -13.555 2.777 1 96.81 312 MET B C 1
ATOM 6369 O O . MET B 1 312 ? 3.484 -12.484 2.426 1 96.81 312 MET B O 1
ATOM 6373 N N . PRO B 1 313 ? 1.663 -13.797 2.627 1 96.12 313 PRO B N 1
ATOM 6374 C CA . PRO B 1 313 ? 0.766 -12.82 2.002 1 96.12 313 PRO B CA 1
ATOM 6375 C C . PRO B 1 313 ? 0.673 -11.516 2.789 1 96.12 313 PRO B C 1
ATOM 6377 O O . PRO B 1 313 ? 0.541 -10.438 2.197 1 96.12 313 PRO B O 1
ATOM 6380 N N . SER B 1 314 ? 0.865 -11.539 4.078 1 97.06 314 SER B N 1
ATOM 6381 C CA . SER B 1 314 ? 0.58 -10.414 4.969 1 97.06 314 SER B CA 1
ATOM 6382 C C . SER B 1 314 ? 1.68 -9.359 4.898 1 97.06 314 SER B C 1
ATOM 6384 O O . SER B 1 314 ? 1.505 -8.242 5.383 1 97.06 314 SER B O 1
ATOM 6386 N N . ILE B 1 315 ? 2.818 -9.656 4.309 1 97.44 315 ILE B N 1
ATOM 6387 C CA . ILE B 1 315 ? 3.902 -8.68 4.227 1 97.44 315 ILE B CA 1
ATOM 6388 C C . ILE B 1 315 ? 3.602 -7.664 3.127 1 97.44 315 ILE B C 1
ATOM 6390 O O . ILE B 1 315 ? 4.195 -6.582 3.094 1 97.44 315 ILE B O 1
ATOM 6394 N N . ARG B 1 316 ? 2.799 -8.031 2.184 1 97.12 316 ARG B N 1
ATOM 6395 C CA . ARG B 1 316 ? 2.309 -7.176 1.109 1 97.12 316 ARG B CA 1
ATOM 6396 C C . ARG B 1 316 ? 3.461 -6.637 0.269 1 97.12 316 ARG B C 1
ATOM 6398 O O . ARG B 1 316 ? 3.525 -5.438 -0.009 1 97.12 316 ARG B O 1
ATOM 6405 N N . ILE B 1 317 ? 4.379 -7.473 -0.095 1 98.44 317 ILE B N 1
ATOM 6406 C CA . ILE B 1 317 ? 5.469 -7.039 -0.964 1 98.44 317 ILE B CA 1
ATOM 6407 C C . ILE B 1 317 ? 5.418 -7.812 -2.279 1 98.44 317 ILE B C 1
ATOM 6409 O O . ILE B 1 317 ? 5.57 -9.039 -2.293 1 98.44 317 ILE B O 1
ATOM 6413 N N . SER B 1 318 ? 5.145 -7.121 -3.307 1 97.88 318 SER B N 1
ATOM 6414 C CA . SER B 1 318 ? 5.227 -7.578 -4.691 1 97.88 318 SER B CA 1
ATOM 6415 C C . SER B 1 318 ? 6.113 -6.656 -5.523 1 97.88 318 SER B C 1
ATOM 6417 O O . SER B 1 318 ? 6.594 -5.637 -5.027 1 97.88 318 SER B O 1
ATOM 6419 N N . TYR B 1 319 ? 6.426 -7.082 -6.719 1 98.38 319 TYR B N 1
ATOM 6420 C CA . TYR B 1 319 ? 7.293 -6.266 -7.559 1 98.38 319 TYR B CA 1
ATOM 6421 C C . TYR B 1 319 ? 6.965 -6.457 -9.031 1 98.38 319 TYR B C 1
ATOM 6423 O O . TYR B 1 319 ? 6.316 -7.438 -9.406 1 98.38 319 TYR B O 1
ATOM 6431 N N . MET B 1 320 ? 7.352 -5.5 -9.812 1 98.12 320 MET B N 1
ATOM 6432 C CA . MET B 1 320 ? 7.285 -5.641 -11.266 1 98.12 320 MET B CA 1
ATOM 6433 C C . MET B 1 320 ? 8.57 -5.148 -11.914 1 98.12 320 MET B C 1
ATOM 6435 O O . MET B 1 320 ? 9.289 -4.324 -11.344 1 98.12 320 MET B O 1
ATOM 6439 N N . VAL B 1 321 ? 8.914 -5.754 -12.977 1 97.94 321 VAL B N 1
ATOM 6440 C CA . VAL B 1 321 ? 10.031 -5.336 -13.82 1 97.94 321 VAL B CA 1
ATOM 6441 C C . VAL B 1 321 ? 9.5 -4.637 -15.07 1 97.94 321 VAL B C 1
ATOM 6443 O O . VAL B 1 321 ? 8.797 -5.25 -15.875 1 97.94 321 VAL B O 1
ATOM 6446 N N . LEU B 1 322 ? 9.844 -3.41 -15.203 1 97.5 322 LEU B N 1
ATOM 6447 C CA . LEU B 1 322 ? 9.352 -2.617 -16.328 1 97.5 322 LEU B CA 1
ATOM 6448 C C . LEU B 1 322 ? 10.344 -2.623 -17.484 1 97.5 322 LEU B C 1
ATOM 6450 O O . LEU B 1 322 ? 11.555 -2.545 -17.266 1 97.5 322 LEU B O 1
ATOM 6454 N N . PRO B 1 323 ? 9.789 -2.736 -18.719 1 96.06 323 PRO B N 1
ATOM 6455 C CA . PRO B 1 323 ? 10.625 -2.363 -19.844 1 96.06 323 PRO B CA 1
ATOM 6456 C C . PRO B 1 323 ? 11.125 -0.922 -19.766 1 96.06 323 PRO B C 1
ATOM 6458 O O . PRO B 1 323 ? 10.492 -0.08 -19.125 1 96.06 323 PRO B O 1
ATOM 6461 N N . ASN B 1 324 ? 12.211 -0.641 -20.422 1 91.69 324 ASN B N 1
ATOM 6462 C CA . ASN B 1 324 ? 12.859 0.662 -20.312 1 91.69 324 ASN B CA 1
ATOM 6463 C C . ASN B 1 324 ? 11.93 1.788 -20.766 1 91.69 324 ASN B C 1
ATOM 6465 O O . ASN B 1 324 ? 11.93 2.869 -20.172 1 91.69 324 ASN B O 1
ATOM 6469 N N . LEU B 1 325 ? 11.188 1.519 -21.75 1 92.44 325 LEU B N 1
ATOM 6470 C CA . LEU B 1 325 ? 10.266 2.535 -22.25 1 92.44 325 LEU B CA 1
ATOM 6471 C C . LEU B 1 325 ? 9.266 2.93 -21.172 1 92.44 325 LEU B C 1
ATOM 6473 O O . LEU B 1 325 ? 9.016 4.117 -20.953 1 92.44 325 LEU B O 1
ATOM 6477 N N . LEU B 1 326 ? 8.688 1.97 -20.547 1 94.31 326 LEU B N 1
ATOM 6478 C CA . LEU B 1 326 ? 7.703 2.232 -19.5 1 94.31 326 LEU B CA 1
ATOM 6479 C C . LEU B 1 326 ? 8.375 2.834 -18.266 1 94.31 326 LEU B C 1
ATOM 6481 O O . LEU B 1 326 ? 7.77 3.646 -17.562 1 94.31 326 LEU B O 1
ATOM 6485 N N . LEU B 1 327 ? 9.625 2.424 -18.016 1 93.81 327 LEU B N 1
ATOM 6486 C CA . LEU B 1 327 ? 10.391 2.998 -16.922 1 93.81 327 LEU B CA 1
ATOM 6487 C C . LEU B 1 327 ? 10.555 4.504 -17.094 1 93.81 327 LEU B C 1
ATOM 6489 O O . LEU B 1 327 ? 10.383 5.266 -16.141 1 93.81 327 LEU B O 1
ATOM 6493 N N . GLN B 1 328 ? 10.898 4.906 -18.266 1 91.5 328 GLN B N 1
ATOM 6494 C CA . GLN B 1 328 ? 11.039 6.328 -18.562 1 91.5 328 GLN B CA 1
ATOM 6495 C C . GLN B 1 328 ? 9.727 7.074 -18.359 1 91.5 328 GLN B C 1
ATOM 6497 O O . GLN B 1 328 ? 9.711 8.172 -17.797 1 91.5 328 GLN B O 1
ATOM 6502 N N . GLN B 1 329 ? 8.664 6.453 -18.75 1 89.38 329 GLN B N 1
ATOM 6503 C CA . GLN B 1 329 ? 7.352 7.062 -18.562 1 89.38 329 GLN B CA 1
ATOM 6504 C C . GLN B 1 329 ? 7 7.176 -17.094 1 89.38 329 GLN B C 1
ATOM 6506 O O . GLN B 1 329 ? 6.414 8.172 -16.656 1 89.38 329 GLN B O 1
ATOM 6511 N N . PHE B 1 330 ? 7.336 6.203 -16.375 1 90.44 330 PHE B N 1
ATOM 6512 C CA . PHE B 1 330 ? 7.109 6.227 -14.93 1 90.44 330 PHE B CA 1
ATOM 6513 C C . PHE B 1 330 ? 7.848 7.391 -14.281 1 90.44 330 PHE B C 1
ATOM 6515 O O . PHE B 1 330 ? 7.273 8.133 -13.484 1 90.44 330 PHE B O 1
ATOM 6522 N N . LYS B 1 331 ? 9.055 7.516 -14.57 1 85.5 331 LYS B N 1
ATOM 6523 C CA . LYS B 1 331 ? 9.875 8.578 -14 1 85.5 331 LYS B CA 1
ATOM 6524 C C . LYS B 1 331 ? 9.32 9.953 -14.359 1 85.5 331 LYS B C 1
ATOM 6526 O O . LYS B 1 331 ? 9.344 10.875 -13.539 1 85.5 331 LYS B O 1
ATOM 6531 N N . GLU B 1 332 ? 8.766 10.023 -15.484 1 83.19 332 GLU B N 1
ATOM 6532 C CA . GLU B 1 332 ? 8.266 11.305 -15.984 1 83.19 332 GLU B CA 1
ATOM 6533 C C . GLU B 1 332 ? 6.883 11.609 -15.43 1 83.19 332 GLU B C 1
ATOM 6535 O O . GLU B 1 332 ? 6.59 12.758 -15.078 1 83.19 332 GLU B O 1
ATOM 6540 N N . LYS B 1 333 ? 6.074 10.594 -15.328 1 78.5 333 LYS B N 1
ATOM 6541 C CA . LYS B 1 333 ? 4.656 10.836 -15.078 1 78.5 333 LYS B CA 1
ATOM 6542 C C . LYS B 1 333 ? 4.312 10.602 -13.609 1 78.5 333 LYS B C 1
ATOM 6544 O O . LYS B 1 333 ? 3.4 11.234 -13.07 1 78.5 333 LYS B O 1
ATOM 6549 N N . LEU B 1 334 ? 4.949 9.664 -13.016 1 76.69 334 LEU B N 1
ATOM 6550 C CA . LEU B 1 334 ? 4.434 9.203 -11.734 1 76.69 334 LEU B CA 1
ATOM 6551 C C . LEU B 1 334 ? 5.441 9.453 -10.617 1 76.69 334 LEU B C 1
ATOM 6553 O O . LEU B 1 334 ? 5.07 9.508 -9.445 1 76.69 334 LEU B O 1
ATOM 6557 N N . SER B 1 335 ? 6.598 9.648 -10.836 1 66.94 335 SER B N 1
ATOM 6558 C CA . SER B 1 335 ? 7.637 9.648 -9.812 1 66.94 335 SER B CA 1
ATOM 6559 C C . SER B 1 335 ? 7.449 10.797 -8.828 1 66.94 335 SER B C 1
ATOM 6561 O O . SER B 1 335 ? 7.82 10.695 -7.66 1 66.94 335 SER B O 1
ATOM 6563 N N . PHE B 1 336 ? 6.785 11.805 -9.188 1 62.56 336 PHE B N 1
ATOM 6564 C CA . PHE B 1 336 ? 6.734 13 -8.344 1 62.56 336 PHE B CA 1
ATOM 6565 C C . PHE B 1 336 ? 5.629 12.875 -7.301 1 62.56 336 PHE B C 1
ATOM 6567 O O . PHE B 1 336 ? 5.664 13.555 -6.27 1 62.56 336 PHE B O 1
ATOM 6574 N N . TYR B 1 337 ? 4.812 11.906 -7.59 1 63.56 337 TYR B N 1
ATOM 6575 C CA . TYR B 1 337 ? 3.713 11.953 -6.633 1 63.56 337 TYR B CA 1
ATOM 6576 C C . TYR B 1 337 ? 3.471 10.578 -6.012 1 63.56 337 TYR B C 1
ATOM 6578 O O . TYR B 1 337 ? 2.582 10.422 -5.168 1 63.56 337 TYR B O 1
ATOM 6586 N N . HIS B 1 338 ? 4.434 9.82 -6.258 1 71.44 338 HIS B N 1
ATOM 6587 C CA . HIS B 1 338 ? 4.203 8.453 -5.793 1 71.44 338 HIS B CA 1
ATOM 6588 C C . HIS B 1 338 ? 5.25 8.039 -4.766 1 71.44 338 HIS B C 1
ATOM 6590 O O . HIS B 1 338 ? 6.449 8.25 -4.977 1 71.44 338 HIS B O 1
ATOM 6596 N N . SER B 1 339 ? 4.75 7.656 -3.664 1 85.06 339 SER B N 1
ATOM 6597 C CA . SER B 1 339 ? 5.605 7.004 -2.68 1 85.06 339 SER B CA 1
ATOM 6598 C C . SER B 1 339 ? 5.41 5.492 -2.691 1 85.06 339 SER B C 1
ATOM 6600 O O . SER B 1 339 ? 4.312 5.004 -2.971 1 85.06 339 SER B O 1
ATOM 6602 N N . CYS B 1 340 ? 6.547 4.852 -2.504 1 93.69 340 CYS B N 1
ATOM 6603 C CA . CYS B 1 340 ? 6.43 3.402 -2.381 1 93.69 340 CYS B CA 1
ATOM 6604 C C . CYS B 1 340 ? 5.453 3.025 -1.274 1 93.69 340 CYS B C 1
ATOM 6606 O O . CYS B 1 340 ? 5.484 3.609 -0.189 1 93.69 340 CYS B O 1
ATOM 6608 N N . SER B 1 341 ? 4.637 2.09 -1.552 1 95.94 341 SER B N 1
ATOM 6609 C CA . SER B 1 341 ? 3.551 1.738 -0.646 1 95.94 341 SER B CA 1
ATOM 6610 C C . SER B 1 341 ? 4.012 0.743 0.414 1 95.94 341 SER B C 1
ATOM 6612 O O . SER B 1 341 ? 3.248 0.387 1.313 1 95.94 341 SER B O 1
ATOM 6614 N N . VAL B 1 342 ? 5.23 0.302 0.366 1 98 342 VAL B N 1
ATOM 6615 C CA . VAL B 1 342 ? 5.73 -0.722 1.276 1 98 342 VAL B CA 1
ATOM 6616 C C . VAL B 1 342 ? 6.621 -0.081 2.338 1 98 342 VAL B C 1
ATOM 6618 O O . VAL B 1 342 ? 7.422 0.805 2.033 1 98 342 VAL B O 1
ATOM 6621 N N . SER B 1 343 ? 6.441 -0.537 3.566 1 97.88 343 SER B N 1
ATOM 6622 C CA . SER B 1 343 ? 7.285 -0.063 4.66 1 97.88 343 SER B CA 1
ATOM 6623 C C . SER B 1 343 ? 8.766 -0.253 4.336 1 97.88 343 SER B C 1
ATOM 6625 O O . SER B 1 343 ? 9.164 -1.294 3.809 1 97.88 343 SER B O 1
ATOM 6627 N N . ARG B 1 344 ? 9.586 0.812 4.598 1 98 344 ARG B N 1
ATOM 6628 C CA . ARG B 1 344 ? 11.016 0.706 4.332 1 98 344 ARG B CA 1
ATOM 6629 C C . ARG B 1 344 ? 11.664 -0.368 5.203 1 98 344 ARG B C 1
ATOM 6631 O O . ARG B 1 344 ? 12.516 -1.127 4.734 1 98 344 ARG B O 1
ATOM 6638 N N . ILE B 1 345 ? 11.258 -0.447 6.434 1 98.5 345 ILE B N 1
ATOM 6639 C CA . ILE B 1 345 ? 11.82 -1.417 7.367 1 98.5 345 ILE B CA 1
ATOM 6640 C C . ILE B 1 345 ? 11.547 -2.832 6.863 1 98.5 345 ILE B C 1
ATOM 6642 O O . ILE B 1 345 ? 12.453 -3.67 6.832 1 98.5 345 ILE B O 1
ATOM 6646 N N . ASP B 1 346 ? 10.344 -3.131 6.426 1 98.62 346 ASP B N 1
ATOM 6647 C CA . ASP B 1 346 ? 10.008 -4.449 5.891 1 98.62 346 ASP B CA 1
ATOM 6648 C C . ASP B 1 346 ? 10.867 -4.777 4.668 1 98.62 346 ASP B C 1
ATOM 6650 O O . ASP B 1 346 ? 11.273 -5.922 4.48 1 98.62 346 ASP B O 1
ATOM 6654 N N . GLN B 1 347 ? 11.07 -3.793 3.848 1 98.69 347 GLN B N 1
ATOM 6655 C CA . GLN B 1 347 ? 11.891 -4 2.658 1 98.69 347 GLN B CA 1
ATOM 6656 C C . GLN B 1 347 ? 13.32 -4.387 3.033 1 98.69 347 GLN B C 1
ATOM 6658 O O . GLN B 1 347 ? 13.906 -5.273 2.418 1 98.69 347 GLN B O 1
ATOM 6663 N N . HIS B 1 348 ? 13.852 -3.695 4.035 1 98.5 348 HIS B N 1
ATOM 6664 C CA . HIS B 1 348 ? 15.219 -3.984 4.457 1 98.5 348 HIS B CA 1
ATOM 6665 C C . HIS B 1 348 ? 15.312 -5.355 5.117 1 98.5 348 HIS B C 1
ATOM 6667 O O . HIS B 1 348 ? 16.312 -6.066 4.941 1 98.5 348 HIS B O 1
ATOM 6673 N N . ILE B 1 349 ? 14.32 -5.75 5.898 1 98.56 349 ILE B N 1
ATOM 6674 C CA . ILE B 1 349 ? 14.281 -7.082 6.492 1 98.56 349 ILE B CA 1
ATOM 6675 C C . ILE B 1 349 ? 14.289 -8.141 5.391 1 98.56 349 ILE B C 1
ATOM 6677 O O . ILE B 1 349 ? 15.078 -9.086 5.434 1 98.56 349 ILE B O 1
ATOM 6681 N N . LEU B 1 350 ? 13.445 -7.945 4.395 1 98.75 350 LEU B N 1
ATOM 6682 C CA . LEU B 1 350 ? 13.359 -8.891 3.289 1 98.75 350 LEU B CA 1
ATOM 6683 C C . LEU B 1 350 ? 14.664 -8.93 2.502 1 98.75 350 LEU B C 1
ATOM 6685 O O . LEU B 1 350 ? 15.117 -10 2.1 1 98.75 350 LEU B O 1
ATOM 6689 N N . ALA B 1 351 ? 15.234 -7.738 2.273 1 98.25 351 ALA B N 1
ATOM 6690 C CA . ALA B 1 351 ? 16.5 -7.676 1.556 1 98.25 351 ALA B CA 1
ATOM 6691 C C . ALA B 1 351 ? 17.578 -8.5 2.262 1 98.25 351 ALA B C 1
ATOM 6693 O O . ALA B 1 351 ? 18.312 -9.25 1.619 1 98.25 351 ALA B O 1
ATOM 6694 N N . GLN B 1 352 ? 17.625 -8.359 3.553 1 97.31 352 GLN B N 1
ATOM 6695 C CA . GLN B 1 352 ? 18.594 -9.125 4.328 1 97.31 352 GLN B CA 1
ATOM 6696 C C . GLN B 1 352 ? 18.281 -10.617 4.273 1 97.31 352 GLN B C 1
ATOM 6698 O O . GLN B 1 352 ? 19.188 -11.445 4.152 1 97.31 352 GLN B O 1
ATOM 6703 N N . PHE B 1 353 ? 17.047 -10.953 4.355 1 98.12 353 PHE B N 1
ATOM 6704 C CA . PHE B 1 353 ? 16.578 -12.336 4.285 1 98.12 353 PHE B CA 1
ATOM 6705 C C . PHE B 1 353 ? 16.984 -12.977 2.963 1 98.12 353 PHE B C 1
ATOM 6707 O O . PHE B 1 353 ? 17.359 -14.148 2.928 1 98.12 353 PHE B O 1
ATOM 6714 N N . LEU B 1 354 ? 16.922 -12.195 1.913 1 95.62 354 LEU B N 1
ATOM 6715 C CA . LEU B 1 354 ? 17.344 -12.648 0.595 1 95.62 354 LEU B CA 1
ATOM 6716 C C . LEU B 1 354 ? 18.875 -12.742 0.524 1 95.62 354 LEU B C 1
ATOM 6718 O O . LEU B 1 354 ? 19.406 -13.766 0.104 1 95.62 354 LEU B O 1
ATOM 6722 N N . LYS B 1 355 ? 19.516 -11.734 0.961 1 94.06 355 LYS B N 1
ATOM 6723 C CA . LYS B 1 355 ? 20.969 -11.594 0.858 1 94.06 355 LYS B CA 1
ATOM 6724 C C . LYS B 1 355 ? 21.688 -12.727 1.583 1 94.06 355 LYS B C 1
ATOM 6726 O O . LYS B 1 355 ? 22.703 -13.234 1.099 1 94.06 355 LYS B O 1
ATOM 6731 N N . GLU B 1 356 ? 21.141 -13.148 2.678 1 93.75 356 GLU B N 1
ATOM 6732 C CA . GLU B 1 356 ? 21.781 -14.148 3.52 1 93.75 356 GLU B CA 1
ATOM 6733 C C . GLU B 1 356 ? 21.406 -15.562 3.088 1 93.75 356 GLU B C 1
ATOM 6735 O O . GLU B 1 356 ? 21.844 -16.547 3.697 1 93.75 356 GLU B O 1
ATOM 6740 N N . GLY B 1 357 ? 20.516 -15.734 2.141 1 92 357 GLY B N 1
ATOM 6741 C CA . GLY B 1 357 ? 20.188 -17.031 1.594 1 92 357 GLY B CA 1
ATOM 6742 C C . GLY B 1 357 ? 19.047 -17.719 2.332 1 92 357 GLY B C 1
ATOM 6743 O O . GLY B 1 357 ? 18.719 -18.875 2.043 1 92 357 GLY B O 1
ATOM 6744 N N . ASP B 1 358 ? 18.453 -17.047 3.248 1 94.75 358 ASP B N 1
ATOM 6745 C CA . ASP B 1 358 ? 17.391 -17.641 4.062 1 94.75 358 ASP B CA 1
ATOM 6746 C C . ASP B 1 358 ? 16.125 -17.891 3.23 1 94.75 358 ASP B C 1
ATOM 6748 O O . ASP B 1 358 ? 15.383 -18.828 3.494 1 94.75 358 ASP B O 1
ATOM 6752 N N . PHE B 1 359 ? 15.961 -17.078 2.238 1 95.62 359 PHE B N 1
ATOM 6753 C CA . PHE B 1 359 ? 14.805 -17.25 1.365 1 95.62 359 PHE B CA 1
ATOM 6754 C C . PHE B 1 359 ? 14.883 -18.562 0.606 1 95.62 359 PHE B C 1
ATOM 6756 O O . PHE B 1 359 ? 13.914 -19.328 0.572 1 95.62 359 PHE B O 1
ATOM 6763 N N . GLU B 1 360 ? 16 -18.781 0.065 1 91.25 360 GLU B N 1
ATOM 6764 C CA . GLU B 1 360 ? 16.203 -20.031 -0.676 1 91.25 360 GLU B CA 1
ATOM 6765 C C . GLU B 1 360 ? 16.047 -21.25 0.234 1 91.25 360 GLU B C 1
ATOM 6767 O O . GLU B 1 360 ? 15.453 -22.25 -0.156 1 91.25 360 GLU B O 1
ATOM 6772 N N . LYS B 1 361 ? 16.594 -21.125 1.375 1 92.62 361 LYS B N 1
ATOM 6773 C CA . LYS B 1 361 ? 16.453 -22.203 2.35 1 92.62 361 LYS B CA 1
ATOM 6774 C C . LYS B 1 361 ? 14.992 -22.469 2.68 1 92.62 361 LYS B C 1
ATOM 6776 O O . LYS B 1 361 ? 14.562 -23.625 2.738 1 92.62 361 LYS B O 1
ATOM 6781 N N . HIS B 1 362 ? 14.297 -21.422 2.844 1 95.12 362 HIS B N 1
ATOM 6782 C CA . HIS B 1 362 ? 12.875 -21.531 3.143 1 95.12 362 HIS B CA 1
ATOM 6783 C C . HIS B 1 362 ? 12.117 -22.156 1.974 1 95.12 362 HIS B C 1
ATOM 6785 O O . HIS B 1 362 ? 11.281 -23.047 2.17 1 95.12 362 HIS B O 1
ATOM 6791 N N . LEU B 1 363 ? 12.391 -21.703 0.776 1 93.12 363 LEU B N 1
ATOM 6792 C CA . LEU B 1 363 ? 11.734 -22.234 -0.414 1 93.12 363 LEU B CA 1
ATOM 6793 C C . LEU B 1 363 ? 11.961 -23.734 -0.551 1 93.12 363 LEU B C 1
ATOM 6795 O O . LEU B 1 363 ? 11.031 -24.484 -0.855 1 93.12 363 LEU B O 1
ATOM 6799 N N . ASN B 1 364 ? 13.18 -24.125 -0.335 1 90.62 364 ASN B N 1
ATOM 6800 C CA . ASN B 1 364 ? 13.523 -25.531 -0.44 1 90.62 364 ASN B CA 1
ATOM 6801 C C . ASN B 1 364 ? 12.742 -26.375 0.572 1 90.62 364 ASN B C 1
ATOM 6803 O O . ASN B 1 364 ? 12.242 -27.453 0.238 1 90.62 364 ASN B O 1
ATOM 6807 N N . LYS B 1 365 ? 12.664 -25.859 1.718 1 94.25 365 LYS B N 1
ATOM 6808 C CA . LYS B 1 365 ? 11.898 -26.547 2.758 1 94.25 365 LYS B CA 1
ATOM 6809 C C . LYS B 1 365 ? 10.422 -26.641 2.381 1 94.25 365 LYS B C 1
ATOM 6811 O O . LYS B 1 365 ? 9.82 -27.703 2.49 1 94.25 365 LYS B O 1
ATOM 6816 N N . MET B 1 366 ? 9.883 -25.578 1.919 1 94.75 366 MET B N 1
ATOM 6817 C CA . MET B 1 366 ? 8.453 -25.516 1.602 1 94.75 366 MET B CA 1
ATOM 6818 C C . MET B 1 366 ? 8.141 -26.375 0.378 1 94.75 366 MET B C 1
ATOM 6820 O O . MET B 1 366 ? 7.062 -26.969 0.295 1 94.75 366 MET B O 1
ATOM 6824 N N . ARG B 1 367 ? 9.039 -26.438 -0.584 1 92.88 367 ARG B N 1
ATOM 6825 C CA . ARG B 1 367 ? 8.859 -27.312 -1.744 1 92.88 367 ARG B CA 1
ATOM 6826 C C . ARG B 1 367 ? 8.664 -28.766 -1.318 1 92.88 367 ARG B C 1
ATOM 6828 O O . ARG B 1 367 ? 7.809 -29.469 -1.858 1 92.88 367 ARG B O 1
ATOM 6835 N N . LYS B 1 368 ? 9.43 -29.156 -0.384 1 93 368 LYS B N 1
ATOM 6836 C CA . LYS B 1 368 ? 9.328 -30.516 0.107 1 93 368 LYS B CA 1
ATOM 6837 C C . LYS B 1 368 ? 7.992 -30.766 0.805 1 93 368 LYS B C 1
ATOM 6839 O O . LYS B 1 368 ? 7.336 -31.781 0.571 1 93 368 LYS B O 1
ATOM 6844 N N . ILE B 1 369 ? 7.613 -29.844 1.558 1 94.88 369 ILE B N 1
ATOM 6845 C CA . ILE B 1 369 ? 6.379 -29.969 2.328 1 94.88 369 ILE B CA 1
ATOM 6846 C C . ILE B 1 369 ? 5.18 -29.969 1.386 1 94.88 369 ILE B C 1
ATOM 6848 O O . ILE B 1 369 ? 4.309 -30.828 1.481 1 94.88 369 ILE B O 1
ATOM 6852 N N . TYR B 1 370 ? 5.121 -29.047 0.492 1 95.62 370 TYR B N 1
ATOM 6853 C CA . TYR B 1 370 ? 3.992 -28.922 -0.424 1 95.62 370 TYR B CA 1
ATOM 6854 C C . TYR B 1 370 ? 3.941 -30.109 -1.378 1 95.62 370 TYR B C 1
ATOM 6856 O O . TYR B 1 370 ? 2.859 -30.578 -1.743 1 95.62 370 TYR B O 1
ATOM 6864 N N . ARG B 1 371 ? 5.117 -30.594 -1.742 1 93.62 371 ARG B N 1
ATOM 6865 C CA . ARG B 1 371 ? 5.164 -31.797 -2.566 1 93.62 371 ARG B CA 1
ATOM 6866 C C . ARG B 1 371 ? 4.543 -33 -1.837 1 93.62 371 ARG B C 1
ATOM 6868 O O . ARG B 1 371 ? 3.75 -33.75 -2.418 1 93.62 371 ARG B O 1
ATOM 6875 N N . ARG B 1 372 ? 4.895 -33.188 -0.647 1 94.44 372 ARG B N 1
ATOM 6876 C CA . ARG B 1 372 ? 4.348 -34.281 0.147 1 94.44 372 ARG B CA 1
ATOM 6877 C C . ARG B 1 372 ? 2.834 -34.125 0.29 1 94.44 372 ARG B C 1
ATOM 6879 O O . ARG B 1 372 ? 2.107 -35.125 0.21 1 94.44 372 ARG B O 1
ATOM 6886 N N . LYS B 1 373 ? 2.398 -32.969 0.518 1 96 373 LYS B N 1
ATOM 6887 C CA . LYS B 1 373 ? 0.962 -32.719 0.623 1 96 373 LYS B CA 1
ATOM 6888 C C . LYS B 1 373 ? 0.247 -33.094 -0.672 1 96 373 LYS B C 1
ATOM 6890 O O . LYS B 1 373 ? -0.791 -33.75 -0.645 1 96 373 LYS B O 1
ATOM 6895 N N . LEU B 1 374 ? 0.806 -32.688 -1.729 1 95.44 374 LEU B N 1
ATOM 6896 C CA . LEU B 1 374 ? 0.21 -32.969 -3.031 1 95.44 374 LEU B CA 1
ATOM 6897 C C . LEU B 1 374 ? 0.176 -34.469 -3.297 1 95.44 374 LEU B C 1
ATOM 6899 O O . LEU B 1 374 ? -0.846 -35 -3.732 1 95.44 374 LEU B O 1
ATOM 6903 N N . GLU B 1 375 ? 1.273 -35.125 -3.029 1 94.44 375 GLU B N 1
ATOM 6904 C CA . GLU B 1 375 ? 1.352 -36.562 -3.225 1 94.44 375 GLU B CA 1
ATOM 6905 C C . GLU B 1 375 ? 0.312 -37.281 -2.379 1 94.44 375 GLU B C 1
ATOM 6907 O O . GLU B 1 375 ? -0.321 -38.25 -2.846 1 94.44 375 GLU B O 1
ATOM 6912 N N . LYS B 1 376 ? 0.189 -36.844 -1.247 1 96 376 LYS B N 1
ATOM 6913 C CA . LYS B 1 376 ? -0.807 -37.406 -0.357 1 96 376 LYS B CA 1
ATOM 6914 C C . LYS B 1 376 ? -2.215 -37.25 -0.926 1 96 376 LYS B C 1
ATOM 6916 O O . LYS B 1 376 ? -3.018 -38.188 -0.88 1 96 376 LYS B O 1
ATOM 6921 N N . ILE B 1 377 ? -2.523 -36.156 -1.408 1 96.5 377 ILE B N 1
ATOM 6922 C CA . ILE B 1 377 ? -3.838 -35.875 -1.983 1 96.5 377 ILE B CA 1
ATOM 6923 C C . ILE B 1 377 ? -4.066 -36.781 -3.191 1 96.5 377 ILE B C 1
ATOM 6925 O O . ILE B 1 377 ? -5.133 -37.375 -3.326 1 96.5 377 ILE B O 1
ATOM 6929 N N . ILE B 1 378 ? -3.088 -36.875 -4.055 1 95.12 378 ILE B N 1
ATOM 6930 C CA . ILE B 1 378 ? -3.186 -37.688 -5.254 1 95.12 378 ILE B CA 1
ATOM 6931 C C . ILE B 1 378 ? -3.451 -39.156 -4.867 1 95.12 378 ILE B C 1
ATOM 6933 O O . ILE B 1 378 ? -4.316 -39.812 -5.449 1 95.12 378 ILE B O 1
ATOM 6937 N N . ASP B 1 379 ? -2.771 -39.562 -3.869 1 96 379 ASP B N 1
ATOM 6938 C CA . ASP B 1 379 ? -2.932 -40.938 -3.395 1 96 379 ASP B CA 1
ATOM 6939 C C . ASP B 1 379 ? -4.332 -41.156 -2.834 1 96 379 ASP B C 1
ATOM 6941 O O . ASP B 1 379 ? -4.938 -42.219 -3.068 1 96 379 ASP B O 1
ATOM 6945 N N . LEU B 1 380 ? -4.816 -40.219 -2.148 1 95.88 380 LEU B N 1
ATOM 6946 C CA . LEU B 1 380 ? -6.129 -40.312 -1.52 1 95.88 380 LEU B CA 1
ATOM 6947 C C . LEU B 1 380 ? -7.238 -40.312 -2.568 1 95.88 380 LEU B C 1
ATOM 6949 O O . LEU B 1 380 ? -8.297 -40.906 -2.363 1 95.88 380 LEU B O 1
ATOM 6953 N N . LEU B 1 381 ? -7.02 -39.719 -3.695 1 96.44 381 LEU B N 1
ATOM 6954 C CA . LEU B 1 381 ? -8.047 -39.562 -4.715 1 96.44 381 LEU B CA 1
ATOM 6955 C C . LEU B 1 381 ? -7.984 -40.688 -5.738 1 96.44 381 LEU B C 1
ATOM 6957 O O . LEU B 1 381 ? -8.922 -40.875 -6.516 1 96.44 381 LEU B O 1
ATOM 6961 N N . LYS B 1 382 ? -6.977 -41.438 -5.723 1 95.75 382 LYS B N 1
ATOM 6962 C CA . LYS B 1 382 ? -6.695 -42.469 -6.719 1 95.75 382 LYS B CA 1
ATOM 6963 C C . LYS B 1 382 ? -7.848 -43.469 -6.832 1 95.75 382 LYS B C 1
ATOM 6965 O O . LYS B 1 382 ? -8.242 -43.844 -7.934 1 95.75 382 LYS B O 1
ATOM 6970 N N . PRO B 1 383 ? -8.438 -43.875 -5.734 1 96.25 383 PRO B N 1
ATOM 6971 C CA . PRO B 1 383 ? -9.531 -44.844 -5.816 1 96.25 383 PRO B CA 1
ATOM 6972 C C . PRO B 1 383 ? -10.75 -44.312 -6.551 1 96.25 383 PRO B C 1
ATOM 6974 O O . PRO B 1 383 ? -11.617 -45.094 -6.98 1 96.25 383 PRO B O 1
ATOM 6977 N N . TYR B 1 384 ? -10.789 -43.094 -6.75 1 96 384 TYR B N 1
ATOM 6978 C CA . TYR B 1 384 ? -11.984 -42.469 -7.312 1 96 384 TYR B CA 1
ATOM 6979 C C . TYR B 1 384 ? -11.703 -41.906 -8.703 1 96 384 TYR B C 1
ATOM 6981 O O . TYR B 1 384 ? -12.43 -41.031 -9.188 1 96 384 TYR B O 1
ATOM 6989 N N . GLN B 1 385 ? -10.75 -42.312 -9.344 1 93.88 385 GLN B N 1
ATOM 6990 C CA . GLN B 1 385 ? -10.25 -41.781 -10.602 1 93.88 385 GLN B CA 1
ATOM 6991 C C . GLN B 1 385 ? -11.281 -41.938 -11.719 1 93.88 385 GLN B C 1
ATOM 6993 O O . GLN B 1 385 ? -11.195 -41.25 -12.75 1 93.88 385 GLN B O 1
ATOM 6998 N N . ASP B 1 386 ? -12.242 -42.812 -11.523 1 93.81 386 ASP B N 1
ATOM 6999 C CA . ASP B 1 386 ? -13.281 -43 -12.531 1 93.81 386 ASP B CA 1
ATOM 7000 C C . ASP B 1 386 ? -14.273 -41.844 -12.539 1 93.81 386 ASP B C 1
ATOM 7002 O O . ASP B 1 386 ? -14.914 -41.594 -13.555 1 93.81 386 ASP B O 1
ATOM 7006 N N . LYS B 1 387 ? -14.367 -41.156 -11.438 1 95 387 LYS B N 1
ATOM 7007 C CA . LYS B 1 387 ? -15.359 -40.125 -11.305 1 95 387 LYS B CA 1
ATOM 7008 C C . LYS B 1 387 ? -14.695 -38.781 -10.977 1 95 387 LYS B C 1
ATOM 7010 O O . LYS B 1 387 ? -15.352 -37.719 -11 1 95 387 LYS B O 1
ATOM 7015 N N . LEU B 1 388 ? -13.445 -38.875 -10.609 1 94.44 388 LEU B N 1
ATOM 7016 C CA . LEU B 1 388 ? -12.703 -37.688 -10.227 1 94.44 388 LEU B CA 1
ATOM 7017 C C . LEU B 1 388 ? -11.414 -37.562 -11.031 1 94.44 388 LEU B C 1
ATOM 7019 O O . LEU B 1 388 ? -10.617 -38.5 -11.07 1 94.44 388 LEU B O 1
ATOM 7023 N N . SER B 1 389 ? -11.289 -36.438 -11.688 1 94.06 389 SER B N 1
ATOM 7024 C CA . SER B 1 389 ? -10.047 -36.188 -12.414 1 94.06 389 SER B CA 1
ATOM 7025 C C . SER B 1 389 ? -9.305 -35 -11.828 1 94.06 389 SER B C 1
ATOM 7027 O O . SER B 1 389 ? -9.922 -34 -11.469 1 94.06 389 SER B O 1
ATOM 7029 N N . ILE B 1 390 ? -8.023 -35.125 -11.758 1 94.5 390 ILE B N 1
ATOM 7030 C CA . ILE B 1 390 ? -7.176 -34.062 -11.203 1 94.5 390 ILE B CA 1
ATOM 7031 C C . ILE B 1 390 ? -6.48 -33.312 -12.336 1 94.5 390 ILE B C 1
ATOM 7033 O O . ILE B 1 390 ? -5.883 -33.938 -13.219 1 94.5 390 ILE B O 1
ATOM 7037 N N . ILE B 1 391 ? -6.598 -32.062 -12.266 1 90.56 391 ILE B N 1
ATOM 7038 C CA . ILE B 1 391 ? -5.914 -31.172 -13.195 1 90.56 391 ILE B CA 1
ATOM 7039 C C . ILE B 1 391 ? -4.891 -30.328 -12.445 1 90.56 391 ILE B C 1
ATOM 7041 O O . ILE B 1 391 ? -5.18 -29.797 -11.375 1 90.56 391 ILE B O 1
ATOM 7045 N N . GLY B 1 392 ? -3.639 -30.188 -12.992 1 80.5 392 GLY B N 1
ATOM 7046 C CA . GLY B 1 392 ? -2.639 -29.297 -12.438 1 80.5 392 GLY B CA 1
ATOM 7047 C C . GLY B 1 392 ? -1.86 -29.906 -11.289 1 80.5 392 GLY B C 1
ATOM 7048 O O . GLY B 1 392 ? -1.532 -29.234 -10.312 1 80.5 392 GLY B O 1
ATOM 7049 N N . ALA B 1 393 ? -1.53 -31.172 -11.312 1 76.38 393 ALA B N 1
ATOM 7050 C CA . ALA B 1 393 ? -0.954 -31.859 -10.164 1 76.38 393 ALA B CA 1
ATOM 7051 C C . ALA B 1 393 ? 0.568 -31.922 -10.258 1 76.38 393 ALA B C 1
ATOM 7053 O O . ALA B 1 393 ? 1.198 -32.812 -9.719 1 76.38 393 ALA B O 1
ATOM 7054 N N . HIS B 1 394 ? 1.077 -30.891 -10.891 1 78.94 394 HIS B N 1
ATOM 7055 C CA . HIS B 1 394 ? 2.527 -30.969 -11.016 1 78.94 394 HIS B CA 1
ATOM 7056 C C . HIS B 1 394 ? 3.201 -29.781 -10.359 1 78.94 394 HIS B C 1
ATOM 7058 O O . HIS B 1 394 ? 4.418 -29.781 -10.148 1 78.94 394 HIS B O 1
ATOM 7064 N N . SER B 1 395 ? 2.432 -28.797 -10.031 1 82.44 395 SER B N 1
ATOM 7065 C CA . SER B 1 395 ? 3.01 -27.594 -9.461 1 82.44 395 SER B CA 1
ATOM 7066 C C . SER B 1 395 ? 1.962 -26.781 -8.703 1 82.44 395 SER B C 1
ATOM 7068 O O . SER B 1 395 ? 0.768 -27.078 -8.773 1 82.44 395 SER B O 1
ATOM 7070 N N . GLY B 1 396 ? 2.516 -25.922 -7.863 1 90.06 396 GLY B N 1
ATOM 7071 C CA . GLY B 1 396 ? 1.661 -24.922 -7.242 1 90.06 396 GLY B CA 1
ATOM 7072 C C . GLY B 1 396 ? 1.082 -25.375 -5.914 1 90.06 396 GLY B C 1
ATOM 7073 O O . GLY B 1 396 ? 1.569 -26.328 -5.312 1 90.06 396 GLY B O 1
ATOM 7074 N N . LEU B 1 397 ? 0.137 -24.609 -5.48 1 94.62 397 LEU B N 1
ATOM 7075 C CA . LEU B 1 397 ? -0.415 -24.766 -4.141 1 94.62 397 LEU B CA 1
ATOM 7076 C C . LEU B 1 397 ? -1.888 -25.172 -4.199 1 94.62 397 LEU B C 1
ATOM 7078 O O . LEU B 1 397 ? -2.602 -25.062 -3.199 1 94.62 397 LEU B O 1
ATOM 7082 N N . HIS B 1 398 ? -2.326 -25.547 -5.387 1 95.56 398 HIS B N 1
ATOM 7083 C CA . HIS B 1 398 ? -3.717 -25.953 -5.574 1 95.56 398 HIS B CA 1
ATOM 7084 C C . HIS B 1 398 ? -3.848 -26.984 -6.688 1 95.56 398 HIS B C 1
ATOM 7086 O O . HIS B 1 398 ? -2.904 -27.203 -7.449 1 95.56 398 HIS B O 1
ATOM 7092 N N . ILE B 1 399 ? -4.98 -27.641 -6.711 1 95.56 399 ILE B N 1
ATOM 7093 C CA . ILE B 1 399 ? -5.363 -28.516 -7.812 1 95.56 399 ILE B CA 1
ATOM 7094 C C . ILE B 1 399 ? -6.797 -28.219 -8.234 1 95.56 399 ILE B C 1
ATOM 7096 O O . ILE B 1 399 ? -7.547 -27.578 -7.5 1 95.56 399 ILE B O 1
ATOM 7100 N N . VAL B 1 400 ? -7.062 -28.594 -9.445 1 95.81 400 VAL B N 1
ATOM 7101 C CA . VAL B 1 400 ? -8.438 -28.516 -9.938 1 95.81 400 VAL B CA 1
ATOM 7102 C C . VAL B 1 400 ? -9.023 -29.922 -10.039 1 95.81 400 VAL B C 1
ATOM 7104 O O . VAL B 1 400 ? -8.406 -30.812 -10.617 1 95.81 400 VAL B O 1
ATOM 7107 N N . LEU B 1 401 ? -10.203 -30.094 -9.438 1 96.25 401 LEU B N 1
ATOM 7108 C CA . LEU B 1 401 ? -10.898 -31.375 -9.484 1 96.25 401 LEU B CA 1
ATOM 7109 C C . LEU B 1 401 ? -12.102 -31.297 -10.43 1 96.25 401 LEU B C 1
ATOM 7111 O O . LEU B 1 401 ? -13 -30.484 -10.234 1 96.25 401 LEU B O 1
ATOM 7115 N N . ALA B 1 402 ? -12.047 -32.062 -11.422 1 95.81 402 ALA B N 1
ATOM 7116 C CA . ALA B 1 402 ? -13.258 -32.312 -12.203 1 95.81 402 ALA B CA 1
ATOM 7117 C C . ALA B 1 402 ? -14.086 -33.438 -11.594 1 95.81 402 ALA B C 1
ATOM 7119 O O . ALA B 1 402 ? -13.617 -34.594 -11.5 1 95.81 402 ALA B O 1
ATOM 7120 N N . VAL B 1 403 ? -15.297 -33.188 -11.234 1 96.31 403 VAL B N 1
ATOM 7121 C CA . VAL B 1 403 ? -16.094 -34.125 -10.453 1 96.31 403 VAL B CA 1
ATOM 7122 C C . VAL B 1 403 ? -17.266 -34.625 -11.289 1 96.31 403 VAL B C 1
ATOM 7124 O O . VAL B 1 403 ? -18.172 -33.844 -11.648 1 96.31 403 VAL B O 1
ATOM 7127 N N . ASN B 1 404 ? -17.234 -35.906 -11.578 1 94.56 404 ASN B N 1
ATOM 7128 C CA . ASN B 1 404 ? -18.312 -36.531 -12.352 1 94.56 404 ASN B CA 1
ATOM 7129 C C . ASN B 1 404 ? -19.125 -37.5 -11.492 1 94.56 404 ASN B C 1
ATOM 7131 O O . ASN B 1 404 ? -19.109 -38.719 -11.719 1 94.56 404 ASN B O 1
ATOM 7135 N N . ASN B 1 405 ? -19.922 -37 -10.617 1 94.25 405 ASN B N 1
ATOM 7136 C CA . ASN B 1 405 ? -20.734 -37.812 -9.719 1 94.25 405 ASN B CA 1
ATOM 7137 C C . ASN B 1 405 ? -22.219 -37.469 -9.844 1 94.25 405 ASN B C 1
ATOM 7139 O O . ASN B 1 405 ? -23.016 -37.875 -8.992 1 94.25 405 ASN B O 1
ATOM 7143 N N . GLY B 1 406 ? -22.5 -36.688 -10.844 1 93.62 406 GLY B N 1
ATOM 7144 C CA . GLY B 1 406 ? -23.891 -36.344 -11.078 1 93.62 406 GLY B CA 1
ATOM 7145 C C . GLY B 1 406 ? -24.297 -35 -10.484 1 93.62 406 GLY B C 1
ATOM 7146 O O . GLY B 1 406 ? -25.328 -34.438 -10.836 1 93.62 406 GLY B O 1
ATOM 7147 N N . MET B 1 407 ? -23.484 -34.438 -9.68 1 95.19 407 MET B N 1
ATOM 7148 C CA . MET B 1 407 ? -23.75 -33.125 -9.07 1 95.19 407 MET B CA 1
ATOM 7149 C C . MET B 1 407 ? -23.234 -32 -9.953 1 95.19 407 MET B C 1
ATOM 7151 O O . MET B 1 407 ? -22.281 -32.188 -10.711 1 95.19 407 MET B O 1
ATOM 7155 N N . ASN B 1 408 ? -23.891 -30.859 -9.867 1 94.12 408 ASN B N 1
ATOM 7156 C CA . ASN B 1 408 ? -23.344 -29.672 -10.516 1 94.12 408 ASN B CA 1
ATOM 7157 C C . ASN B 1 408 ? -22.453 -28.875 -9.578 1 94.12 408 ASN B C 1
ATOM 7159 O O . ASN B 1 408 ? -22.266 -29.25 -8.414 1 94.12 408 ASN B O 1
ATOM 7163 N N . GLU B 1 409 ? -21.812 -27.859 -10.062 1 95 409 GLU B N 1
ATOM 7164 C CA . GLU B 1 409 ? -20.812 -27.094 -9.32 1 95 409 GLU B CA 1
ATOM 7165 C C . GLU B 1 409 ? -21.422 -26.484 -8.047 1 95 409 GLU B C 1
ATOM 7167 O O . GLU B 1 409 ? -20.797 -26.547 -6.98 1 95 409 GLU B O 1
ATOM 7172 N N . GLU B 1 410 ? -22.594 -25.922 -8.148 1 94.56 410 GLU B N 1
ATOM 7173 C CA . GLU B 1 410 ? -23.266 -25.297 -7.012 1 94.56 410 GLU B CA 1
ATOM 7174 C C . GLU B 1 410 ? -23.578 -26.312 -5.918 1 94.56 410 GLU B C 1
ATOM 7176 O O . GLU B 1 410 ? -23.406 -26.016 -4.73 1 94.56 410 GLU B O 1
ATOM 7181 N N . GLU B 1 411 ? -24 -27.406 -6.344 1 95.88 411 GLU B N 1
ATOM 7182 C CA . GLU B 1 411 ? -24.297 -28.469 -5.398 1 95.88 411 GLU B CA 1
ATOM 7183 C C . GLU B 1 411 ? -23.047 -28.922 -4.652 1 95.88 411 GLU B C 1
ATOM 7185 O O . GLU B 1 411 ? -23.078 -29.141 -3.441 1 95.88 411 GLU B O 1
ATOM 7190 N N . LEU B 1 412 ? -22.016 -29.062 -5.391 1 97.44 412 LEU B N 1
ATOM 7191 C CA . LEU B 1 412 ? -20.75 -29.469 -4.777 1 97.44 412 LEU B CA 1
ATOM 7192 C C . LEU B 1 412 ? -20.328 -28.469 -3.705 1 97.44 412 LEU B C 1
ATOM 7194 O O . LEU B 1 412 ? -19.906 -28.875 -2.615 1 97.44 412 LEU B O 1
ATOM 7198 N N . VAL B 1 413 ? -20.422 -27.188 -4 1 97 413 VAL B N 1
ATOM 7199 C CA . VAL B 1 413 ? -20.016 -26.125 -3.08 1 97 413 VAL B CA 1
ATOM 7200 C C . VAL B 1 413 ? -20.922 -26.125 -1.855 1 97 413 VAL B C 1
ATOM 7202 O O . VAL B 1 413 ? -20.453 -26.031 -0.72 1 97 413 VAL B O 1
ATOM 7205 N N . GLN B 1 414 ? -22.172 -26.281 -2.078 1 96.69 414 GLN B N 1
ATOM 7206 C CA . GLN B 1 414 ? -23.156 -26.281 -0.998 1 96.69 414 GLN B CA 1
ATOM 7207 C C . GLN B 1 414 ? -22.969 -27.484 -0.075 1 96.69 414 GLN B C 1
ATOM 7209 O O . GLN B 1 414 ? -23.016 -27.344 1.149 1 96.69 414 GLN B O 1
ATOM 7214 N N . LYS B 1 415 ? -22.781 -28.609 -0.649 1 97.44 415 LYS B N 1
ATOM 7215 C CA . LYS B 1 415 ? -22.578 -29.828 0.138 1 97.44 415 LYS B CA 1
ATOM 7216 C C . LYS B 1 415 ? -21.328 -29.734 1.004 1 97.44 415 LYS B C 1
ATOM 7218 O O . LYS B 1 415 ? -21.328 -30.188 2.148 1 97.44 415 LYS B O 1
ATOM 7223 N N . ALA B 1 416 ? -20.297 -29.234 0.432 1 97.56 416 ALA B N 1
ATOM 7224 C CA . ALA B 1 416 ? -19.078 -29.016 1.218 1 97.56 416 ALA B CA 1
ATOM 7225 C C . ALA B 1 416 ? -19.344 -28.047 2.369 1 97.56 416 ALA B C 1
ATOM 7227 O O . ALA B 1 416 ? -18.922 -28.297 3.5 1 97.56 416 ALA B O 1
ATOM 7228 N N . ALA B 1 417 ? -20.062 -26.984 2.088 1 96.06 417 ALA B N 1
ATOM 7229 C CA . ALA B 1 417 ? -20.359 -25.953 3.08 1 96.06 417 ALA B CA 1
ATOM 7230 C C . ALA B 1 417 ? -21.156 -26.531 4.246 1 96.06 417 ALA B C 1
ATOM 7232 O O . ALA B 1 417 ? -20.984 -26.109 5.395 1 96.06 417 ALA B O 1
ATOM 7233 N N . GLU B 1 418 ? -21.984 -27.391 3.969 1 95.31 418 GLU B N 1
ATOM 7234 C CA . GLU B 1 418 ? -22.812 -28.031 4.992 1 95.31 418 GLU B CA 1
ATOM 7235 C C . GLU B 1 418 ? -21.938 -28.75 6.023 1 95.31 418 GLU B C 1
ATOM 7237 O O . GLU B 1 418 ? -22.375 -28.969 7.16 1 95.31 418 GLU B O 1
ATOM 7242 N N . LYS B 1 419 ? -20.781 -29.125 5.629 1 95.44 419 LYS B N 1
ATOM 7243 C CA . LYS B 1 419 ? -19.859 -29.781 6.543 1 95.44 419 LYS B CA 1
ATOM 7244 C C . LYS B 1 419 ? -18.734 -28.844 6.969 1 95.44 419 LYS B C 1
ATOM 7246 O O . LYS B 1 419 ? -17.641 -29.297 7.336 1 95.44 419 LYS B O 1
ATOM 7251 N N . ALA B 1 420 ? -18.844 -27.609 6.727 1 95.25 420 ALA B N 1
ATOM 7252 C CA . ALA B 1 420 ? -17.922 -26.562 7.141 1 95.25 420 ALA B CA 1
ATOM 7253 C C . ALA B 1 420 ? -16.641 -26.578 6.316 1 95.25 420 ALA B C 1
ATOM 7255 O O . ALA B 1 420 ? -15.562 -26.281 6.824 1 95.25 420 ALA B O 1
ATOM 7256 N N . LEU B 1 421 ? -16.828 -27.078 5.121 1 96.75 421 LEU B N 1
ATOM 7257 C CA . LEU B 1 421 ? -15.727 -27.016 4.16 1 96.75 421 LEU B CA 1
ATOM 7258 C C . LEU B 1 421 ? -15.961 -25.922 3.135 1 96.75 421 LEU B C 1
ATOM 7260 O O . LEU B 1 421 ? -17.062 -25.781 2.613 1 96.75 421 LEU B O 1
ATOM 7264 N N . LYS B 1 422 ? -14.945 -25.109 2.924 1 96 422 LYS B N 1
ATOM 7265 C CA . LYS B 1 422 ? -15.047 -24.078 1.888 1 96 422 LYS B CA 1
ATOM 7266 C C . LYS B 1 422 ? -14.195 -24.438 0.671 1 96 422 LYS B C 1
ATOM 7268 O O . LYS B 1 422 ? -12.984 -24.641 0.788 1 96 422 LYS B O 1
ATOM 7273 N N . VAL B 1 423 ? -14.891 -24.656 -0.449 1 96.56 423 VAL B N 1
ATOM 7274 C CA . VAL B 1 423 ? -14.234 -24.953 -1.719 1 96.56 423 VAL B CA 1
ATOM 7275 C C . VAL B 1 423 ? -14.586 -23.875 -2.746 1 96.56 423 VAL B C 1
ATOM 7277 O O . VAL B 1 423 ? -15.461 -23.047 -2.504 1 96.56 423 VAL B O 1
ATOM 7280 N N . TYR B 1 424 ? -13.906 -23.875 -3.848 1 93.56 424 TYR B N 1
ATOM 7281 C CA . TYR B 1 424 ? -14.039 -22.766 -4.781 1 93.56 424 TYR B CA 1
ATOM 7282 C C . TYR B 1 424 ? -14.336 -23.266 -6.188 1 93.56 424 TYR B C 1
ATOM 7284 O O . TYR B 1 424 ? -13.531 -23.984 -6.777 1 93.56 424 TYR B O 1
ATOM 7292 N N . PRO B 1 425 ? -15.484 -22.828 -6.664 1 93.56 425 PRO B N 1
ATOM 7293 C CA . PRO B 1 425 ? -15.852 -23.281 -8.008 1 93.56 425 PRO B CA 1
ATOM 7294 C C . PRO B 1 425 ? -15.062 -22.578 -9.102 1 93.56 425 PRO B C 1
ATOM 7296 O O . PRO B 1 425 ? -14.711 -21.391 -8.961 1 93.56 425 PRO B O 1
ATOM 7299 N N . LEU B 1 426 ? -14.82 -23.203 -10.156 1 91.56 426 LEU B N 1
ATOM 7300 C CA . LEU B 1 426 ? -14.102 -22.625 -11.281 1 91.56 426 LEU B CA 1
ATOM 7301 C C . LEU B 1 426 ? -14.844 -21.422 -11.852 1 91.56 426 LEU B C 1
ATOM 7303 O O . LEU B 1 426 ? -14.227 -20.469 -12.344 1 91.56 426 LEU B O 1
ATOM 7307 N N . SER B 1 427 ? -16.172 -21.438 -11.789 1 88.88 427 SER B N 1
ATOM 7308 C CA . SER B 1 427 ? -17 -20.391 -12.352 1 88.88 427 SER B CA 1
ATOM 7309 C C . SER B 1 427 ? -16.688 -19.047 -11.711 1 88.88 427 SER B C 1
ATOM 7311 O O . SER B 1 427 ? -16.906 -17.984 -12.32 1 88.88 427 SER B O 1
ATOM 7313 N N . ALA B 1 428 ? -16.125 -19.125 -10.531 1 85 428 ALA B N 1
ATOM 7314 C CA . ALA B 1 428 ? -15.75 -17.891 -9.844 1 85 428 ALA B CA 1
ATOM 7315 C C . ALA B 1 428 ? -14.555 -17.219 -10.508 1 85 428 ALA B C 1
ATOM 7317 O O . ALA B 1 428 ? -14.281 -16.047 -10.273 1 85 428 ALA B O 1
ATOM 7318 N N . TYR B 1 429 ? -13.953 -17.891 -11.375 1 87.56 429 TYR B N 1
ATOM 7319 C CA . TYR B 1 429 ? -12.75 -17.391 -12.023 1 87.56 429 TYR B CA 1
ATOM 7320 C C . TYR B 1 429 ? -12.922 -17.328 -13.539 1 87.56 429 TYR B C 1
ATOM 7322 O O . TYR B 1 429 ? -11.945 -17.312 -14.281 1 87.56 429 TYR B O 1
ATOM 7330 N N . SER B 1 430 ? -14.172 -17.391 -13.922 1 87.12 430 SER B N 1
ATOM 7331 C CA . SER B 1 430 ? -14.484 -17.359 -15.344 1 87.12 430 SER B CA 1
ATOM 7332 C C . SER B 1 430 ? -15.398 -16.172 -15.688 1 87.12 430 SER B C 1
ATOM 7334 O O . SER B 1 430 ? -16.266 -15.805 -14.891 1 87.12 430 SER B O 1
ATOM 7336 N N . LEU B 1 431 ? -15.281 -15.438 -16.75 1 79.12 431 LEU B N 1
ATOM 7337 C CA . LEU B 1 431 ? -16.078 -14.297 -17.188 1 79.12 431 LEU B CA 1
ATOM 7338 C C . LEU B 1 431 ? -17.375 -14.758 -17.844 1 79.12 431 LEU B C 1
ATOM 7340 O O . LEU B 1 431 ? -18.359 -14.016 -17.859 1 79.12 431 LEU B O 1
ATOM 7344 N N . GLY B 1 432 ? -17.594 -15.75 -18.328 1 65.81 432 GLY B N 1
ATOM 7345 C CA . GLY B 1 432 ? -18.891 -15.992 -18.953 1 65.81 432 GLY B CA 1
ATOM 7346 C C . GLY B 1 432 ? -19.188 -17.469 -19.156 1 65.81 432 GLY B C 1
ATOM 7347 O O . GLY B 1 432 ? -20.344 -17.844 -19.328 1 65.81 432 GLY B O 1
ATOM 7348 N N . ARG B 1 433 ? -18.359 -18.312 -19.453 1 59.97 433 ARG B N 1
ATOM 7349 C CA . ARG B 1 433 ? -18.781 -19.547 -20.078 1 59.97 433 ARG B CA 1
ATOM 7350 C C . ARG B 1 433 ? -18.969 -20.656 -19.047 1 59.97 433 ARG B C 1
ATOM 7352 O O . ARG B 1 433 ? -18.094 -20.875 -18.203 1 59.97 433 ARG B O 1
ATOM 7359 N N . LYS B 1 434 ? -20.312 -20.906 -18.75 1 61.16 434 LYS B N 1
ATOM 7360 C CA . LYS B 1 434 ? -20.594 -22.109 -17.969 1 61.16 434 LYS B CA 1
ATOM 7361 C C . LYS B 1 434 ? -20.031 -23.359 -18.641 1 61.16 434 LYS B C 1
ATOM 7363 O O . LYS B 1 434 ? -20.25 -23.562 -19.844 1 61.16 434 LYS B O 1
ATOM 7368 N N . PRO B 1 435 ? -19.094 -23.969 -17.922 1 58.03 435 PRO B N 1
ATOM 7369 C CA . PRO B 1 435 ? -18.484 -25.141 -18.562 1 58.03 435 PRO B CA 1
ATOM 7370 C C . PRO B 1 435 ? -19.5 -26.234 -18.906 1 58.03 435 PRO B C 1
ATOM 7372 O O . PRO B 1 435 ? -20.422 -26.484 -18.125 1 58.03 435 PRO B O 1
ATOM 7375 N N . GLU B 1 436 ? -19.656 -26.625 -20.266 1 59.59 436 GLU B N 1
ATOM 7376 C CA . GLU B 1 436 ? -20.453 -27.781 -20.703 1 59.59 436 GLU B CA 1
ATOM 7377 C C . GLU B 1 436 ? -19.891 -29.078 -20.109 1 59.59 436 GLU B C 1
ATOM 7379 O O . GLU B 1 436 ? -20.516 -30.141 -20.25 1 59.59 436 GLU B O 1
ATOM 7384 N N . LYS B 1 437 ? -18.891 -28.938 -19.312 1 76 437 LYS B N 1
ATOM 7385 C CA . LYS B 1 437 ? -18.172 -30.125 -18.844 1 76 437 LYS B CA 1
ATOM 7386 C C . LYS B 1 437 ? -18.391 -30.344 -17.359 1 76 437 LYS B C 1
ATOM 7388 O O . LYS B 1 437 ? -19.25 -29.703 -16.75 1 76 437 LYS B O 1
ATOM 7393 N N . ALA B 1 438 ? -17.906 -31.438 -16.906 1 87.19 438 ALA B N 1
ATOM 7394 C CA . ALA B 1 438 ? -17.938 -31.75 -15.477 1 87.19 438 ALA B CA 1
ATOM 7395 C C . ALA B 1 438 ? -17.562 -30.531 -14.641 1 87.19 438 ALA B C 1
ATOM 7397 O O . ALA B 1 438 ? -16.688 -29.75 -15.016 1 87.19 438 ALA B O 1
ATOM 7398 N N . PRO B 1 439 ? -18.375 -30.359 -13.602 1 94.62 439 PRO B N 1
ATOM 7399 C CA . PRO B 1 439 ? -18.031 -29.25 -12.711 1 94.62 439 PRO B CA 1
ATOM 7400 C C . PRO B 1 439 ? -16.609 -29.344 -12.18 1 94.62 439 PRO B C 1
ATOM 7402 O O . PRO B 1 439 ? -16.125 -30.438 -11.898 1 94.62 439 PRO B O 1
ATOM 7405 N N . GLU B 1 440 ? -15.977 -28.234 -12.086 1 95.12 440 GLU B N 1
ATOM 7406 C CA . GLU B 1 440 ? -14.602 -28.172 -11.609 1 95.12 440 GLU B CA 1
ATOM 7407 C C . GLU B 1 440 ? -14.492 -27.359 -10.32 1 95.12 440 GLU B C 1
ATOM 7409 O O . GLU B 1 440 ? -15.109 -26.297 -10.203 1 95.12 440 GLU B O 1
ATOM 7414 N N . ILE B 1 441 ? -13.773 -27.922 -9.352 1 96.44 441 ILE B N 1
ATOM 7415 C CA . ILE B 1 441 ? -13.555 -27.266 -8.062 1 96.44 441 ILE B CA 1
ATOM 7416 C C . ILE B 1 441 ? -12.062 -27.062 -7.844 1 96.44 441 ILE B C 1
ATOM 7418 O O . ILE B 1 441 ? -11.258 -27.969 -8.062 1 96.44 441 ILE B O 1
ATOM 7422 N N . ILE B 1 442 ? -11.695 -25.812 -7.5 1 95.12 442 ILE B N 1
ATOM 7423 C CA . ILE B 1 442 ? -10.305 -25.5 -7.168 1 95.12 442 ILE B CA 1
ATOM 7424 C C . ILE B 1 442 ? -10.055 -25.766 -5.688 1 95.12 442 ILE B C 1
ATOM 7426 O O . ILE B 1 442 ? -10.773 -25.266 -4.824 1 95.12 442 ILE B O 1
ATOM 7430 N N . LEU B 1 443 ? -9.055 -26.547 -5.414 1 96.44 443 LEU B N 1
ATOM 7431 C CA . LEU B 1 443 ? -8.727 -26.938 -4.043 1 96.44 443 LEU B CA 1
ATOM 7432 C C . LEU B 1 443 ? -7.316 -26.484 -3.68 1 96.44 443 LEU B C 1
ATOM 7434 O O . LEU B 1 443 ? -6.336 -27.125 -4.082 1 96.44 443 LEU B O 1
ATOM 7438 N N . GLY B 1 444 ? -7.246 -25.422 -2.871 1 96.06 444 GLY B N 1
ATOM 7439 C CA . GLY B 1 444 ? -5.973 -25.078 -2.26 1 96.06 444 GLY B CA 1
ATOM 7440 C C . GLY B 1 444 ? -5.625 -25.969 -1.082 1 96.06 444 GLY B C 1
ATOM 7441 O O . GLY B 1 444 ? -6.477 -26.25 -0.238 1 96.06 444 GLY B O 1
ATOM 7442 N N . PHE B 1 445 ? -4.414 -26.453 -1.034 1 96.25 445 PHE B N 1
ATOM 7443 C CA . PHE B 1 445 ? -4.082 -27.406 0.026 1 96.25 445 PHE B CA 1
ATOM 7444 C C . PHE B 1 445 ? -2.959 -26.859 0.902 1 96.25 445 PHE B C 1
ATOM 7446 O O . PHE B 1 445 ? -2.68 -27.406 1.972 1 96.25 445 PHE B O 1
ATOM 7453 N N . ALA B 1 446 ? -2.361 -25.766 0.494 1 95.19 446 ALA B N 1
ATOM 7454 C CA . ALA B 1 446 ? -1.179 -25.25 1.175 1 95.19 446 ALA B CA 1
ATOM 7455 C C . ALA B 1 446 ? -1.51 -24.828 2.604 1 95.19 446 ALA B C 1
ATOM 7457 O O . ALA B 1 446 ? -0.693 -24.984 3.514 1 95.19 446 ALA B O 1
ATOM 7458 N N . GLY B 1 447 ? -2.672 -24.297 2.811 1 94.56 447 GLY B N 1
ATOM 7459 C CA . GLY B 1 447 ? -3.049 -23.766 4.109 1 94.56 447 GLY B CA 1
ATOM 7460 C C . GLY B 1 447 ? -3.547 -24.812 5.07 1 94.56 447 GLY B C 1
ATOM 7461 O O . GLY B 1 447 ? -3.717 -24.547 6.262 1 94.56 447 GLY B O 1
ATOM 7462 N N . ILE B 1 448 ? -3.809 -26.047 4.602 1 95.88 448 ILE B N 1
ATOM 7463 C CA . ILE B 1 448 ? -4.25 -27.141 5.453 1 95.88 448 ILE B CA 1
ATOM 7464 C C . ILE B 1 448 ? -3.037 -27.812 6.09 1 95.88 448 ILE B C 1
ATOM 7466 O O . ILE B 1 448 ? -2.086 -28.188 5.395 1 95.88 448 ILE B O 1
ATOM 7470 N N . HIS B 1 449 ? -3.115 -27.984 7.332 1 93.5 449 HIS B N 1
ATOM 7471 C CA . HIS B 1 449 ? -2.014 -28.641 8.023 1 93.5 449 HIS B CA 1
ATOM 7472 C C . HIS B 1 449 ? -1.81 -30.062 7.496 1 93.5 449 HIS B C 1
ATOM 7474 O O . HIS B 1 449 ? -2.779 -30.781 7.234 1 93.5 449 HIS B O 1
ATOM 7480 N N . GLU B 1 450 ? -0.566 -30.391 7.383 1 92.38 450 GLU B N 1
ATOM 7481 C CA . GLU B 1 450 ? -0.223 -31.688 6.805 1 92.38 450 GLU B CA 1
ATOM 7482 C C . GLU B 1 450 ? -0.904 -32.812 7.559 1 92.38 450 GLU B C 1
ATOM 7484 O O . GLU B 1 450 ? -1.386 -33.781 6.949 1 92.38 450 GLU B O 1
ATOM 7489 N N . CYS B 1 451 ? -0.988 -32.688 8.859 1 94.25 451 CYS B N 1
ATOM 7490 C CA . CYS B 1 451 ? -1.55 -33.75 9.688 1 94.25 451 CYS B CA 1
ATOM 7491 C C . CYS B 1 451 ? -3.064 -33.812 9.539 1 94.25 451 CYS B C 1
ATOM 7493 O O . CYS B 1 451 ? -3.684 -34.844 9.867 1 94.25 451 CYS B O 1
ATOM 7495 N N . GLU B 1 452 ? -3.656 -32.812 8.984 1 96.5 452 GLU B N 1
ATOM 7496 C CA . GLU B 1 452 ? -5.109 -32.75 8.852 1 96.5 452 GLU B CA 1
ATOM 7497 C C . GLU B 1 452 ? -5.543 -32.969 7.406 1 96.5 452 GLU B C 1
ATOM 7499 O O . GLU B 1 452 ? -6.742 -33.062 7.117 1 96.5 452 GLU B O 1
ATOM 7504 N N . LEU B 1 453 ? -4.621 -33.094 6.574 1 96.75 453 LEU B N 1
ATOM 7505 C CA . LEU B 1 453 ? -4.91 -33.125 5.145 1 96.75 453 LEU B CA 1
ATOM 7506 C C . LEU B 1 453 ? -5.762 -34.344 4.781 1 96.75 453 LEU B C 1
ATOM 7508 O O . LEU B 1 453 ? -6.715 -34.219 4.004 1 96.75 453 LEU B O 1
ATOM 7512 N N . GLU B 1 454 ? -5.406 -35.469 5.312 1 97.5 454 GLU B N 1
ATOM 7513 C CA . GLU B 1 454 ? -6.164 -36.656 5.027 1 97.5 454 GLU B CA 1
ATOM 7514 C C . GLU B 1 454 ? -7.613 -36.531 5.484 1 97.5 454 GLU B C 1
ATOM 7516 O O . GLU B 1 454 ? -8.539 -36.875 4.742 1 97.5 454 GLU B O 1
ATOM 7521 N N . ASP B 1 455 ? -7.785 -36.031 6.699 1 97.62 455 ASP B N 1
ATOM 7522 C CA . ASP B 1 455 ? -9.125 -35.812 7.238 1 97.62 455 ASP B CA 1
ATOM 7523 C C . ASP B 1 455 ? -9.914 -34.812 6.383 1 97.62 455 ASP B C 1
ATOM 7525 O O . ASP B 1 455 ? -11.102 -35.031 6.125 1 97.62 455 ASP B O 1
ATOM 7529 N N . ALA B 1 456 ? -9.266 -33.844 5.977 1 97.88 456 ALA B N 1
ATOM 7530 C CA . ALA B 1 456 ? -9.914 -32.812 5.18 1 97.88 456 ALA B CA 1
ATOM 7531 C C . ALA B 1 456 ? -10.398 -33.344 3.844 1 97.88 456 ALA B C 1
ATOM 7533 O O . ALA B 1 456 ? -11.539 -33.125 3.441 1 97.88 456 ALA B O 1
ATOM 7534 N N . ILE B 1 457 ? -9.594 -34.156 3.209 1 97.69 457 ILE B N 1
ATOM 7535 C CA . ILE B 1 457 ? -9.922 -34.688 1.897 1 97.69 457 ILE B CA 1
ATOM 7536 C C . ILE B 1 457 ? -11.008 -35.75 2.037 1 97.69 457 ILE B C 1
ATOM 7538 O O . ILE B 1 457 ? -11.938 -35.812 1.232 1 97.69 457 ILE B O 1
ATOM 7542 N N . GLN B 1 458 ? -10.883 -36.562 3.031 1 97.31 458 GLN B N 1
ATOM 7543 C CA . GLN B 1 458 ? -11.883 -37.625 3.258 1 97.31 458 GLN B CA 1
ATOM 7544 C C . GLN B 1 458 ? -13.258 -37 3.529 1 97.31 458 GLN B C 1
ATOM 7546 O O . GLN B 1 458 ? -14.266 -37.5 3.025 1 97.31 458 GLN B O 1
ATOM 7551 N N . LEU B 1 459 ? -13.219 -36 4.305 1 97.5 459 LEU B N 1
ATOM 7552 C CA . LEU B 1 459 ? -14.477 -35.312 4.598 1 97.5 459 LEU B CA 1
ATOM 7553 C C . LEU B 1 459 ? -15.086 -34.75 3.33 1 97.5 459 LEU B C 1
ATOM 7555 O O . LEU B 1 459 ? -16.312 -34.781 3.143 1 97.5 459 LEU B O 1
ATOM 7559 N N . LEU B 1 460 ? -14.297 -34.219 2.498 1 97.56 460 LEU B N 1
ATOM 7560 C CA . LEU B 1 460 ? -14.758 -33.656 1.232 1 97.56 460 LEU B CA 1
ATOM 7561 C C . LEU B 1 460 ? -15.359 -34.719 0.346 1 97.56 460 LEU B C 1
ATOM 7563 O O . LEU B 1 460 ? -16.422 -34.531 -0.245 1 97.56 460 LEU B O 1
ATOM 7567 N N . LEU B 1 461 ? -14.695 -35.844 0.285 1 97.06 461 LEU B N 1
ATOM 7568 C CA . LEU B 1 461 ? -15.172 -37 -0.508 1 97.06 461 LEU B CA 1
ATOM 7569 C C . LEU B 1 461 ? -16.516 -37.5 0.018 1 97.06 461 LEU B C 1
ATOM 7571 O O . LEU B 1 461 ? -17.422 -37.781 -0.763 1 97.06 461 LEU B O 1
ATOM 7575 N N . GLU B 1 462 ? -16.609 -37.5 1.285 1 96.38 462 GLU B N 1
ATOM 7576 C CA . GLU B 1 462 ? -17.859 -37.938 1.905 1 96.38 462 GLU B CA 1
ATOM 7577 C C . GLU B 1 462 ? -19 -36.969 1.57 1 96.38 462 GLU B C 1
ATOM 7579 O O . GLU B 1 462 ? -20.125 -37.406 1.28 1 96.38 462 GLU B O 1
ATOM 7584 N N . CYS B 1 463 ? -18.688 -35.719 1.622 1 95.88 463 CYS B N 1
ATOM 7585 C CA . CYS B 1 463 ? -19.688 -34.719 1.302 1 95.88 463 CYS B CA 1
ATOM 7586 C C . CYS B 1 463 ? -20.203 -34.875 -0.124 1 95.88 463 CYS B C 1
ATOM 7588 O O . CYS B 1 463 ? -21.359 -34.562 -0.414 1 95.88 463 CYS B O 1
ATOM 7590 N N . TRP B 1 464 ? -19.359 -35.312 -0.948 1 96.5 464 TRP B N 1
ATOM 7591 C CA . TRP B 1 464 ? -19.688 -35.438 -2.359 1 96.5 464 TRP B CA 1
ATOM 7592 C C . TRP B 1 464 ? -20.188 -36.875 -2.67 1 96.5 464 TRP B C 1
ATOM 7594 O O . TRP B 1 464 ? -20.266 -37.25 -3.836 1 96.5 464 TRP B O 1
ATOM 7604 N N . MET B 1 465 ? -20.391 -37.656 -1.652 1 93.31 465 MET B N 1
ATOM 7605 C CA . MET B 1 465 ? -21.031 -38.938 -1.709 1 93.31 465 MET B CA 1
ATOM 7606 C C . MET B 1 465 ? -20.125 -40 -2.352 1 93.31 465 MET B C 1
ATOM 7608 O O . MET B 1 465 ? -20.578 -40.812 -3.133 1 93.31 465 MET B O 1
ATOM 7612 N N . PHE B 1 466 ? -18.922 -39.75 -2.227 1 92.25 466 PHE B N 1
ATOM 7613 C CA . PHE B 1 466 ? -17.969 -40.781 -2.604 1 92.25 466 PHE B CA 1
ATOM 7614 C C . PHE B 1 466 ? -17.734 -41.75 -1.452 1 92.25 466 PHE B C 1
ATOM 7616 O O . PHE B 1 466 ? -17.859 -41.375 -0.284 1 92.25 466 PHE B O 1
#

pLDDT: mean 86.91, std 13.81, range [30.34, 98.75]